Protein 2CTZ (pdb70)

InterPro domains:
  IPR000277 Cys/Met metabolism, pyridoxal phosphate-dependent enzyme [PF01053] (4-420)
  IPR000277 Cys/Met metabolism, pyridoxal phosphate-dependent enzyme [PIRSF001434] (2-421)
  IPR000277 Cys/Met metabolism, pyridoxal phosphate-dependent enzyme [cd00614] (20-421)
  IPR006235 O-acetylhomoserine/O-acetylserine sulfhydrylase [PTHR43797] (2-421)
  IPR006235 O-acetylhomoserine/O-acetylserine sulfhydrylase [TIGR01326] (2-420)
  IPR015421 Pyridoxal phosphate-dependent transferase, major domain [G3DSA:3.40.640.10] (1-285)
  IPR015422 Pyridoxal phosphate-dependent transferase, small domain [G3DSA:3.90.1150.10] (289-421)
  IPR015424 Pyridoxal phosphate-dependent transferase [SSF53383] (1-420)

Foldseek 3Di:
DPLLPLLQDFQDQQDVPPSDPADDFDQDQADDDPDVVSVVCVQQCNPPPPDDHNLRDSLLRSLFRSLCVLLVADTKGKFQALLVQVVLLCVLQAAAPAEEEEACLADVVVNCCQVPVCVVRRYHYHYDYNLPDLVSRVVPDDLRHAEYEYECQGPPQRAGHPQLVNLCSCQVVQHAYEYADALVLSNQQFRSVVSRHAKYKYGLCAALLAANPHGMMMMTGRLPRDCPPSNGCSQQFQDPSNPGNRQCVVPPSCSSNVSSRPPSCVVVPRDHHRVRSSSSSVSSSCSNVFLVLLQVLQVVVQVVQVPPPFWDHKRDLLDVVDPCVVVCCVGRVSRRGRKIKTFTPVFLVLQVQLQVQADQADEDDGAHYLGKHKYQCCVPVCVVDDQVVCVVSVRGGRMMMIRGHNPDSVVVVVRSVVSND/DPLLPLLQDFQDQQDPPPSDPADDFDQDQADDQPDVVSVVCVQLCNPPPPDDHNQRDSLLRSLFRSLLVLLVADTKGKFQALVVAVVLQCPLQAAAPAEEEEECLAAPVVNCCQVPVCVVRRYHYHYDDNLPDLVSRVVPDDLRHGEYEYECQGHQQRDGHPQLVNQCSCLVVQHQYEYADALVQSCLLFRSVVSRHQKYKYQLCFALLAANPGGMMMMGGRLPRDCPPSSGCSQQFQDPSNPGHRLCVVPPSCSSVVSSRPPSCVPVVRDHHRVRSSSSSVSSSCRNVFLVLLQVLQVVVQVVQVPDPFWPHKRDLLPVVHPCVVVCCVGRVSRRGRKIKTFTPVFLVLQVQLQVQADQEDEDDDAHYQGKHKYQCCVPVCVVDDQVVCVVSVRHRRMMMIRGHNPDSVVVVVRSVRSND

Organism: Thermus thermophilus (strain ATCC 27634 / DSM 579 / HB8) (NCBI:txid300852)

Nearest PDB structures (foldseek):
  2ctz-assembly1_A  TM=1.002E+00  e=1.508E-88  Thermus thermophilus
  8erb-assembly5_F  TM=9.645E-01  e=1.598E-59  Fusarium fujikuroi
  7kb0-assembly1_A  TM=9.590E-01  e=8.953E-56  Thermotoga maritima MSB8
  8wko-assembly1_A  TM=9.613E-01  e=1.793E-54  Lactiplantibacillus plantarum JDM1
  8wkr-assembly1_D  TM=9.759E-01  e=1.551E-53  Lactiplantibacillus plantarum JDM1

Radius of gyration: 33.52 Å; Cα contacts (8 Å, |Δi|>4): 1835; chains: 2; bounding box: 83×83×81 Å

B-factor: mean 38.03, std 12.41, range [2.58, 86.73]

Solvent-accessible surface area: 33925 Å² total; per-residue (Å²): 228,142,21,72,68,33,4,85,96,18,28,25,140,18,5,99,56,6,41,0,93,47,10,1,0,7,18,21,94,37,21,62,100,153,33,108,123,61,12,63,38,34,109,44,16,154,42,65,39,109,29,38,18,188,32,14,18,9,0,10,10,9,0,5,106,5,0,4,28,0,1,53,16,112,23,5,0,3,0,39,22,4,83,15,0,7,40,0,0,0,33,1,1,4,78,75,51,6,3,0,0,0,1,36,6,8,93,47,22,1,82,85,18,1,98,51,54,1,133,190,98,33,6,89,18,57,55,5,50,144,111,9,87,20,106,24,0,63,85,61,16,49,152,98,0,16,0,0,0,1,7,0,3,2,42,30,61,6,17,2,3,41,2,58,38,1,3,113,18,1,80,154,88,26,0,0,2,0,0,7,0,13,30,0,1,0,4,45,6,9,79,0,19,84,78,21,1,2,0,0,1,1,12,0,26,18,2,3,5,0,80,48,69,16,118,0,0,0,0,0,2,9,1,81,10,90,8,119,76,61,38,2,51,24,0,31,59,66,10,117,60,23,187,38,58,102,0,11,137,51,41,39,99,53,0,0,9,3,6,0,17,1,32,8,13,102,116,76,56,24,46,15,26,25,75,74,0,25,49,0,4,69,0,0,55,53,0,1,107,14,0,66,112,0,2,80,5,0,44,99,0,0,78,34,0,90,129,18,100,46,14,59,79,18,25,0,0,10,11,83,185,23,113,59,54,97,46,0,99,89,3,1,138,18,74,1,0,0,4,0,7,0,0,4,148,48,21,81,116,27,0,85,126,1,21,89,70,22,162,83,3,34,97,77,68,52,10,1,16,26,116,0,1,0,6,0,9,2,25,45,78,46,69,172,65,47,109,134,83,14,65,129,41,36,3,40,69,38,10,0,41,0,2,1,0,41,39,116,23,98,80,0,51,65,12,0,126,81,1,15,71,230,143,22,74,72,33,4,84,92,16,31,25,137,18,5,99,58,6,39,0,90,48,10,1,0,7,19,21,107,48,23,63,98,157,33,107,123,62,11,62,39,34,133,41,17,153,44,65,40,114,28,40,18,158,29,14,16,10,0,12,11,9,0,6,107,4,0,5,29,0,1,52,16,116,24,5,0,3,0,39,24,5,82,16,0,6,40,0,0,0,32,0,0,3,77,73,51,6,3,0,0,0,0,21,6,6,98,42,22,2,78,83,17,1,96,52,54,0,145,186,100,33,6,92,20,58,54,7,46,115,106,5,111,15,113,35,0,85,86,63,15,53,162,101,0,14,0,0,0,1,7,1,3,1,43,20,64,3,19,2,1,39,1,61,39,0,3,110,22,0,78,152,84,26,0,0,2,0,0,7,0,11,31,0,0,0,3,50,10,9,78,0,18,83,79,21,0,1,0,0,0,1,12,0,24,20,2,2,6,0,81,49,67,16,115,0,0,1,1,0,2,9,1,77,8,85,5,114,75,61,43,2,49,24,0,33,59,65,9,117,44,26,188,38,59,99,0,11,139,51,40,40,91,52,0,0,8,4,5,0,18,0,32,7,10,84,104,78,38,24,43,14,25,26,76,75,0,25,51,0,3,70,0,0,53,52,0,0,106,14,0,69,115,1,2,78,5,0,49,102,0,0,78,35,0,89,134,22,102,44,14,60,80,16,26,0,0,9,15,74,186,25,112,53,58,99,43,1,100,85,3,1,142,20,74,1,0,0,3,0,6,0,0,5,152,46,21,79,120,27,0,82,129,2,22,90,78,28,178,68,5,34,96,74,67,52,13,0,16,23,116,0,2,0,6,0,8,1,25,48,76,38,66,180,63,48,108,140,81,13,65,138,35,38,5,38,69,38,15,0,43,0,1,1,0,41,39,118,28,99,82,0,50,62,11,0,127,108,2,16,66

CATH classification: 3.40.640.10 (+1 more: 3.90.1150.10)

GO terms:
  GO:0051009 O-acetylhomoserine sulfhydrylase activity (F, EXP)

Sequence (842 aa):
MRFETLQLHAGYEPEPTTLSRQVPIYPTTSYVFKSPEHAANLFALKEFGNIYSRIMNPTVDVLEKRLAALEGGKAALATASGHAAQFLALTTLAQAGDNIVSTPNLYGGTFNQFKVTLKRLGIEVRFTSREERPEEFLALTDEKTRAWWVESIGNPALNIPDLEALAQAAREKGVALIVDNTFGMGGYLLRPLAWGAALVTHSLTKWVGGHGAVIAGAIVDGGNFPWEGGRYPLLTEPQPGYHGLRLTEAFGELAFIVKARVDGLRDQGQALGPFEAWVVLLGMETLSLRAERHVENTLHLAHWLLEQPQVAWVNYPGLPHHPHHDRAQKYFKGKPGAVLTFGLKGGYEAAKRFISRLKLISHLANVGDTRTLAIHPASTTHSQLSPEEQAQAGVSPEMVRLSVGLEHVEDLKAELKEALAMRFETLQLHAGYEPEPTTLSRQVPIYPTTSYVFKSPEHAANLFALKEFGNIYSRIMNPTVDVLEKRLAALEGGKAALATASGHAAQFLALTTLAQAGDNIVSTPNLYGGTFNQFKVTLKRLGIEVRFTSREERPEEFLALTDEKTRAWWVESIGNPALNIPDLEALAQAAREKGVALIVDNTFGMGGYLLRPLAWGAALVTHSLTKWVGGHGAVIAGAIVDGGNFPWEGGRYPLLTEPQPGYHGLRLTEAFGELAFIVKARVDGLRDQGQALGPFEAWVVLLGMETLSLRAERHVENTLHLAHWLLEQPQVAWVNYPGLPHHPHHDRAQKYFKGKPGAVLTFGLKGGYEAAKRFISRLKLISHLANVGDTRTLAIHPASTTHSQLSPEEQAQAGVSPEMVRLSVGLEHVEDLKAELKEALA

Secondary structure (DSSP, 8-state):
--HHHHHHHTT----TTT-BSSPPB---S-B--S-HHHHHHHHTTTTGGGS-BTTB-HHHHHHHHHHHHHHT-SEEEEESSHHHHHHHHHHHH--TT-EEEE-S---HHHHHIIIIIIHHTT-EEEE--TT--HHHHHHH--TTEEEEEEESS-TTT-----HHHHHHHHHHHTPEEEEE-GGGGGGTS--GGGGT-SEEEEETTTTTT-SS----EEEEE-S-S--TTTT-HHHHS-BGGGTTB-HHHHHGGGHHHHHIIIIIIHHH-----HHHHHHHHHHHTTHHHHHHHHHHHHHHHHHHHHT-TTEEEEE-TTSTT-TTHHHHHHHHTT---SEEEEEETTHHHHHHHHHHT-SSSEE-S----SS-EEE-GGGTTTTTS-HHHHHHHT--TTEEEEE--SS-HHHHHHHHHHHT-/--HHHHHHHTT----TTT-BSSPPB---S-B--S-HHHHHHHHTTTTGGGS-BTTB-HHHHHHHHHHHHHHT-SEEEEESSHHHHHHHHHHHH--TT-EEEE-S---HHHHHIIIIIIHHTT-EEEE--TT--HHHHHHT--TTEEEEEEESS-TTT-----HHHHHHHHHHHT-EEEEE-GGGGGGTS--GGGGT-SEEEEETTTTTT-SS----EEEEE-S-S--TTTT-HHHHSEEGGGTTEEHHHHHGGGHHHHHIIIIIIHHH-----HHHHHHHHHHHTTHHHHHHHHHHHHHHHHHHHHT-TTEEEE--TTSTT-TTHHHHHHHHTT---SEEEEEETTHHHHHHHHHHT-SSSEE-S----SS-EEE-GGGTTTTTS-HHHHHHTT--TTEEEEE--SS-HHHHHHHHHHHT-

Structure (mmCIF, N/CA/C/O backbone):
data_2CTZ
#
_entry.id   2CTZ
#
_cell.length_a   149.095
_cell.length_b   149.095
_cell.length_c   219.299
_cell.angle_alpha   90.00
_cell.angle_beta   90.00
_cell.angle_gamma   90.00
#
_symmetry.space_group_name_H-M   'I 41'
#
loop_
_entity.id
_entity.type
_entity.pdbx_description
1 polymer 'O-acetyl-L-homoserine sulfhydrylase'
2 non-polymer "PYRIDOXAL-5'-PHOSPHATE"
3 water water
#
loop_
_atom_site.group_PDB
_atom_site.id
_atom_site.type_symbol
_atom_site.label_atom_id
_atom_site.label_alt_id
_atom_site.label_comp_id
_atom_site.label_asym_id
_atom_site.label_entity_id
_atom_site.label_seq_id
_atom_site.pdbx_PDB_ins_code
_atom_site.Cartn_x
_atom_site.Cartn_y
_atom_site.Cartn_z
_atom_site.occupancy
_atom_site.B_iso_or_equiv
_atom_site.auth_seq_id
_atom_site.auth_comp_id
_atom_site.auth_asym_id
_atom_site.auth_atom_id
_atom_site.pdbx_PDB_model_num
ATOM 1 N N . MET A 1 1 ? 88.775 77.735 163.615 1.00 61.03 1 MET A N 1
ATOM 2 C CA . MET A 1 1 ? 88.746 79.235 163.569 1.00 59.44 1 MET A CA 1
ATOM 3 C C . MET A 1 1 ? 89.075 79.925 162.140 1.00 57.26 1 MET A C 1
ATOM 4 O O . MET A 1 1 ? 89.789 80.905 162.139 1.00 58.99 1 MET A O 1
ATOM 9 N N . ARG A 1 2 ? 88.528 79.441 160.984 1.00 52.85 2 ARG A N 1
ATOM 10 C CA . ARG A 1 2 ? 88.938 79.788 159.568 1.00 47.68 2 ARG A CA 1
ATOM 11 C C . ARG A 1 2 ? 88.418 78.852 158.423 1.00 43.07 2 ARG A C 1
ATOM 12 O O . ARG A 1 2 ? 88.164 79.356 157.277 1.00 41.04 2 ARG A O 1
ATOM 20 N N . PHE A 1 3 ? 88.259 77.535 158.690 1.00 37.03 3 PHE A N 1
ATOM 21 C CA . PHE A 1 3 ? 87.647 76.650 157.699 1.00 32.30 3 PHE A CA 1
ATOM 22 C C . PHE A 1 3 ? 86.379 77.285 157.073 1.00 30.35 3 PHE A C 1
ATOM 23 O O . PHE A 1 3 ? 86.252 77.379 155.826 1.00 27.94 3 PHE A O 1
ATOM 31 N N . GLU A 1 4 ? 85.488 77.784 157.924 1.00 29.02 4 GLU A N 1
ATOM 32 C CA . GLU A 1 4 ? 84.283 78.455 157.456 1.00 27.99 4 GLU A CA 1
ATOM 33 C C . GLU A 1 4 ? 84.558 79.600 156.516 1.00 28.24 4 GLU A C 1
ATOM 34 O O . GLU A 1 4 ? 83.721 79.937 155.668 1.00 29.81 4 GLU A O 1
ATOM 40 N N . THR A 1 5 ? 85.740 80.191 156.570 1.00 27.82 5 THR A N 1
ATOM 41 C CA . THR A 1 5 ? 85.868 81.300 155.685 1.00 25.57 5 THR A CA 1
ATOM 42 C C . THR A 1 5 ? 86.599 80.885 154.441 1.00 25.69 5 THR A C 1
ATOM 43 O O . THR A 1 5 ? 86.305 81.330 153.352 1.00 27.61 5 THR A O 1
ATOM 47 N N . LEU A 1 6 ? 87.560 79.991 154.588 1.00 25.83 6 LEU A N 1
ATOM 48 C CA . LEU A 1 6 ? 88.188 79.314 153.446 1.00 24.77 6 LEU A CA 1
ATOM 49 C C . LEU A 1 6 ? 87.155 78.716 152.461 1.00 24.40 6 LEU A C 1
ATOM 50 O O . LEU A 1 6 ? 87.300 78.909 151.228 1.00 23.66 6 LEU A O 1
ATOM 55 N N . GLN A 1 7 ? 86.124 78.041 152.979 1.00 21.95 7 GLN A N 1
ATOM 56 C CA . GLN A 1 7 ? 85.230 77.293 152.087 1.00 20.96 7 GLN A CA 1
ATOM 57 C C . GLN A 1 7 ? 84.343 78.268 151.229 1.00 22.69 7 GLN A C 1
ATOM 58 O O . GLN A 1 7 ? 83.576 77.858 150.344 1.00 22.48 7 GLN A O 1
ATOM 64 N N . LEU A 1 8 ? 84.422 79.564 151.531 1.00 22.95 8 LEU A N 1
ATOM 65 C CA . LEU A 1 8 ? 83.717 80.595 150.769 1.00 23.38 8 LEU A CA 1
ATOM 66 C C . LEU A 1 8 ? 84.672 81.483 149.896 1.00 25.27 8 LEU A C 1
ATOM 67 O O . LEU A 1 8 ? 84.218 82.207 148.998 1.00 26.32 8 LEU A O 1
ATOM 72 N N . HIS A 1 9 ? 85.970 81.502 150.202 1.00 25.28 9 HIS A N 1
ATOM 73 C CA . HIS A 1 9 ? 86.845 82.539 149.605 1.00 24.71 9 HIS A CA 1
ATOM 74 C C . HIS A 1 9 ? 88.128 81.994 149.032 1.00 24.26 9 HIS A C 1
ATOM 75 O O . HIS A 1 9 ? 88.670 82.572 148.127 1.00 25.27 9 HIS A O 1
ATOM 82 N N . ALA A 1 10 ? 88.681 80.937 149.611 1.00 24.08 10 ALA A N 1
ATOM 83 C CA . ALA A 1 10 ? 90.022 80.538 149.181 1.00 24.68 10 ALA A CA 1
ATOM 84 C C . ALA A 1 10 ? 89.959 80.243 147.656 1.00 24.81 10 ALA A C 1
ATOM 85 O O . ALA A 1 10 ? 88.998 79.635 147.195 1.00 25.18 10 ALA A O 1
ATOM 87 N N . GLY A 1 11 ? 90.960 80.665 146.917 1.00 24.66 11 GLY A N 1
ATOM 88 C CA . GLY A 1 11 ? 91.166 80.229 145.547 1.00 26.36 11 GLY A CA 1
ATOM 89 C C . GLY A 1 11 ? 90.575 81.139 144.449 1.00 27.44 11 GLY A C 1
ATOM 90 O O . GLY A 1 11 ? 90.757 80.874 143.265 1.00 28.01 11 GLY A O 1
ATOM 91 N N . TYR A 1 12 ? 89.819 82.168 144.834 1.00 27.50 12 TYR A N 1
ATOM 92 C CA . TYR A 1 12 ? 89.196 83.042 143.904 1.00 27.84 12 TYR A CA 1
ATOM 93 C C . TYR A 1 12 ? 89.118 84.491 144.462 1.00 29.72 12 TYR A C 1
ATOM 94 O O . TYR A 1 12 ? 88.553 84.743 145.528 1.00 30.31 12 TYR A O 1
ATOM 103 N N . GLU A 1 13 ? 89.627 85.421 143.682 1.00 30.64 13 GLU A N 1
ATOM 104 C CA . GLU A 1 13 ? 89.390 86.865 143.870 1.00 32.14 13 GLU A CA 1
ATOM 105 C C . GLU A 1 13 ? 88.525 87.292 142.654 1.00 30.71 13 GLU A C 1
ATOM 106 O O . GLU A 1 13 ? 88.742 86.759 141.550 1.00 29.25 13 GLU A O 1
ATOM 112 N N . PRO A 1 14 ? 87.549 88.216 142.845 1.00 29.58 14 PRO A N 1
ATOM 113 C CA . PRO A 1 14 ? 86.708 88.616 141.701 1.00 29.50 14 PRO A CA 1
ATOM 114 C C . PRO A 1 14 ? 87.508 88.925 140.464 1.00 30.00 14 PRO A C 1
ATOM 115 O O . PRO A 1 14 ? 88.409 89.738 140.480 1.00 30.89 14 PRO A O 1
ATOM 119 N N . GLU A 1 15 ? 87.168 88.219 139.411 1.00 30.91 15 GLU A N 1
ATOM 120 C CA . GLU A 1 15 ? 87.795 88.334 138.125 1.00 31.65 15 GLU A CA 1
ATOM 121 C C . GLU A 1 15 ? 87.923 89.815 137.724 1.00 32.66 15 GLU A C 1
ATOM 122 O O . GLU A 1 15 ? 86.934 90.549 137.685 1.00 31.51 15 GLU A O 1
ATOM 128 N N . PRO A 1 16 ? 89.134 90.246 137.408 1.00 34.19 16 PRO A N 1
ATOM 129 C CA . PRO A 1 16 ? 89.335 91.697 137.163 1.00 34.49 16 PRO A CA 1
ATOM 130 C C . PRO A 1 16 ? 88.464 92.328 136.049 1.00 35.36 16 PRO A C 1
ATOM 131 O O . PRO A 1 16 ? 88.048 93.463 136.167 1.00 36.20 16 PRO A O 1
ATOM 135 N N . THR A 1 17 ? 88.108 91.590 135.009 1.00 36.28 17 THR A N 1
ATOM 136 C CA . THR A 1 17 ? 87.359 92.184 133.867 1.00 35.08 17 THR A CA 1
ATOM 137 C C . THR A 1 17 ? 85.915 92.591 134.212 1.00 33.50 17 THR A C 1
ATOM 138 O O . THR A 1 17 ? 85.441 93.606 133.741 1.00 34.08 17 THR A O 1
ATOM 142 N N . THR A 1 18 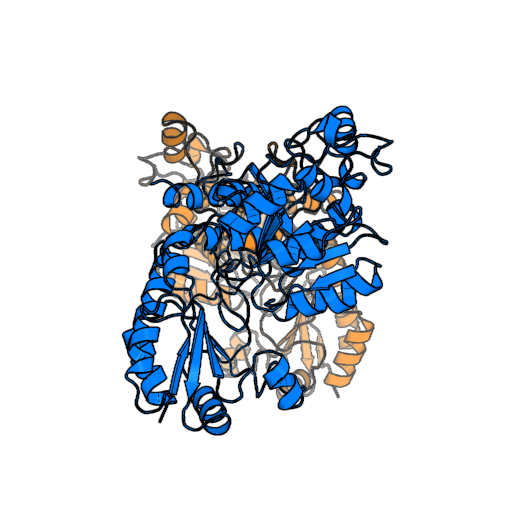? 85.216 91.797 135.012 1.00 30.92 18 THR A N 1
ATOM 143 C CA . THR A 1 18 ? 83.804 91.949 135.172 1.00 29.70 18 THR A CA 1
ATOM 144 C C . THR A 1 18 ? 83.568 92.203 136.628 1.00 28.85 18 THR A C 1
ATOM 145 O O . THR A 1 18 ? 82.489 92.569 137.020 1.00 28.79 18 THR A O 1
ATOM 149 N N . LEU A 1 19 ? 84.548 91.895 137.459 1.00 28.50 19 LEU A N 1
ATOM 150 C CA . LEU A 1 19 ? 84.417 91.948 138.919 1.00 27.34 19 LEU A CA 1
ATOM 151 C C . LEU A 1 19 ? 83.247 91.090 139.500 1.00 27.86 19 LEU A C 1
ATOM 152 O O . LEU A 1 19 ? 82.727 91.348 140.641 1.00 27.71 19 LEU A O 1
ATOM 157 N N . SER A 1 20 ? 82.881 90.057 138.748 1.00 25.37 20 SER A N 1
ATOM 158 C CA . SER A 1 20 ? 81.980 89.028 139.235 1.00 25.14 20 SER A CA 1
ATOM 159 C C . SER A 1 20 ? 82.177 88.494 140.662 1.00 24.93 20 SER A C 1
ATOM 160 O O . SER A 1 20 ? 83.266 88.038 141.026 1.00 26.33 20 SER A O 1
ATOM 163 N N . ARG A 1 21 ? 81.123 88.475 141.476 1.00 23.86 21 ARG A N 1
ATOM 164 C CA . ARG A 1 21 ? 81.304 88.038 142.859 1.00 23.93 21 ARG A CA 1
ATOM 165 C C . ARG A 1 21 ? 81.352 86.478 142.887 1.00 23.13 21 ARG A C 1
ATOM 166 O O . ARG A 1 21 ? 82.123 85.849 143.659 1.00 25.00 21 ARG A O 1
ATOM 174 N N . GLN A 1 22 ? 80.479 85.873 142.097 1.00 21.76 22 GLN A N 1
ATOM 175 C CA . GLN A 1 22 ? 80.465 84.436 141.928 1.00 21.64 22 GLN A CA 1
ATOM 176 C C . GLN A 1 22 ? 81.573 84.092 140.944 1.00 21.29 22 GLN A C 1
ATOM 177 O O . GLN A 1 22 ? 82.075 84.984 140.178 1.00 21.60 22 GLN A O 1
ATOM 183 N N . VAL A 1 23 ? 82.016 82.837 141.018 1.00 20.54 23 VAL A N 1
ATOM 184 C CA . VAL A 1 23 ? 83.071 82.311 140.156 1.00 19.61 23 VAL A CA 1
ATOM 185 C C . VAL A 1 23 ? 82.464 82.005 138.807 1.00 20.47 23 VAL A C 1
ATOM 186 O O . VAL A 1 23 ? 81.474 81.330 138.750 1.00 20.69 23 VAL A O 1
ATOM 190 N N . PRO A 1 24 ? 83.040 82.512 137.714 1.00 21.01 24 PRO A N 1
ATOM 191 C CA . PRO A 1 24 ? 82.466 82.179 136.359 1.00 20.65 24 PRO A CA 1
ATOM 192 C C . PRO A 1 24 ? 82.663 80.720 135.972 1.00 20.32 24 PRO A C 1
ATOM 193 O O . PRO A 1 24 ? 83.581 80.081 136.523 1.00 20.08 24 PRO A O 1
ATOM 197 N N . ILE A 1 25 ? 81.834 80.203 135.054 1.00 19.53 25 ILE A N 1
ATOM 198 C CA . ILE A 1 25 ? 82.065 78.892 134.408 1.00 17.36 25 ILE A CA 1
ATOM 199 C C . ILE A 1 25 ? 82.689 79.213 133.031 1.00 20.61 25 ILE A C 1
ATOM 200 O O . ILE A 1 25 ? 82.222 80.139 132.333 1.00 21.76 25 ILE A O 1
ATOM 205 N N . TYR A 1 26 ? 83.818 78.562 132.682 1.00 21.26 26 TYR A N 1
ATOM 206 C CA . TYR A 1 26 ? 84.544 78.789 131.446 1.00 19.84 26 TYR A CA 1
ATOM 207 C C . TYR A 1 26 ? 84.384 77.510 130.640 1.00 21.52 26 TYR A C 1
ATOM 208 O O . TYR A 1 26 ? 85.158 76.534 130.758 1.00 20.52 26 TYR A O 1
ATOM 217 N N . PRO A 1 27 ? 83.238 77.407 129.950 1.00 22.37 27 PRO A N 1
ATOM 218 C CA . PRO A 1 27 ? 82.978 76.188 129.168 1.00 22.21 27 PRO A CA 1
ATOM 219 C C . PRO A 1 27 ? 83.739 76.370 127.892 1.00 23.21 27 PRO A C 1
ATOM 220 O O . PRO A 1 27 ? 83.176 76.750 126.804 1.00 21.82 27 PRO A O 1
ATOM 224 N N . THR A 1 28 ? 85.052 76.207 128.040 1.00 23.55 28 THR A N 1
ATOM 225 C CA . THR A 1 28 ? 85.898 76.437 126.899 1.00 25.31 28 THR A CA 1
ATOM 226 C C . THR A 1 28 ? 86.877 75.269 126.781 1.00 26.52 28 THR A C 1
ATOM 227 O O . THR A 1 28 ? 87.275 74.646 127.704 1.00 27.87 28 THR A O 1
ATOM 231 N N . THR A 1 29 ? 87.278 75.030 125.589 1.00 27.46 29 THR A N 1
ATOM 232 C CA . THR A 1 29 ? 88.164 73.993 125.200 1.00 26.90 29 THR A CA 1
ATOM 233 C C . THR A 1 29 ? 89.571 74.631 125.076 1.00 29.35 29 THR A C 1
ATOM 234 O O . THR A 1 29 ? 90.589 73.924 125.248 1.00 31.07 29 THR A O 1
ATOM 238 N N . SER A 1 30 ? 89.649 75.951 124.850 1.00 28.15 30 SER A N 1
ATOM 239 C CA . SER A 1 30 ? 90.919 76.578 124.571 1.00 28.68 30 SER A CA 1
ATOM 240 C C . SER A 1 30 ? 90.946 77.977 125.008 1.00 28.77 30 SER A C 1
ATOM 241 O O . SER A 1 30 ? 89.902 78.494 125.367 1.00 29.82 30 SER A O 1
ATOM 244 N N . TYR A 1 31 ? 92.142 78.548 124.925 1.00 27.50 31 TYR A N 1
ATOM 245 C CA . TYR A 1 31 ? 92.482 79.898 125.329 1.00 28.12 31 TYR A CA 1
ATOM 246 C C . TYR A 1 31 ? 93.380 80.457 124.238 1.00 29.47 31 TYR A C 1
ATOM 247 O O . TYR A 1 31 ? 94.262 79.777 123.705 1.00 32.13 31 TYR A O 1
ATOM 256 N N . VAL A 1 32 ? 93.116 81.664 123.838 1.00 30.08 32 VAL A N 1
ATOM 257 C CA . VAL A 1 32 ? 93.911 82.282 122.815 1.00 32.24 32 VAL A CA 1
ATOM 258 C C . VAL A 1 32 ? 95.353 82.518 123.388 1.00 33.31 32 VAL A C 1
ATOM 259 O O . VAL A 1 32 ? 95.551 82.794 124.602 1.00 33.98 32 VAL A O 1
ATOM 263 N N . PHE A 1 33 ? 96.378 82.356 122.585 1.00 35.00 33 PHE A N 1
ATOM 264 C CA . PHE A 1 33 ? 97.712 82.661 123.150 1.00 37.34 33 PHE A CA 1
ATOM 265 C C . PHE A 1 33 ? 98.032 84.112 123.110 1.00 40.24 33 PHE A C 1
ATOM 266 O O . PHE A 1 33 ? 98.098 84.685 122.011 1.00 41.31 33 PHE A O 1
ATOM 274 N N . LYS A 1 34 ? 98.302 84.687 124.279 1.00 43.71 34 LYS A N 1
ATOM 275 C CA . LYS A 1 34 ? 98.764 86.079 124.405 1.00 48.01 34 LYS A CA 1
ATOM 276 C C . LYS A 1 34 ? 99.848 86.491 123.376 1.00 49.47 34 LYS A C 1
ATOM 277 O O . LYS A 1 34 ? 99.739 87.553 122.827 1.00 50.67 34 LYS A O 1
ATOM 283 N N . SER A 1 35 ? 100.836 85.620 123.089 1.00 50.78 35 SER A N 1
ATOM 284 C CA . SER A 1 35 ? 101.966 85.857 122.150 1.00 51.23 35 SER A CA 1
ATOM 285 C C . SER A 1 35 ? 102.675 84.502 121.943 1.00 52.51 35 SER A C 1
ATOM 286 O O . SER A 1 35 ? 102.496 83.569 122.767 1.00 52.91 35 SER A O 1
ATOM 289 N N . PRO A 1 36 ? 103.507 84.380 120.885 1.00 52.94 36 PRO A N 1
ATOM 290 C CA . PRO A 1 36 ? 104.197 83.065 120.714 1.00 52.55 36 PRO A CA 1
ATOM 291 C C . PRO A 1 36 ? 105.142 82.743 121.846 1.00 52.28 36 PRO A C 1
ATOM 292 O O . PRO A 1 36 ? 105.331 81.557 122.127 1.00 53.27 36 PRO A O 1
ATOM 296 N N . GLU A 1 37 ? 105.703 83.753 122.518 1.00 51.87 37 GLU A N 1
ATOM 297 C CA . GLU A 1 37 ? 106.604 83.492 123.650 1.00 52.66 37 GLU A CA 1
ATOM 298 C C . GLU A 1 37 ? 105.836 82.845 124.781 1.00 51.32 37 GLU A C 1
ATOM 299 O O . GLU A 1 37 ? 106.347 81.875 125.361 1.00 50.66 37 GLU A O 1
ATOM 305 N N . HIS A 1 38 ? 104.636 83.385 125.104 1.00 49.28 38 HIS A N 1
ATOM 306 C CA . HIS A 1 38 ? 103.818 82.819 126.161 1.00 47.23 38 HIS A CA 1
ATOM 307 C C . HIS A 1 38 ? 103.424 81.407 125.742 1.00 45.46 38 HIS A C 1
ATOM 308 O O . HIS A 1 38 ? 103.498 80.454 126.525 1.00 44.57 38 HIS A O 1
ATOM 315 N N . ALA A 1 39 ? 103.098 81.224 124.477 1.00 44.23 39 ALA A N 1
ATOM 316 C CA . ALA A 1 39 ? 102.765 79.866 124.043 1.00 43.90 39 ALA A CA 1
ATOM 317 C C . ALA A 1 39 ? 103.954 78.888 124.167 1.00 44.57 39 ALA A C 1
ATOM 318 O O . ALA A 1 39 ? 103.762 77.738 124.675 1.00 45.44 39 ALA A O 1
ATOM 320 N N . ALA A 1 40 ? 105.161 79.304 123.717 1.00 43.48 40 ALA A N 1
ATOM 321 C CA . ALA A 1 40 ? 106.432 78.533 124.045 1.00 43.22 40 ALA A CA 1
ATOM 322 C C . ALA A 1 40 ? 106.554 78.172 125.561 1.00 42.84 40 ALA A C 1
ATOM 323 O O . ALA A 1 40 ? 106.687 76.995 125.926 1.00 41.66 40 ALA A O 1
ATOM 325 N N . ASN A 1 41 ? 106.441 79.172 126.432 1.00 42.66 41 ASN A N 1
ATOM 326 C CA . ASN A 1 41 ? 106.455 78.866 127.836 1.00 46.12 41 ASN A CA 1
ATOM 327 C C . ASN A 1 41 ? 105.450 77.846 128.345 1.00 47.10 41 ASN A C 1
ATOM 328 O O . ASN A 1 41 ? 105.840 77.046 129.206 1.00 47.74 41 ASN A O 1
ATOM 333 N N . LEU A 1 42 ? 104.193 77.886 127.850 1.00 47.41 42 LEU A N 1
ATOM 334 C CA . LEU A 1 42 ? 103.166 76.999 128.307 1.00 47.05 42 LEU A CA 1
ATOM 335 C C . LEU A 1 42 ? 103.588 75.576 128.023 1.00 48.08 42 LEU A C 1
ATOM 336 O O . LEU A 1 42 ? 103.431 74.718 128.906 1.00 48.09 42 LEU A O 1
ATOM 341 N N . PHE A 1 43 ? 104.105 75.317 126.804 1.00 48.19 43 PHE A N 1
ATOM 342 C CA . PHE A 1 43 ? 104.429 73.945 126.392 1.00 48.14 43 PHE A CA 1
ATOM 343 C C . PHE A 1 43 ? 105.678 73.375 127.018 1.00 48.05 43 PHE A C 1
ATOM 344 O O . PHE A 1 43 ? 105.842 72.146 127.055 1.00 47.33 43 PHE A O 1
ATOM 352 N N . ALA A 1 44 ? 106.534 74.296 127.472 1.00 48.74 44 ALA A N 1
ATOM 353 C CA . ALA A 1 44 ? 107.793 74.060 128.222 1.00 50.03 44 ALA A CA 1
ATOM 354 C C . ALA A 1 44 ? 107.606 74.088 129.760 1.00 51.26 44 ALA A C 1
ATOM 355 O O . ALA A 1 44 ? 108.564 73.911 130.490 1.00 51.96 44 ALA A O 1
ATOM 357 N N . LEU A 1 45 ? 106.395 74.342 130.253 1.00 51.74 45 LEU A N 1
ATOM 358 C CA . LEU A 1 45 ? 106.158 74.307 131.684 1.00 52.41 45 LEU A CA 1
ATOM 359 C C . LEU A 1 45 ? 106.808 75.497 132.369 1.00 54.20 45 LEU A C 1
ATOM 360 O O . LEU A 1 45 ? 106.939 75.536 133.623 1.00 54.34 45 LEU A O 1
ATOM 365 N N . LYS A 1 46 ? 107.191 76.477 131.545 1.00 56.16 46 LYS A N 1
ATOM 366 C CA . LYS A 1 46 ? 107.842 77.679 132.056 1.00 58.21 46 LYS A CA 1
ATOM 367 C C . LYS A 1 46 ? 106.976 78.689 132.816 1.00 59.66 46 LYS A C 1
ATOM 368 O O . LYS A 1 46 ? 107.510 79.297 133.741 1.00 61.37 46 LYS A O 1
ATOM 374 N N . GLU A 1 47 ? 105.699 78.924 132.508 1.00 60.72 47 GLU A N 1
ATOM 375 C CA . GLU A 1 47 ? 104.997 79.809 133.477 1.00 61.97 47 GLU A CA 1
ATOM 376 C C . GLU A 1 47 ? 103.784 79.191 134.162 1.00 63.77 47 GLU A C 1
ATOM 377 O O . GLU A 1 47 ? 102.639 79.671 134.057 1.00 64.42 47 GLU A O 1
ATOM 383 N N . PHE A 1 48 ? 104.112 78.159 134.950 1.00 64.89 48 PHE A N 1
ATOM 384 C CA . PHE A 1 48 ? 103.187 77.145 135.393 1.00 65.52 48 PHE A CA 1
ATOM 385 C C . PHE A 1 48 ? 101.748 77.552 135.766 1.00 66.60 48 PHE A C 1
ATOM 386 O O . PHE A 1 48 ? 100.818 77.284 134.983 1.00 67.87 48 PHE A O 1
ATOM 394 N N . GLY A 1 49 ? 101.536 78.206 136.905 1.00 66.41 49 GLY A N 1
ATOM 395 C CA . GLY A 1 49 ? 100.146 78.530 137.310 1.00 65.74 49 GLY A CA 1
ATOM 396 C C . GLY A 1 49 ? 99.340 79.591 136.545 1.00 64.73 49 GLY A C 1
ATOM 397 O O . GLY A 1 49 ? 98.103 79.680 136.747 1.00 65.01 49 GLY A O 1
ATOM 398 N N . ASN A 1 50 ? 100.020 80.334 135.651 1.00 63.60 50 ASN A N 1
ATOM 399 C CA . ASN A 1 50 ? 99.508 81.583 134.989 1.00 63.14 50 ASN A CA 1
ATOM 400 C C . ASN A 1 50 ? 98.753 81.458 133.657 1.00 61.80 50 ASN A C 1
ATOM 401 O O . ASN A 1 50 ? 97.868 82.299 133.374 1.00 61.74 50 ASN A O 1
ATOM 406 N N . ILE A 1 51 ? 99.134 80.465 132.832 1.00 58.87 51 ILE A N 1
ATOM 407 C CA . ILE A 1 51 ? 98.533 80.283 131.512 1.00 56.18 51 ILE A CA 1
ATOM 408 C C . ILE A 1 51 ? 97.584 79.094 131.534 1.00 53.40 51 ILE A C 1
ATOM 409 O O . ILE A 1 51 ? 97.952 77.981 131.905 1.00 53.72 51 ILE A O 1
ATOM 414 N N . TYR A 1 52 ? 96.360 79.332 131.109 1.00 50.25 52 TYR A N 1
ATOM 415 C CA . TYR A 1 52 ? 95.351 78.318 131.087 1.00 47.11 52 TYR A CA 1
ATOM 416 C C . TYR A 1 52 ? 95.392 77.517 129.828 1.00 47.70 52 TYR A C 1
ATOM 417 O O . TYR A 1 52 ? 95.902 77.977 128.799 1.00 46.66 52 TYR A O 1
ATOM 426 N N . SER A 1 53 ? 94.844 76.297 129.930 1.00 48.61 53 SER A N 1
ATOM 427 C CA . SER A 1 53 ? 94.875 75.290 128.861 1.00 49.51 53 SER A CA 1
ATOM 428 C C . SER A 1 53 ? 93.825 74.187 129.179 1.00 50.20 53 SER A C 1
ATOM 429 O O . SER A 1 53 ? 93.216 74.168 130.295 1.00 49.51 53 SER A O 1
ATOM 432 N N . ARG A 1 54 ? 93.655 73.286 128.194 1.00 49.54 54 ARG A N 1
ATOM 433 C CA . ARG A 1 54 ? 92.821 72.122 128.268 1.00 48.79 54 ARG A CA 1
ATOM 434 C C . ARG A 1 54 ? 93.044 71.276 129.556 1.00 49.01 54 ARG A C 1
ATOM 435 O O . ARG A 1 54 ? 92.187 70.433 129.917 1.00 49.31 54 ARG A O 1
ATOM 443 N N . ILE A 1 55 ? 94.214 71.462 130.213 1.00 47.65 55 ILE A N 1
ATOM 444 C CA . ILE A 1 55 ? 94.604 70.714 131.454 1.00 45.86 55 ILE A CA 1
ATOM 445 C C . ILE A 1 55 ? 94.678 71.566 132.704 1.00 43.51 55 ILE A C 1
ATOM 446 O O . ILE A 1 55 ? 95.019 71.061 133.752 1.00 43.42 55 ILE A O 1
ATOM 451 N N . MET A 1 56 ? 94.436 72.863 132.575 1.00 41.15 56 MET A N 1
ATOM 452 C CA . MET A 1 56 ? 94.209 73.714 133.741 1.00 38.79 56 MET A CA 1
ATOM 453 C C . MET A 1 56 ? 92.982 74.624 133.385 1.00 37.73 56 MET A C 1
ATOM 454 O O . MET A 1 56 ? 93.142 75.608 132.675 1.00 40.86 56 MET A O 1
ATOM 459 N N . ASN A 1 57 ? 91.774 74.328 133.832 1.00 33.25 57 ASN A N 1
ATOM 460 C CA . ASN A 1 57 ? 90.679 75.227 133.486 1.00 29.42 57 ASN A CA 1
ATOM 461 C C . ASN A 1 57 ? 90.509 76.265 134.625 1.00 27.20 57 ASN A C 1
ATOM 462 O O . ASN A 1 57 ? 90.578 75.889 135.774 1.00 27.07 57 ASN A O 1
ATOM 467 N N . PRO A 1 58 ? 90.157 77.535 134.340 1.00 25.76 58 PRO A N 1
ATOM 468 C CA . PRO A 1 58 ? 90.099 78.446 135.541 1.00 24.15 58 PRO A CA 1
ATOM 469 C C . PRO A 1 58 ? 88.955 78.168 136.536 1.00 24.21 58 PRO A C 1
ATOM 470 O O . PRO A 1 58 ? 89.076 78.511 137.726 1.00 25.10 58 PRO A O 1
ATOM 474 N N . THR A 1 59 ? 87.864 77.534 136.095 1.00 22.28 59 THR A N 1
ATOM 475 C CA . THR A 1 59 ? 86.826 77.261 137.059 1.00 21.01 59 THR A CA 1
ATOM 476 C C . THR A 1 59 ? 87.343 76.111 137.933 1.00 21.89 59 THR A C 1
ATOM 477 O O . THR A 1 59 ? 87.150 76.137 139.109 1.00 21.28 59 THR A O 1
ATOM 481 N N . VAL A 1 60 ? 88.058 75.142 137.353 1.00 22.92 60 VAL A N 1
ATOM 482 C CA . VAL A 1 60 ? 88.524 73.970 138.044 1.00 23.06 60 VAL A CA 1
ATOM 483 C C . VAL A 1 60 ? 89.695 74.389 138.975 1.00 23.90 60 VAL A C 1
ATOM 484 O O . VAL A 1 60 ? 89.838 73.943 140.101 1.00 22.04 60 VAL A O 1
ATOM 488 N N . ASP A 1 61 ? 90.476 75.325 138.509 1.00 25.60 61 ASP A N 1
ATOM 489 C CA . ASP A 1 61 ? 91.559 75.8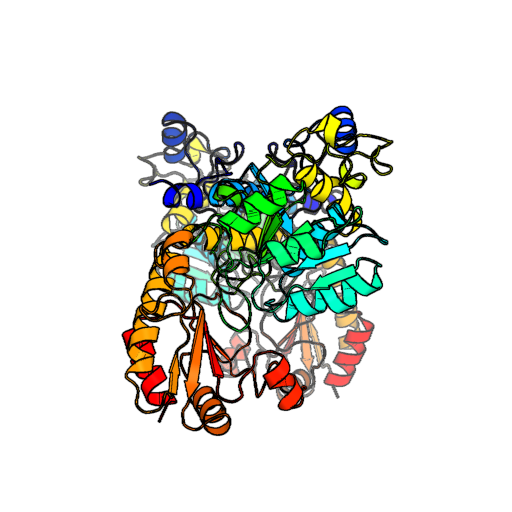71 139.288 1.00 27.07 61 ASP A CA 1
ATOM 490 C C . ASP A 1 61 ? 91.053 76.418 140.615 1.00 25.62 61 ASP A C 1
ATOM 491 O O . ASP A 1 61 ? 91.654 76.137 141.651 1.00 27.89 61 ASP A O 1
ATOM 496 N N . VAL A 1 62 ? 89.906 77.088 140.657 1.00 23.84 62 VAL A N 1
ATOM 497 C CA . VAL A 1 62 ? 89.374 77.562 141.938 1.00 20.22 62 VAL A CA 1
ATOM 498 C C . VAL A 1 62 ? 89.031 76.401 142.899 1.00 21.83 62 VAL A C 1
ATOM 499 O O . VAL A 1 62 ? 89.233 76.496 144.148 1.00 23.63 62 VAL A O 1
ATOM 503 N N . LEU A 1 63 ? 88.458 75.330 142.365 1.00 20.80 63 LEU A N 1
ATOM 504 C CA . LEU A 1 63 ? 88.060 74.216 143.171 1.00 20.33 63 LEU A CA 1
ATOM 505 C C . LEU A 1 63 ? 89.357 73.574 143.806 1.00 21.41 63 LEU A C 1
ATOM 506 O O . LEU A 1 63 ? 89.375 73.232 144.978 1.00 20.21 63 LEU A O 1
ATOM 511 N N . GLU A 1 64 ? 90.417 73.453 143.006 1.00 21.64 64 GLU A N 1
ATOM 512 C CA . GLU A 1 64 ? 91.649 72.850 143.409 1.00 22.65 64 GLU A CA 1
ATOM 513 C C . GLU A 1 64 ? 92.290 73.654 144.532 1.00 23.34 64 GLU A C 1
ATOM 514 O O . GLU A 1 64 ? 92.461 73.119 145.618 1.00 24.19 64 GLU A O 1
ATOM 520 N N . LYS A 1 65 ? 92.549 74.943 144.313 1.00 23.50 65 LYS A N 1
ATOM 521 C CA . LYS A 1 65 ? 93.148 75.763 145.335 1.00 21.97 65 LYS A CA 1
ATOM 522 C C . LYS A 1 65 ? 92.276 75.756 146.568 1.00 22.63 65 LYS A C 1
ATOM 523 O O . LYS A 1 65 ? 92.801 75.781 147.708 1.00 24.21 65 LYS A O 1
ATOM 529 N N . ARG A 1 66 ? 90.976 75.671 146.389 1.00 20.72 66 ARG A N 1
ATOM 530 C CA . ARG A 1 66 ? 90.179 75.727 147.558 1.00 23.33 66 ARG A CA 1
ATOM 531 C C . ARG A 1 66 ? 90.279 74.442 148.375 1.00 25.41 66 ARG A C 1
ATOM 532 O O . ARG A 1 66 ? 90.385 74.494 149.605 1.00 29.07 66 ARG A O 1
ATOM 540 N N . LEU A 1 67 ? 90.165 73.299 147.730 1.00 25.13 67 LEU A N 1
ATOM 541 C CA . LEU A 1 67 ? 90.333 72.056 148.389 1.00 26.05 67 LEU A CA 1
ATOM 542 C C . LEU A 1 67 ? 91.745 71.980 149.088 1.00 27.27 67 LEU A C 1
ATOM 543 O O . LEU A 1 67 ? 91.802 71.603 150.275 1.00 27.05 67 LEU A O 1
ATOM 548 N N . ALA A 1 68 ? 92.845 72.316 148.399 1.00 25.57 68 ALA A N 1
ATOM 549 C CA . ALA A 1 68 ? 94.152 72.354 149.075 1.00 26.79 68 ALA A CA 1
ATOM 550 C C . ALA A 1 68 ? 94.051 73.155 150.383 1.00 28.24 68 ALA A C 1
ATOM 551 O O . ALA A 1 68 ? 94.516 72.701 151.466 1.00 29.45 68 ALA A O 1
ATOM 553 N N . ALA A 1 69 ? 93.379 74.311 150.339 1.00 27.90 69 ALA A N 1
ATOM 554 C CA . ALA A 1 69 ? 93.283 75.094 151.577 1.00 27.08 69 ALA A CA 1
ATOM 555 C C . ALA A 1 69 ? 92.460 74.349 152.649 1.00 26.93 69 ALA A C 1
ATOM 556 O O . ALA A 1 69 ? 92.859 74.255 153.787 1.00 27.07 69 ALA A O 1
ATOM 558 N N . LEU A 1 70 ? 91.339 73.768 152.279 1.00 26.04 70 LEU A N 1
ATOM 559 C CA . LEU A 1 70 ? 90.541 73.063 153.256 1.00 25.47 70 LEU A CA 1
ATOM 560 C C . LEU A 1 70 ? 91.293 71.843 153.889 1.00 26.84 70 LEU A C 1
ATOM 561 O O . LEU A 1 70 ? 91.067 71.533 155.082 1.00 27.18 70 LEU A O 1
ATOM 566 N N . GLU A 1 71 ? 92.182 71.192 153.121 1.00 26.60 71 GLU A N 1
ATOM 567 C CA . GLU A 1 71 ? 92.998 70.076 153.617 1.00 28.06 71 GLU A CA 1
ATOM 568 C C . GLU A 1 71 ? 94.302 70.503 154.337 1.00 29.48 71 GLU A C 1
ATOM 569 O O . GLU A 1 71 ? 94.996 69.634 154.853 1.00 31.51 71 GLU A O 1
ATOM 575 N N . GLY A 1 72 ? 94.651 71.799 154.332 1.00 29.22 72 GLY A N 1
ATOM 576 C CA . GLY A 1 72 ? 95.859 72.300 154.974 1.00 27.92 72 GLY A CA 1
ATOM 577 C C . GLY A 1 72 ? 97.005 71.993 154.050 1.00 29.89 72 GLY A C 1
ATOM 578 O O . GLY A 1 72 ? 98.183 72.021 154.447 1.00 30.77 72 GLY A O 1
ATOM 579 N N . GLY A 1 73 ? 96.690 71.700 152.787 1.00 29.45 73 GLY A N 1
ATOM 580 C CA . GLY A 1 73 ? 97.700 71.227 151.845 1.00 28.07 73 GLY A CA 1
ATOM 581 C C . GLY A 1 73 ? 98.260 72.307 150.980 1.00 29.23 73 GLY A C 1
ATOM 582 O O . GLY A 1 73 ? 97.985 73.472 151.196 1.00 29.91 73 GLY A O 1
ATOM 583 N N . LYS A 1 74 ? 99.064 71.967 149.994 1.00 29.57 74 LYS A N 1
ATOM 584 C CA . LYS A 1 74 ? 99.590 73.037 149.226 1.00 30.80 74 LYS A CA 1
ATOM 585 C C . LYS A 1 74 ? 99.009 73.214 147.856 1.00 29.30 74 LYS A C 1
ATOM 586 O O . LYS A 1 74 ? 99.020 74.300 147.354 1.00 30.56 74 LYS A O 1
ATOM 592 N N . ALA A 1 75 ? 98.586 72.149 147.210 1.00 27.15 75 ALA A N 1
ATOM 593 C CA . ALA A 1 75 ? 98.085 72.214 145.852 1.00 25.21 75 ALA A CA 1
ATOM 594 C C . ALA A 1 75 ? 97.160 70.991 145.673 1.00 25.03 75 ALA A C 1
ATOM 595 O O . ALA A 1 75 ? 97.231 70.060 146.496 1.00 24.49 75 ALA A O 1
ATOM 597 N N . ALA A 1 76 ? 96.244 71.015 144.685 1.00 24.05 76 ALA A N 1
ATOM 598 C CA . ALA A 1 76 ? 95.345 69.876 144.457 1.00 22.59 76 ALA A CA 1
ATOM 599 C C . ALA A 1 76 ? 95.141 69.813 142.981 1.00 23.81 76 ALA A C 1
ATOM 600 O O . ALA A 1 76 ? 95.543 70.770 142.250 1.00 24.57 76 ALA A O 1
ATOM 602 N N . LEU A 1 77 ? 94.497 68.727 142.521 1.00 23.29 77 LEU A N 1
ATOM 603 C CA . LEU A 1 77 ? 94.307 68.448 141.131 1.00 23.06 77 LEU A CA 1
ATOM 604 C C . LEU A 1 77 ? 93.002 67.699 141.053 1.00 23.33 77 LEU A C 1
ATOM 605 O O . LEU A 1 77 ? 92.732 66.673 141.829 1.00 22.70 77 LEU A O 1
ATOM 610 N N . ALA A 1 78 ? 92.139 68.189 140.151 1.00 21.94 78 ALA A N 1
ATOM 611 C CA . ALA A 1 78 ? 90.802 67.637 140.150 1.00 20.69 78 ALA A CA 1
ATOM 612 C C . ALA A 1 78 ? 90.628 66.639 139.063 1.00 19.81 78 ALA A C 1
ATOM 613 O O . ALA A 1 78 ? 91.230 66.781 137.990 1.00 18.78 78 ALA A O 1
ATOM 615 N N . THR A 1 79 ? 89.765 65.648 139.275 1.00 19.01 79 THR A N 1
ATOM 616 C CA . THR A 1 79 ? 89.565 64.757 138.112 1.00 19.41 79 THR A CA 1
ATOM 617 C C . THR A 1 79 ? 88.138 64.446 137.895 1.00 19.30 79 THR A C 1
ATOM 618 O O . THR A 1 79 ? 87.282 64.729 138.784 1.00 18.83 79 THR A O 1
ATOM 622 N N . ALA A 1 80 ? 87.895 63.701 136.818 1.00 18.69 80 ALA A N 1
ATOM 623 C CA . ALA A 1 80 ? 86.491 63.374 136.478 1.00 17.12 80 ALA A CA 1
ATOM 624 C C . ALA A 1 80 ? 85.841 62.499 137.553 1.00 18.56 80 ALA A C 1
ATOM 625 O O . ALA A 1 80 ? 84.628 62.366 137.520 1.00 19.86 80 ALA A O 1
ATOM 627 N N . SER A 1 81 ? 86.565 61.932 138.543 1.00 18.29 81 SER A N 1
ATOM 628 C CA . SER A 1 81 ? 85.806 61.209 139.613 1.00 20.82 81 SER A CA 1
ATOM 629 C C . SER A 1 81 ? 86.777 60.732 140.683 1.00 21.09 81 SER A C 1
ATOM 630 O O . SER A 1 81 ? 87.961 60.830 140.479 1.00 20.10 81 SER A O 1
ATOM 633 N N . GLY A 1 82 ? 86.260 60.211 141.808 1.00 21.54 82 GLY A N 1
ATOM 634 C CA . GLY A 1 82 ? 87.111 59.686 142.908 1.00 21.75 82 GLY A CA 1
ATOM 635 C C . GLY A 1 82 ? 88.002 58.545 142.357 1.00 23.17 82 GLY A C 1
ATOM 636 O O . GLY A 1 82 ? 89.242 58.578 142.578 1.00 22.09 82 GLY A O 1
ATOM 637 N N . HIS A 1 83 ? 87.401 57.582 141.598 1.00 22.82 83 HIS A N 1
ATOM 638 C CA . HIS A 1 83 ? 88.152 56.479 140.998 1.00 23.05 83 HIS A CA 1
ATOM 639 C C . HIS A 1 83 ? 89.288 57.120 140.216 1.00 24.15 83 HIS A C 1
ATOM 640 O O . HIS A 1 83 ? 90.500 56.801 140.453 1.00 27.03 83 HIS A O 1
ATOM 647 N N . ALA A 1 84 ? 88.994 58.104 139.379 1.00 23.14 84 ALA A N 1
ATOM 648 C CA . ALA A 1 84 ? 90.056 58.585 138.503 1.00 22.25 84 ALA A CA 1
ATOM 649 C C . ALA A 1 84 ? 91.083 59.303 139.290 1.00 23.45 84 ALA A C 1
ATOM 650 O O . ALA A 1 84 ? 92.253 59.353 138.867 1.00 26.21 84 ALA A O 1
ATOM 652 N N . ALA A 1 85 ? 90.722 59.896 140.426 1.00 23.47 85 ALA A N 1
ATOM 653 C CA . ALA A 1 85 ? 91.761 60.571 141.179 1.00 24.87 85 ALA A CA 1
ATOM 654 C C . ALA A 1 85 ? 92.736 59.435 141.722 1.00 27.06 85 ALA A C 1
ATOM 655 O O . ALA A 1 85 ? 93.972 59.583 141.619 1.00 26.34 85 ALA A O 1
ATOM 657 N N . GLN A 1 86 ? 92.160 58.350 142.304 1.00 25.68 86 GLN A N 1
ATOM 658 C CA . GLN A 1 86 ? 92.956 57.266 142.812 1.00 26.99 86 GLN A CA 1
ATOM 659 C C . GLN A 1 86 ? 93.862 56.630 141.689 1.00 27.80 86 GLN A C 1
ATOM 660 O O . GLN A 1 86 ? 95.051 56.385 141.874 1.00 27.18 86 GLN A O 1
ATOM 666 N N . PHE A 1 87 ? 93.311 56.431 140.509 1.00 27.87 87 PHE A N 1
ATOM 667 C CA . PHE A 1 87 ? 94.092 55.818 139.462 1.00 27.95 87 PHE A CA 1
ATOM 668 C C . PHE A 1 87 ? 95.154 56.799 139.048 1.00 28.99 87 PHE A C 1
ATOM 669 O O . PHE A 1 87 ? 96.326 56.428 138.843 1.00 30.88 87 PHE A O 1
ATOM 677 N N . LEU A 1 88 ? 94.803 58.075 138.935 1.00 28.43 88 LEU A N 1
ATOM 678 C CA . LEU A 1 88 ? 95.821 58.978 138.459 1.00 28.33 88 LEU A CA 1
ATOM 679 C C . LEU A 1 88 ? 96.928 59.115 139.530 1.00 29.25 88 LEU A C 1
ATOM 680 O O . LEU A 1 88 ? 98.113 59.324 139.185 1.00 30.91 88 LEU A O 1
ATOM 685 N N . ALA A 1 89 ? 96.596 58.968 140.803 1.00 27.95 89 ALA A N 1
ATOM 686 C CA . ALA A 1 89 ? 97.622 59.203 141.798 1.00 29.11 89 ALA A CA 1
ATOM 687 C C . ALA A 1 89 ? 98.612 58.039 141.689 1.00 30.64 89 ALA A C 1
ATOM 688 O O . ALA A 1 89 ? 99.789 58.246 141.547 1.00 31.05 89 ALA A O 1
ATOM 690 N N . LEU A 1 90 ? 98.088 56.822 141.695 1.00 30.81 90 LEU A N 1
ATOM 691 C CA . LEU A 1 90 ? 98.877 55.642 141.789 1.00 30.42 90 LEU A CA 1
ATOM 692 C C . LEU A 1 90 ? 99.703 55.510 140.504 1.00 30.72 90 LEU A C 1
ATOM 693 O O . LEU A 1 90 ? 100.852 55.098 140.487 1.00 33.04 90 LEU A O 1
ATOM 698 N N . THR A 1 91 ? 99.134 55.914 139.419 1.00 30.40 91 THR A N 1
ATOM 699 C CA . THR A 1 91 ? 99.772 55.811 138.117 1.00 30.57 91 THR A CA 1
ATOM 700 C C . THR A 1 91 ? 100.804 56.929 137.960 1.00 30.13 91 THR A C 1
ATOM 701 O O . THR A 1 91 ? 101.555 56.997 137.024 1.00 29.08 91 THR A O 1
ATOM 705 N N . THR A 1 92 ? 100.845 57.850 138.902 1.00 30.30 92 THR A N 1
ATOM 706 C CA . THR A 1 92 ? 101.808 58.888 138.753 1.00 32.43 92 THR A CA 1
ATOM 707 C C . THR A 1 92 ? 103.108 58.465 139.426 1.00 33.91 92 THR A C 1
ATOM 708 O O . THR A 1 92 ? 104.190 58.761 138.907 1.00 33.59 92 THR A O 1
ATOM 712 N N . LEU A 1 93 ? 102.989 57.784 140.580 1.00 34.77 93 LEU A N 1
ATOM 713 C CA . LEU A 1 93 ? 104.149 57.318 141.285 1.00 35.89 93 LEU A CA 1
ATOM 714 C C . LEU A 1 93 ? 104.546 55.837 141.022 1.00 37.17 93 LEU A C 1
ATOM 715 O O . LEU A 1 93 ? 105.589 55.456 141.439 1.00 36.32 93 LEU A O 1
ATOM 720 N N . ALA A 1 94 ? 103.777 55.068 140.234 1.00 37.62 94 ALA A N 1
ATOM 721 C CA . ALA A 1 94 ? 104.029 53.638 140.053 1.00 36.79 94 ALA A CA 1
ATOM 722 C C . ALA A 1 94 ? 103.887 53.293 138.587 1.00 38.17 94 ALA A C 1
ATOM 723 O O . ALA A 1 94 ? 103.120 53.961 137.874 1.00 39.43 94 ALA A O 1
ATOM 725 N N . GLN A 1 95 ? 104.591 52.250 138.126 1.00 37.77 95 GLN A N 1
ATOM 726 C CA . GLN A 1 95 ? 104.517 51.741 136.719 1.00 37.62 95 GLN A CA 1
ATOM 727 C C . GLN A 1 95 ? 104.547 50.218 136.773 1.00 37.61 95 GLN A C 1
ATOM 728 O O . GLN A 1 95 ? 104.740 49.648 137.866 1.00 38.16 95 GLN A O 1
ATOM 734 N N . ALA A 1 96 ? 104.363 49.558 135.624 1.00 37.93 96 ALA A N 1
ATOM 735 C CA . ALA A 1 96 ? 104.425 48.070 135.576 1.00 38.07 96 ALA A CA 1
ATOM 736 C C . ALA A 1 96 ? 105.736 47.590 136.243 1.00 39.08 96 ALA A C 1
ATOM 737 O O . ALA A 1 96 ? 106.848 48.139 135.931 1.00 38.48 96 ALA A O 1
ATOM 739 N N . GLY A 1 97 ? 105.592 46.579 137.126 1.00 38.26 97 GLY A N 1
ATOM 740 C CA . GLY A 1 97 ? 106.651 46.054 137.890 1.00 37.17 97 GLY A CA 1
ATOM 741 C C . GLY A 1 97 ? 106.555 46.521 139.325 1.00 39.56 97 GLY A C 1
ATOM 742 O O . GLY A 1 97 ? 107.006 45.793 140.228 1.00 39.85 97 GLY A O 1
ATOM 743 N N . ASP A 1 98 ? 105.985 47.728 139.600 1.00 38.38 98 ASP A N 1
ATOM 744 C CA . ASP A 1 98 ? 105.957 48.220 140.988 1.00 35.02 98 ASP A CA 1
ATOM 745 C C . ASP A 1 98 ? 104.872 47.563 141.812 1.00 33.39 98 ASP A C 1
ATOM 746 O O . ASP A 1 98 ? 104.106 46.730 141.319 1.00 32.41 98 ASP A O 1
ATOM 751 N N . ASN A 1 99 ? 104.787 47.890 143.079 1.00 31.90 99 ASN A N 1
ATOM 752 C CA . ASN A 1 99 ? 103.663 47.339 143.854 1.00 32.67 99 ASN A CA 1
ATOM 753 C C . ASN A 1 99 ? 103.284 48.439 144.882 1.00 31.82 99 ASN A C 1
ATOM 754 O O . ASN A 1 99 ? 104.080 49.390 145.112 1.00 31.34 99 ASN A O 1
ATOM 759 N N . ILE A 1 100 ? 102.152 48.278 145.547 1.00 30.90 100 ILE A N 1
ATOM 760 C CA . ILE A 1 100 ? 101.782 49.186 146.623 1.00 34.00 100 ILE A CA 1
ATOM 761 C C . ILE A 1 100 ? 101.151 48.301 147.693 1.00 34.90 100 ILE A C 1
ATOM 762 O O . ILE A 1 100 ? 100.725 47.146 147.407 1.00 37.54 100 ILE A O 1
ATOM 767 N N . VAL A 1 101 ? 101.083 48.804 148.916 1.00 34.36 101 VAL A N 1
ATOM 768 C CA . VAL A 1 101 ? 100.536 48.009 149.970 1.00 33.91 101 VAL A CA 1
ATOM 769 C C . VAL A 1 101 ? 99.298 48.750 150.448 1.00 34.64 101 VAL A C 1
ATOM 770 O O . VAL A 1 101 ? 99.366 49.960 150.674 1.00 36.29 101 VAL A O 1
ATOM 774 N N . SER A 1 102 ? 98.206 48.044 150.684 1.00 33.72 102 SER A N 1
ATOM 775 C CA . SER A 1 102 ? 96.972 48.664 151.045 1.00 34.56 102 SER A CA 1
ATOM 776 C C . SER A 1 102 ? 96.232 47.939 152.165 1.00 34.05 102 SER A C 1
ATOM 777 O O . SER A 1 102 ? 96.229 46.739 152.196 1.00 33.73 102 SER A O 1
ATOM 780 N N . THR A 1 103 ? 95.553 48.648 153.058 1.00 33.81 10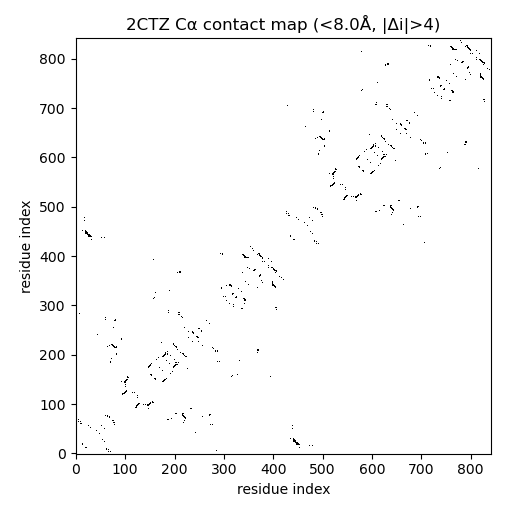3 THR A N 1
ATOM 781 C CA . THR A 1 103 ? 94.546 47.981 153.875 1.00 33.69 103 THR A CA 1
ATOM 782 C C . THR A 1 103 ? 93.645 47.225 152.930 1.00 33.58 103 THR A C 1
ATOM 783 O O . THR A 1 103 ? 93.496 47.596 151.768 1.00 34.17 103 THR A O 1
ATOM 787 N N . PRO A 1 104 ? 93.014 46.161 153.401 1.00 33.91 104 PRO A N 1
ATOM 788 C CA . PRO A 1 104 ? 92.005 45.627 152.461 1.00 33.62 104 PRO A CA 1
ATOM 789 C C . PRO A 1 104 ? 90.592 46.048 152.861 1.00 34.46 104 PRO A C 1
ATOM 790 O O . PRO A 1 104 ? 89.641 45.470 152.364 1.00 33.85 104 PRO A O 1
ATOM 794 N N . ASN A 1 105 ? 90.458 46.944 153.845 1.00 35.50 105 ASN A N 1
ATOM 795 C CA . ASN A 1 105 ? 89.144 47.467 154.203 1.00 37.88 105 ASN A CA 1
ATOM 796 C C . ASN A 1 105 ? 88.683 48.601 153.270 1.00 39.01 105 ASN A C 1
ATOM 797 O O . ASN A 1 105 ? 88.563 49.735 153.697 1.00 40.33 105 ASN A O 1
ATOM 802 N N . LEU A 1 106 ? 88.479 48.294 152.000 1.00 39.20 106 LEU A N 1
ATOM 803 C CA . LEU A 1 106 ? 88.373 49.276 150.961 1.00 39.00 106 LEU A CA 1
ATOM 804 C C . LEU A 1 106 ? 86.907 49.427 150.542 1.00 39.67 106 LEU A C 1
ATOM 805 O O . LEU A 1 106 ? 86.160 48.470 150.606 1.00 37.62 106 LEU A O 1
ATOM 810 N N . TYR A 1 107 ? 86.530 50.651 150.148 1.00 41.89 107 TYR A N 1
ATOM 811 C CA . TYR A 1 107 ? 85.293 50.970 149.438 1.00 44.19 107 TYR A CA 1
ATOM 812 C C . TYR A 1 107 ? 85.232 49.984 148.247 1.00 45.95 107 TYR A C 1
ATOM 813 O O . TYR A 1 107 ? 86.301 49.615 147.640 1.00 46.17 107 TYR A O 1
ATOM 822 N N . GLY A 1 108 ? 84.018 49.464 147.969 1.00 46.06 108 GLY A N 1
ATOM 823 C CA . GLY A 1 108 ? 83.836 48.375 147.001 1.00 44.10 108 GLY A CA 1
ATOM 824 C C . GLY A 1 108 ? 84.622 48.654 145.708 1.00 43.90 108 GLY A C 1
ATOM 825 O O . GLY A 1 108 ? 85.433 47.811 145.209 1.00 44.82 108 GLY A O 1
ATOM 826 N N . GLY A 1 109 ? 84.409 49.839 145.145 1.00 41.66 109 GLY A N 1
ATOM 827 C CA . GLY A 1 109 ? 85.013 50.126 143.863 1.00 39.14 109 GLY A CA 1
ATOM 828 C C . GLY A 1 109 ? 86.526 50.207 143.927 1.00 38.33 109 GLY A C 1
ATOM 829 O O . GLY A 1 109 ? 87.163 49.880 142.955 1.00 37.45 109 GLY A O 1
ATOM 830 N N . THR A 1 110 ? 87.118 50.669 145.035 1.00 37.51 110 THR A N 1
ATOM 831 C CA . THR A 1 110 ? 88.552 50.750 145.050 1.00 38.71 110 THR A CA 1
ATOM 832 C C . THR A 1 110 ? 89.293 49.388 145.157 1.00 39.80 110 THR A C 1
ATOM 833 O O . THR A 1 110 ? 90.396 49.213 144.603 1.00 37.92 110 THR A O 1
ATOM 837 N N . PHE A 1 111 ? 88.613 48.416 145.762 1.00 41.99 111 PHE A N 1
ATOM 838 C CA . PHE A 1 111 ? 89.063 47.050 145.843 1.00 44.28 111 PHE A CA 1
ATOM 839 C C . PHE A 1 111 ? 89.222 46.494 144.420 1.00 44.43 111 PHE A C 1
ATOM 840 O O . PHE A 1 111 ? 90.296 46.011 143.985 1.00 43.95 111 PHE A O 1
ATOM 848 N N . ASN A 1 112 ? 88.147 46.587 143.675 1.00 44.50 112 ASN A N 1
ATOM 849 C CA . ASN A 1 112 ? 88.211 46.101 142.338 1.00 45.05 112 ASN A CA 1
ATOM 850 C C . ASN A 1 112 ? 89.276 46.803 141.487 1.00 44.01 112 ASN A C 1
ATOM 851 O O . ASN A 1 112 ? 89.927 46.199 140.635 1.00 45.36 112 ASN A O 1
ATOM 856 N N . GLN A 1 113 ? 89.458 48.089 141.727 1.00 41.46 113 GLN A N 1
ATOM 857 C CA . GLN A 1 113 ? 90.363 48.876 140.943 1.00 39.65 113 GLN A CA 1
ATOM 858 C C . GLN A 1 113 ? 91.806 48.358 141.177 1.00 37.52 113 GLN A C 1
ATOM 859 O O . GLN A 1 113 ? 92.633 48.250 140.250 1.00 36.56 113 GLN A O 1
ATOM 865 N N . PHE A 1 114 ? 92.094 48.121 142.449 1.00 36.76 114 PHE A N 1
ATOM 866 C CA . PHE A 1 114 ? 93.367 47.537 142.914 1.00 36.77 114 PHE A CA 1
ATOM 867 C C . PHE A 1 114 ? 93.608 46.076 142.381 1.00 37.38 114 PHE A C 1
ATOM 868 O O . PHE A 1 114 ? 94.605 45.827 141.652 1.00 37.20 114 PHE A O 1
ATOM 876 N N . LYS A 1 115 ? 92.638 45.193 142.647 1.00 37.36 115 LYS A N 1
ATOM 877 C CA . LYS A 1 115 ? 92.725 43.796 142.279 1.00 40.27 115 LYS A CA 1
ATOM 878 C C . LYS A 1 115 ? 92.642 43.409 140.798 1.00 40.71 115 LYS A C 1
ATOM 879 O O . LYS A 1 115 ? 93.159 42.355 140.469 1.00 42.05 115 LYS A O 1
ATOM 885 N N . VAL A 1 116 ? 91.948 44.179 139.942 1.00 40.23 116 VAL A N 1
ATOM 886 C CA . VAL A 1 116 ? 91.714 43.807 138.559 1.00 39.20 116 VAL A CA 1
ATOM 887 C C . VAL A 1 116 ? 92.427 44.800 137.695 1.00 40.55 116 VAL A C 1
ATOM 888 O O . VAL A 1 116 ? 93.281 44.462 136.872 1.00 42.30 116 VAL A O 1
ATOM 892 N N . THR A 1 117 ? 92.134 46.071 137.883 1.00 40.98 117 THR A N 1
ATOM 893 C CA . THR A 1 117 ? 92.679 47.059 136.920 1.00 38.75 117 THR A CA 1
ATOM 894 C C . THR A 1 117 ? 94.189 47.274 137.026 1.00 37.64 117 THR A C 1
ATOM 895 O O . THR A 1 117 ? 94.917 47.340 136.013 1.00 36.57 117 THR A O 1
ATOM 899 N N . LEU A 1 118 ? 94.646 47.428 138.259 1.00 37.76 118 LEU A N 1
ATOM 900 C CA . LEU A 1 118 ? 96.065 47.742 138.481 1.00 37.42 118 LEU A CA 1
ATOM 901 C C . LEU A 1 118 ? 96.935 46.493 138.188 1.00 38.41 118 LEU A C 1
ATOM 902 O O . LEU A 1 118 ? 97.942 46.571 137.478 1.00 38.04 118 LEU A O 1
ATOM 907 N N . LYS A 1 119 ? 96.486 45.342 138.719 1.00 39.51 119 LYS A N 1
ATOM 908 C CA . LYS A 1 119 ? 97.051 44.036 138.439 1.00 40.46 119 LYS A CA 1
ATOM 909 C C . LYS A 1 119 ? 97.305 43.883 136.939 1.00 38.82 119 LYS A C 1
ATOM 910 O O . LYS A 1 119 ? 98.413 43.587 136.550 1.00 38.16 119 LYS A O 1
ATOM 916 N N . ARG A 1 120 ? 96.292 44.137 136.117 1.00 37.10 120 ARG A N 1
ATOM 917 C CA . ARG A 1 120 ? 96.438 44.008 134.686 1.00 35.82 120 ARG A CA 1
ATOM 918 C C . ARG A 1 120 ? 97.432 44.948 134.067 1.00 36.07 120 ARG A C 1
ATOM 919 O O . ARG A 1 120 ? 97.986 44.691 132.962 1.00 37.62 120 ARG A O 1
ATOM 927 N N . LEU A 1 121 ? 97.698 46.030 134.758 1.00 36.34 121 LEU A N 1
ATOM 928 C CA . LEU A 1 121 ? 98.664 46.988 134.237 1.00 37.52 121 LEU A CA 1
ATOM 929 C C . LEU A 1 121 ? 99.970 46.803 134.995 1.00 37.62 121 LEU A C 1
ATOM 930 O O . LEU A 1 121 ? 100.877 47.623 134.918 1.00 37.34 121 LEU A O 1
ATOM 935 N N . GLY A 1 122 ? 100.077 45.671 135.702 1.00 38.05 122 GLY A N 1
ATOM 936 C CA . GLY A 1 122 ? 101.338 45.232 136.278 1.00 37.90 122 GLY A CA 1
ATOM 937 C C . GLY A 1 122 ? 101.753 45.996 137.506 1.00 39.01 122 GLY A C 1
ATOM 938 O O . GLY A 1 122 ? 102.947 46.236 137.723 1.00 40.21 122 GLY A O 1
ATOM 939 N N . ILE A 1 123 ? 100.771 46.452 138.286 1.00 38.85 123 ILE A N 1
ATOM 940 C CA . ILE A 1 123 ? 101.051 47.185 139.473 1.00 38.03 123 ILE A CA 1
ATOM 941 C C . ILE A 1 123 ? 100.368 46.314 140.486 1.00 39.34 123 ILE A C 1
ATOM 942 O O . ILE A 1 123 ? 99.187 46.101 140.412 1.00 38.18 123 ILE A O 1
ATOM 947 N N . GLU A 1 124 ? 101.154 45.773 141.411 1.00 40.65 124 GLU A N 1
ATOM 948 C CA . GLU A 1 124 ? 100.705 44.729 142.294 1.00 41.52 124 GLU A CA 1
ATOM 949 C C . GLU A 1 124 ? 100.238 45.400 143.580 1.00 40.18 124 GLU A C 1
ATOM 950 O O . GLU A 1 124 ? 100.947 46.221 144.222 1.00 39.46 124 GLU A O 1
ATOM 956 N N . VAL A 1 125 ? 99.069 45.001 144.015 1.00 38.94 125 VAL A N 1
ATOM 957 C CA . VAL A 1 125 ? 98.639 45.557 145.241 1.00 38.65 125 VAL A CA 1
ATOM 958 C C . VAL A 1 125 ? 98.698 44.469 146.256 1.00 39.94 125 VAL A C 1
ATOM 959 O O . VAL A 1 125 ? 97.996 43.481 146.110 1.00 40.40 125 VAL A O 1
ATOM 963 N N . ARG A 1 126 ? 99.485 44.669 147.318 1.00 40.83 126 ARG A N 1
ATOM 964 C CA . ARG A 1 126 ? 99.595 43.702 148.392 1.00 41.65 126 ARG A CA 1
ATOM 965 C C . ARG A 1 126 ? 98.748 44.178 149.552 1.00 42.07 126 ARG A C 1
ATOM 966 O O . ARG A 1 126 ? 98.917 45.312 149.983 1.00 42.34 126 ARG A O 1
ATOM 974 N N . PHE A 1 127 ? 97.937 43.277 150.104 1.00 42.40 127 PHE A N 1
ATOM 975 C CA . PHE A 1 127 ? 97.084 43.518 151.252 1.00 43.12 127 PHE A CA 1
ATOM 976 C C . PHE A 1 127 ? 97.560 43.108 152.662 1.00 43.66 127 PHE A C 1
ATOM 977 O O . PHE A 1 127 ? 97.816 41.986 152.949 1.00 44.87 127 PHE A O 1
ATOM 985 N N . THR A 1 128 ? 97.701 44.071 153.533 1.00 43.05 128 THR A N 1
ATOM 986 C CA . THR A 1 128 ? 97.661 43.933 154.942 1.00 42.14 128 THR A CA 1
ATOM 987 C C . THR A 1 128 ? 96.470 43.056 155.414 1.00 43.57 128 THR A C 1
ATOM 988 O O . THR A 1 128 ? 95.548 42.796 154.650 1.00 44.11 128 THR A O 1
ATOM 992 N N . SER A 1 129 ? 96.504 42.559 156.654 1.00 43.77 129 SER A N 1
ATOM 993 C CA . SER A 1 129 ? 95.309 41.973 157.263 1.00 44.58 129 SER A CA 1
ATOM 994 C C . SER A 1 129 ? 94.288 43.100 157.567 1.00 45.21 129 SER A C 1
ATOM 995 O O . SER A 1 129 ? 94.643 44.288 157.572 1.00 43.70 129 SER A O 1
ATOM 998 N N . ARG A 1 130 ? 93.079 42.709 157.963 1.00 45.88 130 ARG A N 1
ATOM 999 C CA . ARG A 1 130 ? 92.084 43.684 158.379 1.00 47.71 130 ARG A CA 1
ATOM 1000 C C . ARG A 1 130 ? 92.472 44.561 159.548 1.00 49.78 130 ARG A C 1
ATOM 1001 O O . ARG A 1 130 ? 91.773 45.524 159.824 1.00 50.14 130 ARG A O 1
ATOM 1009 N N . GLU A 1 131 ? 93.554 44.269 160.270 1.00 52.22 131 GLU A N 1
ATOM 1010 C CA . GLU A 1 131 ? 93.851 45.199 161.361 1.00 55.11 131 GLU A CA 1
ATOM 1011 C C . GLU A 1 131 ? 94.855 46.243 160.906 1.00 53.40 131 GLU A C 1
ATOM 1012 O O . GLU A 1 131 ? 95.157 47.178 161.637 1.00 52.29 131 GLU A O 1
ATOM 1018 N N . GLU A 1 132 ? 95.316 46.110 159.658 1.00 52.43 132 GLU A N 1
ATOM 1019 C CA . GLU A 1 132 ? 96.165 47.130 159.035 1.00 52.24 132 GLU A CA 1
ATOM 1020 C C . GLU A 1 132 ? 97.201 47.717 159.985 1.00 52.09 132 GLU A C 1
ATOM 1021 O O . GLU A 1 132 ? 97.338 48.921 160.065 1.00 51.53 132 GLU A O 1
ATOM 1027 N N . ARG A 1 133 ? 97.988 46.879 160.659 1.00 52.07 133 ARG A N 1
ATOM 1028 C CA . ARG A 1 133 ? 99.010 47.414 161.568 1.00 51.55 133 ARG A CA 1
ATOM 1029 C C . ARG A 1 133 ? 100.215 47.997 160.818 1.00 49.01 133 ARG A C 1
ATOM 1030 O O . ARG A 1 133 ? 100.645 47.462 159.778 1.00 47.42 133 ARG A O 1
ATOM 1038 N N . PRO A 1 134 ? 100.742 49.130 161.311 1.00 48.05 134 PRO A N 1
ATOM 1039 C CA . PRO A 1 134 ? 101.890 49.711 160.600 1.00 48.08 134 PRO A CA 1
ATOM 1040 C C . PRO A 1 134 ? 102.983 48.691 160.248 1.00 49.54 134 PRO A C 1
ATOM 1041 O O . PRO A 1 134 ? 103.464 48.639 159.099 1.00 49.63 134 PRO A O 1
ATOM 1045 N N . GLU A 1 135 ? 103.364 47.853 161.211 1.00 50.93 135 GLU A N 1
ATOM 1046 C CA . GLU A 1 135 ? 104.320 46.748 160.952 1.00 50.87 135 GLU A CA 1
ATOM 1047 C C . GLU A 1 135 ? 103.897 45.776 159.804 1.00 48.78 135 GLU A C 1
ATOM 1048 O O . GLU A 1 135 ? 104.749 45.353 159.012 1.00 47.76 135 GLU A O 1
ATOM 1054 N N . GLU A 1 136 ? 102.607 45.474 159.650 1.00 46.80 136 GLU A N 1
ATOM 1055 C CA . GLU A 1 136 ? 102.200 44.734 158.434 1.00 46.53 136 GLU A CA 1
ATOM 1056 C C . GLU A 1 136 ? 102.465 45.530 157.160 1.00 47.18 136 GLU A C 1
ATOM 1057 O O . GLU A 1 136 ? 102.827 44.959 156.108 1.00 48.23 136 GLU A O 1
ATOM 1063 N N . PHE A 1 137 ? 102.310 46.842 157.228 1.00 47.05 137 PHE A N 1
ATOM 1064 C CA . PHE A 1 137 ? 102.669 47.604 156.030 1.00 47.84 137 PHE A CA 1
ATOM 1065 C C . PHE A 1 137 ? 104.121 47.384 155.704 1.00 47.58 137 PHE A C 1
ATOM 1066 O O . PHE A 1 137 ? 104.439 47.058 154.561 1.00 47.08 137 PHE A O 1
ATOM 1074 N N . LEU A 1 138 ? 104.963 47.552 156.735 1.00 48.20 138 LEU A N 1
ATOM 1075 C CA . LEU A 1 138 ? 106.430 47.497 156.650 1.00 48.59 138 LEU A CA 1
ATOM 1076 C C . LEU A 1 138 ? 106.863 46.126 156.133 1.00 48.61 138 LEU A C 1
ATOM 1077 O O . LEU A 1 138 ? 107.630 46.008 155.163 1.00 48.34 138 LEU A O 1
ATOM 1082 N N . ALA A 1 139 ? 106.296 45.096 156.766 1.00 48.41 139 ALA A N 1
ATOM 1083 C CA . ALA A 1 139 ? 106.508 43.707 156.414 1.00 47.72 139 ALA A CA 1
ATOM 1084 C C . ALA A 1 139 ? 106.327 43.533 154.939 1.00 47.24 139 ALA A C 1
ATOM 1085 O O . ALA A 1 139 ? 107.151 42.921 154.327 1.00 48.24 139 ALA A O 1
ATOM 1087 N N . LEU A 1 140 ? 105.248 44.071 154.355 1.00 46.24 140 LEU A N 1
ATOM 1088 C CA . LEU A 1 140 ? 104.988 43.904 152.898 1.00 43.56 140 LEU A CA 1
ATOM 1089 C C . LEU A 1 140 ? 105.778 44.868 152.002 1.00 43.16 140 LEU A C 1
ATOM 1090 O O . LEU A 1 140 ? 105.770 44.731 150.806 1.00 43.35 140 LEU A O 1
ATOM 1095 N N . THR A 1 141 ? 106.512 45.810 152.546 1.00 43.56 141 THR A N 1
ATOM 1096 C CA . THR A 1 141 ? 107.157 46.806 151.679 1.00 45.72 141 THR A CA 1
ATOM 1097 C C . THR A 1 141 ? 108.437 46.289 151.028 1.00 47.95 141 THR A C 1
ATOM 1098 O O . THR A 1 141 ? 109.103 45.481 151.582 1.00 49.60 141 THR A O 1
ATOM 1102 N N . ASP A 1 142 ? 108.844 46.767 149.861 1.00 50.66 142 ASP A N 1
ATOM 1103 C CA . ASP A 1 142 ? 110.160 46.394 149.331 1.00 51.11 142 ASP A CA 1
ATOM 1104 C C . ASP A 1 142 ? 110.710 47.509 148.484 1.00 51.70 142 ASP A C 1
ATOM 1105 O O . ASP A 1 142 ? 110.139 48.556 148.424 1.00 53.83 142 ASP A O 1
ATOM 1110 N N . GLU A 1 143 ? 111.863 47.291 147.893 1.00 52.79 143 GLU A N 1
ATOM 1111 C CA . GLU A 1 143 ? 112.531 48.183 146.973 1.00 53.59 143 GLU A CA 1
ATOM 1112 C C . GLU A 1 143 ? 111.573 48.912 145.967 1.00 51.72 143 GLU A C 1
ATOM 1113 O O . GLU A 1 143 ? 111.792 50.064 145.583 1.00 50.90 143 GLU A O 1
ATOM 1119 N N . LYS A 1 144 ? 110.562 48.191 145.511 1.00 49.44 144 LYS A N 1
ATOM 1120 C CA . LYS A 1 144 ? 109.656 48.640 144.470 1.00 49.18 144 LYS A CA 1
ATOM 1121 C C . LYS A 1 144 ? 108.259 49.077 144.998 1.00 47.50 144 LYS A C 1
ATOM 1122 O O . LYS A 1 144 ? 107.379 49.371 144.218 1.00 48.12 144 LYS A O 1
ATOM 1128 N N . THR A 1 145 ? 108.046 49.009 146.299 1.00 45.17 145 THR A N 1
ATOM 1129 C CA . THR A 1 145 ? 106.870 49.530 146.913 1.00 43.20 145 THR A CA 1
ATOM 1130 C C . THR A 1 145 ? 106.759 51.033 146.730 1.00 42.70 145 THR A C 1
ATOM 1131 O O . THR A 1 145 ? 107.706 51.808 147.001 1.00 43.08 145 THR A O 1
ATOM 1135 N N . ARG A 1 146 ? 105.598 51.430 146.199 1.00 40.26 146 ARG A N 1
ATOM 1136 C CA . ARG A 1 146 ? 105.481 52.770 145.738 1.00 37.80 146 ARG A CA 1
ATOM 1137 C C . ARG A 1 146 ? 104.638 53.716 146.569 1.00 35.65 146 ARG A C 1
ATOM 1138 O O . ARG A 1 146 ? 104.912 54.897 146.575 1.00 34.29 146 ARG A O 1
ATOM 1146 N N . ALA A 1 147 ? 103.774 53.128 147.395 1.00 34.56 147 ALA A N 1
ATOM 1147 C CA . ALA A 1 147 ? 102.870 53.815 148.265 1.00 34.86 147 ALA A CA 1
ATOM 1148 C C . ALA A 1 147 ? 102.280 52.809 149.213 1.00 35.32 147 ALA A C 1
ATOM 1149 O O . ALA A 1 147 ? 102.205 51.592 148.937 1.00 34.57 147 ALA A O 1
ATOM 1151 N N . TRP A 1 148 ? 101.727 53.355 150.282 1.00 36.65 148 TRP A N 1
ATOM 1152 C CA . TRP A 1 148 ? 100.762 52.630 151.108 1.00 37.66 148 TRP A CA 1
ATOM 1153 C C . TRP A 1 148 ? 99.436 53.377 151.007 1.00 37.78 148 TRP A C 1
ATOM 1154 O O . TRP A 1 148 ? 99.419 54.608 151.009 1.00 38.20 148 TRP A O 1
ATOM 1165 N N . TRP A 1 149 ? 98.338 52.636 151.036 1.00 36.90 149 TRP A N 1
ATOM 1166 C CA . TRP A 1 149 ? 97.053 53.173 150.839 1.00 35.95 149 TRP A CA 1
ATOM 1167 C C . TRP A 1 149 ? 96.270 52.862 152.053 1.00 36.92 149 TRP A C 1
ATOM 1168 O O . TRP A 1 149 ? 96.220 51.671 152.462 1.00 37.71 149 TRP A O 1
ATOM 1179 N N . VAL A 1 150 ? 95.603 53.871 152.623 1.00 35.91 150 VAL A N 1
ATOM 1180 C CA . VAL A 1 150 ? 94.577 53.540 153.596 1.00 35.62 150 VAL A CA 1
ATOM 1181 C C . VAL A 1 150 ? 93.432 54.535 153.485 1.00 35.34 150 VAL A C 1
ATOM 1182 O O . VAL A 1 150 ? 93.609 55.588 152.848 1.00 35.75 150 VAL A O 1
ATOM 1186 N N . GLU A 1 151 ? 92.273 54.217 154.062 1.00 34.55 151 GLU A N 1
ATOM 1187 C CA . GLU A 1 151 ? 91.100 55.133 154.025 1.00 34.58 151 GLU A CA 1
ATOM 1188 C C . GLU A 1 151 ? 90.883 55.781 155.401 1.00 34.75 151 GLU A C 1
ATOM 1189 O O . GLU A 1 151 ? 91.150 55.151 156.414 1.00 35.59 151 GLU A O 1
ATOM 1195 N N . SER A 1 152 ? 90.411 57.019 155.485 1.00 34.02 152 SER A N 1
ATOM 1196 C CA . SER A 1 152 ? 90.219 57.598 156.805 1.00 33.11 152 SER A CA 1
ATOM 1197 C C . SER A 1 152 ? 89.232 56.816 157.648 1.00 32.48 152 SER A C 1
ATOM 1198 O O . SER A 1 152 ? 89.283 56.904 158.876 1.00 32.14 152 SER A O 1
ATOM 1201 N N . ILE A 1 153 ? 88.312 56.100 156.999 1.00 31.27 153 ILE A N 1
ATOM 1202 C CA . ILE A 1 153 ? 87.342 55.311 157.702 1.00 31.87 153 ILE A CA 1
ATOM 1203 C C . ILE A 1 153 ? 86.994 54.154 156.824 1.00 34.06 153 ILE A C 1
ATOM 1204 O O . ILE A 1 153 ? 86.203 54.329 155.887 1.00 37.08 153 ILE A O 1
ATOM 1209 N N . GLY A 1 154 ? 87.484 52.959 157.161 1.00 34.20 154 GLY A N 1
ATOM 1210 C CA . GLY A 1 154 ? 87.463 51.813 156.237 1.00 33.87 154 GLY A CA 1
ATOM 1211 C C . GLY A 1 154 ? 86.131 51.132 156.062 1.00 32.68 154 GLY A C 1
ATOM 1212 O O . GLY A 1 154 ? 85.249 51.279 156.865 1.00 30.62 154 GLY A O 1
ATOM 1213 N N . ASN A 1 155 ? 86.013 50.366 155.010 1.00 34.38 155 ASN A N 1
ATOM 1214 C CA . ASN A 1 155 ? 84.776 49.706 154.664 1.00 38.95 155 ASN A CA 1
ATOM 1215 C C . ASN A 1 155 ? 85.004 48.194 154.817 1.00 40.41 155 ASN A C 1
ATOM 1216 O O . ASN A 1 155 ? 86.137 47.720 154.639 1.00 43.09 155 ASN A O 1
ATOM 1221 N N . PRO A 1 156 ? 83.964 47.427 155.185 1.00 40.68 156 PRO A N 1
ATOM 1222 C CA . PRO A 1 156 ? 82.695 47.864 155.747 1.00 39.94 156 PRO A CA 1
ATOM 1223 C C . PRO A 1 156 ? 82.669 47.943 157.253 1.00 39.58 156 PRO A C 1
ATOM 1224 O O . PRO A 1 156 ? 81.640 48.222 157.809 1.00 38.52 156 PRO A O 1
ATOM 1228 N N . ALA A 1 157 ? 83.778 47.768 157.952 1.00 40.24 157 ALA A N 1
ATOM 1229 C CA . ALA A 1 157 ? 83.600 47.747 159.442 1.00 40.48 157 ALA A CA 1
ATOM 1230 C C . ALA A 1 157 ? 83.577 49.160 160.112 1.00 41.02 157 ALA A C 1
ATOM 1231 O O . ALA A 1 157 ? 83.256 49.295 161.348 1.00 39.74 157 ALA A O 1
ATOM 1233 N N . LEU A 1 158 ? 83.895 50.181 159.282 1.00 40.06 158 LEU A N 1
ATOM 1234 C CA . LEU A 1 158 ? 84.002 51.587 159.701 1.00 40.46 158 LEU A CA 1
ATOM 1235 C C . LEU A 1 158 ? 85.103 51.686 160.750 1.00 41.35 158 LEU A C 1
ATOM 1236 O O . LEU A 1 158 ? 84.935 52.364 161.758 1.00 42.12 158 LEU A O 1
ATOM 1241 N N . ASN A 1 159 ? 86.211 50.992 160.506 1.00 41.50 159 ASN A N 1
ATOM 1242 C CA . ASN A 1 159 ? 87.390 51.027 161.391 1.00 41.45 159 ASN A CA 1
ATOM 1243 C C . ASN A 1 159 ? 88.130 52.268 161.096 1.00 41.24 159 ASN A C 1
ATOM 1244 O O . ASN A 1 159 ? 88.195 52.666 159.954 1.00 41.91 159 ASN A O 1
ATOM 1249 N N . ILE A 1 160 ? 88.725 52.889 162.094 1.00 41.69 160 ILE A N 1
ATOM 1250 C CA . ILE A 1 160 ? 89.564 54.026 161.782 1.00 40.53 160 ILE A CA 1
ATOM 1251 C C . ILE A 1 160 ? 91.056 53.601 161.853 1.00 40.71 160 ILE A C 1
ATOM 1252 O O . ILE A 1 160 ? 91.434 52.875 162.750 1.00 41.23 160 ILE A O 1
ATOM 1257 N N . PRO A 1 161 ? 91.892 53.981 160.880 1.00 40.10 161 PRO A N 1
ATOM 1258 C CA . PRO A 1 161 ? 93.248 53.436 160.947 1.00 40.25 161 PRO A CA 1
ATOM 1259 C C . PRO A 1 161 ? 94.151 54.090 161.984 1.00 42.04 161 PRO A C 1
ATOM 1260 O O . PRO A 1 161 ? 93.771 55.054 162.665 1.00 42.24 161 PRO A O 1
ATOM 1264 N N . ASP A 1 162 ? 95.369 53.580 162.092 1.00 43.36 162 ASP A N 1
ATOM 1265 C CA . ASP A 1 162 ? 96.228 53.945 163.205 1.00 43.91 162 ASP A CA 1
ATOM 1266 C C . ASP A 1 162 ? 97.174 54.979 162.625 1.00 42.69 162 ASP A C 1
ATOM 1267 O O . ASP A 1 162 ? 98.379 54.759 162.321 1.00 42.12 162 ASP A O 1
ATOM 1272 N N . LEU A 1 163 ? 96.570 56.141 162.450 1.00 41.88 163 LEU A N 1
ATOM 1273 C CA . LEU A 1 163 ? 97.035 57.071 161.421 1.00 40.90 163 LEU A CA 1
ATOM 1274 C C . LEU A 1 163 ? 98.380 57.696 161.755 1.00 39.49 163 LEU A C 1
ATOM 1275 O O . LEU A 1 163 ? 99.288 57.747 160.925 1.00 37.09 163 LEU A O 1
ATOM 1280 N N . GLU A 1 164 ? 98.506 58.177 162.988 1.00 40.27 164 GLU A N 1
ATOM 1281 C CA . GLU A 1 164 ? 99.781 58.745 163.428 1.00 41.25 164 GLU A CA 1
ATOM 1282 C C . GLU A 1 164 ? 100.967 57.736 163.268 1.00 41.70 164 GLU A C 1
ATOM 1283 O O . GLU A 1 164 ? 102.026 58.051 162.655 1.00 41.92 164 GLU A O 1
ATOM 1289 N N . ALA A 1 165 ? 100.764 56.525 163.794 1.00 41.79 165 ALA A N 1
ATOM 1290 C CA . ALA A 1 165 ? 101.821 55.501 163.749 1.00 42.69 165 ALA A CA 1
ATOM 1291 C C . ALA A 1 165 ? 102.133 55.128 162.289 1.00 42.73 165 ALA A C 1
ATOM 1292 O O . ALA A 1 165 ? 103.320 55.135 161.862 1.00 42.69 165 ALA A O 1
ATOM 1294 N N . LEU A 1 166 ? 101.066 54.875 161.510 1.00 42.73 166 LEU A N 1
ATOM 1295 C CA . LEU A 1 166 ? 101.219 54.648 160.064 1.00 42.50 166 LEU A CA 1
ATOM 1296 C C . LEU A 1 166 ? 102.052 55.720 159.360 1.00 41.90 166 LEU A C 1
ATOM 1297 O O . LEU A 1 166 ? 102.986 55.433 158.607 1.00 41.25 166 LEU A O 1
ATOM 1302 N N . ALA A 1 167 ? 101.725 56.973 159.639 1.00 42.67 167 ALA A N 1
ATOM 1303 C CA . ALA A 1 167 ? 102.387 58.084 158.959 1.00 44.33 167 ALA A CA 1
ATOM 1304 C C . ALA A 1 167 ? 103.847 58.120 159.331 1.00 44.95 167 ALA A C 1
ATOM 1305 O O . ALA A 1 167 ? 104.684 58.224 158.420 1.00 45.19 167 ALA A O 1
ATOM 1307 N N . GLN A 1 168 ? 104.152 58.015 160.648 1.00 46.36 168 GLN A N 1
ATOM 1308 C CA . GLN A 1 168 ? 105.593 57.922 161.131 1.00 47.98 168 GLN A CA 1
ATOM 1309 C C . GLN A 1 168 ? 106.345 56.797 160.442 1.00 45.85 168 GLN A C 1
ATOM 1310 O O . GLN A 1 168 ? 107.426 57.027 159.846 1.00 45.66 168 GLN A O 1
ATOM 1316 N N . ALA A 1 169 ? 105.739 55.607 160.480 1.00 43.19 169 ALA A N 1
ATOM 1317 C CA . ALA A 1 169 ? 106.324 54.444 159.801 1.00 42.68 169 ALA A CA 1
ATOM 1318 C C . ALA A 1 169 ? 106.604 54.673 158.313 1.00 43.73 169 ALA A C 1
ATOM 1319 O O . ALA A 1 169 ? 107.730 54.394 157.860 1.00 45.55 169 ALA A O 1
ATOM 1321 N N . ALA A 1 170 ? 105.624 55.187 157.550 1.00 43.69 170 ALA A N 1
ATOM 1322 C CA . ALA A 1 170 ? 105.862 55.380 156.132 1.00 42.91 170 ALA A CA 1
ATOM 1323 C C . ALA A 1 170 ? 106.982 56.398 155.907 1.00 42.55 170 ALA A C 1
ATOM 1324 O O . ALA A 1 170 ? 107.810 56.273 154.972 1.00 40.27 170 ALA A O 1
ATOM 1326 N N . ARG A 1 171 ? 107.012 57.415 156.755 1.00 43.67 171 ARG A N 1
ATOM 1327 C CA . ARG A 1 171 ? 108.002 58.450 156.520 1.00 47.08 171 ARG A CA 1
ATOM 1328 C C . ARG A 1 171 ? 109.388 57.921 156.893 1.00 48.24 171 ARG A C 1
ATOM 1329 O O . ARG A 1 171 ? 110.362 58.163 156.176 1.00 47.68 171 ARG A O 1
ATOM 1337 N N . GLU A 1 172 ? 109.442 57.162 157.996 1.00 49.54 172 GLU A N 1
ATOM 1338 C CA . GLU A 1 172 ? 110.664 56.587 158.485 1.00 50.62 172 GLU A CA 1
ATOM 1339 C C . GLU A 1 172 ? 111.210 55.606 157.430 1.00 48.89 172 GLU A C 1
ATOM 1340 O O . GLU A 1 172 ? 112.406 55.593 157.160 1.00 49.04 172 GLU A O 1
ATOM 1346 N N . LYS A 1 173 ? 110.328 54.876 156.756 1.00 46.40 173 LYS A N 1
ATOM 1347 C CA . LYS A 1 173 ? 110.714 54.110 155.575 1.00 44.37 173 LYS A CA 1
ATOM 1348 C C . LYS A 1 173 ? 110.962 54.868 154.231 1.00 44.63 173 LYS A C 1
ATOM 1349 O O . LYS A 1 173 ? 111.551 54.279 153.278 1.00 43.62 173 LYS A O 1
ATOM 1355 N N . GLY A 1 174 ? 110.474 56.128 154.108 1.00 43.78 174 GLY A N 1
ATOM 1356 C CA . GLY A 1 174 ? 110.462 56.876 152.796 1.00 42.29 174 GLY A CA 1
ATOM 1357 C C . GLY A 1 174 ? 109.508 56.359 151.703 1.00 40.82 174 GLY A C 1
ATOM 1358 O O . GLY A 1 174 ? 109.842 56.404 150.530 1.00 41.17 174 GLY A O 1
ATOM 1359 N N . VAL A 1 175 ? 108.374 55.789 152.109 1.00 39.62 175 VAL A N 1
ATOM 1360 C CA . VAL A 1 175 ? 107.208 55.555 151.249 1.00 40.06 175 VAL A CA 1
ATOM 1361 C C . VAL A 1 175 ? 106.098 56.647 151.420 1.00 38.52 175 VAL A C 1
ATOM 1362 O O . VAL A 1 175 ? 105.712 57.014 152.544 1.00 36.30 175 VAL A O 1
ATOM 1366 N N . ALA A 1 176 ? 105.588 57.133 150.287 1.00 37.41 176 ALA A N 1
ATOM 1367 C CA . ALA A 1 176 ? 104.360 57.918 150.280 1.00 35.22 176 ALA A CA 1
ATOM 1368 C C . ALA A 1 176 ? 103.157 57.198 150.905 1.00 33.28 176 ALA A C 1
ATOM 1369 O O . ALA A 1 176 ? 102.720 56.143 150.410 1.00 32.75 176 ALA A O 1
ATOM 1371 N N . LEU A 1 177 ? 102.637 57.746 152.011 1.00 31.63 177 LEU A N 1
ATOM 1372 C CA . LEU A 1 177 ? 101.367 57.257 152.556 1.00 31.15 177 LEU A CA 1
ATOM 1373 C C . LEU A 1 177 ? 100.268 58.103 151.863 1.00 32.58 177 LEU A C 1
ATOM 1374 O O . LEU A 1 177 ? 100.372 59.367 151.833 1.00 32.74 177 LEU A O 1
ATOM 1379 N N . ILE A 1 178 ? 99.271 57.428 151.285 1.00 31.47 178 ILE A N 1
ATOM 1380 C CA . ILE A 1 178 ? 98.143 58.095 150.704 1.00 31.81 178 ILE A CA 1
ATOM 1381 C C . ILE A 1 178 ? 96.882 57.721 151.478 1.00 32.73 178 ILE A C 1
ATOM 1382 O O . ILE A 1 178 ? 96.556 56.530 151.605 1.00 32.69 178 ILE A O 1
ATOM 1387 N N . VAL A 1 179 ? 96.164 58.740 151.971 1.00 32.46 179 VAL A N 1
ATOM 1388 C CA . VAL A 1 179 ? 94.891 58.522 152.614 1.00 31.31 179 VAL A CA 1
ATOM 1389 C C . VAL A 1 179 ? 93.692 58.968 151.707 1.00 31.72 179 VAL A C 1
ATOM 1390 O O . VAL A 1 179 ? 93.573 60.131 151.295 1.00 31.93 179 VAL A O 1
ATOM 1394 N N . ASP A 1 180 ? 92.808 58.016 151.408 1.00 30.88 180 ASP A N 1
ATOM 1395 C CA . ASP A 1 180 ? 91.537 58.309 150.862 1.00 28.76 180 ASP A CA 1
ATOM 1396 C C . ASP A 1 180 ? 90.697 58.924 151.955 1.00 28.41 180 ASP A C 1
ATOM 1397 O O . ASP A 1 180 ? 90.117 58.248 152.822 1.00 28.82 180 ASP A O 1
ATOM 1402 N N . ASN A 1 181 ? 90.583 60.232 151.892 1.00 27.72 181 ASN A N 1
ATOM 1403 C CA . ASN A 1 181 ? 89.964 60.958 152.979 1.00 26.70 181 ASN A CA 1
ATOM 1404 C C . ASN A 1 181 ? 88.516 61.292 152.639 1.00 26.39 181 ASN A C 1
ATOM 1405 O O . ASN A 1 181 ? 87.877 62.127 153.288 1.00 27.00 181 ASN A O 1
ATOM 1410 N N . THR A 1 182 ? 87.944 60.608 151.649 1.00 27.12 182 THR A N 1
ATOM 1411 C CA . THR A 1 182 ? 86.575 60.910 151.380 1.00 24.72 182 THR A CA 1
ATOM 1412 C C . THR A 1 182 ? 85.696 61.032 152.619 1.00 26.32 182 THR A C 1
ATOM 1413 O O . THR A 1 182 ? 84.908 61.990 152.746 1.00 27.78 182 THR A O 1
ATOM 1417 N N . PHE A 1 183 ? 85.825 60.125 153.575 1.00 27.31 183 PHE A N 1
ATOM 1418 C CA . PHE A 1 183 ? 84.842 60.095 154.696 1.00 26.39 183 PHE A CA 1
ATOM 1419 C C . PHE A 1 183 ? 85.210 61.216 155.658 1.00 25.49 183 PHE A C 1
ATOM 1420 O O . PHE A 1 183 ? 84.416 61.570 156.530 1.00 25.49 183 PHE A O 1
ATOM 1428 N N . GLY A 1 184 ? 86.376 61.822 155.465 1.00 23.31 184 GLY A N 1
ATOM 1429 C CA . GLY A 1 184 ? 86.678 63.047 156.206 1.00 23.98 184 GLY A CA 1
ATOM 1430 C C . GLY A 1 184 ? 86.090 64.395 155.685 1.00 23.48 184 GLY A C 1
ATOM 1431 O O . GLY A 1 184 ? 86.427 65.481 156.231 1.00 23.14 184 GLY A O 1
ATOM 1432 N N . MET A 1 185 ? 85.195 64.356 154.667 1.00 21.43 185 MET A N 1
ATOM 1433 C CA . MET A 1 185 ? 84.432 65.574 154.290 1.00 17.26 185 MET A CA 1
ATOM 1434 C C . MET A 1 185 ? 85.429 66.743 153.972 1.00 20.52 185 MET A C 1
ATOM 1435 O O . MET A 1 185 ? 85.399 67.778 154.596 1.00 22.05 185 MET A O 1
ATOM 1440 N N . GLY A 1 186 ? 86.340 66.513 153.036 1.00 21.99 186 GLY A N 1
ATOM 1441 C CA . GLY A 1 186 ? 87.236 67.477 152.570 1.00 24.93 186 GLY A CA 1
ATOM 1442 C C . GLY A 1 186 ? 88.185 68.139 153.543 1.00 28.16 186 GLY A C 1
ATOM 1443 O O . GLY A 1 186 ? 88.723 69.255 153.237 1.00 29.51 186 GLY A O 1
ATOM 1444 N N . GLY A 1 187 ? 88.496 67.475 154.653 1.00 27.93 187 GLY A N 1
ATOM 1445 C CA . GLY A 1 187 ? 89.423 68.078 155.605 1.00 27.96 187 GLY A CA 1
ATOM 1446 C C . GLY A 1 187 ? 88.595 68.627 156.789 1.00 28.67 187 GLY A C 1
ATOM 1447 O O . GLY A 1 187 ? 89.152 69.041 157.788 1.00 30.73 187 GLY A O 1
ATOM 1448 N N . TYR A 1 188 ? 87.281 68.674 156.704 1.00 26.02 188 TYR A N 1
ATOM 1449 C CA . TYR A 1 188 ? 86.586 69.235 157.791 1.00 25.96 188 TYR A CA 1
ATOM 1450 C C . TYR A 1 188 ? 86.667 68.334 159.056 1.00 27.73 188 TYR A C 1
ATOM 1451 O O . TYR A 1 188 ? 86.961 68.792 160.150 1.00 27.66 188 TYR A O 1
ATOM 1460 N N . LEU A 1 189 ? 86.307 67.060 158.937 1.00 28.29 189 LEU A N 1
ATOM 1461 C CA . LEU A 1 189 ? 86.327 66.189 160.090 1.00 27.59 189 LEU A CA 1
ATOM 1462 C C . LEU A 1 189 ? 87.786 65.788 160.430 1.00 27.83 189 LEU A C 1
ATOM 1463 O O . LEU A 1 189 ? 88.062 65.525 161.581 1.00 27.69 189 LEU A O 1
ATOM 1468 N N . LEU A 1 190 ? 88.697 65.767 159.440 1.00 28.54 190 LEU A N 1
ATOM 1469 C CA . LEU A 1 190 ? 90.077 65.264 159.620 1.00 28.48 190 LEU A CA 1
ATOM 1470 C C . LEU A 1 190 ? 90.968 65.698 158.478 1.00 29.61 190 LEU A C 1
ATOM 1471 O O . LEU A 1 190 ? 90.595 65.506 157.302 1.00 29.58 190 LEU A O 1
ATOM 1476 N N . ARG A 1 191 ? 92.182 66.137 158.796 1.00 30.46 191 ARG A N 1
ATOM 1477 C CA . ARG A 1 191 ? 93.183 66.402 157.758 1.00 31.65 191 ARG A CA 1
ATOM 1478 C C . ARG A 1 191 ? 94.388 65.461 157.780 1.00 32.76 191 ARG A C 1
ATOM 1479 O O . ARG A 1 191 ? 95.424 65.723 158.400 1.00 32.79 191 ARG A O 1
ATOM 1487 N N . PRO A 1 192 ? 94.317 64.387 157.026 1.00 34.43 192 PRO A N 1
ATOM 1488 C CA . PRO A 1 192 ? 95.447 63.444 157.093 1.00 35.03 192 PRO A CA 1
ATOM 1489 C C . PRO A 1 192 ? 96.797 64.078 156.865 1.00 35.60 192 PRO A C 1
ATOM 1490 O O . PRO A 1 192 ? 97.796 63.640 157.435 1.00 37.90 192 PRO A O 1
ATOM 1494 N N . LEU A 1 193 ? 96.869 65.113 156.068 1.00 34.85 193 LEU A N 1
ATOM 1495 C CA . LEU A 1 193 ? 98.161 65.722 155.878 1.00 34.46 193 LEU A CA 1
ATOM 1496 C C . LEU A 1 193 ? 98.699 66.276 157.222 1.00 34.80 193 LEU A C 1
ATOM 1497 O O . LEU A 1 193 ? 99.913 66.342 157.451 1.00 35.11 193 LEU A O 1
ATOM 1502 N N . ALA A 1 194 ? 97.807 66.647 158.122 1.00 34.57 194 ALA A N 1
ATOM 1503 C CA . ALA A 1 194 ? 98.269 67.241 159.372 1.00 35.53 194 ALA A CA 1
ATOM 1504 C C . ALA A 1 194 ? 98.945 66.151 160.261 1.00 35.93 194 ALA A C 1
ATOM 1505 O O . ALA A 1 194 ? 99.669 66.474 161.170 1.00 36.33 194 ALA A O 1
ATOM 1507 N N . TRP A 1 195 ? 98.658 64.888 160.010 1.00 36.09 195 TRP A N 1
ATOM 1508 C CA . TRP A 1 195 ? 99.119 63.798 160.809 1.00 36.18 195 TRP A CA 1
ATOM 1509 C C . TRP A 1 195 ? 100.261 63.154 160.074 1.00 35.42 195 TRP A C 1
ATOM 1510 O O . TRP A 1 195 ? 100.589 62.013 160.341 1.00 37.31 195 TRP A O 1
ATOM 1521 N N . GLY A 1 196 ? 100.803 63.830 159.082 1.00 33.62 196 GLY A N 1
ATOM 1522 C CA . GLY A 1 196 ? 101.890 63.322 158.287 1.00 32.10 196 GLY A CA 1
ATOM 1523 C C . GLY A 1 196 ? 101.650 62.487 157.022 1.00 33.18 196 GLY A C 1
ATOM 1524 O O . GLY A 1 196 ? 102.655 62.010 156.441 1.00 33.55 196 GLY A O 1
ATOM 1525 N N . ALA A 1 197 ? 100.407 62.288 156.529 1.00 31.38 197 ALA A N 1
ATOM 1526 C CA . ALA A 1 197 ? 100.276 61.585 155.228 1.00 30.31 197 ALA A CA 1
ATOM 1527 C C . ALA A 1 197 ? 101.003 62.394 154.158 1.00 29.82 197 ALA A C 1
ATOM 1528 O O . ALA A 1 197 ? 101.164 63.614 154.322 1.00 28.32 197 ALA A O 1
ATOM 1530 N N . ALA A 1 198 ? 101.421 61.724 153.084 1.00 29.22 198 ALA A N 1
ATOM 1531 C CA . ALA A 1 198 ? 102.041 62.381 151.904 1.00 30.42 198 ALA A CA 1
ATOM 1532 C C . ALA A 1 198 ? 101.006 63.073 150.958 1.00 31.14 198 ALA A C 1
ATOM 1533 O O . ALA A 1 198 ? 101.297 64.135 150.430 1.00 33.01 198 ALA A O 1
ATOM 1535 N N . LEU A 1 199 ? 99.840 62.451 150.761 1.00 29.35 199 LEU A N 1
ATOM 1536 C CA . LEU A 1 199 ? 98.913 62.755 149.713 1.00 28.92 199 LEU A CA 1
ATOM 1537 C C . LEU A 1 199 ? 97.587 62.337 150.243 1.00 29.79 199 LEU A C 1
ATOM 1538 O O . LEU A 1 199 ? 97.493 61.364 151.067 1.00 30.28 199 LEU A O 1
ATOM 1543 N N . VAL A 1 200 ? 96.560 63.069 149.785 1.00 28.80 200 VAL A N 1
ATOM 1544 C CA . VAL A 1 200 ? 95.173 62.713 150.049 1.00 28.29 200 VAL A CA 1
ATOM 1545 C C . VAL A 1 200 ? 94.366 62.650 148.727 1.00 27.44 200 VAL A C 1
ATOM 1546 O O . VAL A 1 200 ? 94.627 63.313 147.746 1.00 27.84 200 VAL A O 1
ATOM 1550 N N . THR A 1 201 ? 93.327 61.871 148.769 1.00 26.99 201 THR A N 1
ATOM 1551 C CA . THR A 1 201 ? 92.535 61.585 147.657 1.00 25.58 201 THR A CA 1
ATOM 1552 C C . THR A 1 201 ? 91.121 61.685 148.127 1.00 25.16 201 THR A C 1
ATOM 1553 O O . THR A 1 201 ? 90.831 61.420 149.315 1.00 25.10 201 THR A O 1
ATOM 1557 N N . HIS A 1 202 ? 90.241 62.123 147.212 1.00 24.21 202 HIS A N 1
ATOM 1558 C CA . HIS A 1 202 ? 88.806 62.316 147.510 1.00 22.75 202 HIS A CA 1
ATOM 1559 C C . HIS A 1 202 ? 87.891 61.903 146.390 1.00 22.84 202 HIS A C 1
ATOM 1560 O O . HIS A 1 202 ? 88.210 62.081 145.222 1.00 20.68 202 HIS A O 1
ATOM 1567 N N . SER A 1 203 ? 86.747 61.352 146.770 1.00 23.04 203 SER A N 1
ATOM 1568 C CA . SER A 1 203 ? 85.627 61.317 145.842 1.00 23.51 203 SER A CA 1
ATOM 1569 C C . SER A 1 203 ? 84.760 62.502 146.281 1.00 23.46 203 SER A C 1
ATOM 1570 O O . SER A 1 203 ? 84.068 62.499 147.356 1.00 22.80 203 SER A O 1
ATOM 1573 N N . LEU A 1 204 ? 84.907 63.562 145.502 1.00 23.35 204 LEU A N 1
ATOM 1574 C CA . LEU A 1 204 ? 84.249 64.847 145.732 1.00 21.83 204 LEU A CA 1
ATOM 1575 C C . LEU A 1 204 ? 82.761 64.579 145.498 1.00 22.37 204 LEU A C 1
ATOM 1576 O O . LEU A 1 204 ? 81.869 65.285 145.999 1.00 24.23 204 LEU A O 1
ATOM 1581 N N . THR A 1 205 ? 82.477 63.504 144.796 1.00 22.16 205 THR A N 1
ATOM 1582 C CA . THR A 1 205 ? 81.103 63.161 144.551 1.00 21.89 205 THR A CA 1
ATOM 1583 C C . THR A 1 205 ? 80.248 62.978 145.806 1.00 24.10 205 THR A C 1
ATOM 1584 O O . THR A 1 205 ? 79.003 63.215 145.833 1.00 25.21 205 THR A O 1
ATOM 1588 N N . LYS A 1 206 ? 80.924 62.673 146.905 1.00 25.42 206 LYS A N 1
ATOM 1589 C CA . LYS A 1 206 ? 80.240 62.405 148.146 1.00 25.82 206 LYS A CA 1
ATOM 1590 C C . LYS A 1 206 ? 80.031 63.728 148.939 1.00 26.94 206 LYS A C 1
ATOM 1591 O O . LYS A 1 206 ? 79.333 64.582 148.458 1.00 27.44 206 LYS A O 1
ATOM 1597 N N . TRP A 1 207 ? 80.593 63.884 150.152 1.00 26.72 207 TRP A N 1
ATOM 1598 C CA . TRP A 1 207 ? 80.116 64.996 150.999 1.00 26.70 207 TRP A CA 1
ATOM 1599 C C . TRP A 1 207 ? 80.665 66.346 150.480 1.00 25.50 207 TRP A C 1
ATOM 1600 O O . TRP A 1 207 ? 80.072 67.318 150.766 1.00 24.27 207 TRP A O 1
ATOM 1611 N N . VAL A 1 208 ? 81.827 66.421 149.812 1.00 24.29 208 VAL A N 1
ATOM 1612 C CA . VAL A 1 208 ? 82.302 67.745 149.455 1.00 24.05 208 VAL A CA 1
ATOM 1613 C C . VAL A 1 208 ? 81.307 68.418 148.470 1.00 25.08 208 VAL A C 1
ATOM 1614 O O . VAL A 1 208 ? 80.684 69.426 148.860 1.00 27.77 208 VAL A O 1
ATOM 1618 N N . GLY A 1 209 ? 81.065 67.804 147.303 1.00 23.17 209 GLY A N 1
ATOM 1619 C CA . GLY A 1 209 ? 79.884 68.028 146.505 1.00 21.42 209 GLY A CA 1
ATOM 1620 C C . GLY A 1 209 ? 78.583 68.200 147.225 1.00 22.14 209 GLY A C 1
ATOM 1621 O O . GLY A 1 209 ? 77.931 69.173 147.024 1.00 22.12 209 GLY A O 1
ATOM 1622 N N . GLY A 1 210 ? 78.167 67.175 147.982 1.00 23.32 210 GLY A N 1
ATOM 1623 C CA . GLY A 1 210 ? 77.146 67.222 149.014 1.00 21.52 210 GLY A CA 1
ATOM 1624 C C . GLY A 1 210 ? 75.704 67.038 148.540 1.00 24.31 210 GLY A C 1
ATOM 1625 O O . GLY A 1 210 ? 74.848 66.635 149.382 1.00 24.03 210 GLY A O 1
ATOM 1626 N N . HIS A 1 211 ? 75.382 67.359 147.251 1.00 23.38 211 HIS A N 1
ATOM 1627 C CA . HIS A 1 211 ? 73.943 67.432 146.817 1.00 21.79 211 HIS A CA 1
ATOM 1628 C C . HIS A 1 211 ? 73.614 66.339 145.831 1.00 21.30 211 HIS A C 1
ATOM 1629 O O . HIS A 1 211 ? 72.495 66.329 145.208 1.00 20.78 211 HIS A O 1
ATOM 1636 N N . GLY A 1 212 ? 74.574 65.413 145.691 1.00 20.16 212 GLY A N 1
ATOM 1637 C CA . GLY A 1 212 ? 74.381 64.232 144.872 1.00 19.17 212 GLY A CA 1
ATOM 1638 C C . GLY A 1 212 ? 74.257 64.678 143.441 1.00 19.85 212 GLY A C 1
ATOM 1639 O O . GLY A 1 212 ? 73.585 64.059 142.598 1.00 19.41 212 GLY A O 1
ATOM 1640 N N . ALA A 1 213 ? 74.931 65.759 143.100 1.00 21.57 213 ALA A N 1
ATOM 1641 C CA . ALA A 1 213 ? 74.649 66.293 141.761 1.00 22.62 213 ALA A CA 1
ATOM 1642 C C . ALA A 1 213 ? 75.769 66.110 140.799 1.00 23.42 213 ALA A C 1
ATOM 1643 O O . ALA A 1 213 ? 75.554 66.261 139.635 1.00 26.65 213 ALA A O 1
ATOM 1645 N N . VAL A 1 214 ? 76.969 65.793 141.254 1.00 22.93 214 VAL A N 1
ATOM 1646 C CA . VAL A 1 214 ? 78.066 65.767 140.364 1.00 22.00 214 VAL A CA 1
ATOM 1647 C C . VAL A 1 214 ? 79.117 64.731 140.794 1.00 21.89 214 VAL A C 1
ATOM 1648 O O . VAL A 1 214 ? 79.388 64.572 141.966 1.00 18.94 214 VAL A O 1
ATOM 1652 N N . ILE A 1 215 ? 79.718 64.053 139.801 1.00 21.90 215 ILE A N 1
ATOM 1653 C CA . ILE A 1 215 ? 80.745 63.102 140.006 1.00 21.13 215 ILE A CA 1
ATOM 1654 C C . ILE A 1 215 ? 82.039 63.816 139.825 1.00 22.01 215 ILE A C 1
ATOM 1655 O O . ILE A 1 215 ? 82.234 64.497 138.853 1.00 21.92 215 ILE A O 1
ATOM 1660 N N . ALA A 1 216 ? 82.939 63.676 140.785 1.00 22.77 216 ALA A N 1
ATOM 1661 C CA . ALA A 1 216 ? 84.163 64.466 140.737 1.00 23.47 216 ALA A CA 1
ATOM 1662 C C . ALA A 1 216 ? 85.164 63.879 141.735 1.00 23.25 216 ALA A C 1
ATOM 1663 O O . ALA A 1 216 ? 84.727 63.273 142.748 1.00 23.84 216 ALA A O 1
ATOM 1665 N N . GLY A 1 217 ? 86.462 64.024 141.465 1.00 21.89 217 GLY A N 1
ATOM 1666 C CA . GLY A 1 217 ? 87.464 63.508 142.422 1.00 21.90 217 GLY A CA 1
ATOM 1667 C C . GLY A 1 217 ? 88.643 64.471 142.523 1.00 23.29 217 GLY A C 1
ATOM 1668 O O . GLY A 1 217 ? 88.747 65.439 141.704 1.00 22.49 217 GLY A O 1
ATOM 1669 N N . ALA A 1 218 ? 89.557 64.234 143.490 1.00 23.74 218 ALA A N 1
ATOM 1670 C CA . ALA A 1 218 ? 90.796 65.052 143.552 1.00 24.57 218 ALA A CA 1
ATOM 1671 C C . ALA A 1 218 ? 91.918 64.417 144.315 1.00 24.99 218 ALA A C 1
ATOM 1672 O O . ALA A 1 218 ? 91.701 63.616 145.216 1.00 27.34 218 ALA A O 1
ATOM 1674 N N . ILE A 1 219 ? 93.121 64.846 143.986 1.00 26.15 219 ILE A N 1
ATOM 1675 C CA . ILE A 1 219 ? 94.321 64.552 144.702 1.00 25.24 219 ILE A CA 1
ATOM 1676 C C . ILE A 1 219 ? 94.789 65.869 145.330 1.00 26.99 219 ILE A C 1
ATOM 1677 O O . ILE A 1 219 ? 94.768 66.934 144.685 1.00 27.06 219 ILE A O 1
ATOM 1682 N N . VAL A 1 220 ? 95.244 65.782 146.578 1.00 27.26 220 VAL A N 1
ATOM 1683 C CA . VAL A 1 220 ? 95.793 66.898 147.302 1.00 26.75 220 VAL A CA 1
ATOM 1684 C C . VAL A 1 220 ? 97.220 66.510 147.787 1.00 28.24 220 VAL A C 1
ATOM 1685 O O . VAL A 1 220 ? 97.413 65.473 148.415 1.00 28.57 220 VAL A O 1
ATOM 1689 N N . ASP A 1 221 ? 98.172 67.395 147.527 1.00 29.00 221 ASP A N 1
ATOM 1690 C CA . ASP A 1 221 ? 99.576 67.269 147.793 1.00 30.70 221 ASP A CA 1
ATOM 1691 C C . ASP A 1 221 ? 99.991 68.181 148.971 1.00 32.06 221 ASP A C 1
ATOM 1692 O O . ASP A 1 221 ? 99.720 69.419 148.951 1.00 32.88 221 ASP A O 1
ATOM 1697 N N . GLY A 1 222 ? 100.665 67.599 149.973 1.00 31.87 222 GLY A N 1
ATOM 1698 C CA . GLY A 1 222 ? 101.173 68.341 151.117 1.00 32.58 222 GLY A CA 1
ATOM 1699 C C . GLY A 1 222 ? 102.389 69.167 150.760 1.00 33.93 222 GLY A C 1
ATOM 1700 O O . GLY A 1 222 ? 102.731 70.111 151.461 1.00 35.40 222 GLY A O 1
ATOM 1701 N N . GLY A 1 223 ? 103.045 68.827 149.654 1.00 34.88 223 GLY A N 1
ATOM 1702 C CA . GLY A 1 223 ? 104.299 69.442 149.261 1.00 36.51 223 GLY A CA 1
ATOM 1703 C C . GLY A 1 223 ? 105.429 69.279 150.279 1.00 38.37 223 GLY A C 1
ATOM 1704 O O . GLY A 1 223 ? 106.326 70.112 150.326 1.00 38.62 223 GLY A O 1
ATOM 1705 N N . ASN A 1 224 ? 105.400 68.224 151.103 1.00 39.80 224 ASN A N 1
ATOM 1706 C CA . ASN A 1 224 ? 106.441 67.991 152.108 1.00 40.91 224 ASN A CA 1
ATOM 1707 C C . ASN A 1 224 ? 106.894 66.500 152.164 1.00 41.57 224 ASN A C 1
ATOM 1708 O O . ASN A 1 224 ? 107.284 65.976 153.194 1.00 42.76 224 ASN A O 1
ATOM 1713 N N . PHE A 1 225 ? 106.860 65.797 151.071 1.00 42.61 225 PHE A N 1
ATOM 1714 C CA . PHE A 1 225 ? 107.318 64.452 151.126 1.00 43.69 225 PHE A CA 1
ATOM 1715 C C . PHE A 1 225 ? 108.492 64.392 150.176 1.00 44.92 225 PHE A C 1
ATOM 1716 O O . PHE A 1 225 ? 108.399 64.846 149.048 1.00 45.21 225 PHE A O 1
ATOM 1724 N N . PRO A 1 226 ? 109.623 63.829 150.627 1.00 46.99 226 PRO A N 1
ATOM 1725 C CA . PRO A 1 226 ? 110.833 63.846 149.761 1.00 47.52 226 PRO A CA 1
ATOM 1726 C C . PRO A 1 226 ? 110.721 62.784 148.671 1.00 47.16 226 PRO A C 1
ATOM 1727 O O . PRO A 1 226 ? 110.558 61.644 148.972 1.00 47.30 226 PRO A O 1
ATOM 1731 N N . TRP A 1 227 ? 110.770 63.191 147.418 1.00 47.68 227 TRP A N 1
ATOM 1732 C CA . TRP A 1 227 ? 110.614 62.286 146.291 1.00 48.38 227 TRP A CA 1
ATOM 1733 C C . TRP A 1 227 ? 112.004 61.912 145.789 1.00 50.73 227 TRP A C 1
ATOM 1734 O O . TRP A 1 227 ? 112.177 60.978 144.954 1.00 52.02 227 TRP A O 1
ATOM 1745 N N . GLU A 1 228 ? 113.007 62.644 146.281 1.00 52.64 228 GLU A N 1
ATOM 1746 C CA . GLU A 1 228 ? 114.359 62.422 145.785 1.00 53.99 228 GLU A CA 1
ATOM 1747 C C . GLU A 1 228 ? 115.088 61.161 146.294 1.00 53.58 228 GLU A C 1
ATOM 1748 O O . GLU A 1 228 ? 116.047 60.698 145.637 1.00 53.74 228 GLU A O 1
ATOM 1754 N N . GLY A 1 229 ? 114.600 60.567 147.390 1.00 53.19 229 GLY A N 1
ATOM 1755 C CA . GLY A 1 229 ? 115.184 59.319 147.907 1.00 51.21 229 GLY A CA 1
ATOM 1756 C C . GLY A 1 229 ? 115.762 58.226 146.958 1.00 51.51 229 GLY A C 1
ATOM 1757 O O . GLY A 1 229 ? 116.607 57.471 147.386 1.00 52.60 229 GLY A O 1
ATOM 1758 N N . GLY A 1 230 ? 115.323 58.080 145.701 1.00 50.09 230 GLY A N 1
ATOM 1759 C CA . GLY A 1 230 ? 115.700 56.887 144.894 1.00 46.79 230 GLY A CA 1
ATOM 1760 C C . GLY A 1 230 ? 114.513 55.926 144.825 1.00 44.45 230 GLY A C 1
ATOM 1761 O O . GLY A 1 230 ? 114.450 55.079 143.941 1.00 43.80 230 GLY A O 1
ATOM 1762 N N . ARG A 1 231 ? 113.546 56.056 145.743 1.00 42.91 231 ARG A N 1
ATOM 1763 C CA . ARG A 1 231 ? 112.303 55.294 145.598 1.00 41.75 231 ARG A CA 1
ATOM 1764 C C . ARG A 1 231 ? 111.335 55.728 144.401 1.00 41.23 231 ARG A C 1
ATOM 1765 O O . ARG A 1 231 ? 110.441 54.945 144.021 1.00 40.76 231 ARG A O 1
ATOM 1773 N N . TYR A 1 232 ? 111.555 56.906 143.792 1.00 38.88 232 TYR A N 1
ATOM 1774 C CA . TYR A 1 232 ? 110.562 57.474 142.883 1.00 37.19 232 TYR A CA 1
ATOM 1775 C C . TYR A 1 232 ? 111.206 57.898 141.575 1.00 36.94 232 TYR A C 1
ATOM 1776 O O . TYR A 1 232 ? 111.229 59.091 141.212 1.00 34.88 232 TYR A O 1
ATOM 1785 N N . PRO A 1 233 ? 111.756 56.901 140.848 1.00 36.41 233 PRO A N 1
ATOM 1786 C CA . PRO A 1 233 ? 112.435 57.330 139.627 1.00 35.65 233 PRO A CA 1
ATOM 1787 C C . PRO A 1 233 ? 111.414 58.014 138.695 1.00 36.95 233 PRO A C 1
ATOM 1788 O O . PRO A 1 233 ? 111.780 58.958 137.922 1.00 37.45 233 PRO A O 1
ATOM 1792 N N . LEU A 1 234 ? 110.146 57.547 138.738 1.00 37.25 234 LEU A N 1
ATOM 1793 C CA . LEU A 1 234 ? 109.104 58.232 137.911 1.00 36.84 234 LEU A CA 1
ATOM 1794 C C . LEU A 1 234 ? 109.104 59.747 138.137 1.00 36.48 234 LEU A C 1
ATOM 1795 O O . LEU A 1 234 ? 109.038 60.494 137.172 1.00 37.93 234 LEU A O 1
ATOM 1800 N N . LEU A 1 235 ? 109.233 60.194 139.378 1.00 36.23 235 LEU A N 1
ATOM 1801 C CA . LEU A 1 235 ? 109.319 61.618 139.686 1.00 37.46 235 LEU A CA 1
ATOM 1802 C C . LEU A 1 235 ? 110.615 62.312 139.354 1.00 39.72 235 LEU A C 1
ATOM 1803 O O . LEU A 1 235 ? 110.610 63.541 139.141 1.00 41.48 235 LEU A O 1
ATOM 1808 N N . THR A 1 236 ? 111.741 61.579 139.330 1.00 41.71 236 THR A N 1
ATOM 1809 C CA . THR A 1 236 ? 113.089 62.208 139.160 1.00 42.70 236 THR A CA 1
ATOM 1810 C C . THR A 1 236 ? 113.655 62.065 137.723 1.00 44.10 236 THR A C 1
ATOM 1811 O O . THR A 1 236 ? 114.440 62.899 137.291 1.00 43.81 236 THR A O 1
ATOM 1815 N N . GLU A 1 237 ? 113.256 61.017 137.004 1.00 46.07 237 GLU A N 1
ATOM 1816 C CA . GLU A 1 237 ? 113.688 60.750 135.618 1.00 50.20 237 GLU A CA 1
ATOM 1817 C C . GLU A 1 237 ? 113.705 61.988 134.750 1.00 51.04 237 GLU A C 1
ATOM 1818 O O . GLU A 1 237 ? 112.849 62.853 134.903 1.00 52.39 237 GLU A O 1
ATOM 1824 N N . PRO A 1 238 ? 114.584 62.050 133.745 1.00 51.92 238 PRO A N 1
ATOM 1825 C CA . PRO A 1 238 ? 114.217 63.125 132.792 1.00 51.84 238 PRO A CA 1
ATOM 1826 C C . PRO A 1 238 ? 112.951 62.652 132.085 1.00 51.31 238 PRO A C 1
ATOM 1827 O O . PRO A 1 238 ? 112.742 61.437 131.914 1.00 51.15 238 PRO A O 1
ATOM 1831 N N . GLN A 1 239 ? 112.130 63.609 131.672 1.00 50.20 239 GLN A N 1
ATOM 1832 C CA . GLN A 1 239 ? 110.752 63.338 131.332 1.00 48.54 239 GLN A CA 1
ATOM 1833 C C . GLN A 1 239 ? 110.530 63.352 129.835 1.00 48.54 239 GLN A C 1
ATOM 1834 O O . GLN A 1 239 ? 110.641 64.409 129.190 1.00 48.56 239 GLN A O 1
ATOM 1840 N N . PRO A 1 240 ? 110.227 62.178 129.258 1.00 48.40 240 PRO A N 1
ATOM 1841 C CA . PRO A 1 240 ? 110.210 62.143 127.797 1.00 48.73 240 PRO A CA 1
ATOM 1842 C C . PRO A 1 240 ? 109.125 63.014 127.137 1.00 49.13 240 PRO A C 1
ATOM 1843 O O . PRO A 1 240 ? 109.312 63.457 125.986 1.00 48.58 240 PRO A O 1
ATOM 1847 N N . GLY A 1 241 ? 108.025 63.268 127.862 1.00 49.81 241 GLY A N 1
ATOM 1848 C CA . GLY A 1 241 ? 106.972 64.160 127.353 1.00 49.61 241 GLY A CA 1
ATOM 1849 C C . GLY A 1 241 ? 107.384 65.624 127.313 1.00 49.88 241 GLY A C 1
ATOM 1850 O O . GLY A 1 241 ? 106.683 66.441 126.757 1.00 50.45 241 GLY A O 1
ATOM 1851 N N . TYR A 1 242 ? 108.512 65.981 127.920 1.00 50.33 242 TYR A N 1
ATOM 1852 C CA . TYR A 1 242 ? 108.893 67.376 128.039 1.00 50.51 242 TYR A CA 1
ATOM 1853 C C . TYR A 1 242 ? 110.380 67.442 127.806 1.00 51.58 242 TYR A C 1
ATOM 1854 O O . TYR A 1 242 ? 111.104 68.112 128.570 1.00 50.59 242 TYR A O 1
ATOM 1863 N N . HIS A 1 243 ? 110.839 66.705 126.777 1.00 53.13 243 HIS A N 1
ATOM 1864 C CA . HIS A 1 243 ? 112.197 66.899 126.227 1.00 54.54 243 HIS A CA 1
ATOM 1865 C C . HIS A 1 243 ? 113.243 66.744 127.337 1.00 53.34 243 HIS A C 1
ATOM 1866 O O . HIS A 1 243 ? 114.100 67.592 127.515 1.00 53.10 243 HIS A O 1
ATOM 1873 N N . GLY A 1 244 ? 113.117 65.687 128.131 1.00 53.24 244 GLY A N 1
ATOM 1874 C CA . GLY A 1 244 ? 114.002 65.471 129.287 1.00 53.52 244 GLY A CA 1
ATOM 1875 C C . GLY A 1 244 ? 114.046 66.434 130.488 1.00 54.02 244 GLY A C 1
ATOM 1876 O O . GLY A 1 244 ? 115.034 66.405 131.251 1.00 55.22 244 GLY A O 1
ATOM 1877 N N . LEU A 1 245 ? 112.996 67.246 130.709 1.00 53.57 245 LEU A N 1
ATOM 1878 C CA . LEU A 1 245 ? 112.826 68.021 131.963 1.00 52.15 245 LEU A CA 1
ATOM 1879 C C . LEU A 1 245 ? 112.688 67.137 133.183 1.00 51.17 245 LEU A C 1
ATOM 1880 O O . LEU A 1 245 ? 112.039 66.096 133.126 1.00 51.65 245 LEU A O 1
ATOM 1885 N N . ARG A 1 246 ? 113.321 67.534 134.273 1.00 49.97 246 ARG A N 1
ATOM 1886 C CA . ARG A 1 246 ? 113.288 66.759 135.500 1.00 49.52 246 ARG A CA 1
ATOM 1887 C C . ARG A 1 246 ? 112.423 67.526 136.489 1.00 47.70 246 ARG A C 1
ATOM 1888 O O . ARG A 1 246 ? 112.802 68.596 137.062 1.00 46.27 246 ARG A O 1
ATOM 1896 N N . LEU A 1 247 ? 111.272 66.926 136.721 1.00 46.03 247 LEU A N 1
ATOM 1897 C CA . LEU A 1 247 ? 110.211 67.539 137.465 1.00 44.62 247 LEU A CA 1
ATOM 1898 C C . LEU A 1 247 ? 110.608 67.842 138.930 1.00 44.50 247 LEU A C 1
ATOM 1899 O O . LEU A 1 247 ? 110.270 68.906 139.452 1.00 43.58 247 LEU A O 1
ATOM 1904 N N . THR A 1 248 ? 111.379 66.960 139.573 1.00 45.55 248 THR A N 1
ATOM 1905 C CA . THR A 1 248 ? 111.939 67.283 140.925 1.00 45.73 248 THR A CA 1
ATOM 1906 C C . THR A 1 248 ? 112.899 68.476 140.919 1.00 45.81 248 THR A C 1
ATOM 1907 O O . THR A 1 248 ? 112.902 69.276 141.840 1.00 45.32 248 THR A O 1
ATOM 1911 N N . GLU A 1 249 ? 113.634 68.658 139.839 1.00 46.82 249 GLU A N 1
ATOM 1912 C CA . GLU A 1 249 ? 114.439 69.866 139.719 1.00 49.21 249 GLU A CA 1
ATOM 1913 C C . GLU A 1 249 ? 113.704 71.201 139.430 1.00 48.49 249 GLU A C 1
ATOM 1914 O O . GLU A 1 249 ? 113.995 72.233 140.081 1.00 46.97 249 GLU A O 1
ATOM 1920 N N . ALA A 1 250 ? 112.778 71.163 138.440 1.00 47.01 250 ALA A N 1
ATOM 1921 C CA . ALA A 1 250 ? 111.964 72.314 138.076 1.00 44.94 250 ALA A CA 1
ATOM 1922 C C . ALA A 1 250 ? 110.905 72.681 139.123 1.00 44.48 250 ALA A C 1
ATOM 1923 O O . ALA A 1 250 ? 110.557 73.828 139.244 1.00 43.83 250 ALA A O 1
ATOM 1925 N N . PHE A 1 251 ? 110.414 71.742 139.924 1.00 44.02 251 PHE A N 1
ATOM 1926 C CA . PHE A 1 251 ? 109.235 72.076 140.741 1.00 43.22 251 PHE A CA 1
ATOM 1927 C C . PHE A 1 251 ? 109.427 71.715 142.182 1.00 42.87 251 PHE A C 1
ATOM 1928 O O . PHE A 1 251 ? 108.526 71.924 142.989 1.00 42.63 251 PHE A O 1
ATOM 1936 N N . GLY A 1 252 ? 110.601 71.165 142.509 1.00 42.21 252 GLY A N 1
ATOM 1937 C CA . GLY A 1 252 ? 110.948 70.935 143.893 1.00 39.96 252 GLY A CA 1
ATOM 1938 C C . GLY A 1 252 ? 109.895 70.193 144.674 1.00 40.34 252 GLY A C 1
ATOM 1939 O O . GLY A 1 252 ? 109.565 69.035 144.390 1.00 39.70 252 GLY A O 1
ATOM 1940 N N . GLU A 1 253 ? 109.342 70.838 145.681 1.00 40.58 253 GLU A N 1
ATOM 1941 C CA . GLU A 1 253 ? 108.465 70.066 146.579 1.00 41.29 253 GLU A CA 1
ATOM 1942 C C . GLU A 1 253 ? 107.029 69.769 146.017 1.00 40.21 253 GLU A C 1
ATOM 1943 O O . GLU A 1 253 ? 106.242 69.006 146.609 1.00 38.66 253 GLU A O 1
ATOM 1949 N N . LEU A 1 254 ? 106.687 70.417 144.901 1.00 38.24 254 LEU A N 1
ATOM 1950 C CA . LEU A 1 254 ? 105.386 70.202 144.291 1.00 36.15 254 LEU A CA 1
ATOM 1951 C C . LEU A 1 254 ? 105.500 69.219 143.137 1.00 35.92 254 LEU A C 1
ATOM 1952 O O . LEU A 1 254 ? 104.581 69.085 142.331 1.00 36.56 254 LEU A O 1
ATOM 1957 N N . ALA A 1 255 ? 106.594 68.469 143.061 1.00 34.85 255 ALA A N 1
ATOM 1958 C CA . ALA A 1 255 ? 106.772 67.724 141.821 1.00 33.16 255 ALA A CA 1
ATOM 1959 C C . ALA A 1 255 ? 105.673 66.670 141.580 1.00 32.58 255 ALA A C 1
ATOM 1960 O O . ALA A 1 255 ? 105.365 66.337 140.427 1.00 31.74 255 ALA A O 1
ATOM 1962 N N . PHE A 1 256 ? 105.072 66.137 142.643 1.00 30.83 256 PHE A N 1
ATOM 1963 C CA . PHE A 1 256 ? 104.130 65.097 142.383 1.00 31.24 256 PHE A CA 1
ATOM 1964 C C . PHE A 1 256 ? 102.844 65.707 141.701 1.00 32.26 256 PHE A C 1
ATOM 1965 O O . PHE A 1 256 ? 102.397 65.261 140.626 1.00 32.56 256 PHE A O 1
ATOM 1973 N N . ILE A 1 257 ? 102.255 66.720 142.345 1.00 31.92 257 ILE A N 1
ATOM 1974 C CA . ILE A 1 257 ? 100.997 67.282 141.867 1.00 30.78 257 ILE A CA 1
ATOM 1975 C C . ILE A 1 257 ? 101.214 67.866 140.466 1.00 31.14 257 ILE A C 1
ATOM 1976 O O . ILE A 1 257 ? 100.314 67.799 139.635 1.00 30.75 257 ILE A O 1
ATOM 1981 N N . VAL A 1 258 ? 102.424 68.362 140.200 1.00 30.05 258 VAL A N 1
ATOM 1982 C CA . VAL A 1 258 ? 102.741 68.869 138.880 1.00 29.49 258 VAL A CA 1
ATOM 1983 C C . VAL A 1 258 ? 102.797 67.686 137.909 1.00 30.52 258 VAL A C 1
ATOM 1984 O O . VAL A 1 258 ? 102.220 67.755 136.809 1.00 31.06 258 VAL A O 1
ATOM 1988 N N . LYS A 1 259 ? 103.493 66.610 138.288 1.00 30.11 259 LYS A N 1
ATOM 1989 C CA . LYS A 1 259 ? 103.562 65.490 137.369 1.00 30.75 259 LYS A CA 1
ATOM 1990 C C . LYS A 1 259 ? 102.133 64.961 137.069 1.00 30.93 259 LYS A C 1
ATOM 1991 O O . LYS A 1 259 ? 101.824 64.621 135.891 1.00 32.69 259 LYS A O 1
ATOM 1997 N N . ALA A 1 260 ? 101.313 64.821 138.120 1.00 28.48 260 ALA A N 1
ATOM 1998 C CA . ALA A 1 260 ? 100.015 64.273 137.970 1.00 27.54 260 ALA A CA 1
ATOM 1999 C C . ALA A 1 260 ? 99.231 65.105 136.914 1.00 28.23 260 ALA A C 1
ATOM 2000 O O . ALA A 1 260 ? 98.463 64.569 136.086 1.00 26.84 260 ALA A O 1
ATOM 2002 N N . ARG A 1 261 ? 99.434 66.414 136.944 1.00 28.48 261 ARG A N 1
ATOM 2003 C CA . ARG A 1 261 ? 98.838 67.235 135.934 1.00 29.28 261 ARG A CA 1
ATOM 2004 C C . ARG A 1 261 ? 99.469 67.134 134.537 1.00 30.05 261 ARG A C 1
ATOM 2005 O O . ARG A 1 261 ? 98.755 66.808 133.566 1.00 31.38 261 ARG A O 1
ATOM 2013 N N . VAL A 1 262 ? 100.754 67.456 134.404 1.00 30.16 262 VAL A N 1
ATOM 2014 C CA . VAL A 1 262 ? 101.315 67.703 133.087 1.00 30.80 262 VAL A CA 1
ATOM 2015 C C . VAL A 1 262 ? 101.634 66.442 132.389 1.00 31.59 262 VAL A C 1
ATOM 2016 O O . VAL A 1 262 ? 101.864 66.425 131.179 1.00 32.03 262 VAL A O 1
ATOM 2020 N N . ASP A 1 263 ? 101.593 65.344 133.131 1.00 32.18 263 ASP A N 1
ATOM 2021 C CA . ASP A 1 263 ? 101.924 64.111 132.527 1.00 32.47 263 ASP A CA 1
ATOM 2022 C C . ASP A 1 263 ? 100.765 63.138 132.537 1.00 31.94 263 ASP A C 1
ATOM 2023 O O . ASP A 1 263 ? 100.289 62.788 131.472 1.00 32.21 263 ASP A O 1
ATOM 2028 N N . GLY A 1 264 ? 100.327 62.659 133.697 1.00 31.64 264 GLY A N 1
ATOM 2029 C CA . GLY A 1 264 ? 99.253 61.672 133.749 1.00 30.57 264 GLY A CA 1
ATOM 2030 C C . GLY A 1 264 ? 97.883 62.163 133.269 1.00 31.94 264 GLY A C 1
ATOM 2031 O O . GLY A 1 264 ? 97.188 61.464 132.476 1.00 30.92 264 GLY A O 1
ATOM 2032 N N . LEU A 1 265 ? 97.488 63.359 133.731 1.00 31.86 265 LEU A N 1
ATOM 2033 C CA . LEU A 1 265 ? 96.243 63.974 133.292 1.00 31.56 265 LEU A CA 1
ATOM 2034 C C . LEU A 1 265 ? 96.381 64.382 131.852 1.00 30.91 265 LEU A C 1
ATOM 2035 O O . LEU A 1 265 ? 95.420 64.183 131.091 1.00 29.91 265 LEU A O 1
ATOM 2040 N N . ARG A 1 266 ? 97.533 64.934 131.447 1.00 29.04 266 ARG A N 1
ATOM 2041 C CA . ARG A 1 266 ? 97.621 65.251 130.022 1.00 29.79 266 ARG A CA 1
ATOM 2042 C C . ARG A 1 266 ? 97.518 64.017 129.123 1.00 30.50 266 ARG A C 1
ATOM 2043 O O . ARG A 1 266 ? 96.939 64.108 128.037 1.00 32.77 266 ARG A O 1
ATOM 2051 N N . ASP A 1 267 ? 98.008 62.844 129.532 1.00 29.58 267 ASP A N 1
ATOM 2052 C CA . ASP A 1 267 ? 97.933 61.679 128.614 1.00 30.44 267 ASP A CA 1
ATOM 2053 C C . ASP A 1 267 ? 96.657 60.849 128.728 1.00 29.28 267 ASP A C 1
ATOM 2054 O O . ASP A 1 267 ? 96.216 60.232 127.745 1.00 27.63 267 ASP A O 1
ATOM 2059 N N . GLN A 1 268 ? 96.124 60.763 129.943 1.00 28.29 268 GLN A N 1
ATOM 2060 C CA . GLN A 1 268 ? 95.007 59.908 130.215 1.00 27.83 268 GLN A CA 1
ATOM 2061 C C . GLN A 1 268 ? 93.656 60.663 130.043 1.00 29.18 268 GLN A C 1
ATOM 2062 O O . GLN A 1 268 ? 92.658 59.997 129.716 1.00 29.87 268 GLN A O 1
ATOM 2068 N N . GLY A 1 269 ? 93.605 61.995 130.325 1.00 28.00 269 GLY A N 1
ATOM 2069 C CA . GLY A 1 269 ? 92.436 62.804 130.038 1.00 25.94 269 GLY A CA 1
ATOM 2070 C C . GLY A 1 269 ? 91.194 62.655 130.920 1.00 25.29 269 GLY A C 1
ATOM 2071 O O . GLY A 1 269 ? 90.109 62.740 130.393 1.00 25.96 269 GLY A O 1
ATOM 2072 N N . GLN A 1 270 ? 91.308 62.319 132.197 1.00 23.19 270 GLN A N 1
ATOM 2073 C CA . GLN A 1 270 ? 90.171 62.397 133.154 1.00 23.01 270 GLN A CA 1
ATOM 2074 C C . GLN A 1 270 ? 89.772 63.875 133.580 1.00 23.17 270 GLN A C 1
ATOM 2075 O O . GLN A 1 270 ? 89.569 64.082 134.820 1.00 21.46 270 GLN A O 1
ATOM 2081 N N . ALA A 1 271 ? 89.754 64.847 132.627 1.00 22.71 271 ALA A N 1
ATOM 2082 C CA . ALA A 1 271 ? 89.368 66.282 132.837 1.00 21.75 271 ALA A CA 1
ATOM 2083 C C . ALA A 1 271 ? 88.126 66.304 133.793 1.00 20.40 271 ALA A C 1
ATOM 2084 O O . ALA A 1 271 ? 87.174 65.572 133.580 1.00 18.52 271 ALA A O 1
ATOM 2085 N N . LEU A 1 272 ? 88.154 67.045 134.892 1.00 19.77 272 LEU A N 1
ATOM 2086 C CA . LEU A 1 272 ? 86.889 67.464 135.442 1.00 20.74 272 LEU A CA 1
ATOM 2087 C C . LEU A 1 272 ? 86.399 68.640 134.597 1.00 22.16 272 LEU A C 1
ATOM 2088 O O . LEU A 1 272 ? 87.113 69.672 134.374 1.00 23.39 272 LEU A O 1
ATOM 2093 N N . GLY A 1 273 ? 85.170 68.537 134.168 1.00 21.14 273 GLY A N 1
ATOM 2094 C CA . GLY A 1 273 ? 84.593 69.688 133.524 1.00 22.47 273 GLY A CA 1
ATOM 2095 C C . GLY A 1 273 ? 84.122 70.866 134.382 1.00 22.27 273 GLY A C 1
ATOM 2096 O O . GLY A 1 273 ? 83.773 70.716 135.573 1.00 20.98 273 GLY A O 1
ATOM 2097 N N . PRO A 1 274 ? 84.135 72.051 133.757 1.00 22.46 274 PRO A N 1
ATOM 2098 C CA . PRO A 1 274 ? 83.853 73.275 134.495 1.00 23.69 274 PRO A CA 1
ATOM 2099 C C . PRO A 1 274 ? 82.415 73.452 135.060 1.00 24.93 274 PRO A C 1
ATOM 2100 O O . PRO A 1 274 ? 82.341 74.039 136.129 1.00 27.26 274 PRO A O 1
ATOM 2104 N N . PHE A 1 275 ? 81.314 72.981 134.432 1.00 24.65 275 PHE A N 1
ATOM 2105 C CA . PHE A 1 275 ? 80.037 73.079 135.126 1.00 27.14 275 PHE A CA 1
ATOM 2106 C C . PHE A 1 275 ? 80.147 72.300 136.395 1.00 25.46 275 PHE A C 1
ATOM 2107 O O . PHE A 1 275 ? 79.644 72.768 137.481 1.00 25.45 275 PHE A O 1
ATOM 2115 N N . GLU A 1 276 ? 80.724 71.115 136.239 1.00 21.11 276 GLU A N 1
ATOM 2116 C CA . GLU A 1 276 ? 80.746 70.157 137.292 1.00 20.01 276 GLU A CA 1
ATOM 2117 C C . GLU A 1 276 ? 81.533 70.725 138.429 1.00 19.21 276 GLU A C 1
ATOM 2118 O O . GLU A 1 276 ? 81.059 70.715 139.558 1.00 19.56 276 GLU A O 1
ATOM 2124 N N . ALA A 1 277 ? 82.675 71.329 138.109 1.00 18.81 277 ALA A N 1
ATOM 2125 C CA . ALA A 1 277 ? 83.493 71.944 139.102 1.00 19.48 277 ALA A CA 1
ATOM 2126 C C . ALA A 1 277 ? 82.711 73.085 139.763 1.00 20.17 277 ALA A C 1
ATOM 2127 O O . ALA A 1 277 ? 82.785 73.280 140.999 1.00 19.74 277 ALA A O 1
ATOM 2129 N N . TRP A 1 278 ? 81.957 73.836 138.949 1.00 19.73 278 TRP A N 1
ATOM 2130 C CA . TRP A 1 278 ? 81.233 74.939 139.507 1.00 18.78 278 TRP A CA 1
ATOM 2131 C C . TRP A 1 278 ? 80.198 74.413 140.531 1.00 18.15 278 TRP A C 1
ATOM 2132 O O . TRP A 1 278 ? 80.153 74.897 141.702 1.00 18.43 278 TRP A O 1
ATOM 2143 N N . VAL A 1 279 ? 79.462 73.383 140.148 1.00 16.26 279 VAL A N 1
ATOM 2144 C CA . VAL A 1 279 ? 78.503 72.777 141.046 1.00 17.18 279 VAL A CA 1
ATOM 2145 C C . VAL A 1 279 ? 79.205 72.213 142.312 1.00 18.47 279 VAL A C 1
ATOM 2146 O O . VAL A 1 279 ? 78.706 72.353 143.426 1.00 18.15 279 VAL A O 1
ATOM 2150 N N . VAL A 1 280 ? 80.391 71.640 142.184 1.00 19.06 280 VAL A N 1
ATOM 2151 C CA . VAL A 1 280 ? 81.067 71.265 143.436 1.00 19.98 280 VAL A CA 1
ATOM 2152 C C . VAL A 1 280 ? 81.316 72.509 144.342 1.00 20.51 280 VAL A C 1
ATOM 2153 O O . VAL A 1 280 ? 81.003 72.482 145.551 1.00 22.54 280 VAL A O 1
ATOM 2157 N N . LEU A 1 281 ? 81.823 73.599 143.784 1.00 19.48 281 LEU A N 1
ATOM 2158 C CA . LEU A 1 281 ? 82.107 74.767 144.571 1.00 18.70 281 LEU A CA 1
ATOM 2159 C C . LEU A 1 281 ? 80.838 75.203 145.282 1.00 21.73 281 LEU A C 1
ATOM 2160 O O . LEU A 1 281 ? 80.859 75.642 146.383 1.00 24.38 281 LEU A O 1
ATOM 2165 N N . LEU A 1 282 ? 79.679 75.037 144.676 1.00 24.28 282 LEU A N 1
ATOM 2166 C CA . LEU A 1 282 ? 78.497 75.448 145.353 1.00 25.06 282 LEU A CA 1
ATOM 2167 C C . LEU A 1 282 ? 78.293 74.608 146.608 1.00 24.77 282 LEU A C 1
ATOM 2168 O O . LEU A 1 282 ? 77.893 75.168 147.672 1.00 27.03 282 LEU A O 1
ATOM 2173 N N . GLY A 1 283 ? 78.530 73.291 146.538 1.00 22.48 283 GLY A N 1
ATOM 2174 C CA . GLY A 1 283 ? 78.279 72.471 147.750 1.00 19.89 283 GLY A CA 1
ATOM 2175 C C . GLY A 1 283 ? 79.445 72.754 148.729 1.00 19.61 283 GLY A C 1
ATOM 2176 O O . GLY A 1 283 ? 79.233 72.770 149.925 1.00 16.73 283 GLY A O 1
ATOM 2177 N N . MET A 1 284 ? 80.660 73.033 148.213 1.00 18.33 284 MET A N 1
ATOM 2178 C CA . MET A 1 284 ? 81.824 73.274 149.102 1.00 18.27 284 MET A CA 1
ATOM 2179 C C . MET A 1 284 ? 81.422 74.510 149.960 1.00 21.46 284 MET A C 1
ATOM 2180 O O . MET A 1 284 ? 81.832 74.612 151.127 1.00 21.54 284 MET A O 1
ATOM 2185 N N . GLU A 1 285 ? 80.568 75.400 149.433 1.00 21.13 285 GLU A N 1
ATOM 2186 C CA . GLU A 1 285 ? 80.295 76.631 150.192 1.00 21.33 285 GLU A CA 1
ATOM 2187 C C . GLU A 1 285 ? 79.655 76.368 151.572 1.00 22.10 285 GLU A C 1
ATOM 2188 O O . GLU A 1 285 ? 79.898 77.160 152.520 1.00 22.70 285 GLU A O 1
ATOM 2194 N N . THR A 1 286 ? 78.938 75.245 151.720 1.00 20.45 286 THR A N 1
ATOM 2195 C CA . THR A 1 286 ? 78.289 74.948 152.948 1.00 20.58 286 THR A CA 1
ATOM 2196 C C . THR A 1 286 ? 78.899 73.711 153.617 1.00 22.05 286 THR A C 1
ATOM 2197 O O . THR A 1 286 ? 78.293 73.112 154.527 1.00 23.19 286 THR A O 1
ATOM 2201 N N . LEU A 1 287 ? 80.067 73.296 153.175 1.00 22.09 287 LEU A N 1
ATOM 2202 C CA . LEU A 1 287 ? 80.619 72.003 153.667 1.00 22.83 287 LEU A CA 1
ATOM 2203 C C . LEU A 1 287 ? 80.593 71.849 155.184 1.00 24.17 287 LEU A C 1
ATOM 2204 O O . LEU A 1 287 ? 80.097 70.896 155.709 1.00 25.25 287 LEU A O 1
ATOM 2209 N N . SER A 1 288 ? 81.105 72.831 155.895 1.00 25.70 288 SER A N 1
ATOM 2210 C CA . SER A 1 288 ? 81.195 72.743 157.318 1.00 26.61 288 SER A CA 1
ATOM 2211 C C . SER A 1 288 ? 79.825 72.714 157.912 1.00 27.16 288 SER A C 1
ATOM 2212 O O . SER A 1 288 ? 79.617 72.078 158.934 1.00 28.56 288 SER A O 1
ATOM 2215 N N . LEU A 1 289 ? 78.854 73.386 157.315 1.00 27.93 289 LEU A N 1
ATOM 2216 C CA . LEU A 1 289 ? 77.519 73.430 157.977 1.00 27.09 289 LEU A CA 1
ATOM 2217 C C . LEU A 1 289 ? 76.850 72.110 157.765 1.00 26.38 289 LEU A C 1
ATOM 2218 O O . LEU A 1 289 ? 76.078 71.625 158.595 1.00 27.03 289 LEU A O 1
ATOM 2223 N N . ARG A 1 290 ? 77.179 71.467 156.658 1.00 26.06 290 ARG A N 1
ATOM 2224 C CA . ARG A 1 290 ? 76.482 70.223 156.380 1.00 24.58 290 ARG A CA 1
ATOM 2225 C C . ARG A 1 290 ? 77.194 69.169 157.238 1.00 25.56 290 ARG A C 1
ATOM 2226 O O . ARG A 1 290 ? 76.565 68.354 157.923 1.00 24.19 290 ARG A O 1
ATOM 2234 N N . ALA A 1 291 ? 78.519 69.253 157.249 1.00 25.22 291 ALA A N 1
ATOM 2235 C CA . ALA A 1 291 ? 79.285 68.363 158.018 1.00 25.58 291 ALA A CA 1
ATOM 2236 C C . ALA A 1 291 ? 78.734 68.305 159.423 1.00 27.46 291 ALA A C 1
ATOM 2237 O O . ALA A 1 291 ? 78.370 67.199 159.873 1.00 30.61 291 ALA A O 1
ATOM 2239 N N . GLU A 1 292 ? 78.619 69.422 160.126 1.00 27.30 292 GLU A N 1
ATOM 2240 C CA . GLU A 1 292 ? 78.144 69.354 161.521 1.00 29.11 292 GLU A CA 1
ATOM 2241 C C . GLU A 1 292 ? 76.746 68.765 161.605 1.00 26.69 292 GLU A C 1
ATOM 2242 O O . GLU A 1 292 ? 76.453 67.992 162.544 1.00 28.85 292 GLU A O 1
ATOM 2248 N N . ARG A 1 293 ? 75.831 69.156 160.733 1.00 23.95 293 ARG A N 1
ATOM 2249 C CA . ARG A 1 293 ? 74.473 68.609 160.937 1.00 23.56 293 ARG A CA 1
ATOM 2250 C C . ARG A 1 293 ? 74.516 67.097 160.612 1.00 25.16 293 ARG A C 1
ATOM 2251 O O . ARG A 1 293 ? 73.820 66.346 161.242 1.00 26.84 293 ARG A O 1
ATOM 2259 N N . HIS A 1 294 ? 75.412 66.653 159.729 1.00 26.33 294 HIS A N 1
ATOM 2260 C CA . HIS A 1 294 ? 75.460 65.247 159.350 1.00 27.62 294 HIS A CA 1
ATOM 2261 C C . HIS A 1 294 ? 75.804 64.442 160.596 1.00 28.99 294 HIS A C 1
ATOM 2262 O O . HIS A 1 294 ? 75.069 63.573 161.021 1.00 28.14 294 HIS A O 1
ATOM 2269 N N . VAL A 1 295 ? 76.949 64.775 161.146 1.00 29.37 295 VAL A N 1
ATOM 2270 C CA . VAL A 1 295 ? 77.535 64.086 162.221 1.00 30.49 295 VAL A CA 1
ATOM 2271 C C . VAL A 1 295 ? 76.584 64.172 163.448 1.00 33.55 295 VAL A C 1
ATOM 2272 O O . VAL A 1 295 ? 76.343 63.185 164.100 1.00 34.70 295 VAL A O 1
ATOM 2276 N N . GLU A 1 296 ? 75.939 65.300 163.717 1.00 35.53 296 GLU A N 1
ATOM 2277 C CA . GLU A 1 296 ? 74.997 65.289 164.806 1.00 37.47 296 GLU A CA 1
ATOM 2278 C C . GLU A 1 296 ? 73.902 64.338 164.489 1.00 36.61 296 GLU A C 1
ATOM 2279 O O . GLU A 1 296 ? 73.468 63.641 165.357 1.00 38.75 296 GLU A O 1
ATOM 2285 N N . ASN A 1 297 ? 73.342 64.379 163.296 1.00 36.18 297 ASN A N 1
ATOM 2286 C CA . ASN A 1 297 ? 72.208 63.513 163.030 1.00 35.65 297 ASN A CA 1
ATOM 2287 C C . ASN A 1 297 ? 72.650 62.015 163.233 1.00 36.57 297 ASN A C 1
ATOM 2288 O O . ASN A 1 297 ? 71.865 61.187 163.710 1.00 36.40 297 ASN A O 1
ATOM 2293 N N . THR A 1 298 ? 73.914 61.709 162.913 1.00 36.00 298 THR A N 1
ATOM 2294 C CA . THR A 1 298 ? 74.393 60.363 162.895 1.00 37.26 298 THR A CA 1
ATOM 2295 C C . THR A 1 298 ? 74.470 59.792 164.340 1.00 37.99 298 THR A C 1
ATOM 2296 O O . THR A 1 298 ? 73.944 58.718 164.606 1.00 35.89 298 THR A O 1
ATOM 2300 N N . LEU A 1 299 ? 75.119 60.536 165.247 1.00 38.62 299 LEU A N 1
ATOM 2301 C CA . LEU A 1 299 ? 75.097 60.248 166.655 1.00 39.33 299 LEU A CA 1
ATOM 2302 C C . LEU A 1 299 ? 73.724 60.039 167.230 1.00 39.15 299 LEU A C 1
ATOM 2303 O O . LEU A 1 299 ? 73.482 59.016 167.865 1.00 38.62 299 LEU A O 1
ATOM 2308 N N . HIS A 1 300 ? 72.818 60.981 167.014 1.00 39.07 300 HIS A N 1
ATOM 2309 C CA . HIS A 1 300 ? 71.487 60.791 167.546 1.00 41.02 300 HIS A CA 1
ATOM 2310 C C . HIS A 1 300 ? 70.879 59.487 167.026 1.00 40.21 300 HIS A C 1
ATOM 2311 O O . HIS A 1 300 ? 70.276 58.774 167.801 1.00 40.44 300 HIS A O 1
ATOM 2318 N N . LEU A 1 301 ? 71.060 59.148 165.753 1.00 39.50 301 LEU A N 1
ATOM 2319 C CA . LEU A 1 301 ? 70.415 57.972 165.217 1.00 39.12 301 LEU A CA 1
ATOM 2320 C C . LEU A 1 301 ? 71.127 56.684 165.668 1.00 39.27 301 LEU A C 1
ATOM 2321 O O . LEU A 1 301 ? 70.476 55.695 165.916 1.00 39.23 301 LEU A O 1
ATOM 2326 N N . ALA A 1 302 ? 72.450 56.702 165.744 1.00 38.64 302 ALA A N 1
ATOM 2327 C CA . ALA A 1 302 ? 73.197 55.628 166.363 1.00 39.59 302 ALA A CA 1
ATOM 2328 C C . ALA A 1 302 ? 72.655 55.305 167.768 1.00 40.97 302 ALA A C 1
ATOM 2329 O O . ALA A 1 302 ? 72.274 54.143 167.996 1.00 42.90 302 ALA A O 1
ATOM 2331 N N . HIS A 1 303 ? 72.550 56.284 168.670 1.00 41.10 303 HIS A N 1
ATOM 2332 C CA . HIS A 1 303 ? 71.860 56.067 169.946 1.00 41.94 303 HIS A CA 1
ATOM 2333 C C . HIS A 1 303 ? 70.457 55.585 169.766 1.00 40.94 303 HIS A C 1
ATOM 2334 O O . HIS A 1 303 ? 70.086 54.555 170.318 1.00 42.41 303 HIS A O 1
ATOM 2341 N N . TRP A 1 304 ? 69.657 56.284 168.993 1.00 38.71 304 TRP A N 1
ATOM 2342 C CA . TRP A 1 304 ? 68.266 55.924 168.946 1.00 36.86 304 TRP A CA 1
ATOM 2343 C C . TRP A 1 304 ? 68.062 54.456 168.424 1.00 38.49 304 TRP A C 1
ATOM 2344 O O . TRP A 1 304 ? 67.154 53.712 168.867 1.00 39.53 304 TRP A O 1
ATOM 2355 N N . LEU A 1 305 ? 68.894 54.036 167.488 1.00 39.12 305 LEU A N 1
ATOM 2356 C CA . LEU A 1 305 ? 68.694 52.738 166.845 1.00 39.55 305 LEU A CA 1
ATOM 2357 C C . LEU A 1 305 ? 68.876 51.564 167.880 1.00 40.34 305 LEU A C 1
ATOM 2358 O O . LEU A 1 305 ? 68.106 50.606 167.853 1.00 39.01 305 LEU A O 1
ATOM 2363 N N . LEU A 1 306 ? 69.883 51.691 168.766 1.00 41.30 306 LEU A N 1
ATOM 2364 C CA . LEU A 1 306 ? 70.179 50.741 169.856 1.00 42.39 306 LEU A CA 1
ATOM 2365 C C . LEU A 1 306 ? 68.964 50.554 170.789 1.00 44.41 306 LEU A C 1
ATOM 2366 O O . LEU A 1 306 ? 68.596 49.421 171.114 1.00 46.08 306 LEU A O 1
ATOM 2371 N N . GLU A 1 307 ? 68.288 51.628 171.169 1.00 44.74 307 GLU A N 1
ATOM 2372 C CA . GLU A 1 307 ? 67.060 51.471 171.930 1.00 45.26 307 GLU A CA 1
ATOM 2373 C C . GLU A 1 307 ? 65.952 50.820 171.161 1.00 44.41 307 GLU A C 1
ATOM 2374 O O . GLU A 1 307 ? 64.829 50.754 171.629 1.00 44.30 307 GLU A O 1
ATOM 2380 N N . GLN A 1 308 ? 66.210 50.323 169.976 1.00 43.82 308 GLN A N 1
ATOM 2381 C CA . GLN A 1 308 ? 65.056 49.869 169.241 1.00 44.10 308 GLN A CA 1
ATOM 2382 C C . GLN A 1 308 ? 64.920 48.332 169.346 1.00 44.80 308 GLN A C 1
ATOM 2383 O O . GLN A 1 308 ? 65.874 47.574 169.097 1.00 44.77 308 GLN A O 1
ATOM 2389 N N . PRO A 1 309 ? 63.754 47.869 169.828 1.00 45.22 309 PRO A N 1
ATOM 2390 C CA . PRO A 1 309 ? 63.562 46.415 170.002 1.00 44.66 309 PRO A CA 1
ATOM 2391 C C . PRO A 1 309 ? 63.974 45.582 168.779 1.00 44.39 309 PRO A C 1
ATOM 2392 O O . PRO A 1 309 ? 64.372 44.423 168.965 1.00 45.40 309 PRO A O 1
ATOM 2396 N N . GLN A 1 310 ? 63.917 46.124 167.543 1.00 42.57 310 GLN A N 1
ATOM 2397 C CA . GLN A 1 310 ? 64.148 45.231 166.397 1.00 39.20 310 GLN A CA 1
ATOM 2398 C C . GLN A 1 310 ? 65.563 45.191 165.870 1.00 38.02 310 GLN A C 1
ATOM 2399 O O . GLN A 1 310 ? 65.883 44.423 164.948 1.00 36.16 310 GLN A O 1
ATOM 2405 N N . VAL A 1 311 ? 66.427 45.892 166.613 1.00 37.01 311 VAL A N 1
ATOM 2406 C CA . VAL A 1 311 ? 67.777 46.115 166.239 1.00 37.31 311 VAL A CA 1
ATOM 2407 C C . VAL A 1 311 ? 68.750 45.349 167.138 1.00 39.48 311 VAL A C 1
ATOM 2408 O O . VAL A 1 311 ? 68.864 45.599 168.345 1.00 40.53 311 VAL A O 1
ATOM 2412 N N . ALA A 1 312 ? 69.516 44.464 166.536 1.00 40.23 312 ALA A N 1
ATOM 2413 C CA . ALA A 1 312 ? 70.438 43.635 167.299 1.00 40.91 312 ALA A CA 1
ATOM 2414 C C . ALA A 1 312 ? 71.643 44.426 167.699 1.00 41.42 312 ALA A C 1
ATOM 2415 O O . ALA A 1 312 ? 72.155 44.226 168.767 1.00 43.38 312 ALA A O 1
ATOM 2417 N N . TRP A 1 313 ? 72.163 45.252 166.809 1.00 41.59 313 TRP A N 1
ATOM 2418 C CA . TRP A 1 313 ? 73.420 45.950 167.058 1.00 41.30 313 TRP A CA 1
ATOM 2419 C C . TRP A 1 313 ? 73.568 47.215 166.143 1.00 40.75 313 TRP A C 1
ATOM 2420 O O . TRP A 1 313 ? 72.906 47.330 165.069 1.00 40.55 313 TRP A O 1
ATOM 2431 N N . VAL A 1 314 ? 74.465 48.112 166.548 1.00 38.32 314 VAL A N 1
ATOM 2432 C CA . VAL A 1 314 ? 74.733 49.298 165.793 1.00 36.84 314 VAL A CA 1
ATOM 2433 C C . VAL A 1 314 ? 76.245 49.558 165.754 1.00 36.80 314 VAL A C 1
ATOM 2434 O O . VAL A 1 314 ? 76.935 49.649 166.799 1.00 34.03 314 VAL A O 1
ATOM 2438 N N . ASN A 1 315 ? 76.757 49.708 164.535 1.00 35.70 315 ASN A N 1
ATOM 2439 C CA . ASN A 1 315 ? 78.145 49.956 164.411 1.00 35.19 315 ASN A CA 1
ATOM 2440 C C . ASN A 1 315 ? 78.372 51.398 163.975 1.00 36.78 315 ASN A C 1
ATOM 2441 O O . ASN A 1 315 ? 78.012 51.801 162.826 1.00 37.75 315 ASN A O 1
ATOM 2446 N N . TYR A 1 316 ? 78.985 52.169 164.873 1.00 37.54 316 TYR A N 1
ATOM 2447 C CA . TYR A 1 316 ? 79.293 53.544 164.602 1.00 37.44 316 TYR A CA 1
ATOM 2448 C C . TYR A 1 316 ? 80.450 53.973 165.443 1.00 37.54 316 TYR A C 1
ATOM 2449 O O . TYR A 1 316 ? 80.312 54.055 166.616 1.00 38.54 316 TYR A O 1
ATOM 2458 N N . PRO A 1 317 ? 81.586 54.297 164.843 1.00 38.28 317 PRO A N 1
ATOM 2459 C CA . PRO A 1 317 ? 82.750 54.566 165.669 1.00 38.90 317 PRO A CA 1
ATOM 2460 C C . PRO A 1 317 ? 82.669 55.685 166.652 1.00 41.53 317 PRO A C 1
ATOM 2461 O O . PRO A 1 317 ? 83.580 55.839 167.473 1.00 43.01 317 PRO A O 1
ATOM 2465 N N . GLY A 1 318 ? 81.629 56.496 166.591 1.00 44.06 318 GLY A N 1
ATOM 2466 C CA . GLY A 1 318 ? 81.442 57.532 167.608 1.00 46.90 318 GLY A CA 1
ATOM 2467 C C . GLY A 1 318 ? 80.577 57.077 168.784 1.00 49.97 318 GLY A C 1
ATOM 2468 O O . GLY A 1 318 ? 80.392 57.830 169.725 1.00 50.26 318 GLY A O 1
ATOM 2469 N N . LEU A 1 319 ? 80.011 55.870 168.755 1.00 52.49 319 LEU A N 1
ATOM 2470 C CA . LEU A 1 319 ? 79.327 55.354 169.959 1.00 55.86 319 LEU A CA 1
ATOM 2471 C C . LEU A 1 319 ? 80.385 55.174 171.060 1.00 60.55 319 LEU A C 1
ATOM 2472 O O . LEU A 1 319 ? 81.573 54.908 170.735 1.00 61.05 319 LEU A O 1
ATOM 2477 N N . PRO A 1 320 ? 79.988 55.334 172.359 1.00 64.86 320 PRO A N 1
ATOM 2478 C CA . PRO A 1 320 ? 81.107 55.270 173.351 1.00 66.71 320 PRO A CA 1
ATOM 2479 C C . PRO A 1 320 ? 81.655 53.860 173.590 1.00 68.09 320 PRO A C 1
ATOM 2480 O O . PRO A 1 320 ? 82.847 53.744 173.880 1.00 68.72 320 PRO A O 1
ATOM 2484 N N . HIS A 1 321 ? 80.882 52.787 173.392 1.00 69.77 321 HIS A N 1
ATOM 2485 C CA . HIS A 1 321 ? 81.553 51.476 173.624 1.00 71.85 321 HIS A CA 1
ATOM 2486 C C . HIS A 1 321 ? 82.351 50.905 172.463 1.00 71.13 321 HIS A C 1
ATOM 2487 O O . HIS A 1 321 ? 83.094 49.949 172.633 1.00 72.46 321 HIS A O 1
ATOM 2494 N N . HIS A 1 322 ? 82.255 51.540 171.303 1.00 70.53 322 HIS A N 1
ATOM 2495 C CA . HIS A 1 322 ? 82.990 51.118 170.100 1.00 68.97 322 HIS A CA 1
ATOM 2496 C C . HIS A 1 322 ? 84.488 50.800 170.335 1.00 69.52 322 HIS A C 1
ATOM 2497 O O . HIS A 1 322 ? 85.192 51.557 171.017 1.00 69.18 322 HIS A O 1
ATOM 2504 N N . PRO A 1 323 ? 84.954 49.663 169.773 1.00 70.16 323 PRO A N 1
ATOM 2505 C CA . PRO A 1 323 ? 86.374 49.231 169.706 1.00 70.74 323 PRO A CA 1
ATOM 2506 C C . PRO A 1 323 ? 87.332 50.409 169.567 1.00 71.29 323 PRO A C 1
ATOM 2507 O O . PRO A 1 323 ? 88.101 50.708 170.495 1.00 71.65 323 PRO A O 1
ATOM 2511 N N . HIS A 1 324 ? 87.254 51.064 168.414 1.00 71.05 324 HIS A N 1
ATOM 2512 C CA . HIS A 1 324 ? 88.158 52.119 168.041 1.00 71.65 324 HIS A CA 1
ATOM 2513 C C . HIS A 1 324 ? 87.627 53.525 168.448 1.00 70.13 324 HIS A C 1
ATOM 2514 O O . HIS A 1 324 ? 87.742 54.489 167.677 1.00 69.61 324 HIS A O 1
ATOM 2521 N N . HIS A 1 325 ? 87.080 53.647 169.658 1.00 67.94 325 HIS A N 1
ATOM 2522 C CA . HIS A 1 325 ? 86.481 54.895 170.100 1.00 66.05 325 HIS A CA 1
ATOM 2523 C C . HIS A 1 325 ? 87.494 55.962 170.451 1.00 63.96 325 HIS A C 1
ATOM 2524 O O . HIS A 1 325 ? 87.272 57.147 170.218 1.00 64.03 325 HIS A O 1
ATOM 2531 N N . ASP A 1 326 ? 88.581 55.542 171.069 1.00 61.65 326 ASP A N 1
ATOM 2532 C CA . ASP A 1 326 ? 89.702 56.422 171.421 1.00 59.45 326 ASP A CA 1
ATOM 2533 C C . ASP A 1 326 ? 90.190 57.092 170.115 1.00 56.74 326 ASP A C 1
ATOM 2534 O O . ASP A 1 326 ? 90.676 58.226 170.110 1.00 55.47 326 ASP A O 1
ATOM 2539 N N . ARG A 1 327 ? 90.078 56.345 169.014 1.00 53.94 327 ARG A N 1
ATOM 2540 C CA . ARG A 1 327 ? 90.588 56.767 167.715 1.00 51.72 327 ARG A CA 1
ATOM 2541 C C . ARG A 1 327 ? 89.651 57.822 167.070 1.00 49.98 327 ARG A C 1
ATOM 2542 O O . ARG A 1 327 ? 90.109 58.775 166.473 1.00 47.92 327 ARG A O 1
ATOM 2550 N N . ALA A 1 328 ? 88.349 57.651 167.294 1.00 48.84 328 ALA A N 1
ATOM 2551 C CA . ALA A 1 328 ? 87.341 58.578 166.873 1.00 47.93 328 ALA A CA 1
ATOM 2552 C C . ALA A 1 328 ? 87.696 59.889 167.522 1.00 47.88 328 ALA A C 1
ATOM 2553 O O . ALA A 1 328 ? 87.543 60.972 166.941 1.00 49.17 328 ALA A O 1
ATOM 2555 N N . GLN A 1 329 ? 88.186 59.811 168.731 1.00 46.75 329 GLN A N 1
ATOM 2556 C CA . GLN A 1 329 ? 88.437 61.016 169.475 1.00 45.92 329 GLN A CA 1
ATOM 2557 C C . GLN A 1 329 ? 89.752 61.620 169.013 1.00 44.18 329 GLN A C 1
ATOM 2558 O O . GLN A 1 329 ? 89.872 62.822 168.824 1.00 44.36 329 GLN A O 1
ATOM 2564 N N . LYS A 1 330 ? 90.747 60.795 168.778 1.00 42.80 330 LYS A N 1
ATOM 2565 C CA . LYS A 1 330 ? 92.044 61.352 168.481 1.00 41.57 330 LYS A CA 1
ATOM 2566 C C . LYS A 1 330 ? 91.937 62.008 167.109 1.00 42.03 330 LYS A C 1
ATOM 2567 O O . LYS A 1 330 ? 92.291 63.150 166.950 1.00 42.70 330 LYS A O 1
ATOM 2573 N N . TYR A 1 331 ? 91.370 61.282 166.148 1.00 40.91 331 TYR A N 1
ATOM 2574 C CA . TYR A 1 331 ? 91.318 61.724 164.779 1.00 40.02 331 TYR A CA 1
ATOM 2575 C C . TYR A 1 331 ? 90.187 62.657 164.317 1.00 39.16 331 TYR A C 1
ATOM 2576 O O . TYR A 1 331 ? 90.438 63.509 163.499 1.00 39.48 331 TYR A O 1
ATOM 2585 N N . PHE A 1 332 ? 88.991 62.507 164.849 1.00 38.51 332 PHE A N 1
ATOM 2586 C CA . PHE A 1 332 ? 87.816 63.151 164.318 1.00 38.71 332 PHE A CA 1
ATOM 2587 C C . PHE A 1 332 ? 87.128 63.983 165.362 1.00 39.20 332 PHE A C 1
ATOM 2588 O O . PHE A 1 332 ? 85.915 64.201 165.237 1.00 38.58 332 PHE A O 1
ATOM 2596 N N . LYS A 1 333 ? 87.876 64.416 166.391 1.00 39.25 333 LYS A N 1
ATOM 2597 C CA . LYS A 1 333 ? 87.346 65.177 167.505 1.00 39.62 333 LYS A CA 1
ATOM 2598 C C . LYS A 1 333 ? 86.032 64.640 167.949 1.00 38.92 333 LYS A C 1
ATOM 2599 O O . LYS A 1 333 ? 85.132 65.421 168.217 1.00 39.03 333 LYS A O 1
ATOM 2605 N N . GLY A 1 334 ? 85.870 63.326 167.983 1.00 39.09 334 GLY A N 1
ATOM 2606 C CA . GLY A 1 334 ? 84.603 62.780 168.429 1.00 40.25 334 GLY A CA 1
ATOM 2607 C C . GLY A 1 334 ? 83.540 62.602 167.368 1.00 42.62 334 GLY A C 1
ATOM 2608 O O . GLY A 1 334 ? 82.443 62.104 167.681 1.00 44.05 334 GLY A O 1
ATOM 2609 N N . LYS A 1 335 ? 83.867 62.932 166.099 1.00 42.95 335 LYS A N 1
ATOM 2610 C CA . LYS A 1 335 ? 82.877 63.071 165.005 1.00 42.95 335 LYS A CA 1
ATOM 2611 C C . LYS A 1 335 ? 83.277 62.227 163.747 1.00 41.48 335 LYS A C 1
ATOM 2612 O O . LYS A 1 335 ? 83.631 62.777 162.701 1.00 39.85 335 LYS A O 1
ATOM 2618 N N . PRO A 1 336 ? 83.247 60.863 163.866 1.00 40.25 336 PRO A N 1
ATOM 2619 C CA . PRO A 1 336 ? 83.867 60.044 162.821 1.00 38.50 336 PRO A CA 1
ATOM 2620 C C . PRO A 1 336 ? 82.840 59.715 161.688 1.00 37.07 336 PRO A C 1
ATOM 2621 O O . PRO A 1 336 ? 82.287 58.587 161.599 1.00 35.12 336 PRO A O 1
ATOM 2625 N N . GLY A 1 337 ? 82.556 60.756 160.882 1.00 34.58 337 GLY A N 1
ATOM 2626 C CA . GLY A 1 337 ? 81.753 60.627 159.665 1.00 30.58 337 GLY A CA 1
ATOM 2627 C C . GLY A 1 337 ? 80.277 60.407 159.850 1.00 28.68 337 GLY A C 1
ATOM 2628 O O . GLY A 1 337 ? 79.726 60.579 160.929 1.00 27.08 337 GLY A O 1
ATOM 2629 N N . ALA A 1 338 ? 79.601 60.055 158.773 1.00 27.70 338 ALA A N 1
ATOM 2630 C CA . ALA A 1 338 ? 78.138 60.139 158.766 1.00 26.92 338 ALA A CA 1
ATOM 2631 C C . ALA A 1 338 ? 77.520 58.859 158.216 1.00 27.51 338 ALA A C 1
ATOM 2632 O O . ALA A 1 338 ? 76.331 58.851 157.812 1.00 26.20 338 ALA A O 1
ATOM 2634 N N . VAL A 1 339 ? 78.345 57.794 158.161 1.00 28.24 339 VAL A N 1
ATOM 2635 C CA . VAL A 1 339 ? 77.866 56.453 157.815 1.00 29.12 339 VAL A CA 1
ATOM 2636 C C . VAL A 1 339 ? 77.832 55.588 159.033 1.00 30.50 339 VAL A C 1
ATOM 2637 O O . VAL A 1 339 ? 78.811 55.533 159.817 1.00 31.73 339 VAL A O 1
ATOM 2641 N N . LEU A 1 340 ? 76.708 54.922 159.223 1.00 30.85 340 LEU A N 1
ATOM 2642 C CA . LEU A 1 340 ? 76.616 53.896 160.262 1.00 31.16 340 LEU A CA 1
ATOM 2643 C C . LEU A 1 340 ? 76.000 52.589 159.713 1.00 32.29 340 LEU A C 1
ATOM 2644 O O . LEU A 1 340 ? 75.429 52.512 158.619 1.00 30.83 340 LEU A O 1
ATOM 2649 N N . THR A 1 341 ? 76.049 51.558 160.558 1.00 35.04 341 THR A N 1
ATOM 2650 C CA . THR A 1 341 ? 75.635 50.240 160.123 1.00 35.30 341 THR A CA 1
ATOM 2651 C C . THR A 1 341 ? 74.874 49.680 161.260 1.00 36.09 341 THR A C 1
ATOM 2652 O O . THR A 1 341 ? 75.122 50.048 162.452 1.00 36.27 341 THR A O 1
ATOM 2656 N N . PHE A 1 342 ? 73.886 48.862 160.939 1.00 35.16 342 PHE A N 1
ATOM 2657 C CA . PHE A 1 342 ? 73.192 48.234 162.006 1.00 34.85 342 PHE A CA 1
ATOM 2658 C C . PHE A 1 342 ? 72.550 46.951 161.536 1.00 36.39 342 PHE A C 1
ATOM 2659 O O . PHE A 1 342 ? 72.168 46.816 160.369 1.00 36.67 342 PHE A O 1
ATOM 2667 N N . GLY A 1 343 ? 72.421 45.983 162.461 1.00 38.19 343 GLY A N 1
ATOM 2668 C CA . GLY A 1 343 ? 71.829 44.672 162.148 1.00 36.05 343 GLY A CA 1
ATOM 2669 C C . GLY A 1 343 ? 70.483 44.531 162.765 1.00 36.81 343 GLY A C 1
ATOM 2670 O O . GLY A 1 343 ? 70.232 45.007 163.869 1.00 36.64 343 GLY A O 1
ATOM 2671 N N . LEU A 1 344 ? 69.597 43.905 162.009 1.00 39.04 344 LEU A N 1
ATOM 2672 C CA . LEU A 1 344 ? 68.226 43.679 162.408 1.00 41.07 344 LEU A CA 1
ATOM 2673 C C . LEU A 1 344 ? 68.149 42.300 163.043 1.00 42.34 344 LEU A C 1
ATOM 2674 O O . LEU A 1 344 ? 68.768 41.357 162.552 1.00 40.63 344 LEU A O 1
ATOM 2679 N N . LYS A 1 345 ? 67.320 42.151 164.072 1.00 43.72 345 LYS A N 1
ATOM 2680 C CA . LYS A 1 345 ? 67.339 40.865 164.737 1.00 45.56 345 LYS A CA 1
ATOM 2681 C C . LYS A 1 345 ? 66.591 39.784 163.917 1.00 42.80 345 LYS A C 1
ATOM 2682 O O . LYS A 1 345 ? 66.904 38.590 164.045 1.00 43.03 345 LYS A O 1
ATOM 2688 N N . GLY A 1 346 ? 65.752 40.229 162.959 1.00 41.05 346 GLY A N 1
ATOM 2689 C CA . GLY A 1 346 ? 64.939 39.382 162.056 1.00 36.33 346 GLY A CA 1
ATOM 2690 C C . GLY A 1 346 ? 65.719 39.071 160.778 1.00 35.51 346 GLY A C 1
ATOM 2691 O O . GLY A 1 346 ? 65.134 38.630 159.732 1.00 33.11 346 GLY A O 1
ATOM 2692 N N . GLY A 1 347 ? 67.035 39.315 160.862 1.00 34.49 347 GLY A N 1
ATOM 2693 C CA . GLY A 1 347 ? 67.992 38.977 159.809 1.00 36.84 347 GLY A CA 1
ATOM 2694 C C . GLY A 1 347 ? 67.827 39.601 158.412 1.00 39.23 347 GLY A C 1
ATOM 2695 O O . GLY A 1 347 ? 67.105 40.657 158.213 1.00 38.92 347 GLY A O 1
ATOM 2696 N N . TYR A 1 348 ? 68.456 38.917 157.446 1.00 39.52 348 TYR A N 1
ATOM 2697 C CA . TYR A 1 348 ? 68.306 39.178 156.024 1.00 39.28 348 TYR A CA 1
ATOM 2698 C C . TYR A 1 348 ? 66.872 39.484 155.671 1.00 40.95 348 TYR A C 1
ATOM 2699 O O . TYR A 1 348 ? 66.628 40.398 154.899 1.00 42.31 348 TYR A O 1
ATOM 2708 N N . GLU A 1 349 ? 65.897 38.752 156.204 1.00 42.11 349 GLU A N 1
ATOM 2709 C CA . GLU A 1 349 ? 64.520 39.001 155.748 1.00 43.27 349 GLU A CA 1
ATOM 2710 C C . GLU A 1 349 ? 64.010 40.324 156.262 1.00 42.27 349 GLU A C 1
ATOM 2711 O O . GLU A 1 349 ? 63.363 41.085 155.516 1.00 43.17 349 GLU A O 1
ATOM 2717 N N . ALA A 1 350 ? 64.325 40.609 157.516 1.00 40.71 350 ALA A N 1
ATOM 2718 C CA . ALA A 1 350 ? 63.834 41.818 158.123 1.00 40.86 350 ALA A CA 1
ATOM 2719 C C . ALA A 1 350 ? 64.546 43.075 157.454 1.00 40.47 350 ALA A C 1
ATOM 2720 O O . ALA A 1 350 ? 63.973 44.159 157.430 1.00 40.00 350 ALA A O 1
ATOM 2722 N N . ALA A 1 351 ? 65.780 42.857 156.970 1.00 38.83 351 ALA A N 1
ATOM 2723 C CA . ALA A 1 351 ? 66.605 43.844 156.385 1.00 38.19 351 ALA A CA 1
ATOM 2724 C C . ALA A 1 351 ? 65.930 44.179 155.050 1.00 38.76 351 ALA A C 1
ATOM 2725 O O . ALA A 1 351 ? 65.616 45.359 154.829 1.00 38.49 351 ALA A O 1
ATOM 2727 N N . LYS A 1 352 ? 65.636 43.169 154.217 1.00 38.47 352 LYS A N 1
ATOM 2728 C CA . LYS A 1 352 ? 64.854 43.386 153.031 1.00 38.16 352 LYS A CA 1
ATOM 2729 C C . LYS A 1 352 ? 63.535 44.064 153.321 1.00 38.92 352 LYS A C 1
ATOM 2730 O O . LYS A 1 352 ? 63.128 44.917 152.585 1.00 43.11 352 LYS A O 1
ATOM 2736 N N . ARG A 1 353 ? 62.882 43.770 154.401 1.00 38.61 353 ARG A N 1
ATOM 2737 C CA . ARG A 1 353 ? 61.577 44.333 154.629 1.00 38.81 353 ARG A CA 1
ATOM 2738 C C . ARG A 1 353 ? 61.711 45.825 154.943 1.00 38.91 353 ARG A C 1
ATOM 2739 O O . ARG A 1 353 ? 60.951 46.686 154.365 1.00 40.17 353 ARG A O 1
ATOM 2747 N N . PHE A 1 354 ? 62.639 46.115 155.858 1.00 36.31 354 PHE A N 1
ATOM 2748 C CA . PHE A 1 354 ? 62.953 47.474 156.246 1.00 36.35 354 PHE A CA 1
ATOM 2749 C C . PHE A 1 354 ? 63.231 48.303 154.969 1.00 37.34 354 PHE A C 1
ATOM 2750 O O . PHE A 1 354 ? 62.529 49.262 154.742 1.00 36.02 354 PHE A O 1
ATOM 2758 N N . ILE A 1 355 ? 64.170 47.874 154.109 1.00 38.28 355 ILE A N 1
ATOM 2759 C CA . ILE A 1 355 ? 64.399 48.654 152.949 1.00 41.09 355 ILE A CA 1
ATOM 2760 C C . ILE A 1 355 ? 63.112 48.795 152.172 1.00 41.46 355 ILE A C 1
ATOM 2761 O O . ILE A 1 355 ? 62.879 49.867 151.678 1.00 43.79 355 ILE A O 1
ATOM 2766 N N . SER A 1 356 ? 62.224 47.800 152.158 1.00 40.64 356 SER A N 1
ATOM 2767 C CA . SER A 1 356 ? 61.061 47.914 151.241 1.00 39.30 356 SER A CA 1
ATOM 2768 C C . SER A 1 356 ? 60.040 48.893 151.843 1.00 38.89 356 SER A C 1
ATOM 2769 O O . SER A 1 356 ? 59.092 49.218 151.183 1.00 37.61 356 SER A O 1
ATOM 2772 N N . ARG A 1 357 ? 60.226 49.351 153.079 1.00 38.82 357 ARG A N 1
ATOM 2773 C CA . ARG A 1 357 ? 59.215 50.198 153.735 1.00 39.48 357 ARG A CA 1
ATOM 2774 C C . ARG A 1 357 ? 59.679 51.642 153.898 1.00 39.11 357 ARG A C 1
ATOM 2775 O O . ARG A 1 357 ? 59.008 52.483 154.538 1.00 38.76 357 ARG A O 1
ATOM 2783 N N . LEU A 1 358 ? 60.871 51.902 153.384 1.00 38.40 358 LEU A N 1
ATOM 2784 C CA . LEU A 1 358 ? 61.394 53.236 153.384 1.00 37.72 358 LEU A CA 1
ATOM 2785 C C . LEU A 1 358 ? 60.472 54.135 152.500 1.00 37.22 358 LEU A C 1
ATOM 2786 O O . LEU A 1 358 ? 59.860 53.664 151.554 1.00 37.85 358 LEU A O 1
ATOM 2791 N N . LYS A 1 359 ? 60.319 55.384 152.865 1.00 37.74 359 LYS A N 1
ATOM 2792 C CA . LYS A 1 359 ? 59.525 56.373 152.091 1.00 40.79 359 LYS A CA 1
ATOM 2793 C C . LYS A 1 359 ? 60.429 57.580 151.855 1.00 37.93 359 LYS A C 1
ATOM 2794 O O . LYS A 1 359 ? 60.934 57.794 150.773 1.00 37.85 359 LYS A O 1
ATOM 2800 N N . LEU A 1 360 ? 60.699 58.280 152.927 1.00 35.50 360 LEU A N 1
ATOM 2801 C CA . LEU A 1 360 ? 61.630 59.339 152.976 1.00 34.14 360 LEU A CA 1
ATOM 2802 C C . LEU A 1 360 ? 63.116 58.982 152.701 1.00 33.77 360 LEU A C 1
ATOM 2803 O O . LEU A 1 360 ? 63.793 59.693 151.956 1.00 32.24 360 LEU A O 1
ATOM 2808 N N . ILE A 1 361 ? 63.659 57.945 153.371 1.00 33.80 361 ILE A N 1
ATOM 2809 C CA . ILE A 1 361 ? 65.051 57.473 153.103 1.00 32.54 361 ILE A CA 1
ATOM 2810 C C . ILE A 1 361 ? 65.037 56.792 151.736 1.00 31.85 361 ILE A C 1
ATOM 2811 O O . ILE A 1 361 ? 64.053 56.185 151.342 1.00 31.94 361 ILE A O 1
ATOM 2816 N N . SER A 1 362 ? 66.073 57.017 150.962 1.00 31.85 362 SER A N 1
ATOM 2817 C CA . SER A 1 362 ? 66.115 56.524 149.581 1.00 31.41 362 SER A CA 1
ATOM 2818 C C . SER A 1 362 ? 66.894 55.215 149.604 1.00 31.44 362 SER A C 1
ATOM 2819 O O . SER A 1 362 ? 67.963 55.065 150.264 1.00 29.92 362 SER A O 1
ATOM 2822 N N . HIS A 1 363 ? 66.345 54.296 148.858 1.00 31.52 363 HIS A N 1
ATOM 2823 C CA . HIS A 1 363 ? 67.002 53.080 148.585 1.00 34.10 363 HIS A CA 1
ATOM 2824 C C . HIS A 1 363 ? 67.952 53.216 147.358 1.00 35.06 363 HIS A C 1
ATOM 2825 O O . HIS A 1 363 ? 67.481 53.230 146.167 1.00 34.95 363 HIS A O 1
ATOM 2832 N N . LEU A 1 364 ? 69.263 53.344 147.651 1.00 34.89 364 LEU A N 1
ATOM 2833 C CA . LEU A 1 364 ? 70.286 53.357 146.620 1.00 36.62 364 LEU A CA 1
ATOM 2834 C C . LEU A 1 364 ? 71.706 53.084 147.195 1.00 38.11 364 LEU A C 1
ATOM 2835 O O . LEU A 1 364 ? 71.906 53.029 148.435 1.00 37.65 364 LEU A O 1
ATOM 2840 N N . ALA A 1 365 ? 72.698 52.961 146.303 1.00 39.66 365 ALA A N 1
ATOM 2841 C CA . ALA A 1 365 ? 74.029 52.526 146.741 1.00 41.94 365 ALA A CA 1
ATOM 2842 C C . ALA A 1 365 ? 74.870 53.716 146.611 1.00 43.37 365 ALA A C 1
ATOM 2843 O O . ALA A 1 365 ? 75.213 54.014 145.490 1.00 48.36 365 ALA A O 1
ATOM 2845 N N . ASN A 1 366 ? 75.227 54.424 147.650 1.00 42.08 366 ASN A N 1
ATOM 2846 C CA . ASN A 1 366 ? 75.911 55.707 147.445 1.00 39.79 366 ASN A CA 1
ATOM 2847 C C . ASN A 1 366 ? 75.909 56.386 148.792 1.00 37.03 366 ASN A C 1
ATOM 2848 O O . ASN A 1 366 ? 75.002 56.158 149.598 1.00 36.73 366 ASN A O 1
ATOM 2853 N N . VAL A 1 367 ? 76.906 57.191 149.070 1.00 33.01 367 VAL A N 1
ATOM 2854 C CA . VAL A 1 367 ? 76.870 57.863 150.344 1.00 30.69 367 VAL A CA 1
ATOM 2855 C C . VAL A 1 367 ? 77.043 59.338 150.114 1.00 30.52 367 VAL A C 1
ATOM 2856 O O . VAL A 1 367 ? 77.575 59.739 149.092 1.00 30.13 367 VAL A O 1
ATOM 2860 N N . GLY A 1 368 ? 76.666 60.155 151.074 1.00 30.68 368 GLY A N 1
ATOM 2861 C CA . GLY A 1 368 ? 77.187 61.535 151.113 1.00 29.52 368 GLY A CA 1
ATOM 2862 C C . GLY A 1 368 ? 76.275 62.558 150.408 1.00 29.70 368 GLY A C 1
ATOM 2863 O O . GLY A 1 368 ? 76.742 63.626 150.025 1.00 30.81 368 GLY A O 1
ATOM 2864 N N . ASP A 1 369 ? 75.009 62.227 150.194 1.00 27.65 369 ASP A N 1
ATOM 2865 C CA . ASP A 1 369 ? 74.048 63.150 149.749 1.00 27.15 369 ASP A CA 1
ATOM 2866 C C . ASP A 1 369 ? 73.554 63.987 150.982 1.00 27.17 369 ASP A C 1
ATOM 2867 O O . ASP A 1 369 ? 73.918 63.709 152.111 1.00 28.46 369 ASP A O 1
ATOM 2872 N N . THR A 1 370 ? 72.712 64.997 150.761 1.00 25.71 370 THR A N 1
ATOM 2873 C CA . THR A 1 370 ? 72.081 65.776 151.823 1.00 22.68 370 THR A CA 1
ATOM 2874 C C . THR A 1 370 ? 70.982 64.942 152.367 1.00 23.92 370 THR A C 1
ATOM 2875 O O . THR A 1 370 ? 70.566 65.129 153.498 1.00 26.07 370 THR A O 1
ATOM 2879 N N . ARG A 1 371 ? 70.472 64.057 151.526 1.00 24.68 371 ARG A N 1
ATOM 2880 C CA . ARG A 1 371 ? 69.324 63.240 151.796 1.00 25.43 371 ARG A CA 1
ATOM 2881 C C . ARG A 1 371 ? 69.856 61.932 152.428 1.00 25.94 371 ARG A C 1
ATOM 2882 O O . ARG A 1 371 ? 70.975 61.440 152.059 1.00 26.90 371 ARG A O 1
ATOM 2890 N N . THR A 1 372 ? 69.081 61.375 153.350 1.00 24.61 372 THR A N 1
ATOM 2891 C CA . THR A 1 372 ? 69.458 60.148 154.033 1.00 26.03 372 THR A CA 1
ATOM 2892 C C . THR A 1 372 ? 69.288 58.907 153.106 1.00 25.76 372 THR A C 1
ATOM 2893 O O . THR A 1 372 ? 68.223 58.720 152.433 1.00 24.67 372 THR A O 1
ATOM 2897 N N . LEU A 1 373 ? 70.341 58.089 153.062 1.00 24.26 373 LEU A N 1
ATOM 2898 C CA . LEU A 1 373 ? 70.395 56.956 152.111 1.00 26.03 373 LEU A CA 1
ATOM 2899 C C . LEU A 1 373 ? 70.528 55.592 152.887 1.00 26.64 373 LEU A C 1
ATOM 2900 O O . LEU A 1 373 ? 71.283 55.509 153.893 1.00 25.61 373 LEU A O 1
ATOM 2905 N N . ALA A 1 374 ? 69.867 54.553 152.375 1.00 27.39 374 ALA A N 1
ATOM 2906 C CA . ALA A 1 374 ? 69.949 53.205 152.978 1.00 29.89 374 ALA A CA 1
ATOM 2907 C C . ALA A 1 374 ? 70.198 52.106 151.958 1.00 31.55 374 ALA A C 1
ATOM 2908 O O . ALA A 1 374 ? 69.606 52.084 150.849 1.00 32.10 374 ALA A O 1
ATOM 2910 N N . ILE A 1 375 ? 71.106 51.214 152.327 1.00 32.49 375 ILE A N 1
ATOM 2911 C CA . ILE A 1 375 ? 71.302 49.997 151.531 1.00 33.96 375 ILE A CA 1
ATOM 2912 C C . ILE A 1 375 ? 71.468 48.690 152.340 1.00 33.37 375 ILE A C 1
ATOM 2913 O O . ILE A 1 375 ? 72.037 48.667 153.473 1.00 34.54 375 ILE A O 1
ATOM 2918 N N . HIS A 1 376 ? 70.950 47.613 151.787 1.00 32.26 376 HIS A N 1
ATOM 2919 C CA . HIS A 1 376 ? 71.196 46.269 152.387 1.00 31.75 376 HIS A CA 1
ATOM 2920 C C . HIS A 1 376 ? 72.071 45.473 151.469 1.00 30.78 376 HIS A C 1
ATOM 2921 O O . HIS A 1 376 ? 71.586 44.875 150.523 1.00 31.89 376 HIS A O 1
ATOM 2928 N N . PRO A 1 377 ? 73.373 45.534 151.665 1.00 30.47 377 PRO A N 1
ATOM 2929 C CA . PRO A 1 377 ? 74.298 44.958 150.698 1.00 32.87 377 PRO A CA 1
ATOM 2930 C C . PRO A 1 377 ? 74.086 43.441 150.405 1.00 36.29 377 PRO A C 1
ATOM 2931 O O . PRO A 1 377 ? 74.220 42.996 149.229 1.00 36.48 377 PRO A O 1
ATOM 2935 N N . ALA A 1 378 ? 73.781 42.652 151.449 1.00 38.27 378 ALA A N 1
ATOM 2936 C CA . ALA A 1 378 ? 73.565 41.230 151.246 1.00 39.94 378 ALA A CA 1
ATOM 2937 C C . ALA A 1 378 ? 72.543 40.986 150.137 1.00 40.51 378 ALA A C 1
ATOM 2938 O O . ALA A 1 378 ? 72.747 40.117 149.304 1.00 42.18 378 ALA A O 1
ATOM 2940 N N . SER A 1 379 ? 71.484 41.760 150.046 1.00 40.99 379 SER A N 1
ATOM 2941 C CA . SER A 1 379 ? 70.505 41.464 148.981 1.00 41.70 379 SER A CA 1
ATOM 2942 C C . SER A 1 379 ? 70.718 42.232 147.673 1.00 41.54 379 SER A C 1
ATOM 2943 O O . SER A 1 379 ? 69.871 42.206 146.769 1.00 44.07 379 SER A O 1
ATOM 2946 N N . THR A 1 380 ? 71.845 42.887 147.508 1.00 41.37 380 THR A N 1
ATOM 2947 C CA . THR A 1 380 ? 71.872 43.956 146.509 1.00 40.92 380 THR A CA 1
ATOM 2948 C C . THR A 1 380 ? 73.261 44.142 145.848 1.00 41.54 380 THR A C 1
ATOM 2949 O O . THR A 1 380 ? 73.656 43.460 144.904 1.00 40.02 380 THR A O 1
ATOM 2953 N N . THR A 1 381 ? 74.013 45.053 146.402 1.00 42.96 381 THR A N 1
ATOM 2954 C CA . THR A 1 381 ? 75.414 45.227 146.108 1.00 45.85 381 THR A CA 1
ATOM 2955 C C . THR A 1 381 ? 76.224 43.966 145.985 1.00 46.34 381 THR A C 1
ATOM 2956 O O . THR A 1 381 ? 77.008 43.833 145.063 1.00 46.43 381 THR A O 1
ATOM 2960 N N . HIS A 1 382 ? 76.067 43.062 146.954 1.00 48.62 382 HIS A N 1
ATOM 2961 C CA . HIS A 1 382 ? 76.843 41.798 147.029 1.00 49.52 382 HIS A CA 1
ATOM 2962 C C . HIS A 1 382 ? 75.977 40.554 146.737 1.00 49.78 382 HIS A C 1
ATOM 2963 O O . HIS A 1 382 ? 76.370 39.440 147.064 1.00 48.34 382 HIS A O 1
ATOM 2970 N N . SER A 1 383 ? 74.809 40.749 146.118 1.00 50.24 383 SER A N 1
ATOM 2971 C CA . SER A 1 383 ? 73.876 39.634 145.930 1.00 52.00 383 SER A CA 1
ATOM 2972 C C . SER A 1 383 ? 74.392 38.510 145.014 1.00 52.07 383 SER A C 1
ATOM 2973 O O . SER A 1 383 ? 73.724 37.516 144.781 1.00 53.33 383 SER A O 1
ATOM 2976 N N . GLN A 1 384 ? 75.563 38.674 144.470 1.00 52.62 384 GLN A N 1
ATOM 2977 C CA . GLN A 1 384 ? 76.013 37.729 143.503 1.00 53.88 384 GLN A CA 1
ATOM 2978 C C . GLN A 1 384 ? 77.142 36.859 144.117 1.00 53.32 384 GLN A C 1
ATOM 2979 O O . GLN A 1 384 ? 77.444 35.814 143.613 1.00 53.56 384 GLN A O 1
ATOM 2985 N N . LEU A 1 385 ? 77.732 37.315 145.223 1.00 52.62 385 LEU A N 1
ATOM 2986 C CA . LEU A 1 385 ? 78.519 36.505 146.120 1.00 51.95 385 LEU A CA 1
ATOM 2987 C C . LEU A 1 385 ? 77.609 35.517 146.837 1.00 51.92 385 LEU A C 1
ATOM 2988 O O . LEU A 1 385 ? 76.462 35.838 147.143 1.00 51.62 385 LEU A O 1
ATOM 2993 N N . SER A 1 386 ? 78.123 34.307 147.066 1.00 51.91 386 SER A N 1
ATOM 2994 C CA . SER A 1 386 ? 77.492 33.305 147.970 1.00 51.82 386 SER A CA 1
ATOM 2995 C C . SER A 1 386 ? 77.580 33.838 149.420 1.00 52.62 386 SER A C 1
ATOM 2996 O O . SER A 1 386 ? 78.433 34.700 149.720 1.00 52.12 386 SER A O 1
ATOM 2999 N N . PRO A 1 387 ? 76.752 33.292 150.334 1.00 53.40 387 PRO A N 1
ATOM 3000 C CA . PRO A 1 387 ? 76.760 33.857 151.692 1.00 53.54 387 PRO A CA 1
ATOM 3001 C C . PRO A 1 387 ? 78.106 33.680 152.327 1.00 53.94 387 PRO A C 1
ATOM 3002 O O . PRO A 1 387 ? 78.475 34.412 153.235 1.00 53.63 387 PRO A O 1
ATOM 3006 N N . GLU A 1 388 ? 78.888 32.757 151.830 1.00 55.23 388 GLU A N 1
ATOM 3007 C CA . GLU A 1 388 ? 80.100 32.550 152.549 1.00 58.08 388 GLU A CA 1
ATOM 3008 C C . GLU A 1 388 ? 81.180 33.474 151.994 1.00 57.06 388 GLU A C 1
ATOM 3009 O O . GLU A 1 388 ? 81.927 34.105 152.762 1.00 56.81 388 GLU A O 1
ATOM 3015 N N . GLU A 1 389 ? 81.215 33.667 150.680 1.00 56.27 389 GLU A N 1
ATOM 3016 C CA . GLU A 1 389 ? 82.122 34.713 150.202 1.00 55.66 389 GLU A CA 1
ATOM 3017 C C . GLU A 1 389 ? 81.640 36.140 150.633 1.00 55.13 389 GLU A C 1
ATOM 3018 O O . GLU A 1 389 ? 82.479 37.039 150.895 1.00 54.90 389 GLU A O 1
ATOM 3024 N N . GLN A 1 390 ? 80.323 36.322 150.805 1.00 53.52 390 GLN A N 1
ATOM 3025 C CA . GLN A 1 390 ? 79.857 37.487 151.529 1.00 53.22 390 GLN A CA 1
ATOM 3026 C C . GLN A 1 390 ? 80.534 37.568 152.878 1.00 54.95 390 GLN A C 1
ATOM 3027 O O . GLN A 1 390 ? 81.351 38.442 153.074 1.00 55.30 390 GLN A O 1
ATOM 3033 N N . ALA A 1 391 ? 80.210 36.666 153.817 1.00 56.91 391 ALA A N 1
ATOM 3034 C CA . ALA A 1 391 ? 80.792 36.739 155.189 1.00 58.23 391 ALA A CA 1
ATOM 3035 C C . ALA A 1 391 ? 82.297 37.029 155.161 1.00 58.73 391 ALA A C 1
ATOM 3036 O O . ALA A 1 391 ? 82.768 37.846 155.926 1.00 59.22 391 ALA A O 1
ATOM 3038 N N . GLN A 1 392 ? 83.016 36.381 154.255 1.00 59.58 392 GLN A N 1
ATOM 3039 C CA . GLN A 1 392 ? 84.390 36.698 153.889 1.00 60.99 392 GLN A CA 1
ATOM 3040 C C . GLN A 1 392 ? 84.695 38.212 153.673 1.00 60.08 392 GLN A C 1
ATOM 3041 O O . GLN A 1 392 ? 85.682 38.741 154.183 1.00 59.86 392 GLN A O 1
ATOM 3047 N N . ALA A 1 393 ? 83.863 38.902 152.894 1.00 58.34 393 ALA A N 1
ATOM 3048 C CA . ALA A 1 393 ? 83.958 40.369 152.733 1.00 56.17 393 ALA A CA 1
ATOM 3049 C C . ALA A 1 393 ? 83.524 41.290 153.960 1.00 55.01 393 ALA A C 1
ATOM 3050 O O . ALA A 1 393 ? 83.667 42.545 153.924 1.00 55.66 393 ALA A O 1
ATOM 3052 N N . GLY A 1 394 ? 83.044 40.697 155.049 1.00 52.03 394 GLY A N 1
ATOM 3053 C CA . GLY A 1 394 ? 82.670 41.492 156.217 1.00 48.61 394 GLY A CA 1
ATOM 3054 C C . GLY A 1 394 ? 81.228 41.919 156.006 1.00 47.28 394 GLY A C 1
ATOM 3055 O O . GLY A 1 394 ? 80.764 42.896 156.585 1.00 47.10 394 GLY A O 1
ATOM 3056 N N . VAL A 1 395 ? 80.505 41.188 155.165 1.00 45.17 395 VAL A N 1
ATOM 3057 C 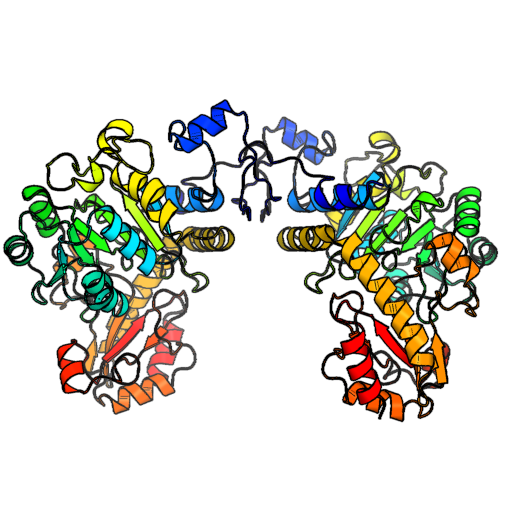CA . VAL A 1 395 ? 79.132 41.550 154.880 1.00 43.67 395 VAL A CA 1
ATOM 3058 C C . VAL A 1 395 ? 78.187 40.548 155.491 1.00 42.49 395 VAL A C 1
ATOM 3059 O O . VAL A 1 395 ? 77.929 39.438 154.989 1.00 42.12 395 VAL A O 1
ATOM 3063 N N . SER A 1 396 ? 77.634 40.983 156.581 1.00 42.17 396 SER A N 1
ATOM 3064 C CA . SER A 1 396 ? 76.862 40.092 157.363 1.00 42.98 396 SER A CA 1
ATOM 3065 C C . SER A 1 396 ? 75.386 40.197 156.907 1.00 41.99 396 SER A C 1
ATOM 3066 O O . SER A 1 396 ? 74.943 41.227 156.512 1.00 41.70 396 SER A O 1
ATOM 3069 N N . PRO A 1 397 ? 74.652 39.089 156.864 1.00 42.14 397 PRO A N 1
ATOM 3070 C CA . PRO A 1 397 ? 73.387 39.193 156.104 1.00 40.61 397 PRO A CA 1
ATOM 3071 C C . PRO A 1 397 ? 72.284 40.046 156.753 1.00 39.67 397 PRO A C 1
ATOM 3072 O O . PRO A 1 397 ? 71.270 40.428 156.079 1.00 38.96 397 PRO A O 1
ATOM 3076 N N . GLU A 1 398 ? 72.410 40.320 158.036 1.00 37.19 398 GLU A N 1
ATOM 3077 C CA . GLU A 1 398 ? 71.411 41.228 158.606 1.00 36.66 398 GLU A CA 1
ATOM 3078 C C . GLU A 1 398 ? 71.794 42.792 158.574 1.00 36.31 398 GLU A C 1
ATOM 3079 O O . GLU A 1 398 ? 71.033 43.623 159.098 1.00 36.34 398 GLU A O 1
ATOM 3085 N N . MET A 1 399 ? 72.939 43.171 157.974 1.00 36.71 399 MET A N 1
ATOM 3086 C CA . MET A 1 399 ? 73.454 44.553 158.026 1.00 38.15 399 MET A CA 1
ATOM 3087 C C . MET A 1 399 ? 72.837 45.449 156.963 1.00 37.91 399 MET A C 1
ATOM 3088 O O . MET A 1 399 ? 72.773 45.083 155.758 1.00 37.57 399 MET A O 1
ATOM 3093 N N . VAL A 1 400 ? 72.297 46.566 157.475 1.00 36.19 400 VAL A N 1
ATOM 3094 C CA . VAL A 1 400 ? 71.880 47.715 156.728 1.00 35.22 400 VAL A CA 1
ATOM 3095 C C . VAL A 1 400 ? 72.889 48.851 156.930 1.00 33.98 400 VAL A C 1
ATOM 3096 O O . VAL A 1 400 ? 73.362 49.062 158.069 1.00 33.70 400 VAL A O 1
ATOM 3100 N N . ARG A 1 401 ? 73.285 49.510 155.819 1.00 32.52 401 ARG A N 1
ATOM 3101 C CA . ARG A 1 401 ? 74.203 50.700 155.855 1.00 30.55 401 ARG A CA 1
ATOM 3102 C C . ARG A 1 401 ? 73.320 51.930 155.693 1.00 29.14 401 ARG A C 1
ATOM 3103 O O . ARG A 1 401 ? 72.449 52.036 154.807 1.00 27.35 401 ARG A O 1
ATOM 3111 N N . LEU A 1 402 ? 73.540 52.865 156.576 1.00 29.37 402 LEU A N 1
ATOM 3112 C CA . LEU A 1 402 ? 72.746 54.089 156.601 1.00 29.96 402 LEU A CA 1
ATOM 3113 C C . LEU A 1 402 ? 73.696 55.257 156.327 1.00 29.17 402 LEU A C 1
ATOM 3114 O O . LEU A 1 402 ? 74.716 55.391 157.013 1.00 29.97 402 LEU A O 1
ATOM 3119 N N . SER A 1 403 ? 73.457 56.053 155.278 1.00 27.42 403 SER A N 1
ATOM 3120 C CA . SER A 1 403 ? 74.288 57.248 155.110 1.00 26.37 403 SER A CA 1
ATOM 3121 C C . SER A 1 403 ? 73.372 58.441 155.520 1.00 26.18 403 SER A C 1
ATOM 3122 O O . SER A 1 403 ? 72.292 58.705 154.912 1.00 27.01 403 SER A O 1
ATOM 3125 N N . VAL A 1 404 ? 73.685 59.029 156.658 1.00 24.84 404 VAL A N 1
ATOM 3126 C CA . VAL A 1 404 ? 72.721 59.864 157.358 1.00 25.12 404 VAL A CA 1
ATOM 3127 C C . VAL A 1 404 ? 72.709 61.316 156.836 1.00 24.86 404 VAL A C 1
ATOM 3128 O O . VAL A 1 404 ? 73.776 61.985 156.744 1.00 22.99 404 VAL A O 1
ATOM 3132 N N . GLY A 1 405 ? 71.506 61.767 156.487 1.00 23.89 405 GLY A N 1
ATOM 3133 C CA . GLY A 1 405 ? 71.354 63.009 155.792 1.00 24.97 405 GLY A CA 1
ATOM 3134 C C . GLY A 1 405 ? 71.022 64.119 156.758 1.00 25.39 405 GLY A C 1
ATOM 3135 O O . GLY A 1 405 ? 71.308 64.037 157.965 1.00 23.56 405 GLY A O 1
ATOM 3136 N N . LEU A 1 406 ? 70.420 65.166 156.214 1.00 24.61 406 LEU A N 1
ATOM 3137 C CA . LEU A 1 406 ? 70.262 66.404 156.966 1.00 23.30 406 LEU A CA 1
ATOM 3138 C C . LEU A 1 406 ? 68.802 66.677 157.256 1.00 23.38 406 LEU A C 1
ATOM 3139 O O . LEU A 1 406 ? 68.458 67.743 157.768 1.00 24.23 406 LEU A O 1
ATOM 3144 N N . GLU A 1 407 ? 67.919 65.765 156.909 1.00 22.89 407 GLU A N 1
ATOM 3145 C CA . GLU A 1 407 ? 66.521 65.976 157.277 1.00 24.09 407 GLU A CA 1
ATOM 3146 C C . GLU A 1 407 ? 66.387 66.145 158.835 1.00 25.60 407 GLU A C 1
ATOM 3147 O O . GLU A 1 407 ? 67.335 65.810 159.641 1.00 22.57 407 GLU A O 1
ATOM 3153 N N . HIS A 1 408 ? 65.204 66.546 159.283 1.00 27.16 408 HIS A N 1
ATOM 3154 C CA . HIS A 1 408 ? 65.057 66.719 160.730 1.00 30.19 408 HIS A CA 1
ATOM 3155 C C . HIS A 1 408 ? 65.105 65.354 161.431 1.00 31.41 408 HIS A C 1
ATOM 3156 O O . HIS A 1 408 ? 64.408 64.412 161.023 1.00 32.29 408 HIS A O 1
ATOM 3163 N N . VAL A 1 409 ? 65.921 65.228 162.472 1.00 32.70 409 VAL A N 1
ATOM 3164 C CA . VAL A 1 409 ? 66.105 63.932 163.104 1.00 33.78 409 VAL A CA 1
ATOM 3165 C C . VAL A 1 409 ? 64.787 63.305 163.603 1.00 34.81 409 VAL A C 1
ATOM 3166 O O . VAL A 1 409 ? 64.630 62.103 163.600 1.00 35.44 409 VAL A O 1
ATOM 3170 N N . GLU A 1 410 ? 63.801 64.112 163.951 1.00 36.20 410 GLU A N 1
ATOM 3171 C CA . GLU A 1 410 ? 62.518 63.550 164.330 1.00 37.00 410 GLU A CA 1
ATOM 3172 C C . GLU A 1 410 ? 61.854 62.972 163.138 1.00 36.40 410 GLU A C 1
ATOM 3173 O O . GLU A 1 410 ? 61.053 62.057 163.266 1.00 37.64 410 GLU A O 1
ATOM 3179 N N . ASP A 1 411 ? 62.110 63.498 161.946 1.00 36.40 411 ASP A N 1
ATOM 3180 C CA . ASP A 1 411 ? 61.396 62.908 160.796 1.00 34.78 411 ASP A CA 1
ATOM 3181 C C . ASP A 1 411 ? 62.018 61.597 160.427 1.00 33.18 411 ASP A C 1
ATOM 3182 O O . ASP A 1 411 ? 61.320 60.682 159.977 1.00 33.46 411 ASP A O 1
ATOM 3187 N N . LEU A 1 412 ? 63.325 61.533 160.618 1.00 31.25 412 LEU A N 1
ATOM 3188 C CA . LEU A 1 412 ? 64.092 60.349 160.382 1.00 32.23 412 LEU A CA 1
ATOM 3189 C C . LEU A 1 412 ? 63.716 59.223 161.384 1.00 33.38 412 LEU A C 1
ATOM 3190 O O . LEU A 1 412 ? 63.497 58.072 160.967 1.00 31.68 412 LEU A O 1
ATOM 3195 N N . LYS A 1 413 ? 63.641 59.585 162.691 1.00 34.93 413 LYS A N 1
ATOM 3196 C CA . LYS A 1 413 ? 63.105 58.691 163.742 1.00 36.07 413 LYS A CA 1
ATOM 3197 C C . LYS A 1 413 ? 61.721 58.175 163.376 1.00 36.41 413 LYS A C 1
ATOM 3198 O O . LYS A 1 413 ? 61.516 56.944 163.406 1.00 38.17 413 LYS A O 1
ATOM 3204 N N . ALA A 1 414 ? 60.791 59.043 162.977 1.00 35.71 414 ALA A N 1
ATOM 3205 C CA . ALA A 1 414 ? 59.441 58.556 162.641 1.00 36.25 414 ALA A CA 1
ATOM 3206 C C . ALA A 1 414 ? 59.461 57.589 161.456 1.00 38.46 414 ALA A C 1
ATOM 3207 O O . ALA A 1 414 ? 58.755 56.567 161.456 1.00 41.42 414 ALA A O 1
ATOM 3209 N N . GLU A 1 415 ? 60.315 57.870 160.482 1.00 38.74 415 GLU A N 1
ATOM 3210 C CA . GLU A 1 415 ? 60.483 57.014 159.330 1.00 38.37 415 GLU A CA 1
ATOM 3211 C C . GLU A 1 415 ? 61.124 55.650 159.627 1.00 37.90 415 GLU A C 1
ATOM 3212 O O . GLU A 1 415 ? 60.606 54.637 159.149 1.00 36.18 415 GLU A O 1
ATOM 3218 N N . LEU A 1 416 ? 62.278 55.656 160.295 1.00 37.42 416 LEU A N 1
ATOM 3219 C CA . LEU A 1 416 ? 62.907 54.420 160.779 1.00 39.58 416 LEU A CA 1
ATOM 3220 C C . LEU A 1 416 ? 61.956 53.539 161.670 1.00 40.75 416 LEU A C 1
ATOM 3221 O O . LEU A 1 416 ? 61.637 52.418 161.278 1.00 40.06 416 LEU A O 1
ATOM 3226 N N . LYS A 1 417 ? 61.480 54.061 162.817 1.00 43.49 417 LYS A N 1
ATOM 3227 C CA . LYS A 1 417 ? 60.437 53.395 163.621 1.00 44.20 417 LYS A CA 1
ATOM 3228 C C . LYS A 1 417 ? 59.392 52.711 162.734 1.00 46.71 417 LYS A C 1
ATOM 3229 O O . LYS A 1 417 ? 59.112 51.497 162.828 1.00 47.90 417 LYS A O 1
ATOM 3235 N N . GLU A 1 418 ? 58.891 53.429 161.775 1.00 48.43 418 GLU A N 1
ATOM 3236 C CA . GLU A 1 418 ? 57.895 52.838 160.971 1.00 49.64 418 GLU A CA 1
ATOM 3237 C C . GLU A 1 418 ? 58.385 51.920 159.887 1.00 49.89 418 GLU A C 1
ATOM 3238 O O . GLU A 1 418 ? 57.622 51.119 159.416 1.00 52.05 418 GLU A O 1
ATOM 3244 N N . ALA A 1 419 ? 59.634 51.998 159.471 1.00 49.54 419 ALA A N 1
ATOM 3245 C CA . ALA A 1 419 ? 60.114 51.059 158.459 1.00 49.16 419 ALA A CA 1
ATOM 3246 C C . ALA A 1 419 ? 60.473 49.725 159.153 1.00 49.72 419 ALA A C 1
ATOM 3247 O O . ALA A 1 419 ? 60.577 48.658 158.544 1.00 49.51 419 ALA A O 1
ATOM 3249 N N . LEU A 1 420 ? 60.639 49.823 160.458 1.00 49.69 420 LEU A N 1
ATOM 3250 C CA . LEU A 1 420 ? 61.208 48.782 161.234 1.00 49.52 420 LEU A CA 1
ATOM 3251 C C . LEU A 1 420 ? 60.095 47.863 161.808 1.00 50.98 420 LEU A C 1
ATOM 3252 O O . LEU A 1 420 ? 60.429 46.965 162.539 1.00 53.15 420 LEU A O 1
ATOM 3257 N N . ALA A 1 421 ? 58.806 48.109 161.497 1.00 51.23 421 ALA A N 1
ATOM 3258 C CA . ALA A 1 421 ? 57.601 47.339 161.947 1.00 50.36 421 ALA A CA 1
ATOM 3259 C C . ALA A 1 421 ? 57.022 46.367 160.896 1.00 50.70 421 ALA A C 1
ATOM 3260 O O . ALA A 1 421 ? 57.663 46.061 159.845 1.00 51.68 421 ALA A O 1
ATOM 3262 N N . MET B 1 1 ? 77.928 88.164 102.162 1.00 55.46 1 MET B N 1
ATOM 3263 C CA . MET B 1 1 ? 79.358 88.533 102.516 1.00 55.82 1 MET B CA 1
ATOM 3264 C C . MET B 1 1 ? 79.775 89.087 103.995 1.00 53.23 1 MET B C 1
ATOM 3265 O O . MET B 1 1 ? 80.354 90.147 104.043 1.00 54.68 1 MET B O 1
ATOM 3270 N N . ARG B 1 2 ? 79.509 88.392 105.141 1.00 49.17 2 ARG B N 1
ATOM 3271 C CA . ARG B 1 2 ? 79.744 88.886 106.589 1.00 43.55 2 ARG B CA 1
ATOM 3272 C C . ARG B 1 2 ? 78.801 88.395 107.766 1.00 41.22 2 ARG B C 1
ATOM 3273 O O . ARG B 1 2 ? 79.331 88.096 108.904 1.00 38.91 2 ARG B O 1
ATOM 3281 N N . PHE B 1 3 ? 77.469 88.271 107.537 1.00 36.53 3 PHE B N 1
ATOM 3282 C CA . PHE B 1 3 ? 76.612 87.616 108.563 1.00 34.41 3 PHE B CA 1
ATOM 3283 C C . PHE B 1 3 ? 77.289 86.369 109.189 1.00 31.02 3 PHE B C 1
ATOM 3284 O O . PHE B 1 3 ? 77.339 86.223 110.439 1.00 28.65 3 PHE B O 1
ATOM 3292 N N . GLU B 1 4 ? 77.843 85.517 108.324 1.00 29.02 4 GLU B N 1
ATOM 3293 C CA . GLU B 1 4 ? 78.459 84.268 108.763 1.00 28.25 4 GLU B CA 1
ATOM 3294 C C . GLU B 1 4 ? 79.602 84.532 109.713 1.00 28.14 4 GLU B C 1
ATOM 3295 O O . GLU B 1 4 ? 79.982 83.657 110.505 1.00 27.83 4 GLU B O 1
ATOM 3301 N N . THR B 1 5 ? 80.158 85.736 109.686 1.00 27.18 5 THR B N 1
ATOM 3302 C CA . THR B 1 5 ? 81.257 85.872 110.565 1.00 25.01 5 THR B CA 1
ATOM 3303 C C . THR B 1 5 ? 80.853 86.592 111.792 1.00 25.24 5 THR B C 1
ATOM 3304 O O . THR B 1 5 ? 81.305 86.298 112.874 1.00 27.90 5 THR B O 1
ATOM 3308 N N . LEU B 1 6 ? 79.998 87.578 111.652 1.00 25.02 6 LEU B N 1
ATOM 3309 C CA . LEU B 1 6 ? 79.340 88.187 112.822 1.00 23.78 6 LEU B CA 1
ATOM 3310 C C . LEU B 1 6 ? 78.738 87.169 113.804 1.00 23.41 6 LEU B C 1
ATOM 3311 O O . LEU B 1 6 ? 78.910 87.313 115.064 1.00 22.75 6 LEU B O 1
ATOM 3316 N N . GLN B 1 7 ? 78.064 86.151 113.264 1.00 20.36 7 GLN B N 1
ATOM 3317 C CA . GLN B 1 7 ? 77.320 85.250 114.147 1.00 18.93 7 GLN B CA 1
ATOM 3318 C C . GLN B 1 7 ? 78.296 84.393 114.985 1.00 20.51 7 GLN B C 1
ATOM 3319 O O . GLN B 1 7 ? 77.895 83.635 115.876 1.00 21.43 7 GLN B O 1
ATOM 3325 N N . LEU B 1 8 ? 79.606 84.493 114.709 1.00 22.02 8 LEU B N 1
ATOM 3326 C CA . LEU B 1 8 ? 80.623 83.728 115.447 1.00 22.78 8 LEU B CA 1
ATOM 3327 C C . LEU B 1 8 ? 81.537 84.614 116.369 1.00 25.47 8 LEU B C 1
ATOM 3328 O O . LEU B 1 8 ? 82.268 84.063 117.247 1.00 27.83 8 LEU B O 1
ATOM 3333 N N . HIS B 1 9 ? 81.552 85.940 116.142 1.00 24.61 9 HIS B N 1
ATOM 3334 C CA . HIS B 1 9 ? 82.587 86.827 116.685 1.00 23.16 9 HIS B CA 1
ATOM 3335 C C . HIS B 1 9 ? 82.022 88.144 117.212 1.00 22.58 9 HIS B C 1
ATOM 3336 O O . HIS B 1 9 ? 82.578 88.725 118.070 1.00 23.32 9 HIS B O 1
ATOM 3343 N N . ALA B 1 10 ? 80.928 88.661 116.677 1.00 24.06 10 ALA B N 1
ATOM 3344 C CA . ALA B 1 10 ? 80.468 90.004 117.103 1.00 24.61 10 ALA B CA 1
ATOM 3345 C C . ALA B 1 10 ? 80.173 89.967 118.618 1.00 24.77 10 ALA B C 1
ATOM 3346 O O . ALA B 1 10 ? 79.571 88.990 119.072 1.00 25.92 10 ALA B O 1
ATOM 3348 N N . GLY B 1 11 ? 80.645 90.955 119.360 1.00 23.69 11 GLY B N 1
ATOM 3349 C CA . GLY B 1 11 ? 80.246 91.226 120.720 1.00 24.38 11 GLY B CA 1
ATOM 3350 C C . GLY B 1 11 ? 81.162 90.597 121.763 1.00 26.80 11 GLY B C 1
ATOM 3351 O O . GLY B 1 11 ? 80.927 90.748 122.963 1.00 27.20 11 GLY B O 1
ATOM 3352 N N . TYR B 1 12 ? 82.177 89.834 121.341 1.00 27.65 12 TYR B N 1
ATOM 3353 C CA . TYR B 1 12 ? 83.051 89.188 122.287 1.00 28.14 12 TYR B CA 1
ATOM 3354 C C . TYR B 1 12 ? 84.499 89.095 121.760 1.00 30.38 12 TYR B C 1
ATOM 3355 O O . TYR B 1 12 ? 84.757 88.554 120.684 1.00 31.75 12 TYR B O 1
ATOM 3364 N N . GLU B 1 13 ? 85.426 89.537 122.574 1.00 31.49 13 GLU B N 1
ATOM 3365 C CA . GLU B 1 13 ? 86.867 89.359 122.328 1.00 33.02 13 GLU B CA 1
ATOM 3366 C C . GLU B 1 13 ? 87.329 88.541 123.534 1.00 31.96 13 GLU B C 1
ATOM 3367 O O . GLU B 1 13 ? 86.804 88.747 124.639 1.00 31.66 13 GLU B O 1
ATOM 3373 N N . PRO B 1 14 ? 88.248 87.574 123.334 1.00 30.67 14 PRO B N 1
ATOM 3374 C CA . PRO B 1 14 ? 88.651 86.781 124.518 1.00 30.60 14 PRO B CA 1
ATOM 3375 C C . PRO B 1 14 ? 88.963 87.565 125.775 1.00 30.62 14 PRO B C 1
ATOM 3376 O O . PRO B 1 14 ? 89.724 88.482 125.761 1.00 32.15 14 PRO B O 1
ATOM 3380 N N . GLU B 1 15 ? 88.292 87.202 126.838 1.00 31.83 15 GLU B N 1
ATOM 3381 C CA . GLU B 1 15 ? 88.391 87.830 128.107 1.00 32.70 15 GLU B CA 1
ATOM 3382 C C . GLU B 1 15 ? 89.861 87.916 128.525 1.00 33.74 15 GLU B C 1
ATOM 3383 O O . GLU B 1 15 ? 90.552 86.917 128.582 1.00 32.41 15 GLU B O 1
ATOM 3389 N N . PRO B 1 16 ? 90.323 89.113 128.862 1.00 35.31 16 PRO B N 1
ATOM 3390 C CA . PRO B 1 16 ? 91.753 89.356 129.169 1.00 35.79 16 PRO B CA 1
ATOM 3391 C C . PRO B 1 16 ? 92.390 88.440 130.251 1.00 36.24 16 PRO B C 1
ATOM 3392 O O . PRO B 1 16 ? 93.488 87.937 130.060 1.00 37.54 16 PRO B O 1
ATOM 3396 N N . THR B 1 17 ? 91.706 88.176 131.350 1.00 36.61 17 THR B N 1
ATOM 3397 C CA . THR B 1 17 ? 92.245 87.335 132.452 1.00 34.99 17 THR B CA 1
ATOM 3398 C C . THR B 1 17 ? 92.593 85.909 132.037 1.00 33.17 17 THR B C 1
ATOM 3399 O O . THR B 1 17 ? 93.587 85.377 132.498 1.00 33.89 17 THR B O 1
ATOM 3403 N N . THR B 1 18 ? 91.772 85.257 131.221 1.00 30.70 18 THR B N 1
ATOM 3404 C CA . THR B 1 18 ? 91.898 83.817 131.042 1.00 28.41 18 THR B CA 1
ATOM 3405 C C . THR B 1 18 ? 92.204 83.583 129.594 1.00 28.22 18 THR B C 1
ATOM 3406 O O . THR B 1 18 ? 92.646 82.531 129.224 1.00 28.46 18 THR B O 1
ATOM 3410 N N . LEU B 1 19 ? 91.896 84.551 128.748 1.00 28.64 19 LEU B N 1
ATOM 3411 C CA . LEU B 1 19 ? 91.937 84.418 127.293 1.00 28.76 19 LEU B CA 1
ATOM 3412 C C . LEU B 1 19 ? 91.078 83.277 126.711 1.00 29.58 19 LEU B C 1
ATOM 3413 O O . LEU B 1 19 ? 91.364 82.736 125.601 1.00 30.46 19 LEU B O 1
ATOM 3418 N N . SER B 1 20 ? 90.059 82.904 127.458 1.00 27.50 20 SER B N 1
ATOM 3419 C CA . SER B 1 20 ? 89.063 81.960 127.009 1.00 27.29 20 SER B CA 1
ATOM 3420 C C . SER B 1 20 ? 88.482 82.229 125.624 1.00 27.24 20 SER B C 1
ATOM 3421 O O . SER B 1 20 ? 88.056 83.354 125.311 1.00 28.75 20 SER B O 1
ATOM 3424 N N . ARG B 1 21 ? 88.394 81.189 124.800 1.00 25.85 21 ARG B N 1
ATOM 3425 C CA . ARG B 1 21 ? 88.011 81.394 123.424 1.00 25.46 21 ARG B CA 1
ATOM 3426 C C . ARG B 1 21 ? 86.459 81.429 123.352 1.00 24.59 21 ARG B C 1
ATOM 3427 O O . ARG B 1 21 ? 85.852 82.201 122.570 1.00 26.38 21 ARG B O 1
ATOM 3435 N N . GLN B 1 22 ? 85.849 80.536 124.119 1.00 23.00 22 GLN B N 1
ATOM 3436 C CA . GLN B 1 22 ? 84.425 80.504 124.336 1.00 22.13 22 GLN B CA 1
ATOM 3437 C C . GLN B 1 22 ? 84.063 81.617 125.313 1.00 21.46 22 GLN B C 1
ATOM 3438 O O . GLN B 1 22 ? 84.911 82.116 126.093 1.00 21.13 22 GLN B O 1
ATOM 3444 N N . VAL B 1 23 ? 82.839 82.105 125.166 1.00 20.32 23 VAL B N 1
ATOM 3445 C CA . VAL B 1 23 ? 82.269 83.080 126.076 1.00 19.18 23 VAL B CA 1
ATOM 3446 C C . VAL B 1 23 ? 82.022 82.448 127.457 1.00 19.38 23 VAL B C 1
ATOM 3447 O O . VAL B 1 23 ? 81.403 81.385 127.554 1.00 19.90 23 VAL B O 1
ATOM 3451 N N . PRO B 1 24 ? 82.497 83.082 128.527 1.00 19.17 24 PRO B N 1
ATOM 3452 C CA . PRO B 1 24 ? 82.200 82.508 129.890 1.00 19.04 24 PRO B CA 1
ATOM 3453 C C . PRO B 1 24 ? 80.738 82.728 130.270 1.00 19.60 24 PRO B C 1
ATOM 3454 O O . PRO B 1 24 ? 80.062 83.625 129.659 1.00 18.95 24 PRO B O 1
ATOM 3458 N N . ILE B 1 25 ? 80.239 81.900 131.192 1.00 18.78 25 ILE B N 1
ATOM 3459 C CA . ILE B 1 25 ? 78.960 82.104 131.797 1.00 17.50 25 ILE B CA 1
ATOM 3460 C C . ILE B 1 25 ? 79.234 82.732 133.175 1.00 20.73 25 ILE B C 1
ATOM 3461 O O . ILE B 1 25 ? 80.088 82.261 133.917 1.00 22.37 25 ILE B O 1
ATOM 3466 N N . TYR B 1 26 ? 78.558 83.832 133.516 1.00 21.56 26 TYR B N 1
ATOM 3467 C CA . TYR B 1 26 ? 78.755 84.538 134.783 1.00 20.51 26 TYR B CA 1
ATOM 3468 C C . TYR B 1 26 ? 77.502 84.335 135.602 1.00 21.58 26 TYR B C 1
ATOM 3469 O O . TYR B 1 26 ? 76.513 85.060 135.485 1.00 21.27 26 TYR B O 1
ATOM 3478 N N . PRO B 1 27 ? 77.439 83.194 136.295 1.00 22.50 27 PRO B N 1
ATOM 3479 C CA . PRO B 1 27 ? 76.185 82.962 137.030 1.00 22.19 27 PRO B CA 1
ATOM 3480 C C . PRO B 1 27 ? 76.399 83.700 138.325 1.00 23.30 27 PRO B C 1
ATOM 3481 O O . PRO B 1 27 ? 76.775 83.110 139.380 1.00 23.06 27 PRO B O 1
ATOM 3485 N N . THR B 1 28 ? 76.262 85.014 138.197 1.00 22.62 28 THR B N 1
ATOM 3486 C CA . THR B 1 28 ? 76.416 85.882 139.324 1.00 23.53 28 THR B CA 1
ATOM 3487 C C . THR B 1 28 ? 75.236 86.903 139.421 1.00 24.20 28 THR B C 1
ATOM 3488 O O . THR B 1 28 ? 74.647 87.329 138.487 1.00 24.41 28 THR B O 1
ATOM 3492 N N . THR B 1 29 ? 74.970 87.297 140.615 1.00 24.81 29 THR B N 1
ATOM 3493 C CA . THR B 1 29 ? 73.947 88.199 141.013 1.00 25.37 29 THR B CA 1
ATOM 3494 C C . THR B 1 29 ? 74.587 89.629 141.143 1.00 28.28 29 THR B C 1
ATOM 3495 O O . THR B 1 29 ? 73.897 90.640 140.920 1.00 30.22 29 THR B O 1
ATOM 3499 N N . SER B 1 30 ? 75.910 89.709 141.377 1.00 27.94 30 SER B N 1
ATOM 3500 C CA . SER B 1 30 ? 76.555 90.915 141.801 1.00 28.45 30 SER B CA 1
ATOM 3501 C C . SER B 1 30 ? 77.969 90.992 141.324 1.00 28.59 30 SER B C 1
ATOM 3502 O O . SER B 1 30 ? 78.477 90.012 140.824 1.00 29.06 30 SER B O 1
ATOM 3505 N N . TYR B 1 31 ? 78.532 92.187 141.414 1.00 27.93 31 TYR B N 1
ATOM 3506 C CA . TYR B 1 31 ? 79.873 92.505 140.943 1.00 28.71 31 TYR B CA 1
ATOM 3507 C C . TYR B 1 31 ? 80.474 93.385 142.030 1.00 30.10 31 TYR B C 1
ATOM 3508 O O . TYR B 1 31 ? 79.808 94.265 142.588 1.00 31.88 31 TYR B O 1
ATOM 3517 N N . VAL B 1 32 ? 81.670 93.074 142.435 1.00 30.13 32 VAL B N 1
ATOM 3518 C CA . VAL B 1 32 ? 82.294 93.891 143.420 1.00 32.83 32 VAL B CA 1
ATOM 3519 C C . VAL B 1 32 ? 82.505 95.303 142.791 1.00 33.80 32 VAL B C 1
ATOM 3520 O O . VAL B 1 32 ? 82.713 95.462 141.555 1.00 34.30 32 VAL B O 1
ATOM 3524 N N . PHE B 1 33 ? 82.399 96.339 143.593 1.00 35.54 33 PHE B N 1
ATOM 3525 C CA . PHE B 1 33 ? 82.645 97.695 143.048 1.00 37.52 33 PHE B CA 1
ATOM 3526 C C . PHE B 1 33 ? 84.078 98.033 143.050 1.00 40.50 33 PHE B C 1
ATOM 3527 O O . PHE B 1 33 ? 84.685 98.070 144.138 1.00 40.39 33 PHE B O 1
ATOM 3535 N N . LYS B 1 34 ? 84.599 98.386 141.877 1.00 44.30 34 LYS B N 1
ATOM 3536 C CA . LYS B 1 34 ? 86.007 98.809 141.783 1.00 49.43 34 LYS B CA 1
ATOM 3537 C C . LYS B 1 34 ? 86.435 99.934 142.766 1.00 50.12 34 LYS B C 1
ATOM 3538 O O . LYS B 1 34 ? 87.504 99.841 143.299 1.00 51.63 34 LYS B O 1
ATOM 3544 N N . SER B 1 35 ? 85.591 100.950 143.013 1.00 51.12 35 SER B N 1
ATOM 3545 C CA . SER B 1 35 ? 85.839 102.074 143.966 1.00 51.72 35 SER B CA 1
ATOM 3546 C C . SER B 1 35 ? 84.473 102.709 144.264 1.00 52.71 35 SER B C 1
ATOM 3547 O O . SER B 1 35 ? 83.511 102.496 143.489 1.00 53.24 35 SER B O 1
ATOM 3550 N N . PRO B 1 36 ? 84.363 103.515 145.342 1.00 53.29 36 PRO B N 1
ATOM 3551 C CA . PRO B 1 36 ? 83.037 104.213 145.515 1.00 52.91 36 PRO B CA 1
ATOM 3552 C C . PRO B 1 36 ? 82.689 105.150 144.352 1.00 52.52 36 PRO B C 1
ATOM 3553 O O . PRO B 1 36 ? 81.500 105.314 144.046 1.00 52.65 36 PRO B O 1
ATOM 3557 N N . GLU B 1 37 ? 83.705 105.709 143.683 1.00 52.20 37 GLU B N 1
ATOM 3558 C CA . GLU B 1 37 ? 83.485 106.605 142.542 1.00 53.15 37 GLU B CA 1
ATOM 3559 C C . GLU B 1 37 ? 82.800 105.820 141.427 1.00 51.94 37 GLU B C 1
ATOM 3560 O O . GLU B 1 37 ? 81.734 106.255 140.937 1.00 51.61 37 GLU B O 1
ATOM 3566 N N . HIS B 1 38 ? 83.406 104.680 141.021 1.00 49.61 38 HIS B N 1
ATOM 3567 C CA . HIS B 1 38 ? 82.807 103.839 139.986 1.00 46.79 38 HIS B CA 1
ATOM 3568 C C . HIS B 1 38 ? 81.398 103.460 140.403 1.00 44.62 38 HIS B C 1
ATOM 3569 O O . HIS B 1 38 ? 80.447 103.540 139.628 1.00 43.29 38 HIS B O 1
ATOM 3576 N N . ALA B 1 39 ? 81.235 103.140 141.673 1.00 43.13 39 ALA B N 1
ATOM 3577 C CA . ALA B 1 39 ? 79.915 102.787 142.149 1.00 42.90 39 ALA B CA 1
ATOM 3578 C C . ALA B 1 39 ? 78.917 103.937 142.036 1.00 43.06 39 ALA B C 1
ATOM 3579 O O . ALA B 1 39 ? 77.804 103.731 141.483 1.00 43.04 39 ALA B O 1
ATOM 3581 N N . ALA B 1 40 ? 79.287 105.135 142.545 1.00 42.05 40 ALA B N 1
ATOM 3582 C CA . ALA B 1 40 ? 78.483 106.395 142.241 1.00 41.25 40 ALA B CA 1
ATOM 3583 C C . ALA B 1 40 ? 78.160 106.550 140.736 1.00 40.46 40 ALA B C 1
ATOM 3584 O O . ALA B 1 40 ? 77.016 106.748 140.348 1.00 39.12 40 ALA B O 1
ATOM 3586 N N . ASN B 1 41 ? 79.171 106.403 139.895 1.00 40.89 41 ASN B N 1
ATOM 3587 C CA . ASN B 1 41 ? 78.918 106.418 138.483 1.00 44.24 41 ASN B CA 1
ATOM 3588 C C . ASN B 1 41 ? 77.930 105.424 137.943 1.00 45.40 41 ASN B C 1
ATOM 3589 O O . ASN B 1 41 ? 77.141 105.819 137.081 1.00 45.89 41 ASN B O 1
ATOM 3594 N N . LEU B 1 42 ? 77.990 104.156 138.402 1.00 46.39 42 LEU B N 1
ATOM 3595 C CA . LEU B 1 42 ? 77.038 103.165 137.947 1.00 46.85 42 LEU B CA 1
ATOM 3596 C C . LEU B 1 42 ? 75.616 103.589 138.239 1.00 47.71 42 LEU B C 1
ATOM 3597 O O . LEU B 1 42 ? 74.764 103.420 137.356 1.00 48.61 42 LEU B O 1
ATOM 3602 N N . PHE B 1 43 ? 75.343 104.085 139.465 1.00 47.10 43 PHE B N 1
ATOM 3603 C CA . PHE B 1 43 ? 73.978 104.451 139.831 1.00 46.91 43 PHE B CA 1
ATOM 3604 C C . PHE B 1 43 ? 73.442 105.726 139.209 1.00 46.71 43 PHE B C 1
ATOM 3605 O O . PHE B 1 43 ? 72.235 105.932 139.158 1.00 45.71 43 PHE B O 1
ATOM 3613 N N . ALA B 1 44 ? 74.365 106.575 138.771 1.00 47.52 44 ALA B N 1
ATOM 3614 C CA . ALA B 1 44 ? 74.098 107.787 137.980 1.00 48.81 44 ALA B CA 1
ATOM 3615 C C . ALA B 1 44 ? 74.104 107.529 136.445 1.00 50.38 44 ALA B C 1
ATOM 3616 O O . ALA B 1 44 ? 73.883 108.443 135.675 1.00 51.29 44 ALA B O 1
ATOM 3618 N N . LEU B 1 45 ? 74.392 106.312 135.987 1.00 51.17 45 LEU B N 1
ATOM 3619 C CA . LEU B 1 45 ? 74.391 106.033 134.547 1.00 52.67 45 LEU B CA 1
ATOM 3620 C C . LEU B 1 45 ? 75.536 106.732 133.857 1.00 54.44 45 LEU B C 1
ATOM 3621 O O . LEU B 1 45 ? 75.531 106.881 132.620 1.00 54.57 45 LEU B O 1
ATOM 3626 N N . LYS B 1 46 ? 76.505 107.179 134.652 1.00 56.35 46 LYS B N 1
ATOM 3627 C CA . LYS B 1 46 ? 77.677 107.786 134.078 1.00 58.01 46 LYS B CA 1
ATOM 3628 C C . LYS B 1 46 ? 78.654 106.791 133.427 1.00 59.56 46 LYS B C 1
ATOM 3629 O O . LYS B 1 46 ? 79.419 107.205 132.563 1.00 61.00 46 LYS B O 1
ATOM 3635 N N . GLU B 1 47 ? 78.694 105.509 133.760 1.00 60.51 47 GLU B N 1
ATOM 3636 C CA . GLU B 1 47 ? 79.674 104.762 132.952 1.00 61.98 47 GLU B CA 1
ATOM 3637 C C . GLU B 1 47 ? 79.037 103.633 132.123 1.00 63.44 47 GLU B C 1
ATOM 3638 O O . GLU B 1 47 ? 79.423 102.454 132.243 1.00 64.06 47 GLU B O 1
ATOM 3644 N N . PHE B 1 48 ? 78.109 104.001 131.238 1.00 64.10 48 PHE B N 1
ATOM 3645 C CA . PHE B 1 48 ? 77.146 103.045 130.740 1.00 64.96 48 PHE B CA 1
ATOM 3646 C C . PHE B 1 48 ? 77.672 101.638 130.339 1.00 66.50 48 PHE B C 1
ATOM 3647 O O . PHE B 1 48 ? 77.489 100.659 131.093 1.00 67.39 48 PHE B O 1
ATOM 3655 N N . GLY B 1 49 ? 78.353 101.516 129.204 1.00 67.08 49 GLY B N 1
ATOM 3656 C CA . GLY B 1 49 ? 78.764 100.162 128.768 1.00 66.94 49 GLY B CA 1
ATOM 3657 C C . GLY B 1 49 ? 79.680 99.341 129.680 1.00 66.49 49 GLY B C 1
ATOM 3658 O O . GLY B 1 49 ? 79.716 98.098 129.542 1.00 66.92 49 GLY B O 1
ATOM 3659 N N . ASN B 1 50 ? 80.372 100.018 130.622 1.00 65.75 50 ASN B N 1
ATOM 3660 C CA . ASN B 1 50 ? 81.594 99.481 131.312 1.00 65.05 50 ASN B CA 1
ATOM 3661 C C . ASN B 1 50 ? 81.452 98.792 132.682 1.00 63.81 50 ASN B C 1
ATOM 3662 O O . ASN B 1 50 ? 82.360 98.014 133.061 1.00 64.43 50 ASN B O 1
ATOM 3667 N N . ILE B 1 51 ? 80.399 99.119 133.450 1.00 60.55 51 ILE B N 1
ATOM 3668 C CA . ILE B 1 51 ? 80.224 98.511 134.766 1.00 57.65 51 ILE B CA 1
ATOM 3669 C C . ILE B 1 51 ? 79.069 97.543 134.694 1.00 55.79 51 ILE B C 1
ATOM 3670 O O . ILE B 1 51 ? 77.938 97.915 134.339 1.00 56.00 51 ILE B O 1
ATOM 3675 N N . TYR B 1 52 ? 79.337 96.306 135.069 1.00 52.94 52 TYR B N 1
ATOM 3676 C CA . TYR B 1 52 ? 78.301 95.300 135.113 1.00 50.20 52 TYR B CA 1
ATOM 3677 C C . TYR B 1 52 ? 77.452 95.362 136.360 1.00 50.32 52 TYR B C 1
ATOM 3678 O O . TYR B 1 52 ? 77.889 95.914 137.388 1.00 49.25 52 TYR B O 1
ATOM 3687 N N . SER B 1 53 ? 76.227 94.809 136.251 1.00 50.99 53 SER B N 1
ATOM 3688 C CA . SER B 1 53 ? 75.209 94.833 137.336 1.00 52.07 53 SER B CA 1
ATOM 3689 C C . SER B 1 53 ? 74.053 93.787 137.104 1.00 53.09 53 SER B C 1
ATOM 3690 O O . SER B 1 53 ? 73.953 93.144 136.003 1.00 53.42 53 SER B O 1
ATOM 3693 N N . ARG B 1 54 ? 73.190 93.659 138.121 1.00 52.13 54 ARG B N 1
ATOM 3694 C CA . ARG B 1 54 ? 72.042 92.815 138.081 1.00 52.12 54 ARG B CA 1
ATOM 3695 C C . ARG B 1 54 ? 71.246 93.007 136.748 1.00 51.63 54 ARG B C 1
ATOM 3696 O O . ARG B 1 54 ? 70.461 92.100 136.342 1.00 50.99 54 ARG B O 1
ATOM 3704 N N . ILE B 1 55 ? 71.436 94.182 136.076 1.00 49.63 55 ILE B N 1
ATOM 3705 C CA . ILE B 1 55 ? 70.715 94.570 134.802 1.00 47.25 55 ILE B CA 1
ATOM 3706 C C . ILE B 1 55 ? 71.601 94.677 133.550 1.00 44.24 55 ILE B C 1
ATOM 3707 O O . ILE B 1 55 ? 71.111 95.057 132.490 1.00 42.93 55 ILE B O 1
ATOM 3712 N N . MET B 1 56 ? 72.896 94.388 133.676 1.00 41.08 56 MET B N 1
ATOM 3713 C CA . MET B 1 56 ? 73.739 94.161 132.493 1.00 38.30 56 MET B CA 1
ATOM 3714 C C . MET B 1 56 ? 74.659 92.970 132.875 1.00 37.58 56 MET B C 1
ATOM 3715 O O . MET B 1 56 ? 75.672 93.169 133.581 1.00 40.18 56 MET B O 1
ATOM 3720 N N . ASN B 1 57 ? 74.355 91.749 132.445 1.00 32.58 57 ASN B N 1
ATOM 3721 C CA . ASN B 1 57 ? 75.273 90.667 132.775 1.00 27.97 57 ASN B CA 1
ATOM 3722 C C . ASN B 1 57 ? 76.281 90.511 131.617 1.00 25.21 57 ASN B C 1
ATOM 3723 O O . ASN B 1 57 ? 75.901 90.605 130.472 1.00 23.15 57 ASN B O 1
ATOM 3728 N N . PRO B 1 58 ? 77.551 90.146 131.880 1.00 24.83 58 PRO B N 1
ATOM 3729 C CA . PRO B 1 58 ? 78.446 90.101 130.671 1.00 23.38 58 PRO B CA 1
ATOM 3730 C C . PRO B 1 58 ? 78.126 88.978 129.694 1.00 23.66 58 PRO B C 1
ATOM 3731 O O . PRO B 1 58 ? 78.387 89.147 128.476 1.00 24.42 58 PRO B O 1
ATOM 3735 N N . THR B 1 59 ? 77.553 87.851 130.166 1.00 20.97 59 THR B N 1
ATOM 3736 C CA . THR B 1 59 ? 77.246 86.842 129.185 1.00 19.59 59 THR B CA 1
ATOM 3737 C C . THR B 1 59 ? 76.064 87.367 128.348 1.00 20.93 59 THR B C 1
ATOM 3738 O O . THR B 1 59 ? 76.084 87.189 127.151 1.00 20.02 59 THR B O 1
ATOM 3742 N N . VAL B 1 60 ? 75.069 88.047 128.965 1.00 21.32 60 VAL B N 1
ATOM 3743 C CA . VAL B 1 60 ? 73.909 88.496 128.269 1.00 22.17 60 VAL B CA 1
ATOM 3744 C C . VAL B 1 60 ? 74.370 89.638 127.312 1.00 23.83 60 VAL B C 1
ATOM 3745 O O . VAL B 1 60 ? 73.943 89.750 126.169 1.00 23.22 60 VAL B O 1
ATOM 3749 N N . ASP B 1 61 ? 75.289 90.447 127.776 1.00 24.98 61 ASP B N 1
ATOM 3750 C CA . ASP B 1 61 ? 75.867 91.511 126.949 1.00 26.31 61 ASP B CA 1
ATOM 3751 C C . ASP B 1 61 ? 76.428 91.030 125.611 1.00 24.94 61 ASP B C 1
ATOM 3752 O O . ASP B 1 61 ? 76.134 91.641 124.563 1.00 26.42 61 ASP B O 1
ATOM 3757 N N . VAL B 1 62 ? 77.159 89.916 125.574 1.00 22.78 62 VAL B N 1
ATOM 3758 C CA . VAL B 1 62 ? 77.580 89.359 124.274 1.00 19.68 62 VAL B CA 1
ATOM 3759 C C . VAL B 1 62 ? 76.401 89.014 123.313 1.00 22.17 62 VAL B C 1
ATOM 3760 O O . VAL B 1 62 ? 76.476 89.236 122.071 1.00 24.20 62 VAL B O 1
ATOM 3764 N N . LEU B 1 63 ? 75.342 88.433 123.852 1.00 21.19 63 LEU B N 1
ATOM 3765 C CA . LEU B 1 63 ? 74.198 88.081 123.073 1.00 21.97 63 LEU B CA 1
ATOM 3766 C C . LEU B 1 63 ? 73.606 89.368 122.402 1.00 22.14 63 LEU B C 1
ATOM 3767 O O . LEU B 1 63 ? 73.213 89.370 121.240 1.00 20.24 63 LEU B O 1
ATOM 3772 N N . GLU B 1 64 ? 73.520 90.425 123.191 1.00 22.51 64 GLU B N 1
ATOM 3773 C CA . GLU B 1 64 ? 72.869 91.612 122.776 1.00 23.90 64 GLU B CA 1
ATOM 3774 C C . GLU B 1 64 ? 73.687 92.254 121.636 1.00 24.39 64 GLU B C 1
ATOM 3775 O O . GLU B 1 64 ? 73.170 92.439 120.520 1.00 24.69 64 GLU B O 1
ATOM 3781 N N . LYS B 1 65 ? 74.958 92.539 121.904 1.00 24.04 65 LYS B N 1
ATOM 3782 C CA . LYS B 1 65 ? 75.793 93.150 120.911 1.00 22.83 65 LYS B CA 1
ATOM 3783 C C . LYS B 1 65 ? 75.753 92.271 119.691 1.00 23.15 65 LYS B C 1
ATOM 3784 O O . LYS B 1 65 ? 75.743 92.820 118.550 1.00 25.17 65 LYS B O 1
ATOM 3790 N N . ARG B 1 66 ? 75.636 90.964 119.863 1.00 20.68 66 ARG B N 1
ATOM 3791 C CA . ARG B 1 66 ? 75.711 90.167 118.668 1.00 22.81 66 ARG B CA 1
ATOM 3792 C C . ARG B 1 66 ? 74.440 90.276 117.826 1.00 24.45 66 ARG B C 1
ATOM 3793 O O . ARG B 1 66 ? 74.500 90.466 116.586 1.00 26.67 66 ARG B O 1
ATOM 3801 N N . LEU B 1 67 ? 73.302 90.064 118.470 1.00 23.71 67 LEU B N 1
ATOM 3802 C CA . LEU B 1 67 ? 72.034 90.297 117.863 1.00 24.29 67 LEU B CA 1
ATOM 3803 C C . LEU B 1 67 ? 72.008 91.697 117.157 1.00 25.51 67 LEU B C 1
ATOM 3804 O O . LEU B 1 67 ? 71.624 91.753 115.976 1.00 25.86 67 LEU B O 1
ATOM 3809 N N . ALA B 1 68 ? 72.419 92.783 117.815 1.00 23.84 68 ALA B N 1
ATOM 3810 C CA . ALA B 1 68 ? 72.396 94.086 117.130 1.00 25.31 68 ALA B CA 1
ATOM 3811 C C . ALA B 1 68 ? 73.164 94.021 115.813 1.00 26.54 68 ALA B C 1
ATOM 3812 O O . ALA B 1 68 ? 72.680 94.502 114.756 1.00 26.51 68 ALA B O 1
ATOM 3814 N N . ALA B 1 69 ? 74.356 93.403 115.857 1.00 26.72 69 ALA B N 1
ATOM 3815 C CA . ALA B 1 69 ? 75.142 93.275 114.643 1.00 26.21 69 ALA B CA 1
ATOM 3816 C C . ALA B 1 69 ? 74.374 92.439 113.600 1.00 27.29 69 ALA B C 1
ATOM 3817 O O . ALA B 1 69 ? 74.314 92.781 112.439 1.00 28.38 69 ALA B O 1
ATOM 3819 N N . LEU B 1 70 ? 73.722 91.368 114.010 1.00 27.58 70 LEU B N 1
ATOM 3820 C CA . LEU B 1 70 ? 73.082 90.548 113.021 1.00 27.21 70 LEU B CA 1
ATOM 3821 C C . LEU B 1 70 ? 71.869 91.290 112.342 1.00 28.20 70 LEU B C 1
ATOM 3822 O O . LEU B 1 70 ? 71.564 91.051 111.154 1.00 28.21 70 LEU B O 1
ATOM 3827 N N . GLU B 1 71 ? 71.182 92.138 113.105 1.00 28.06 71 GLU B N 1
ATOM 3828 C CA . GLU B 1 71 ? 70.061 92.952 112.619 1.00 29.05 71 GLU B CA 1
ATOM 3829 C C . GLU B 1 71 ? 70.489 94.285 111.938 1.00 30.32 71 GLU B C 1
ATOM 3830 O O . GLU B 1 71 ? 69.622 94.957 111.391 1.00 31.92 71 GLU B O 1
ATOM 3836 N N . GLY B 1 72 ? 71.788 94.662 111.989 1.00 29.71 72 GLY B N 1
ATOM 3837 C CA . GLY B 1 72 ? 72.294 95.859 111.359 1.00 28.58 72 GLY B CA 1
ATOM 3838 C C . GLY B 1 72 ? 71.944 96.998 112.283 1.00 30.87 72 GLY B C 1
ATOM 3839 O O . GLY B 1 72 ? 71.890 98.156 111.897 1.00 31.02 72 GLY B O 1
ATOM 3840 N N . GLY B 1 73 ? 71.687 96.702 113.544 1.00 31.02 73 GLY B N 1
ATOM 3841 C CA . GLY B 1 73 ? 71.197 97.738 114.436 1.00 29.43 73 GLY B CA 1
ATOM 3842 C C . GLY B 1 73 ? 72.269 98.308 115.289 1.00 30.54 73 GLY B C 1
ATOM 3843 O O . GLY B 1 73 ? 73.448 98.048 115.060 1.00 30.47 73 GLY B O 1
ATOM 3844 N N . LYS B 1 74 ? 71.910 99.114 116.274 1.00 31.27 74 LYS B N 1
ATOM 3845 C CA . LYS B 1 74 ? 72.995 99.661 117.054 1.00 32.40 74 LYS B CA 1
ATOM 3846 C C . LYS B 1 74 ? 73.172 99.024 118.404 1.00 30.82 74 LYS B C 1
ATOM 3847 O O . LYS B 1 74 ? 74.255 98.904 118.850 1.00 30.96 74 LYS B O 1
ATOM 3853 N N . ALA B 1 75 ? 72.100 98.657 119.079 1.00 29.30 75 ALA B N 1
ATOM 3854 C CA . ALA B 1 75 ? 72.195 98.082 120.400 1.00 27.36 75 ALA B CA 1
ATOM 3855 C C . ALA B 1 75 ? 70.969 97.149 120.593 1.00 26.90 75 ALA B C 1
ATOM 3856 O O . ALA B 1 75 ? 70.027 97.177 119.774 1.00 26.66 75 ALA B O 1
ATOM 3858 N N . ALA B 1 76 ? 70.998 96.275 121.604 1.00 25.43 76 ALA B N 1
ATOM 3859 C CA . ALA B 1 76 ? 69.904 95.334 121.796 1.00 23.69 76 ALA B CA 1
ATOM 3860 C C . ALA B 1 76 ? 69.819 95.091 123.254 1.00 24.50 76 ALA B C 1
ATOM 3861 O O . ALA B 1 76 ? 70.737 95.475 124.030 1.00 25.42 76 ALA B O 1
ATOM 3863 N N . LEU B 1 77 ? 68.734 94.450 123.673 1.00 23.85 77 LEU B N 1
ATOM 3864 C CA . LEU B 1 77 ? 68.484 94.286 125.064 1.00 22.99 77 LEU B CA 1
ATOM 3865 C C . LEU B 1 77 ? 67.717 93.011 125.157 1.00 23.08 77 LEU B C 1
ATOM 3866 O O . LEU B 1 77 ? 66.656 92.782 124.427 1.00 23.57 77 LEU B O 1
ATOM 3871 N N . ALA B 1 78 ? 68.247 92.118 126.000 1.00 21.91 78 ALA B N 1
ATOM 3872 C CA . ALA B 1 78 ? 67.699 90.749 126.057 1.00 20.56 78 ALA B CA 1
ATOM 3873 C C . ALA B 1 78 ? 66.674 90.630 127.155 1.00 19.77 78 ALA B C 1
ATOM 3874 O O . ALA B 1 78 ? 66.813 91.239 128.234 1.00 21.54 78 ALA B O 1
ATOM 3876 N N . THR B 1 79 ? 65.659 89.824 126.961 1.00 18.59 79 THR B N 1
ATOM 3877 C CA . THR B 1 79 ? 64.744 89.629 128.140 1.00 19.33 79 THR B CA 1
ATOM 3878 C C . THR B 1 79 ? 64.428 88.163 128.369 1.00 18.45 79 THR B C 1
ATOM 3879 O O . THR B 1 79 ? 64.705 87.306 127.483 1.00 17.71 79 THR B O 1
ATOM 3883 N N . ALA B 1 80 ? 63.697 87.895 129.444 1.00 17.33 80 ALA B N 1
ATOM 3884 C CA . ALA B 1 80 ? 63.382 86.474 129.751 1.00 15.82 80 ALA B CA 1
ATOM 3885 C C . ALA B 1 80 ? 62.546 85.791 128.659 1.00 17.00 80 ALA B C 1
ATOM 3886 O O . ALA B 1 80 ? 62.451 84.601 128.681 1.00 18.52 80 ALA B O 1
ATOM 3888 N N . SER B 1 81 ? 61.933 86.488 127.685 1.00 18.02 81 SER B N 1
ATOM 3889 C CA . SER B 1 81 ? 61.138 85.745 126.652 1.00 19.42 81 SER B CA 1
ATOM 3890 C C . SER B 1 81 ? 60.719 86.706 125.563 1.00 20.48 81 SER B C 1
ATOM 3891 O O . SER B 1 81 ? 60.823 87.932 125.753 1.00 19.91 81 SER B O 1
ATOM 3894 N N . GLY B 1 82 ? 60.287 86.184 124.408 1.00 20.93 82 GLY B N 1
ATOM 3895 C CA . GLY B 1 82 ? 59.738 87.080 123.341 1.00 21.81 82 GLY B CA 1
ATOM 3896 C C . GLY B 1 82 ? 58.559 87.952 123.891 1.00 22.64 82 GLY B C 1
ATOM 3897 O O . GLY B 1 82 ? 58.549 89.194 123.679 1.00 21.64 82 GLY B O 1
ATOM 3898 N N . HIS B 1 83 ? 57.592 87.337 124.624 1.00 22.29 83 HIS B N 1
ATOM 3899 C CA . HIS B 1 83 ? 56.502 88.112 125.209 1.00 22.73 83 HIS B CA 1
ATOM 3900 C C . HIS B 1 83 ? 57.154 89.227 126.022 1.00 23.83 83 HIS B C 1
ATOM 3901 O O . HIS B 1 83 ? 56.738 90.385 125.905 1.00 26.81 83 HIS B O 1
ATOM 3908 N N . ALA B 1 84 ? 58.200 88.972 126.803 1.00 22.78 84 ALA B N 1
ATOM 3909 C CA . ALA B 1 84 ? 58.583 90.005 127.774 1.00 21.56 84 ALA B CA 1
ATOM 3910 C C . ALA B 1 84 ? 59.273 91.086 127.022 1.00 23.02 84 ALA B C 1
ATOM 3911 O O . ALA B 1 84 ? 59.322 92.236 127.480 1.00 24.28 84 ALA B O 1
ATOM 3913 N N . ALA B 1 85 ? 59.839 90.752 125.860 1.00 23.31 85 ALA B N 1
ATOM 3914 C CA . ALA B 1 85 ? 60.500 91.780 125.093 1.00 24.92 85 ALA B CA 1
ATOM 3915 C C . ALA B 1 85 ? 59.404 92.733 124.482 1.00 26.96 85 ALA B C 1
ATOM 3916 O O . ALA B 1 85 ? 59.604 93.953 124.483 1.00 26.67 85 ALA B O 1
ATOM 3918 N N . GLN B 1 86 ? 58.335 92.160 123.888 1.00 26.12 86 GLN B N 1
ATOM 3919 C CA . GLN B 1 86 ? 57.207 92.955 123.398 1.00 28.03 86 GLN B CA 1
ATOM 3920 C C . GLN B 1 86 ? 56.590 93.848 124.515 1.00 28.50 86 GLN B C 1
ATOM 3921 O O . GLN B 1 86 ? 56.391 95.035 124.364 1.00 27.64 86 GLN B O 1
ATOM 3927 N N . PHE B 1 87 ? 56.394 93.275 125.681 1.00 29.11 87 PHE B N 1
ATOM 3928 C CA . PHE B 1 87 ? 55.829 94.038 126.745 1.00 29.51 87 PHE B CA 1
ATOM 3929 C C . PHE B 1 87 ? 56.829 95.115 127.178 1.00 30.71 87 PHE B C 1
ATOM 3930 O O . PHE B 1 87 ? 56.449 96.255 127.398 1.00 32.69 87 PHE B O 1
ATOM 3938 N N . LEU B 1 88 ? 58.110 94.792 127.297 1.00 30.68 88 LEU B N 1
ATOM 3939 C CA . LEU B 1 88 ? 58.991 95.807 127.819 1.00 30.89 88 LEU B CA 1
ATOM 3940 C C . LEU B 1 88 ? 59.135 96.924 126.770 1.00 31.62 88 LEU B C 1
ATOM 3941 O O . LEU B 1 88 ? 59.285 98.091 127.125 1.00 32.88 88 LEU B O 1
ATOM 3946 N N . ALA B 1 89 ? 59.038 96.591 125.497 1.00 30.56 89 ALA B N 1
ATOM 3947 C CA . ALA B 1 89 ? 59.239 97.612 124.492 1.00 31.13 89 ALA B CA 1
ATOM 3948 C C . ALA B 1 89 ? 58.046 98.578 124.548 1.00 31.61 89 ALA B C 1
ATOM 3949 O O . ALA B 1 89 ? 58.210 99.746 124.756 1.00 31.27 89 ALA B O 1
ATOM 3951 N N . LEU B 1 90 ? 56.847 98.054 124.407 1.00 31.91 90 LEU B N 1
ATOM 3952 C CA . LEU B 1 90 ? 55.660 98.845 124.375 1.00 30.95 90 LEU B CA 1
ATOM 3953 C C . LEU B 1 90 ? 55.559 99.663 125.657 1.00 31.41 90 LEU B C 1
ATOM 3954 O O . LEU B 1 90 ? 55.176 100.828 125.678 1.00 33.32 90 LEU B O 1
ATOM 3959 N N . THR B 1 91 ? 55.987 99.101 126.735 1.00 31.14 91 THR B N 1
ATOM 3960 C CA . THR B 1 91 ? 55.782 99.748 128.031 1.00 30.66 91 THR B CA 1
ATOM 3961 C C . THR B 1 91 ? 56.858 100.807 128.291 1.00 30.36 91 THR B C 1
ATOM 3962 O O . THR B 1 91 ? 56.827 101.503 129.256 1.00 30.25 91 THR B O 1
ATOM 3966 N N . THR B 1 92 ? 57.825 100.927 127.393 1.00 30.12 92 THR B N 1
ATOM 3967 C CA . THR B 1 92 ? 58.872 101.883 127.521 1.00 31.48 92 THR B CA 1
ATOM 3968 C C . THR B 1 92 ? 58.456 103.174 126.789 1.00 33.45 92 THR B C 1
ATOM 3969 O O . THR B 1 92 ? 58.849 104.278 127.186 1.00 33.09 92 THR B O 1
ATOM 3973 N N . LEU B 1 93 ? 57.667 103.029 125.711 1.00 35.00 93 LEU B N 1
ATOM 3974 C CA . LEU B 1 93 ? 57.211 104.176 124.973 1.00 35.93 93 LEU B CA 1
ATOM 3975 C C . LEU B 1 93 ? 55.765 104.588 125.263 1.00 36.82 93 LEU B C 1
ATOM 3976 O O . LEU B 1 93 ? 55.467 105.717 125.065 1.00 36.88 93 LEU B O 1
ATOM 3981 N N . ALA B 1 94 ? 54.963 103.752 125.928 1.00 36.93 94 ALA B N 1
ATOM 3982 C CA . ALA B 1 94 ? 53.536 104.004 126.108 1.00 35.91 94 ALA B CA 1
ATOM 3983 C C . ALA B 1 94 ? 53.226 103.873 127.569 1.00 37.00 94 ALA B C 1
ATOM 3984 O O . ALA B 1 94 ? 53.898 103.113 128.241 1.00 39.13 94 ALA B O 1
ATOM 3986 N N . GLN B 1 95 ? 52.225 104.587 128.080 1.00 37.11 95 GLN B N 1
ATOM 3987 C CA . GLN B 1 95 ? 51.747 104.482 129.513 1.00 37.01 95 GLN B CA 1
ATOM 3988 C C . GLN B 1 95 ? 50.220 104.523 129.464 1.00 37.12 95 GLN B C 1
ATOM 3989 O O . GLN B 1 95 ? 49.659 104.729 128.373 1.00 37.18 95 GLN B O 1
ATOM 3995 N N . ALA B 1 96 ? 49.556 104.370 130.617 1.00 37.37 96 ALA B N 1
ATOM 3996 C CA . ALA B 1 96 ? 48.075 104.386 130.637 1.00 37.35 96 ALA B CA 1
ATOM 3997 C C . ALA B 1 96 ? 47.575 105.676 129.978 1.00 38.22 96 ALA B C 1
ATOM 3998 O O . ALA B 1 96 ? 48.090 106.783 130.268 1.00 37.74 96 ALA B O 1
ATOM 4000 N N . GLY B 1 97 ? 46.585 105.538 129.096 1.00 37.45 97 GLY B N 1
ATOM 4001 C CA . GLY B 1 97 ? 46.102 106.668 128.401 1.00 37.24 97 GLY B CA 1
ATOM 4002 C C . GLY B 1 97 ? 46.503 106.607 126.948 1.00 38.86 97 GLY B C 1
ATOM 4003 O O . GLY B 1 97 ? 45.748 107.124 126.093 1.00 39.76 97 GLY B O 1
ATOM 4004 N N . ASP B 1 98 ? 47.675 106.010 126.627 1.00 37.63 98 ASP B N 1
ATOM 4005 C CA . ASP B 1 98 ? 48.159 105.989 125.247 1.00 34.86 98 ASP B CA 1
ATOM 4006 C C . ASP B 1 98 ? 47.487 104.891 124.473 1.00 33.55 98 ASP B C 1
ATOM 4007 O O . ASP B 1 98 ? 46.658 104.135 125.026 1.00 32.24 98 ASP B O 1
ATOM 4012 N N . ASN B 1 99 ? 47.794 104.796 123.190 1.00 31.58 99 ASN B N 1
ATOM 4013 C CA . ASN B 1 99 ? 47.265 103.662 122.407 1.00 32.05 99 ASN B CA 1
ATOM 4014 C C . ASN B 1 99 ? 48.405 103.280 121.399 1.00 31.78 99 ASN B C 1
ATOM 4015 O O . ASN B 1 99 ? 49.383 104.079 121.203 1.00 31.17 99 ASN B O 1
ATOM 4020 N N . ILE B 1 100 ? 48.267 102.142 120.732 1.00 30.44 100 ILE B N 1
ATOM 4021 C CA . ILE B 1 100 ? 49.174 101.813 119.647 1.00 34.86 100 ILE B CA 1
ATOM 4022 C C . ILE B 1 100 ? 48.338 101.163 118.530 1.00 36.19 100 ILE B C 1
ATOM 4023 O O . ILE B 1 100 ? 47.165 100.725 118.768 1.00 38.49 100 ILE B O 1
ATOM 4028 N N . VAL B 1 101 ? 48.888 101.107 117.318 1.00 35.79 101 VAL B N 1
ATOM 4029 C CA . VAL B 1 101 ? 48.091 100.562 116.247 1.00 35.52 101 VAL B CA 1
ATOM 4030 C C . VAL B 1 101 ? 48.782 99.296 115.741 1.00 35.61 101 VAL B C 1
ATOM 4031 O O . VAL B 1 101 ? 49.948 99.341 115.405 1.00 35.96 101 VAL B O 1
ATOM 4035 N N . SER B 1 102 ? 48.051 98.201 115.606 1.00 34.93 102 SER B N 1
ATOM 4036 C CA . SER B 1 102 ? 48.654 96.962 115.236 1.00 35.36 102 SER B CA 1
ATOM 4037 C C . SER B 1 102 ? 47.947 96.220 114.111 1.00 35.16 102 SER B C 1
ATOM 4038 O O . SER B 1 102 ? 46.744 96.176 114.053 1.00 35.52 102 SER B O 1
ATOM 4041 N N . THR B 1 103 ? 48.684 95.562 113.241 1.00 34.94 103 THR B N 1
ATOM 4042 C CA . THR B 1 103 ? 48.017 94.562 112.442 1.00 34.44 103 THR B CA 1
ATOM 4043 C C . THR B 1 103 ? 47.278 93.635 113.370 1.00 34.40 103 THR B C 1
ATOM 4044 O O . THR B 1 103 ? 47.655 93.423 114.501 1.00 34.27 103 THR B O 1
ATOM 4048 N N . PRO B 1 104 ? 46.184 93.070 112.903 1.00 35.94 104 PRO B N 1
ATOM 4049 C CA . PRO B 1 104 ? 45.625 92.003 113.772 1.00 35.36 104 PRO B CA 1
ATOM 4050 C C . PRO B 1 104 ? 46.124 90.615 113.364 1.00 36.52 104 PRO B C 1
ATOM 4051 O O . PRO B 1 104 ? 45.588 89.633 113.834 1.00 36.45 104 PRO B O 1
ATOM 4055 N N . ASN B 1 105 ? 47.050 90.507 112.414 1.00 37.71 105 ASN B N 1
ATOM 4056 C CA . ASN B 1 105 ? 47.543 89.179 112.029 1.00 39.89 105 ASN B CA 1
ATOM 4057 C C . ASN B 1 105 ? 48.670 88.691 112.946 1.00 40.45 105 ASN B C 1
ATOM 4058 O O . ASN B 1 105 ? 49.806 88.636 112.544 1.00 41.08 105 ASN B O 1
ATOM 4063 N N . LEU B 1 106 ? 48.337 88.382 114.180 1.00 40.04 106 LEU B N 1
ATOM 4064 C CA . LEU B 1 106 ? 49.274 88.327 115.257 1.00 39.67 106 LEU B CA 1
ATOM 4065 C C . LEU B 1 106 ? 49.437 86.875 115.708 1.00 40.01 106 LEU B C 1
ATOM 4066 O O . LEU B 1 106 ? 48.458 86.145 115.666 1.00 37.75 106 LEU B O 1
ATOM 4071 N N . TYR B 1 107 ? 50.664 86.484 116.116 1.00 42.13 107 TYR B N 1
ATOM 4072 C CA . TYR B 1 107 ? 50.966 85.285 116.944 1.00 44.06 107 TYR B CA 1
ATOM 4073 C C . TYR B 1 107 ? 49.877 85.199 118.053 1.00 44.85 107 TYR B C 1
ATOM 4074 O O . TYR B 1 107 ? 49.434 86.253 118.617 1.00 43.85 107 TYR B O 1
ATOM 4083 N N . GLY B 1 108 ? 49.358 83.980 118.286 1.00 44.43 108 GLY B N 1
ATOM 4084 C CA . GLY B 1 108 ? 48.256 83.789 119.229 1.00 42.84 108 GLY B CA 1
ATOM 4085 C C . GLY B 1 108 ? 48.571 84.565 120.513 1.00 42.95 108 GLY B C 1
ATOM 4086 O O . GLY B 1 108 ? 47.750 85.370 121.026 1.00 43.89 108 GLY B O 1
ATOM 4087 N N . GLY B 1 109 ? 49.774 84.365 121.042 1.00 41.22 109 GLY B N 1
ATOM 4088 C CA . GLY B 1 109 ? 50.103 84.975 122.310 1.00 39.14 109 GLY B CA 1
ATOM 4089 C C . GLY B 1 109 ? 50.217 86.479 122.280 1.00 38.34 109 GLY B C 1
ATOM 4090 O O . GLY B 1 109 ? 49.921 87.096 123.270 1.00 38.15 109 GLY B O 1
ATOM 4091 N N . THR B 1 110 ? 50.666 87.093 121.182 1.00 37.45 110 THR B N 1
ATOM 4092 C CA . THR B 1 110 ? 50.778 88.538 121.186 1.00 38.10 110 THR B CA 1
ATOM 4093 C C . THR B 1 110 ? 49.430 89.292 121.078 1.00 39.26 110 THR B C 1
ATOM 4094 O O . THR B 1 110 ? 49.277 90.398 121.638 1.00 38.43 110 THR B O 1
ATOM 4098 N N . PHE B 1 111 ? 48.438 88.625 120.478 1.00 40.78 111 PHE B N 1
ATOM 4099 C CA . PHE B 1 111 ? 47.071 89.077 120.371 1.00 41.95 111 PHE B CA 1
ATOM 4100 C C . PHE B 1 111 ? 46.511 89.223 121.772 1.00 42.59 111 PHE B C 1
ATOM 4101 O O . PHE B 1 111 ? 45.935 90.228 122.186 1.00 42.52 111 PHE B O 1
ATOM 4109 N N . ASN B 1 112 ? 46.697 88.200 122.544 1.00 43.20 112 ASN B N 1
ATOM 4110 C CA . ASN B 1 112 ? 46.095 88.236 123.806 1.00 43.58 112 ASN B CA 1
ATOM 4111 C C . ASN B 1 112 ? 46.792 89.241 124.716 1.00 43.61 112 ASN B C 1
ATOM 4112 O O . ASN B 1 112 ? 46.188 89.848 125.603 1.00 45.01 112 ASN B O 1
ATOM 4117 N N . GLN B 1 113 ? 48.073 89.450 124.476 1.00 42.12 113 GLN B N 1
ATOM 4118 C CA . GLN B 1 113 ? 48.848 90.385 125.259 1.00 40.91 113 GLN B CA 1
ATOM 4119 C C . GLN B 1 113 ? 48.339 91.819 125.004 1.00 39.78 113 GLN B C 1
ATOM 4120 O O . GLN B 1 113 ? 48.305 92.675 125.891 1.00 39.56 113 GLN B O 1
ATOM 4126 N N . PHE B 1 114 ? 47.992 92.061 123.757 1.00 39.55 114 PHE B N 1
ATOM 4127 C CA . PHE B 1 114 ? 47.485 93.351 123.284 1.00 39.91 114 PHE B CA 1
ATOM 4128 C C . PHE B 1 114 ? 46.057 93.651 123.820 1.00 40.15 114 PHE B C 1
ATOM 4129 O O . PHE B 1 114 ? 45.790 94.679 124.463 1.00 40.27 114 PHE B O 1
ATOM 4137 N N . LYS B 1 115 ? 45.211 92.665 123.651 1.00 40.28 115 LYS B N 1
ATOM 4138 C CA . LYS B 1 115 ? 43.826 92.775 123.905 1.00 42.24 115 LYS B CA 1
ATOM 4139 C C . LYS B 1 115 ? 43.398 92.703 125.382 1.00 42.28 115 LYS B C 1
ATOM 4140 O O . LYS B 1 115 ? 42.350 93.247 125.710 1.00 44.58 115 LYS B O 1
ATOM 4146 N N . VAL B 1 116 ? 44.144 92.012 126.255 1.00 41.25 116 VAL B N 1
ATOM 4147 C CA . VAL B 1 116 ? 43.752 91.774 127.645 1.00 38.87 116 VAL B CA 1
ATOM 4148 C C . VAL B 1 116 ? 44.746 92.488 128.528 1.00 40.56 116 VAL B C 1
ATOM 4149 O O . VAL B 1 116 ? 44.402 93.391 129.285 1.00 42.93 116 VAL B O 1
ATOM 4153 N N . THR B 1 117 ? 46.015 92.147 128.409 1.00 40.41 117 THR B N 1
ATOM 4154 C CA . THR B 1 117 ? 47.000 92.704 129.341 1.00 38.34 117 THR B CA 1
ATOM 4155 C C . THR B 1 117 ? 47.247 94.196 129.178 1.00 38.15 117 THR B C 1
ATOM 4156 O O . THR B 1 117 ? 47.375 94.942 130.168 1.00 37.96 117 THR B O 1
ATOM 4160 N N . LEU B 1 118 ? 47.403 94.629 127.937 1.00 37.95 118 LEU B N 1
ATOM 4161 C CA . LEU B 1 118 ? 47.746 96.030 127.726 1.00 37.61 118 LEU B CA 1
ATOM 4162 C C . LEU B 1 118 ? 46.483 96.885 128.008 1.00 38.99 118 LEU B C 1
ATOM 4163 O O . LEU B 1 118 ? 46.550 97.928 128.687 1.00 37.90 118 LEU B O 1
ATOM 4168 N N . LYS B 1 119 ? 45.331 96.391 127.501 1.00 40.14 119 LYS B N 1
ATOM 4169 C CA . LYS B 1 119 ? 44.044 96.960 127.799 1.00 41.28 119 LYS B CA 1
ATOM 4170 C C . LYS B 1 119 ? 43.926 97.213 129.300 1.00 39.92 119 LYS B C 1
ATOM 4171 O O . LYS B 1 119 ? 43.719 98.350 129.682 1.00 39.39 119 LYS B O 1
ATOM 4177 N N . ARG B 1 120 ? 44.138 96.191 130.133 1.00 37.48 120 ARG B N 1
ATOM 4178 C CA . ARG B 1 120 ? 44.016 96.381 131.564 1.00 36.35 120 ARG B CA 1
ATOM 4179 C C . ARG B 1 120 ? 44.924 97.409 132.190 1.00 36.39 120 ARG B C 1
ATOM 4180 O O . ARG B 1 120 ? 44.657 97.982 133.285 1.00 37.03 120 ARG B O 1
ATOM 4188 N N . LEU B 1 121 ? 45.984 97.710 131.490 1.00 37.25 121 LEU B N 1
ATOM 4189 C CA . LEU B 1 121 ? 46.967 98.641 132.025 1.00 37.71 121 LEU B CA 1
ATOM 4190 C C . LEU B 1 121 ? 46.814 99.971 131.268 1.00 38.26 121 LEU B C 1
ATOM 4191 O O . LEU B 1 121 ? 47.653 100.854 131.350 1.00 38.33 121 LEU B O 1
ATOM 4196 N N . GLY B 1 122 ? 45.691 100.111 130.542 1.00 38.68 122 GLY B N 1
ATOM 4197 C CA . GLY B 1 122 ? 45.252 101.398 130.013 1.00 38.19 122 GLY B CA 1
ATOM 4198 C C . GLY B 1 122 ? 46.016 101.841 128.792 1.00 39.56 122 GLY B C 1
ATOM 4199 O O . GLY B 1 122 ? 46.329 103.030 128.637 1.00 40.30 122 GLY B O 1
ATOM 4200 N N . ILE B 1 123 ? 46.397 100.863 127.970 1.00 39.47 123 ILE B N 1
ATOM 4201 C CA . ILE B 1 123 ? 47.143 101.081 126.789 1.00 38.34 123 ILE B CA 1
ATOM 4202 C C . ILE B 1 123 ? 46.262 100.427 125.750 1.00 39.73 123 ILE B C 1
ATOM 4203 O O . ILE B 1 123 ? 46.063 99.217 125.775 1.00 37.93 123 ILE B O 1
ATOM 4208 N N . GLU B 1 124 ? 45.702 101.250 124.855 1.00 40.43 124 GLU B N 1
ATOM 4209 C CA . GLU B 1 124 ? 44.679 100.783 123.949 1.00 41.22 124 GLU B CA 1
ATOM 4210 C C . GLU B 1 124 ? 45.366 100.278 122.693 1.00 40.24 124 GLU B C 1
ATOM 4211 O O . GLU B 1 124 ? 46.179 100.977 122.032 1.00 39.64 124 GLU B O 1
ATOM 4217 N N . VAL B 1 125 ? 45.012 99.072 122.316 1.00 39.10 125 VAL B N 1
ATOM 4218 C CA . VAL B 1 125 ? 45.543 98.620 121.082 1.00 39.22 125 VAL B CA 1
ATOM 4219 C C . VAL B 1 125 ? 44.445 98.716 120.045 1.00 40.13 125 VAL B C 1
ATOM 4220 O O . VAL B 1 125 ? 43.432 98.058 120.177 1.00 39.62 125 VAL B O 1
ATOM 4224 N N . ARG B 1 126 ? 44.663 99.512 118.994 1.00 41.31 126 ARG B N 1
ATOM 4225 C CA . ARG B 1 126 ? 43.707 99.633 117.900 1.00 41.61 126 ARG B CA 1
ATOM 4226 C C . ARG B 1 126 ? 44.168 98.793 116.756 1.00 42.18 126 ARG B C 1
ATOM 4227 O O . ARG B 1 126 ? 45.315 98.942 116.337 1.00 43.71 126 ARG B O 1
ATOM 4235 N N . PHE B 1 127 ? 43.266 97.990 116.199 1.00 42.56 127 PHE B N 1
ATOM 4236 C CA . PHE B 1 127 ? 43.533 97.149 115.043 1.00 43.28 127 PHE B CA 1
ATOM 4237 C C . PHE B 1 127 ? 43.128 97.587 113.640 1.00 43.32 127 PHE B C 1
ATOM 4238 O O . PHE B 1 127 ? 42.005 97.766 113.344 1.00 45.58 127 PHE B O 1
ATOM 4246 N N . THR B 1 128 ? 44.072 97.709 112.758 1.00 42.78 128 THR B N 1
ATOM 4247 C CA . THR B 1 128 ? 43.898 97.582 111.346 1.00 42.20 128 THR B CA 1
ATOM 4248 C C . THR B 1 128 ? 42.984 96.427 110.869 1.00 43.33 128 THR B C 1
ATOM 4249 O O . THR B 1 128 ? 42.618 95.528 111.622 1.00 43.76 128 THR B O 1
ATOM 4253 N N . SER B 1 129 ? 42.598 96.479 109.598 1.00 43.83 129 SER B N 1
ATOM 4254 C CA . SER B 1 129 ? 41.940 95.370 108.911 1.00 44.73 129 SER B CA 1
ATOM 4255 C C . SER B 1 129 ? 42.976 94.247 108.649 1.00 46.18 129 SER B C 1
ATOM 4256 O O . SER B 1 129 ? 44.183 94.514 108.659 1.00 45.78 129 SER B O 1
ATOM 4259 N N . ARG B 1 130 ? 42.542 93.038 108.304 1.00 47.61 130 ARG B N 1
ATOM 4260 C CA . ARG B 1 130 ? 43.534 92.009 107.942 1.00 50.69 130 ARG B CA 1
ATOM 4261 C C . ARG B 1 130 ? 44.441 92.414 106.781 1.00 51.26 130 ARG B C 1
ATOM 4262 O O . ARG B 1 130 ? 45.369 91.709 106.468 1.00 51.34 130 ARG B O 1
ATOM 4270 N N . GLU B 1 131 ? 44.221 93.535 106.106 1.00 53.71 131 GLU B N 1
ATOM 4271 C CA . GLU B 1 131 ? 45.160 93.781 104.988 1.00 55.38 131 GLU B CA 1
ATOM 4272 C C . GLU B 1 131 ? 46.212 94.801 105.368 1.00 54.36 131 GLU B C 1
ATOM 4273 O O . GLU B 1 131 ? 47.099 95.124 104.587 1.00 52.96 131 GLU B O 1
ATOM 4279 N N . GLU B 1 132 ? 46.090 95.277 106.604 1.00 53.43 132 GLU B N 1
ATOM 4280 C CA . GLU B 1 132 ? 47.113 96.063 107.248 1.00 53.68 132 GLU B CA 1
ATOM 4281 C C . GLU B 1 132 ? 47.764 97.094 106.313 1.00 53.32 132 GLU B C 1
ATOM 4282 O O . GLU B 1 132 ? 48.982 97.185 106.223 1.00 53.37 132 GLU B O 1
ATOM 4288 N N . ARG B 1 133 ? 46.953 97.944 105.679 1.00 52.98 133 ARG B N 1
ATOM 4289 C CA . ARG B 1 133 ? 47.512 98.976 104.796 1.00 51.75 133 ARG B CA 1
ATOM 4290 C C . ARG B 1 133 ? 48.072 100.198 105.478 1.00 49.46 133 ARG B C 1
ATOM 4291 O O . ARG B 1 133 ? 47.539 100.659 106.491 1.00 47.87 133 ARG B O 1
ATOM 4299 N N . PRO B 1 134 ? 49.149 100.756 104.913 1.00 48.21 134 PRO B N 1
ATOM 4300 C CA . PRO B 1 134 ? 49.617 101.962 105.601 1.00 48.38 134 PRO B CA 1
ATOM 4301 C C . PRO B 1 134 ? 48.515 103.003 105.884 1.00 49.69 134 PRO B C 1
ATOM 4302 O O . PRO B 1 134 ? 48.482 103.534 107.020 1.00 49.94 134 PRO B O 1
ATOM 4306 N N . GLU B 1 135 ? 47.606 103.273 104.914 1.00 50.45 135 GLU B N 1
ATOM 4307 C CA . GLU B 1 135 ? 46.407 104.153 105.127 1.00 50.23 135 GLU B CA 1
ATOM 4308 C C . GLU B 1 135 ? 45.687 103.834 106.433 1.00 48.35 135 GLU B C 1
ATOM 4309 O O . GLU B 1 135 ? 45.421 104.752 107.227 1.00 48.20 135 GLU B O 1
ATOM 4315 N N . GLU B 1 136 ? 45.347 102.557 106.659 1.00 45.37 136 GLU B N 1
ATOM 4316 C CA . GLU B 1 136 ? 44.667 102.218 107.914 1.00 44.34 136 GLU B CA 1
ATOM 4317 C C . GLU B 1 136 ? 45.522 102.450 109.123 1.00 44.74 136 GLU B C 1
ATOM 4318 O O . GLU B 1 136 ? 44.997 102.818 110.193 1.00 46.54 136 GLU B O 1
ATOM 4324 N N . PHE B 1 137 ? 46.832 102.303 108.984 1.00 44.50 137 PHE B N 1
ATOM 4325 C CA . PHE B 1 137 ? 47.668 102.699 110.130 1.00 45.19 137 PHE B CA 1
ATOM 4326 C C . PHE B 1 137 ? 47.478 104.141 110.473 1.00 45.42 137 PHE B C 1
ATOM 4327 O O . PHE B 1 137 ? 47.300 104.462 111.661 1.00 45.13 137 PHE B O 1
ATOM 4335 N N . LEU B 1 138 ? 47.500 104.974 109.422 1.00 46.01 138 LEU B N 1
ATOM 4336 C CA . LEU B 1 138 ? 47.527 106.418 109.524 1.00 46.70 138 LEU B CA 1
ATOM 4337 C C . LEU B 1 138 ? 46.174 106.846 110.088 1.00 47.27 138 LEU B C 1
ATOM 4338 O O . LEU B 1 138 ? 46.084 107.572 111.096 1.00 47.50 138 LEU B O 1
ATOM 4343 N N . ALA B 1 139 ? 45.118 106.305 109.477 1.00 47.18 139 ALA B N 1
ATOM 4344 C CA . ALA B 1 139 ? 43.746 106.582 109.864 1.00 46.59 139 ALA B CA 1
ATOM 4345 C C . ALA B 1 139 ? 43.592 106.331 111.326 1.00 46.48 139 ALA B C 1
ATOM 4346 O O . ALA B 1 139 ? 42.934 107.111 111.956 1.00 47.11 139 ALA B O 1
ATOM 4348 N N . LEU B 1 140 ? 44.183 105.257 111.888 1.00 45.77 140 LEU B N 1
ATOM 4349 C CA . LEU B 1 140 ? 43.969 104.970 113.342 1.00 43.80 140 LEU B CA 1
ATOM 4350 C C . LEU B 1 140 ? 44.883 105.765 114.244 1.00 43.28 140 LEU B C 1
ATOM 4351 O O . LEU B 1 140 ? 44.734 105.736 115.450 1.00 43.12 140 LEU B O 1
ATOM 4356 N N . THR B 1 141 ? 45.796 106.547 113.716 1.00 43.80 141 THR B N 1
ATOM 4357 C CA . THR B 1 141 ? 46.722 107.128 114.683 1.00 45.78 141 THR B CA 1
ATOM 4358 C C . THR B 1 141 ? 46.331 108.495 115.213 1.00 47.96 141 THR B C 1
ATOM 4359 O O . THR B 1 141 ? 45.799 109.254 114.487 1.00 49.90 141 THR B O 1
ATOM 4363 N N . ASP B 1 142 ? 46.610 108.857 116.462 1.00 50.47 142 ASP B N 1
ATOM 4364 C CA . ASP B 1 142 ? 46.284 110.212 116.935 1.00 51.12 142 ASP B CA 1
ATOM 4365 C C . ASP B 1 142 ? 47.425 110.740 117.758 1.00 51.95 142 ASP B C 1
ATOM 4366 O O . ASP B 1 142 ? 48.463 110.147 117.751 1.00 53.51 142 ASP B O 1
ATOM 4371 N N . GLU B 1 143 ? 47.246 111.847 118.458 1.00 53.26 143 GLU B N 1
ATOM 4372 C CA . GLU B 1 143 ? 48.296 112.455 119.272 1.00 56.12 143 GLU B CA 1
ATOM 4373 C C . GLU B 1 143 ? 48.906 111.534 120.364 1.00 53.55 143 GLU B C 1
ATOM 4374 O O . GLU B 1 143 ? 50.033 111.745 120.808 1.00 52.74 143 GLU B O 1
ATOM 4380 N N . LYS B 1 144 ? 48.120 110.571 120.826 1.00 51.97 144 LYS B N 1
ATOM 4381 C CA . LYS B 1 144 ? 48.531 109.664 121.868 1.00 51.22 144 LYS B CA 1
ATOM 4382 C C . LYS B 1 144 ? 49.015 108.290 121.307 1.00 49.85 144 LYS B C 1
ATOM 4383 O O . LYS B 1 144 ? 49.407 107.432 122.066 1.00 50.62 144 LYS B O 1
ATOM 4389 N N . THR B 1 145 ? 48.936 108.076 120.001 1.00 47.45 145 THR B N 1
ATOM 4390 C CA . THR B 1 145 ? 49.505 106.912 119.366 1.00 45.09 145 THR B CA 1
ATOM 4391 C C . THR B 1 145 ? 51.024 106.857 119.514 1.00 44.65 145 THR B C 1
ATOM 4392 O O . THR B 1 145 ? 51.773 107.816 119.251 1.00 45.05 145 THR B O 1
ATOM 4396 N N . ARG B 1 146 ? 51.481 105.685 119.928 1.00 42.68 146 ARG B N 1
ATOM 4397 C CA . ARG B 1 146 ? 52.801 105.601 120.466 1.00 39.93 146 ARG B CA 1
ATOM 4398 C C . ARG B 1 146 ? 53.750 104.669 119.661 1.00 37.54 146 ARG B C 1
ATOM 4399 O O . ARG B 1 146 ? 54.960 104.892 119.605 1.00 35.71 146 ARG B O 1
ATOM 4407 N N . ALA B 1 147 ? 53.145 103.744 118.917 1.00 36.08 147 ALA B N 1
ATOM 4408 C CA . ALA B 1 147 ? 53.831 102.885 118.013 1.00 36.47 147 ALA B CA 1
ATOM 4409 C C . ALA B 1 147 ? 52.836 102.323 117.045 1.00 37.66 147 ALA B C 1
ATOM 4410 O O . ALA B 1 147 ? 51.621 102.252 117.338 1.00 38.06 147 ALA B O 1
ATOM 4412 N N . TRP B 1 148 ? 53.366 101.802 115.935 1.00 39.06 148 TRP B N 1
ATOM 4413 C CA . TRP B 1 148 ? 52.673 100.812 115.123 1.00 39.52 148 TRP B CA 1
ATOM 4414 C C . TRP B 1 148 ? 53.408 99.507 115.205 1.00 39.64 148 TRP B C 1
ATOM 4415 O O . TRP B 1 148 ? 54.632 99.490 115.160 1.00 40.25 148 TRP B O 1
ATOM 4426 N N . TRP B 1 149 ? 52.651 98.414 115.196 1.00 38.70 149 TRP B N 1
ATOM 4427 C CA . TRP B 1 149 ? 53.154 97.103 115.395 1.00 36.93 149 TRP B CA 1
ATOM 4428 C C . TRP B 1 149 ? 52.839 96.300 114.191 1.00 37.55 149 TRP B C 1
ATOM 4429 O O . TRP B 1 149 ? 51.658 96.232 113.796 1.00 38.20 149 TRP B O 1
ATOM 4440 N N . VAL B 1 150 ? 53.840 95.630 113.625 1.00 36.79 150 VAL B N 1
ATOM 4441 C CA . VAL B 1 150 ? 53.522 94.567 112.695 1.00 36.80 150 VAL B CA 1
ATOM 4442 C C . VAL B 1 150 ? 54.587 93.451 112.788 1.00 36.77 150 VAL B C 1
ATOM 4443 O O . VAL B 1 150 ? 55.651 93.694 113.391 1.00 37.05 150 VAL B O 1
ATOM 4447 N N . GLU B 1 151 ? 54.302 92.274 112.216 1.00 34.83 151 GLU B N 1
ATOM 4448 C CA . GLU B 1 151 ? 55.191 91.100 112.239 1.00 35.29 151 GLU B CA 1
ATOM 4449 C C . GLU B 1 151 ? 55.785 90.893 110.856 1.00 35.28 151 GLU B C 1
ATOM 4450 O O . GLU B 1 151 ? 55.139 91.194 109.863 1.00 36.14 151 GLU B O 1
ATOM 4456 N N . SER B 1 152 ? 56.996 90.367 110.751 1.00 34.46 152 SER B N 1
ATOM 4457 C CA . SER B 1 152 ? 57.568 90.146 109.429 1.00 33.65 152 SER B CA 1
ATOM 4458 C C . SER B 1 152 ? 56.768 89.152 108.580 1.00 33.48 152 SER B C 1
ATOM 4459 O O . SER B 1 152 ? 56.800 89.216 107.360 1.00 33.66 152 SER B O 1
ATOM 4462 N N . ILE B 1 153 ? 56.087 88.214 109.219 1.00 32.16 153 ILE B N 1
ATOM 4463 C CA . ILE B 1 153 ? 55.300 87.272 108.521 1.00 33.17 153 ILE B CA 1
ATOM 4464 C C . ILE B 1 153 ? 54.121 87.002 109.437 1.00 35.10 153 ILE B C 1
ATOM 4465 O O . ILE B 1 153 ? 54.299 86.397 110.506 1.00 37.58 153 ILE B O 1
ATOM 4470 N N . GLY B 1 154 ? 52.916 87.403 109.029 1.00 34.42 154 GLY B N 1
ATOM 4471 C CA . GLY B 1 154 ? 51.805 87.500 109.976 1.00 33.85 154 GLY B CA 1
ATOM 4472 C C . GLY B 1 154 ? 51.096 86.202 110.235 1.00 32.93 154 GLY B C 1
ATOM 4473 O O . GLY B 1 154 ? 51.229 85.274 109.466 1.00 28.84 154 GLY B O 1
ATOM 4474 N N . ASN B 1 155 ? 50.270 86.207 111.268 1.00 37.30 155 ASN B N 1
ATOM 4475 C CA . ASN B 1 155 ? 50.188 85.032 112.092 1.00 42.00 155 ASN B CA 1
ATOM 4476 C C . ASN B 1 155 ? 49.599 84.033 111.286 1.00 44.80 155 ASN B C 1
ATOM 4477 O O . ASN B 1 155 ? 50.395 83.109 110.863 1.00 49.95 155 ASN B O 1
ATOM 4482 N N . PRO B 1 156 ? 48.226 84.090 111.143 1.00 43.83 156 PRO B N 1
ATOM 4483 C CA . PRO B 1 156 ? 47.607 82.789 110.596 1.00 41.86 156 PRO B CA 1
ATOM 4484 C C . PRO B 1 156 ? 47.847 82.691 109.087 1.00 41.34 156 PRO B C 1
ATOM 4485 O O . PRO B 1 156 ? 48.235 81.663 108.598 1.00 40.80 156 PRO B O 1
ATOM 4489 N N . ALA B 1 157 ? 47.716 83.762 108.322 1.00 41.51 157 ALA B N 1
ATOM 4490 C CA . ALA B 1 157 ? 47.709 83.499 106.845 1.00 41.30 157 ALA B CA 1
ATOM 4491 C C . ALA B 1 157 ? 49.083 83.533 106.147 1.00 41.08 157 ALA B C 1
ATOM 4492 O O . ALA B 1 157 ? 49.181 83.226 104.916 1.00 39.18 157 ALA B O 1
ATOM 4494 N N . LEU B 1 158 ? 50.101 83.936 106.937 1.00 41.16 158 LEU B N 1
ATOM 4495 C CA . LEU B 1 158 ? 51.518 83.960 106.522 1.00 41.76 158 LEU B CA 1
ATOM 4496 C C . LEU B 1 158 ? 51.685 85.072 105.478 1.00 42.69 158 LEU B C 1
ATOM 4497 O O . LEU B 1 158 ? 52.366 84.901 104.456 1.00 43.21 158 LEU B O 1
ATOM 4502 N N . ASN B 1 159 ? 51.034 86.198 105.745 1.00 42.14 159 ASN B N 1
ATOM 4503 C CA . ASN B 1 159 ? 51.123 87.364 104.902 1.00 41.36 159 ASN B CA 1
ATOM 4504 C C . ASN B 1 159 ? 52.352 88.134 105.236 1.00 40.92 159 ASN B C 1
ATOM 4505 O O . ASN B 1 159 ? 52.782 88.124 106.382 1.00 41.93 159 ASN B O 1
ATOM 4510 N N . ILE B 1 160 ? 52.906 88.830 104.258 1.00 39.93 160 ILE B N 1
ATOM 4511 C CA . ILE B 1 160 ? 54.070 89.676 104.470 1.00 38.98 160 ILE B CA 1
ATOM 4512 C C . ILE B 1 160 ? 53.568 91.099 104.454 1.00 39.38 160 ILE B C 1
ATOM 4513 O O . ILE B 1 160 ? 52.885 91.473 103.535 1.00 40.32 160 ILE B O 1
ATOM 4518 N N . PRO B 1 161 ? 53.921 91.905 105.437 1.00 39.36 161 PRO B N 1
ATOM 4519 C CA . PRO B 1 161 ? 53.439 93.266 105.416 1.00 39.95 161 PRO B CA 1
ATOM 4520 C C . PRO B 1 161 ? 54.093 94.106 104.325 1.00 41.55 161 PRO B C 1
ATOM 4521 O O . PRO B 1 161 ? 55.004 93.648 103.605 1.00 41.92 161 PRO B O 1
ATOM 4525 N N . ASP B 1 162 ? 53.632 95.344 104.207 1.00 43.09 162 ASP B N 1
ATOM 4526 C CA . ASP B 1 162 ? 54.000 96.155 103.069 1.00 43.46 162 ASP B CA 1
ATOM 4527 C C . ASP B 1 162 ? 54.971 97.157 103.627 1.00 42.03 162 ASP B C 1
ATOM 4528 O O . ASP B 1 162 ? 54.716 98.349 103.889 1.00 41.18 162 ASP B O 1
ATOM 4533 N N . LEU B 1 163 ? 56.133 96.579 103.837 1.00 41.61 163 LEU B N 1
ATOM 4534 C CA . LEU B 1 163 ? 57.050 97.059 104.845 1.00 40.48 163 LEU B CA 1
ATOM 4535 C C . LEU B 1 163 ? 57.699 98.384 104.463 1.00 38.90 163 LEU B C 1
ATOM 4536 O O . LEU B 1 163 ? 57.816 99.294 105.283 1.00 36.49 163 LEU B O 1
ATOM 4541 N N . GLU B 1 164 ? 58.152 98.487 103.218 1.00 39.35 164 GLU B N 1
ATOM 4542 C CA . GLU B 1 164 ? 58.716 99.768 102.772 1.00 40.42 164 GLU B CA 1
ATOM 4543 C C . GLU B 1 164 ? 57.731 100.955 102.939 1.00 40.33 164 GLU B C 1
ATOM 4544 O O . GLU B 1 164 ? 58.083 102.006 103.548 1.00 39.75 164 GLU B O 1
ATOM 4550 N N . ALA B 1 165 ? 56.514 100.783 102.418 1.00 39.82 165 ALA B N 1
ATOM 4551 C CA . ALA B 1 165 ? 55.516 101.869 102.526 1.00 41.17 165 ALA B CA 1
ATOM 4552 C C . ALA B 1 165 ? 55.139 102.109 103.970 1.00 41.69 165 ALA B C 1
ATOM 4553 O O . ALA B 1 165 ? 55.079 103.280 104.397 1.00 42.38 165 ALA B O 1
ATOM 4555 N N . LEU B 1 166 ? 54.893 101.023 104.732 1.00 42.29 166 LEU B N 1
ATOM 4556 C CA . LEU B 1 166 ? 54.653 101.176 106.184 1.00 42.86 166 LEU B CA 1
ATOM 4557 C C . LEU B 1 166 ? 55.702 102.014 106.871 1.00 42.75 166 LEU B C 1
ATOM 4558 O O . LEU B 1 166 ? 55.392 102.940 107.627 1.00 43.40 166 LEU B O 1
ATOM 4563 N N . ALA B 1 167 ? 56.962 101.697 106.619 1.00 43.21 167 ALA B N 1
ATOM 4564 C CA . ALA B 1 167 ? 58.023 102.401 107.323 1.00 45.13 167 ALA B CA 1
ATOM 4565 C C . ALA B 1 167 ? 58.008 103.865 106.955 1.00 45.97 167 ALA B C 1
ATOM 4566 O O . ALA B 1 167 ? 58.017 104.707 107.876 1.00 46.36 167 ALA B O 1
ATOM 4568 N N . GLN B 1 168 ? 57.986 104.169 105.634 1.00 47.04 168 GLN B N 1
ATOM 4569 C CA . GLN B 1 168 ? 57.941 105.589 105.151 1.00 48.14 168 GLN B CA 1
ATOM 4570 C C . GLN B 1 168 ? 56.803 106.368 105.790 1.00 46.25 168 GLN B C 1
ATOM 4571 O O . GLN B 1 168 ? 57.021 107.474 106.350 1.00 45.64 168 GLN B O 1
ATOM 4577 N N . ALA B 1 169 ? 55.623 105.745 105.772 1.00 43.82 169 ALA B N 1
ATOM 4578 C CA . ALA B 1 169 ? 54.462 106.320 106.422 1.00 43.45 169 ALA B CA 1
ATOM 4579 C C . ALA B 1 169 ? 54.662 106.576 107.906 1.00 44.69 169 ALA B C 1
ATOM 4580 O O . ALA B 1 169 ? 54.457 107.713 108.347 1.00 46.23 169 ALA B O 1
ATOM 4582 N N . ALA B 1 170 ? 55.099 105.567 108.677 1.00 44.93 170 ALA B N 1
ATOM 4583 C CA . ALA B 1 170 ? 55.308 105.793 110.096 1.00 44.93 170 ALA B CA 1
ATOM 4584 C C . ALA B 1 170 ? 56.300 106.940 110.354 1.00 45.03 170 ALA B C 1
ATOM 4585 O O . ALA B 1 170 ? 56.133 107.751 111.287 1.00 44.14 170 ALA B O 1
ATOM 4587 N N . ARG B 1 171 ? 57.347 106.994 109.542 1.00 46.24 171 ARG B N 1
ATOM 4588 C CA . ARG B 1 171 ? 58.401 107.966 109.785 1.00 49.10 171 ARG B CA 1
ATOM 4589 C C . ARG B 1 171 ? 57.911 109.351 109.418 1.00 50.32 171 ARG B C 1
ATOM 4590 O O . ARG B 1 171 ? 58.172 110.314 110.127 1.00 50.40 171 ARG B O 1
ATOM 4598 N N . GLU B 1 172 ? 57.213 109.413 108.281 1.00 51.41 172 GLU B N 1
ATOM 4599 C CA . GLU B 1 172 ? 56.555 110.577 107.771 1.00 51.80 172 GLU B CA 1
ATOM 4600 C C . GLU B 1 172 ? 55.638 111.177 108.842 1.00 49.14 172 GLU B C 1
ATOM 4601 O O . GLU B 1 172 ? 55.708 112.373 109.157 1.00 48.80 172 GLU B O 1
ATOM 4607 N N . LYS B 1 173 ? 54.826 110.330 109.445 1.00 45.60 173 LYS B N 1
ATOM 4608 C CA . LYS B 1 173 ? 54.058 110.724 110.611 1.00 43.98 173 LYS B CA 1
ATOM 4609 C C . LYS B 1 173 ? 54.796 110.934 111.982 1.00 44.05 173 LYS B C 1
ATOM 4610 O O . LYS B 1 173 ? 54.191 111.492 112.934 1.00 43.78 173 LYS B O 1
ATOM 4616 N N . GLY B 1 174 ? 56.052 110.449 112.121 1.00 43.08 174 GLY B N 1
ATOM 4617 C CA . GLY B 1 174 ? 56.764 110.465 113.419 1.00 42.41 174 GLY B CA 1
ATOM 4618 C C . GLY B 1 174 ? 56.281 109.469 114.493 1.00 41.45 174 GLY B C 1
ATOM 4619 O O . GLY B 1 174 ? 56.361 109.778 115.678 1.00 41.41 174 GLY B O 1
ATOM 4620 N N . VAL B 1 175 ? 55.707 108.335 114.066 1.00 40.42 175 VAL B N 1
ATOM 4621 C CA . VAL B 1 175 ? 55.507 107.144 114.928 1.00 40.71 175 VAL B CA 1
ATOM 4622 C C . VAL B 1 175 ? 56.619 106.044 114.743 1.00 38.91 175 VAL B C 1
ATOM 4623 O O . VAL B 1 175 ? 57.000 105.662 113.623 1.00 36.60 175 VAL B O 1
ATOM 4627 N N . ALA B 1 176 ? 57.125 105.578 115.880 1.00 37.47 176 ALA B N 1
ATOM 4628 C CA . ALA B 1 176 ? 57.980 104.412 115.938 1.00 34.66 176 ALA B CA 1
ATOM 4629 C C . ALA B 1 176 ? 57.259 103.185 115.345 1.00 32.95 176 ALA B C 1
ATOM 4630 O O . ALA B 1 176 ? 56.213 102.742 115.866 1.00 32.41 176 ALA B O 1
ATOM 4632 N N . LEU B 1 177 ? 57.776 102.678 114.216 1.00 30.99 177 LEU B N 1
ATOM 4633 C CA . LEU B 1 177 ? 57.270 101.422 113.667 1.00 29.58 177 LEU B CA 1
ATOM 4634 C C . LEU B 1 177 ? 58.103 100.277 114.337 1.00 31.34 177 LEU B C 1
ATOM 4635 O O . LEU B 1 177 ? 59.387 100.303 114.272 1.00 31.87 177 LEU B O 1
ATOM 4640 N N . ILE B 1 178 ? 57.409 99.324 114.979 1.00 29.79 178 ILE B N 1
ATOM 4641 C CA . ILE B 1 178 ? 58.062 98.202 115.587 1.00 29.94 178 ILE B CA 1
ATOM 4642 C C . ILE B 1 178 ? 57.682 96.968 114.807 1.00 30.31 178 ILE B C 1
ATOM 4643 O O . ILE B 1 178 ? 56.494 96.686 114.711 1.00 30.32 178 ILE B O 1
ATOM 4648 N N . VAL B 1 179 ? 58.684 96.218 114.305 1.00 30.33 179 VAL B N 1
ATOM 4649 C CA . VAL B 1 179 ? 58.470 94.913 113.661 1.00 29.56 179 VAL B CA 1
ATOM 4650 C C . VAL B 1 179 ? 58.957 93.690 114.524 1.00 30.81 179 VAL B C 1
ATOM 4651 O O . VAL B 1 179 ? 60.133 93.573 114.933 1.00 31.70 179 VAL B O 1
ATOM 4655 N N . ASP B 1 180 ? 58.041 92.762 114.760 1.00 30.70 180 ASP B N 1
ATOM 4656 C CA . ASP B 1 180 ? 58.341 91.526 115.352 1.00 29.08 180 ASP B CA 1
ATOM 4657 C C . ASP B 1 180 ? 58.943 90.692 114.271 1.00 27.94 180 ASP B C 1
ATOM 4658 O O . ASP B 1 180 ? 58.258 90.118 113.450 1.00 27.99 180 ASP B O 1
ATOM 4663 N N . ASN B 1 181 ? 60.253 90.572 114.324 1.00 27.58 181 ASN B N 1
ATOM 4664 C CA . ASN B 1 181 ? 60.999 89.936 113.267 1.00 26.47 181 ASN B CA 1
ATOM 4665 C C . ASN B 1 181 ? 61.312 88.499 113.602 1.00 26.53 181 ASN B C 1
ATOM 4666 O O . ASN B 1 181 ? 62.159 87.857 112.920 1.00 27.51 181 ASN B O 1
ATOM 4671 N N . THR B 1 182 ? 60.618 87.940 114.607 1.00 25.81 182 THR B N 1
ATOM 4672 C CA . THR B 1 182 ? 60.898 86.577 114.876 1.00 22.97 182 THR B CA 1
ATOM 4673 C C . THR B 1 182 ? 61.018 85.716 113.637 1.00 25.07 182 THR B C 1
ATOM 4674 O O . THR B 1 182 ? 61.994 84.956 113.530 1.00 26.14 182 THR B O 1
ATOM 4678 N N . PHE B 1 183 ? 60.119 85.846 112.647 1.00 25.76 183 PHE B N 1
ATOM 4679 C CA . PHE B 1 183 ? 60.093 84.842 111.526 1.00 24.66 183 PHE B CA 1
ATOM 4680 C C . PHE B 1 183 ? 61.204 85.187 110.564 1.00 23.43 183 PHE B C 1
ATOM 4681 O O . PHE B 1 183 ? 61.510 84.394 109.673 1.00 22.57 183 PHE B O 1
ATOM 4689 N N . GLY B 1 184 ? 61.828 86.354 110.748 1.00 21.17 184 GLY B N 1
ATOM 4690 C CA . GLY B 1 184 ? 63.043 86.657 109.958 1.00 21.70 184 GLY B CA 1
ATOM 4691 C C . GLY B 1 184 ? 64.405 86.079 110.504 1.00 22.05 184 GLY B C 1
ATOM 4692 O O . GLY B 1 184 ? 65.482 86.454 109.995 1.00 20.30 184 GLY B O 1
ATOM 4693 N N . MET B 1 185 ? 64.361 85.177 111.537 1.00 20.92 185 MET B N 1
ATOM 4694 C CA . MET B 1 185 ? 65.567 84.411 111.953 1.00 18.20 185 MET B CA 1
ATOM 4695 C C . MET B 1 185 ? 66.728 85.405 112.278 1.00 21.47 185 MET B C 1
ATOM 4696 O O . MET B 1 185 ? 67.755 85.359 111.644 1.00 22.80 185 MET B O 1
ATOM 4701 N N . GLY B 1 186 ? 66.512 86.341 113.209 1.00 22.89 186 GLY B N 1
ATOM 4702 C CA . GLY B 1 186 ? 67.572 87.126 113.709 1.00 25.56 186 GLY B CA 1
ATOM 4703 C C . GLY B 1 186 ? 68.145 88.124 112.722 1.00 27.68 186 GLY B C 1
ATOM 4704 O O . GLY B 1 186 ? 69.184 88.751 113.006 1.00 29.41 186 GLY B O 1
ATOM 4705 N N . GLY B 1 187 ? 67.457 88.387 111.620 1.00 27.64 187 GLY B N 1
ATOM 4706 C CA . GLY B 1 187 ? 67.998 89.339 110.661 1.00 27.95 187 GLY B CA 1
ATOM 4707 C C . GLY B 1 187 ? 68.606 88.530 109.497 1.00 28.48 187 GLY B C 1
ATOM 4708 O O . GLY B 1 187 ? 69.048 89.072 108.520 1.00 29.78 187 GLY B O 1
ATOM 4709 N N . TYR B 1 188 ? 68.640 87.228 109.571 1.00 26.92 188 TYR B N 1
ATOM 4710 C CA . TYR B 1 188 ? 69.249 86.566 108.498 1.00 27.38 188 TYR B CA 1
ATOM 4711 C C . TYR B 1 188 ? 68.371 86.673 107.232 1.00 28.59 188 TYR B C 1
ATOM 4712 O O . TYR B 1 188 ? 68.849 86.938 106.143 1.00 28.76 188 TYR B O 1
ATOM 4721 N N . LEU B 1 189 ? 67.099 86.352 107.356 1.00 29.01 189 LEU B N 1
ATOM 4722 C CA . LEU B 1 189 ? 66.206 86.356 106.196 1.00 28.60 189 LEU B CA 1
ATOM 4723 C C . LEU B 1 189 ? 65.808 87.804 105.846 1.00 28.94 189 LEU B C 1
ATOM 4724 O O . LEU B 1 189 ? 65.556 88.068 104.690 1.00 28.37 189 LEU B O 1
ATOM 4729 N N . LEU B 1 190 ? 65.816 88.728 106.832 1.00 29.35 190 LEU B N 1
ATOM 4730 C CA . LEU B 1 190 ? 65.285 90.087 106.656 1.00 28.85 190 LEU B CA 1
ATOM 4731 C C . LEU B 1 190 ? 65.692 90.975 107.794 1.00 29.28 190 LEU B C 1
ATOM 4732 O O . LEU B 1 190 ? 65.521 90.584 108.981 1.00 29.11 190 LEU B O 1
ATOM 4737 N N . ARG B 1 191 ? 66.129 92.193 107.473 1.00 30.04 191 ARG B N 1
ATOM 4738 C CA . ARG B 1 191 ? 66.430 93.170 108.520 1.00 31.65 191 ARG B CA 1
ATOM 4739 C C . ARG B 1 191 ? 65.493 94.363 108.445 1.00 33.69 191 ARG B C 1
ATOM 4740 O O . ARG B 1 191 ? 65.715 95.306 107.695 1.00 34.31 191 ARG B O 1
ATOM 4748 N N . PRO B 1 192 ? 64.429 94.355 109.240 1.00 35.47 192 PRO B N 1
ATOM 4749 C CA . PRO B 1 192 ? 63.479 95.480 109.157 1.00 35.76 192 PRO B CA 1
ATOM 4750 C C . PRO B 1 192 ? 64.079 96.827 109.386 1.00 36.13 192 PRO B C 1
ATOM 4751 O O . PRO B 1 192 ? 63.585 97.824 108.864 1.00 38.21 192 PRO B O 1
ATOM 4755 N N . LEU B 1 193 ? 65.141 96.902 110.140 1.00 35.50 193 LEU B N 1
ATOM 4756 C CA . LEU B 1 193 ? 65.678 98.203 110.380 1.00 35.76 193 LEU B CA 1
ATOM 4757 C C . LEU B 1 193 ? 66.236 98.738 109.065 1.00 35.82 193 LEU B C 1
ATOM 4758 O O . LEU B 1 193 ? 66.300 99.933 108.849 1.00 35.51 193 LEU B O 1
ATOM 4763 N N . ALA B 1 194 ? 66.669 97.846 108.188 1.00 35.87 194 ALA B N 1
ATOM 4764 C CA . ALA B 1 194 ? 67.260 98.320 106.939 1.00 36.72 194 ALA B CA 1
ATOM 4765 C C . ALA B 1 194 ? 66.165 98.966 106.067 1.00 37.16 194 ALA B C 1
ATOM 4766 O O . ALA B 1 194 ? 66.488 99.692 105.153 1.00 37.93 194 ALA B O 1
ATOM 4768 N N . TRP B 1 195 ? 64.900 98.664 106.316 1.00 36.62 195 TRP B N 1
ATOM 4769 C CA . TRP B 1 195 ? 63.838 99.150 105.490 1.00 36.95 195 TRP B CA 1
ATOM 4770 C C . TRP B 1 195 ? 63.160 100.285 106.218 1.00 35.82 195 TRP B C 1
ATOM 4771 O O . TRP B 1 195 ? 61.997 100.582 105.921 1.00 36.88 195 TRP B O 1
ATOM 4782 N N . GLY B 1 196 ? 63.820 100.845 107.224 1.00 33.35 196 GLY B N 1
ATOM 4783 C CA . GLY B 1 196 ? 63.296 101.916 108.035 1.00 31.36 196 GLY B CA 1
ATOM 4784 C C . GLY B 1 196 ? 62.431 101.646 109.279 1.00 32.92 196 GLY B C 1
ATOM 4785 O O . GLY B 1 196 ? 61.934 102.629 109.877 1.00 33.89 196 GLY B O 1
ATOM 4786 N N . ALA B 1 197 ? 62.230 100.394 109.738 1.00 30.71 197 ALA B N 1
ATOM 4787 C CA . ALA B 1 197 ? 61.582 100.207 111.053 1.00 29.27 197 ALA B CA 1
ATOM 4788 C C . ALA B 1 197 ? 62.412 100.959 112.093 1.00 29.08 197 ALA B C 1
ATOM 4789 O O . ALA B 1 197 ? 63.609 101.150 111.869 1.00 27.67 197 ALA B O 1
ATOM 4791 N N . ALA B 1 198 ? 61.784 101.397 113.187 1.00 28.55 198 ALA B N 1
ATOM 4792 C CA . ALA B 1 198 ? 62.457 102.057 114.307 1.00 30.07 198 ALA B CA 1
ATOM 4793 C C . ALA B 1 198 ? 63.135 101.009 115.274 1.00 31.47 198 ALA B C 1
ATOM 4794 O O . ALA B 1 198 ? 64.203 101.266 115.796 1.00 31.83 198 ALA B O 1
ATOM 4796 N N . LEU B 1 199 ? 62.465 99.864 115.486 1.00 30.22 199 LEU B N 1
ATOM 4797 C CA . LEU B 1 199 ? 62.733 98.932 116.531 1.00 30.18 199 LEU B CA 1
ATOM 4798 C C . LEU B 1 199 ? 62.293 97.611 115.973 1.00 31.18 199 LEU B C 1
ATOM 4799 O O . LEU B 1 199 ? 61.310 97.549 115.159 1.00 31.62 199 LEU B O 1
ATOM 4804 N N . VAL B 1 200 ? 63.031 96.570 116.410 1.00 30.25 200 VAL B N 1
ATOM 4805 C CA . VAL B 1 200 ? 62.726 95.179 116.166 1.00 29.01 200 VAL B CA 1
ATOM 4806 C C . VAL B 1 200 ? 62.669 94.373 117.487 1.00 28.12 200 VAL B C 1
ATOM 4807 O O . VAL B 1 200 ? 63.357 94.624 118.483 1.00 28.62 200 VAL B O 1
ATOM 4811 N N . THR B 1 201 ? 61.880 93.347 117.441 1.00 27.11 201 THR B N 1
ATOM 4812 C CA . THR B 1 201 ? 61.576 92.552 118.572 1.00 26.38 201 THR B CA 1
ATOM 4813 C C . THR B 1 201 ? 61.738 91.134 118.130 1.00 26.12 201 THR B C 1
ATOM 4814 O O . THR B 1 201 ? 61.418 90.801 116.961 1.00 25.33 201 THR B O 1
ATOM 4818 N N . HIS B 1 202 ? 62.213 90.281 119.045 1.00 25.16 202 HIS B N 1
ATOM 4819 C CA . HIS B 1 202 ? 62.321 88.851 118.730 1.00 24.62 202 HIS B CA 1
ATOM 4820 C C . HIS B 1 202 ? 61.903 87.936 119.860 1.00 25.13 202 HIS B C 1
ATOM 4821 O O . HIS B 1 202 ? 62.123 88.268 121.032 1.00 23.43 202 HIS B O 1
ATOM 4828 N N . SER B 1 203 ? 61.334 86.781 119.494 1.00 25.10 203 SER B N 1
ATOM 4829 C CA . SER B 1 203 ? 61.306 85.651 120.406 1.00 24.78 203 SER B CA 1
ATOM 4830 C C . SER B 1 203 ? 62.525 84.795 119.995 1.00 25.84 203 SER B C 1
ATOM 4831 O O . SER B 1 203 ? 62.516 84.082 118.939 1.00 25.92 203 SER B O 1
ATOM 4834 N N . LEU B 1 204 ? 63.602 84.900 120.776 1.00 25.96 204 LEU B N 1
ATOM 4835 C CA . LEU B 1 204 ? 64.876 84.210 120.469 1.00 23.96 204 LEU B CA 1
ATOM 4836 C C . LEU B 1 204 ? 64.618 82.760 120.721 1.00 24.23 204 LEU B C 1
ATOM 4837 O O . LEU B 1 204 ? 65.327 81.877 120.251 1.00 25.98 204 LEU B O 1
ATOM 4842 N N . THR B 1 205 ? 63.537 82.492 121.425 1.00 24.46 205 THR B N 1
ATOM 4843 C CA . THR B 1 205 ? 63.151 81.121 121.699 1.00 24.10 205 THR B CA 1
ATOM 4844 C C . THR B 1 205 ? 62.931 80.255 120.462 1.00 26.30 205 THR B C 1
ATOM 4845 O O . THR B 1 205 ? 63.141 79.003 120.426 1.00 27.44 205 THR B O 1
ATOM 4849 N N . LYS B 1 206 ? 62.640 80.945 119.377 1.00 27.45 206 LYS B N 1
ATOM 4850 C CA . LYS B 1 206 ? 62.417 80.300 118.121 1.00 27.82 206 LYS B CA 1
ATOM 4851 C C . LYS B 1 206 ? 63.732 80.110 117.329 1.00 28.59 206 LYS B C 1
ATOM 4852 O O . LYS B 1 206 ? 64.577 79.400 117.803 1.00 30.14 206 LYS B O 1
ATOM 4858 N N . TRP B 1 207 ? 63.899 80.696 116.126 1.00 27.64 207 TRP B N 1
ATOM 4859 C CA . TRP B 1 207 ? 64.962 80.152 115.250 1.00 27.51 207 TRP B CA 1
ATOM 4860 C C . TRP B 1 207 ? 66.348 80.639 115.753 1.00 26.21 207 TRP B C 1
ATOM 4861 O O . TRP B 1 207 ? 67.296 79.990 115.493 1.00 24.75 207 TRP B O 1
ATOM 4872 N N . VAL B 1 208 ? 66.449 81.784 116.454 1.00 24.57 208 VAL B N 1
ATOM 4873 C CA . VAL B 1 208 ? 67.748 82.238 116.843 1.00 24.52 208 VAL B CA 1
ATOM 4874 C C . VAL B 1 208 ? 68.447 81.229 117.801 1.00 25.69 208 VAL B C 1
ATOM 4875 O O . VAL B 1 208 ? 69.437 80.584 117.379 1.00 27.41 208 VAL B O 1
ATOM 4879 N N . GLY B 1 209 ? 67.841 80.983 118.966 1.00 24.20 209 GLY B N 1
ATOM 4880 C CA . GLY B 1 209 ? 68.128 79.833 119.768 1.00 23.10 209 GLY B CA 1
ATOM 4881 C C . GLY B 1 209 ? 68.220 78.551 119.021 1.00 23.84 209 GLY B C 1
ATOM 4882 O O . GLY B 1 209 ? 69.178 77.883 119.171 1.00 24.91 209 GLY B O 1
ATOM 4883 N N . GLY B 1 210 ? 67.179 78.163 118.272 1.00 24.08 210 GLY B N 1
ATOM 4884 C CA . GLY B 1 210 ? 67.280 77.150 117.261 1.00 21.30 210 GLY B CA 1
ATOM 4885 C C . GLY B 1 210 ? 67.042 75.721 117.714 1.00 23.01 210 GLY B C 1
ATOM 4886 O O . GLY B 1 210 ? 66.613 74.910 116.856 1.00 22.60 210 GLY B O 1
ATOM 4887 N N . HIS B 1 211 ? 67.348 75.367 118.998 1.00 21.45 211 HIS B N 1
ATOM 4888 C CA . HIS B 1 211 ? 67.412 73.940 119.382 1.00 20.36 211 HIS B CA 1
ATOM 4889 C C . HIS B 1 211 ? 66.356 73.611 120.381 1.00 20.26 211 HIS B C 1
ATOM 4890 O O . HIS B 1 211 ? 66.404 72.515 121.032 1.00 19.40 211 HIS B O 1
ATOM 4897 N N . GLY B 1 212 ? 65.414 74.548 120.516 1.00 18.60 212 GLY B N 1
ATOM 4898 C CA . GLY B 1 212 ? 64.261 74.357 121.348 1.00 17.80 212 GLY B CA 1
ATOM 4899 C C . GLY B 1 212 ? 64.709 74.233 122.778 1.00 17.93 212 GLY B C 1
ATOM 4900 O O . GLY B 1 212 ? 64.087 73.571 123.602 1.00 16.76 212 GLY B O 1
ATOM 4901 N N . ALA B 1 213 ? 65.796 74.903 123.119 1.00 20.47 213 ALA B N 1
ATOM 4902 C CA . ALA B 1 213 ? 66.371 74.638 124.464 1.00 20.92 213 ALA B CA 1
ATOM 4903 C C . ALA B 1 213 ? 66.180 75.723 125.437 1.00 21.79 213 ALA B C 1
ATOM 4904 O O . ALA B 1 213 ? 66.251 75.451 126.592 1.00 24.84 213 ALA B O 1
ATOM 4906 N N . VAL B 1 214 ? 65.942 76.953 125.003 1.00 21.82 214 VAL B N 1
ATOM 4907 C CA . VAL B 1 214 ? 65.820 78.040 125.907 1.00 21.13 214 VAL B CA 1
ATOM 4908 C C . VAL B 1 214 ? 64.745 79.085 125.470 1.00 21.76 214 VAL B C 1
ATOM 4909 O O . VAL B 1 214 ? 64.559 79.372 124.290 1.00 19.32 214 VAL B O 1
ATOM 4913 N N . ILE B 1 215 ? 64.082 79.696 126.468 1.00 22.20 215 ILE B N 1
ATOM 4914 C CA . ILE B 1 215 ? 63.127 80.724 126.240 1.00 21.15 215 ILE B CA 1
ATOM 4915 C C . ILE B 1 215 ? 63.819 82.034 126.440 1.00 22.03 215 ILE B C 1
ATOM 4916 O O . ILE B 1 215 ? 64.511 82.207 127.420 1.00 21.96 215 ILE B O 1
ATOM 4921 N N . ALA B 1 216 ? 63.664 82.954 125.485 1.00 22.16 216 ALA B N 1
ATOM 4922 C CA . ALA B 1 216 ? 64.468 84.172 125.500 1.00 20.91 216 ALA B CA 1
ATOM 4923 C C . ALA B 1 216 ? 63.879 85.195 124.512 1.00 20.76 216 ALA B C 1
ATOM 4924 O O . ALA B 1 216 ? 63.291 84.791 123.458 1.00 21.81 216 ALA B O 1
ATOM 4926 N N . GLY B 1 217 ? 64.005 86.487 124.800 1.00 19.86 217 GLY B N 1
ATOM 4927 C CA . GLY B 1 217 ? 63.532 87.481 123.809 1.00 20.40 217 GLY B CA 1
ATOM 4928 C C . GLY B 1 217 ? 64.469 88.670 123.705 1.00 22.90 217 GLY B C 1
ATOM 4929 O O . GLY B 1 217 ? 65.434 88.805 124.515 1.00 23.71 217 GLY B O 1
ATOM 4930 N N . ALA B 1 218 ? 64.241 89.574 122.729 1.00 24.23 218 ALA B N 1
ATOM 4931 C CA . ALA B 1 218 ? 65.128 90.761 122.639 1.00 25.14 218 ALA B CA 1
ATOM 4932 C C . ALA B 1 218 ? 64.505 91.934 121.917 1.00 26.02 218 ALA B C 1
ATOM 4933 O O . ALA B 1 218 ? 63.653 91.761 121.057 1.00 28.22 218 ALA B O 1
ATOM 4935 N N . ILE B 1 219 ? 64.959 93.128 122.243 1.00 27.10 219 ILE B N 1
ATOM 4936 C CA . ILE B 1 219 ? 64.605 94.312 121.530 1.00 26.99 219 ILE B CA 1
ATOM 4937 C C . ILE B 1 219 ? 65.869 94.809 120.835 1.00 28.85 219 ILE B C 1
ATOM 4938 O O . ILE B 1 219 ? 66.961 94.804 121.415 1.00 29.11 219 ILE B O 1
ATOM 4943 N N . VAL B 1 220 ? 65.741 95.246 119.586 1.00 29.72 220 VAL B N 1
ATOM 4944 C CA . VAL B 1 220 ? 66.883 95.793 118.857 1.00 28.80 220 VAL B CA 1
ATOM 4945 C C . VAL B 1 220 ? 66.523 97.219 118.400 1.00 29.44 220 VAL B C 1
ATOM 4946 O O . VAL B 1 220 ? 65.483 97.432 117.783 1.00 29.34 220 VAL B O 1
ATOM 4950 N N . ASP B 1 221 ? 67.393 98.169 118.720 1.00 29.88 221 ASP B N 1
ATOM 4951 C CA . ASP B 1 221 ? 67.246 99.587 118.467 1.00 30.93 221 ASP B CA 1
ATOM 4952 C C . ASP B 1 221 ? 68.142 100.000 117.283 1.00 32.13 221 ASP B C 1
ATOM 4953 O O . ASP B 1 221 ? 69.367 99.754 117.314 1.00 33.22 221 ASP B O 1
ATOM 4958 N N . GLY B 1 222 ? 67.565 100.620 116.252 1.00 31.74 222 GLY B N 1
ATOM 4959 C CA . GLY B 1 222 ? 68.350 101.075 115.122 1.00 33.76 222 GLY B CA 1
ATOM 4960 C C . GLY B 1 222 ? 69.147 102.326 115.462 1.00 35.91 222 GLY B C 1
ATOM 4961 O O . GLY B 1 222 ? 70.098 102.661 114.780 1.00 37.92 222 GLY B O 1
ATOM 4962 N N . GLY B 1 223 ? 68.775 103.027 116.525 1.00 36.65 223 GLY B N 1
ATOM 4963 C CA . GLY B 1 223 ? 69.433 104.262 116.892 1.00 38.25 223 GLY B CA 1
ATOM 4964 C C . GLY B 1 223 ? 69.186 105.411 115.922 1.00 40.12 223 GLY B C 1
ATOM 4965 O O . GLY B 1 223 ? 69.925 106.361 115.905 1.00 39.36 223 GLY B O 1
ATOM 4966 N N . ASN B 1 224 ? 68.137 105.351 115.106 1.00 41.97 224 ASN B N 1
ATOM 4967 C CA . ASN B 1 224 ? 67.934 106.410 114.115 1.00 42.66 224 ASN B CA 1
ATOM 4968 C C . ASN B 1 224 ? 66.483 106.857 114.038 1.00 42.72 224 ASN B C 1
ATOM 4969 O O . ASN B 1 224 ? 65.989 107.155 112.976 1.00 43.63 224 ASN B O 1
ATOM 4974 N N . PHE B 1 225 ? 65.779 106.888 115.138 1.00 43.04 225 PHE B N 1
ATOM 4975 C CA . PHE B 1 225 ? 64.430 107.310 115.068 1.00 43.93 225 PHE B CA 1
ATOM 4976 C C . PHE B 1 225 ? 64.362 108.488 116.007 1.00 45.66 225 PHE B C 1
ATOM 4977 O O . PHE B 1 225 ? 64.777 108.379 117.143 1.00 47.23 225 PHE B O 1
ATOM 4985 N N . PRO B 1 226 ? 63.812 109.630 115.559 1.00 47.27 226 PRO B N 1
ATOM 4986 C CA . PRO B 1 226 ? 63.875 110.796 116.488 1.00 47.47 226 PRO B CA 1
ATOM 4987 C C . PRO B 1 226 ? 62.828 110.696 117.630 1.00 47.07 226 PRO B C 1
ATOM 4988 O O . PRO B 1 226 ? 61.659 110.592 117.389 1.00 46.55 226 PRO B O 1
ATOM 4992 N N . TRP B 1 227 ? 63.275 110.724 118.870 1.00 47.95 227 TRP B N 1
ATOM 4993 C CA . TRP B 1 227 ? 62.372 110.581 120.018 1.00 48.63 227 TRP B CA 1
ATOM 4994 C C . TRP B 1 227 ? 61.963 111.974 120.524 1.00 51.51 227 TRP B C 1
ATOM 4995 O O . TRP B 1 227 ? 61.000 112.109 121.310 1.00 51.93 227 TRP B O 1
ATOM 5006 N N . GLU B 1 228 ? 62.748 112.971 120.083 1.00 53.97 228 GLU B N 1
ATOM 5007 C CA . GLU B 1 228 ? 62.591 114.398 120.344 1.00 56.10 228 GLU B CA 1
ATOM 5008 C C . GLU B 1 228 ? 61.217 114.980 119.955 1.00 56.37 228 GLU B C 1
ATOM 5009 O O . GLU B 1 228 ? 60.668 115.814 120.708 1.00 56.83 228 GLU B O 1
ATOM 5015 N N . GLY B 1 229 ? 60.676 114.587 118.789 1.00 55.87 229 GLY B N 1
ATOM 5016 C CA . GLY B 1 229 ? 59.318 115.034 118.346 1.00 54.75 229 GLY B CA 1
ATOM 5017 C C . GLY B 1 229 ? 58.386 115.730 119.377 1.00 53.44 229 GLY B C 1
ATOM 5018 O O . GLY B 1 229 ? 58.113 116.898 119.269 1.00 54.20 229 GLY B O 1
ATOM 5019 N N . GLY B 1 230 ? 57.901 115.029 120.401 1.00 51.43 230 GLY B N 1
ATOM 5020 C CA . GLY B 1 230 ? 56.868 115.585 121.310 1.00 46.23 230 GLY B CA 1
ATOM 5021 C C . GLY B 1 230 ? 55.880 114.442 121.431 1.00 44.14 230 GLY B C 1
ATOM 5022 O O . GLY B 1 230 ? 55.044 114.435 122.335 1.00 43.26 230 GLY B O 1
ATOM 5023 N N . ARG B 1 231 ? 55.976 113.467 120.506 1.00 42.37 231 ARG B N 1
ATOM 5024 C CA . ARG B 1 231 ? 55.203 112.210 120.640 1.00 41.36 231 ARG B CA 1
ATOM 5025 C C . ARG B 1 231 ? 55.651 111.251 121.833 1.00 40.92 231 ARG B C 1
ATOM 5026 O O . ARG B 1 231 ? 54.846 110.423 122.257 1.00 39.51 231 ARG B O 1
ATOM 5034 N N . TYR B 1 232 ? 56.881 111.445 122.376 1.00 39.45 232 TYR B N 1
ATOM 5035 C CA . TYR B 1 232 ? 57.481 110.525 123.358 1.00 38.60 232 TYR B CA 1
ATOM 5036 C C . TYR B 1 232 ? 57.889 111.182 124.671 1.00 37.72 232 TYR B C 1
ATOM 5037 O O . TYR B 1 232 ? 59.071 111.229 125.058 1.00 36.80 232 TYR B O 1
ATOM 5046 N N . PRO B 1 233 ? 56.880 111.698 125.386 1.00 37.31 233 PRO B N 1
ATOM 5047 C CA . PRO B 1 233 ? 57.311 112.403 126.613 1.00 36.50 233 PRO B CA 1
ATOM 5048 C C . PRO B 1 233 ? 58.027 111.400 127.560 1.00 36.96 233 PRO B C 1
ATOM 5049 O O . PRO B 1 233 ? 58.940 111.782 128.353 1.00 37.05 233 PRO B O 1
ATOM 5053 N N . LEU B 1 234 ? 57.615 110.131 127.493 1.00 36.81 234 LEU B N 1
ATOM 5054 C CA . LEU B 1 234 ? 58.258 109.138 128.361 1.00 36.80 234 LEU B CA 1
ATOM 5055 C C . LEU B 1 234 ? 59.791 109.104 128.144 1.00 37.40 234 LEU B C 1
ATOM 5056 O O . LEU B 1 234 ? 60.534 108.989 129.129 1.00 38.89 234 LEU B O 1
ATOM 5061 N N . LEU B 1 235 ? 60.253 109.263 126.904 1.00 36.79 235 LEU B N 1
ATOM 5062 C CA . LEU B 1 235 ? 61.662 109.319 126.598 1.00 37.38 235 LEU B CA 1
ATOM 5063 C C . LEU B 1 235 ? 62.355 110.619 126.925 1.00 39.74 235 LEU B C 1
ATOM 5064 O O . LEU B 1 235 ? 63.622 110.650 127.076 1.00 40.54 235 LEU B O 1
ATOM 5069 N N . THR B 1 236 ? 61.580 111.719 126.981 1.00 41.21 236 THR B N 1
ATOM 5070 C CA . THR B 1 236 ? 62.184 113.070 127.158 1.00 42.27 236 THR B CA 1
ATOM 5071 C C . THR B 1 236 ? 62.029 113.605 128.594 1.00 43.52 236 THR B C 1
ATOM 5072 O O . THR B 1 236 ? 62.815 114.418 129.017 1.00 43.08 236 THR B O 1
ATOM 5076 N N . GLU B 1 237 ? 61.004 113.179 129.321 1.00 45.65 237 GLU B N 1
ATOM 5077 C CA . GLU B 1 237 ? 60.767 113.651 130.694 1.00 50.38 237 GLU B CA 1
ATOM 5078 C C . GLU B 1 237 ? 62.053 113.630 131.512 1.00 51.88 237 GLU B C 1
ATOM 5079 O O . GLU B 1 237 ? 62.903 112.737 131.313 1.00 53.42 237 GLU B O 1
ATOM 5085 N N . PRO B 1 238 ? 62.163 114.496 132.533 1.00 53.17 238 PRO B N 1
ATOM 5086 C CA . PRO B 1 238 ? 63.271 114.200 133.481 1.00 53.30 238 PRO B CA 1
ATOM 5087 C C . PRO B 1 238 ? 62.857 112.896 134.168 1.00 53.14 238 PRO B C 1
ATOM 5088 O O . PRO B 1 238 ? 61.651 112.632 134.314 1.00 53.09 238 PRO B O 1
ATOM 5092 N N . GLN B 1 239 ? 63.816 112.067 134.555 1.00 52.38 239 GLN B N 1
ATOM 5093 C CA . GLN B 1 239 ? 63.431 110.735 134.962 1.00 51.07 239 GLN B CA 1
ATOM 5094 C C . GLN B 1 239 ? 63.434 110.545 136.469 1.00 50.67 239 GLN B C 1
ATOM 5095 O O . GLN B 1 239 ? 64.499 110.670 137.128 1.00 50.32 239 GLN B O 1
ATOM 5101 N N . PRO B 1 240 ? 62.248 110.259 137.033 1.00 50.11 240 PRO B N 1
ATOM 5102 C CA . PRO B 1 240 ? 62.130 110.182 138.511 1.00 50.48 240 PRO B CA 1
ATOM 5103 C C . PRO B 1 240 ? 63.039 109.102 139.162 1.00 50.75 240 PRO B C 1
ATOM 5104 O O . PRO B 1 240 ? 63.612 109.345 140.241 1.00 50.45 240 PRO B O 1
ATOM 5108 N N . GLY B 1 241 ? 63.208 107.958 138.487 1.00 51.01 241 GLY B N 1
ATOM 5109 C CA . GLY B 1 241 ? 64.167 106.944 138.938 1.00 50.45 241 GLY B CA 1
ATOM 5110 C C . GLY B 1 241 ? 65.644 107.357 138.922 1.00 50.47 241 GLY B C 1
ATOM 5111 O O . GLY B 1 241 ? 66.473 106.658 139.444 1.00 51.18 241 GLY B O 1
ATOM 5112 N N . TYR B 1 242 ? 66.007 108.476 138.311 1.00 50.91 242 TYR B N 1
ATOM 5113 C CA . TYR B 1 242 ? 67.424 108.828 138.177 1.00 50.59 242 TYR B CA 1
ATOM 5114 C C . TYR B 1 242 ? 67.521 110.304 138.403 1.00 51.61 242 TYR B C 1
ATOM 5115 O O . TYR B 1 242 ? 68.230 111.017 137.656 1.00 50.95 242 TYR B O 1
ATOM 5124 N N . HIS B 1 243 ? 66.753 110.761 139.409 1.00 53.36 243 HIS B N 1
ATOM 5125 C CA . HIS B 1 243 ? 66.899 112.107 139.977 1.00 54.40 243 HIS B CA 1
ATOM 5126 C C . HIS B 1 243 ? 66.736 113.166 138.886 1.00 53.41 243 HIS B C 1
ATOM 5127 O O . HIS B 1 243 ? 67.555 114.045 138.742 1.00 53.55 243 HIS B O 1
ATOM 5134 N N . GLY B 1 244 ? 65.707 113.031 138.061 1.00 53.46 244 GLY B N 1
ATOM 5135 C CA . GLY B 1 244 ? 65.496 113.966 136.945 1.00 53.49 244 GLY B CA 1
ATOM 5136 C C . GLY B 1 244 ? 66.433 114.019 135.723 1.00 53.57 244 GLY B C 1
ATOM 5137 O O . GLY B 1 244 ? 66.358 114.989 134.921 1.00 53.80 244 GLY B O 1
ATOM 5138 N N . LEU B 1 245 ? 67.289 113.003 135.540 1.00 52.77 245 LEU B N 1
ATOM 5139 C CA . LEU B 1 245 ? 68.018 112.815 134.276 1.00 51.24 245 LEU B CA 1
ATOM 5140 C C . LEU B 1 245 ? 67.123 112.704 133.039 1.00 50.29 245 LEU B C 1
ATOM 5141 O O . LEU B 1 245 ? 66.031 112.108 133.059 1.00 49.81 245 LEU B O 1
ATOM 5146 N N . ARG B 1 246 ? 67.586 113.322 131.967 1.00 49.53 246 ARG B N 1
ATOM 5147 C CA . ARG B 1 246 ? 66.860 113.323 130.721 1.00 48.76 246 ARG B CA 1
ATOM 5148 C C . ARG B 1 246 ? 67.608 112.445 129.717 1.00 47.23 246 ARG B C 1
ATOM 5149 O O . ARG B 1 246 ? 68.677 112.809 129.126 1.00 45.84 246 ARG B O 1
ATOM 5157 N N . LEU B 1 247 ? 67.003 111.282 129.540 1.00 45.43 247 LEU B N 1
ATOM 5158 C CA . LEU B 1 247 ? 67.523 110.199 128.742 1.00 43.31 247 LEU B CA 1
ATOM 5159 C C . LEU B 1 247 ? 67.863 110.609 127.283 1.00 43.36 247 LEU B C 1
ATOM 5160 O O . LEU B 1 247 ? 68.982 110.299 126.784 1.00 41.62 247 LEU B O 1
ATOM 5165 N N . THR B 1 248 ? 66.960 111.369 126.632 1.00 44.25 248 THR B N 1
ATOM 5166 C CA . THR B 1 248 ? 67.253 111.939 125.263 1.00 44.40 248 THR B CA 1
ATOM 5167 C C . THR B 1 248 ? 68.429 112.899 125.301 1.00 44.74 248 THR B C 1
ATOM 5168 O O . THR B 1 248 ? 69.243 112.942 124.388 1.00 44.28 248 THR B O 1
ATOM 5172 N N . GLU B 1 249 ? 68.607 113.578 126.411 1.00 45.61 249 GLU B N 1
ATOM 5173 C CA . GLU B 1 249 ? 69.798 114.387 126.497 1.00 48.38 249 GLU B CA 1
ATOM 5174 C C . GLU B 1 249 ? 71.132 113.680 126.787 1.00 47.73 249 GLU B C 1
ATOM 5175 O O . GLU B 1 249 ? 72.138 113.991 126.145 1.00 46.96 249 GLU B O 1
ATOM 5181 N N . ALA B 1 250 ? 71.131 112.742 127.757 1.00 46.66 250 ALA B N 1
ATOM 5182 C CA . ALA B 1 250 ? 72.317 111.967 128.127 1.00 44.43 250 ALA B CA 1
ATOM 5183 C C . ALA B 1 250 ? 72.729 110.907 127.083 1.00 44.49 250 ALA B C 1
ATOM 5184 O O . ALA B 1 250 ? 73.864 110.472 127.075 1.00 44.76 250 ALA B O 1
ATOM 5186 N N . PHE B 1 251 ? 71.838 110.481 126.189 1.00 43.99 251 PHE B N 1
ATOM 5187 C CA . PHE B 1 251 ? 72.150 109.287 125.418 1.00 43.30 251 PHE B CA 1
ATOM 5188 C C . PHE B 1 251 ? 71.739 109.427 123.996 1.00 43.67 251 PHE B C 1
ATOM 5189 O O . PHE B 1 251 ? 71.905 108.468 123.228 1.00 43.21 251 PHE B O 1
ATOM 5197 N N . GLY B 1 252 ? 71.172 110.595 123.631 1.00 43.23 252 GLY B N 1
ATOM 5198 C CA . GLY B 1 252 ? 70.996 110.913 122.217 1.00 41.11 252 GLY B CA 1
ATOM 5199 C C . GLY B 1 252 ? 70.212 109.864 121.489 1.00 41.30 252 GLY B C 1
ATOM 5200 O O . GLY B 1 252 ? 69.094 109.604 121.880 1.00 40.53 252 GLY B O 1
ATOM 5201 N N . GLU B 1 253 ? 70.756 109.242 120.438 1.00 42.38 253 GLU B N 1
ATOM 5202 C CA . GLU B 1 253 ? 69.854 108.399 119.637 1.00 44.21 253 GLU B CA 1
ATOM 5203 C C . GLU B 1 253 ? 69.592 106.980 120.181 1.00 43.40 253 GLU B C 1
ATOM 5204 O O . GLU B 1 253 ? 68.880 106.155 119.561 1.00 42.52 253 GLU B O 1
ATOM 5210 N N . LEU B 1 254 ? 70.203 106.697 121.323 1.00 41.93 254 LEU B N 1
ATOM 5211 C CA . LEU B 1 254 ? 70.103 105.392 121.926 1.00 40.13 254 LEU B CA 1
ATOM 5212 C C . LEU B 1 254 ? 69.133 105.478 123.110 1.00 39.67 254 LEU B C 1
ATOM 5213 O O . LEU B 1 254 ? 69.009 104.540 123.893 1.00 40.21 254 LEU B O 1
ATOM 5218 N N . ALA B 1 255 ? 68.426 106.604 123.236 1.00 37.96 255 ALA B N 1
ATOM 5219 C CA . ALA B 1 255 ? 67.681 106.820 124.454 1.00 35.27 255 ALA B CA 1
ATOM 5220 C C . ALA B 1 255 ? 66.654 105.701 124.700 1.00 33.78 255 ALA B C 1
ATOM 5221 O O . ALA B 1 255 ? 66.356 105.363 125.855 1.00 32.93 255 ALA B O 1
ATOM 5223 N N . PHE B 1 256 ? 66.144 105.089 123.634 1.00 31.13 256 PHE B N 1
ATOM 5224 C CA . PHE B 1 256 ? 65.144 104.096 123.856 1.00 30.15 256 PHE B CA 1
ATOM 5225 C C . PHE B 1 256 ? 65.708 102.843 124.551 1.00 30.77 256 PHE B C 1
ATOM 5226 O O . PHE B 1 256 ? 65.222 102.439 125.616 1.00 31.16 256 PHE B O 1
ATOM 5234 N N . ILE B 1 257 ? 66.729 102.240 123.926 1.00 30.59 257 ILE B N 1
ATOM 5235 C CA . ILE B 1 257 ? 67.343 101.030 124.396 1.00 29.81 257 ILE B CA 1
ATOM 5236 C C . ILE B 1 257 ? 67.908 101.262 125.767 1.00 30.26 257 ILE B C 1
ATOM 5237 O O . ILE B 1 257 ? 67.815 100.366 126.624 1.00 30.51 257 ILE B O 1
ATOM 5242 N N . VAL B 1 258 ? 68.390 102.482 126.027 1.00 29.24 258 VAL B N 1
ATOM 5243 C CA . VAL B 1 258 ? 68.903 102.780 127.364 1.00 28.52 258 VAL B CA 1
ATOM 5244 C C . VAL B 1 258 ? 67.739 102.794 128.350 1.00 29.23 258 VAL B C 1
ATOM 5245 O O . VAL B 1 258 ? 67.804 102.160 129.412 1.00 30.05 258 VAL B O 1
ATOM 5249 N N . LYS B 1 259 ? 66.655 103.482 127.999 1.00 29.19 259 LYS B N 1
ATOM 5250 C CA . LYS B 1 259 ? 65.513 103.507 128.896 1.00 28.91 259 LYS B CA 1
ATOM 5251 C C . LYS B 1 259 ? 64.923 102.077 129.164 1.00 28.86 259 LYS B C 1
ATOM 5252 O O . LYS B 1 259 ? 64.535 101.765 130.335 1.00 30.35 259 LYS B O 1
ATOM 5258 N N . ALA B 1 260 ? 64.775 101.268 128.109 1.00 25.94 260 ALA B N 1
ATOM 5259 C CA . ALA B 1 260 ? 64.200 99.992 128.258 1.00 24.79 260 ALA B CA 1
ATOM 5260 C C . ALA B 1 260 ? 65.043 99.219 129.319 1.00 26.59 260 ALA B C 1
ATOM 5261 O O . ALA B 1 260 ? 64.499 98.455 130.172 1.00 26.45 260 ALA B O 1
ATOM 5263 N N . ARG B 1 261 ? 66.357 99.417 129.282 1.00 26.72 261 ARG B N 1
ATOM 5264 C CA . ARG B 1 261 ? 67.174 98.844 130.303 1.00 27.61 261 ARG B CA 1
ATOM 5265 C C . ARG B 1 261 ? 67.106 99.474 131.688 1.00 29.28 261 ARG B C 1
ATOM 5266 O O . ARG B 1 261 ? 66.798 98.757 132.676 1.00 30.59 261 ARG B O 1
ATOM 5274 N N . VAL B 1 262 ? 67.448 100.759 131.813 1.00 30.10 262 VAL B N 1
ATOM 5275 C CA . VAL B 1 262 ? 67.678 101.322 133.156 1.00 30.78 262 VAL B CA 1
ATOM 5276 C C . VAL B 1 262 ? 66.411 101.630 133.891 1.00 32.45 262 VAL B C 1
ATOM 5277 O O . VAL B 1 262 ? 66.409 101.827 135.125 1.00 32.87 262 VAL B O 1
ATOM 5281 N N . ASP B 1 263 ? 65.307 101.605 133.142 1.00 32.96 263 ASP B N 1
ATOM 5282 C CA . ASP B 1 263 ? 64.040 101.891 133.708 1.00 33.59 263 ASP B CA 1
ATOM 5283 C C . ASP B 1 263 ? 63.070 100.701 133.692 1.00 32.65 263 ASP B C 1
ATOM 5284 O O . ASP B 1 263 ? 62.646 100.217 134.776 1.00 31.90 263 ASP B O 1
ATOM 5289 N N . GLY B 1 264 ? 62.686 100.250 132.497 1.00 31.26 264 GLY B N 1
ATOM 5290 C CA . GLY B 1 264 ? 61.729 99.171 132.403 1.00 30.39 264 GLY B CA 1
ATOM 5291 C C . GLY B 1 264 ? 62.226 97.845 132.982 1.00 31.49 264 GLY B C 1
ATOM 5292 O O . GLY B 1 264 ? 61.548 97.225 133.835 1.00 30.29 264 GLY B O 1
ATOM 5293 N N . LEU B 1 265 ? 63.404 97.402 132.502 1.00 31.64 265 LEU B N 1
ATOM 5294 C CA . LEU B 1 265 ? 64.036 96.164 132.939 1.00 31.11 265 LEU B CA 1
ATOM 5295 C C . LEU B 1 265 ? 64.384 96.333 134.388 1.00 30.99 265 LEU B C 1
ATOM 5296 O O . LEU B 1 265 ? 64.105 95.413 135.163 1.00 30.04 265 LEU B O 1
ATOM 5301 N N . ARG B 1 266 ? 64.949 97.489 134.774 1.00 30.27 266 ARG B N 1
ATOM 5302 C CA . ARG B 1 266 ? 65.303 97.653 136.181 1.00 31.62 266 ARG B CA 1
ATOM 5303 C C . ARG B 1 266 ? 64.084 97.436 137.081 1.00 33.22 266 ARG B C 1
ATOM 5304 O O . ARG B 1 266 ? 64.214 96.737 138.097 1.00 36.29 266 ARG B O 1
ATOM 5312 N N . ASP B 1 267 ? 62.888 97.934 136.710 1.00 31.86 267 ASP B N 1
ATOM 5313 C CA . ASP B 1 267 ? 61.716 97.874 137.613 1.00 31.95 267 ASP B CA 1
ATOM 5314 C C . ASP B 1 267 ? 60.836 96.604 137.525 1.00 30.09 267 ASP B C 1
ATOM 5315 O O . ASP B 1 267 ? 60.254 96.144 138.525 1.00 26.96 267 ASP B O 1
ATOM 5320 N N . GLN B 1 268 ? 60.670 96.119 136.294 1.00 28.59 268 GLN B N 1
ATOM 5321 C CA . GLN B 1 268 ? 59.853 94.987 136.004 1.00 27.39 268 GLN B CA 1
ATOM 5322 C C . GLN B 1 268 ? 60.638 93.637 136.173 1.00 28.32 268 GLN B C 1
ATOM 5323 O O . GLN B 1 268 ? 59.987 92.629 136.438 1.00 28.03 268 GLN B O 1
ATOM 5329 N N . GLY B 1 269 ? 61.981 93.625 135.958 1.00 27.41 269 GLY B N 1
ATOM 5330 C CA . GLY B 1 269 ? 62.836 92.461 136.152 1.00 26.76 269 GLY B CA 1
ATOM 5331 C C . GLY B 1 269 ? 62.663 91.193 135.288 1.00 26.53 269 GLY B C 1
ATOM 5332 O O . GLY B 1 269 ? 62.738 90.113 135.848 1.00 28.43 269 GLY B O 1
ATOM 5333 N N . GLN B 1 270 ? 62.287 91.284 134.016 1.00 23.98 270 GLN B N 1
ATOM 5334 C CA . GLN B 1 270 ? 62.362 90.188 133.048 1.00 23.14 270 GLN B CA 1
ATOM 5335 C C . GLN B 1 270 ? 63.854 89.824 132.606 1.00 23.79 270 GLN B C 1
ATOM 5336 O O . GLN B 1 270 ? 64.069 89.628 131.372 1.00 22.14 270 GLN B O 1
ATOM 5342 N N . ALA B 1 271 ? 64.821 89.759 133.569 1.00 22.94 271 ALA B N 1
ATOM 5343 C CA . ALA B 1 271 ? 66.238 89.370 133.379 1.00 21.18 271 ALA B CA 1
ATOM 5344 C C . ALA B 1 271 ? 66.247 88.108 132.458 1.00 20.24 271 ALA B C 1
ATOM 5345 O O . ALA B 1 271 ? 65.575 87.136 132.716 1.00 18.61 271 ALA B O 1
ATOM 5346 N N . LEU B 1 272 ? 66.960 88.129 131.350 1.00 19.18 272 LEU B N 1
ATOM 5347 C CA . LEU B 1 272 ? 67.406 86.863 130.813 1.00 20.43 272 LEU B CA 1
ATOM 5348 C C . LEU B 1 272 ? 68.591 86.363 131.661 1.00 21.46 272 LEU B C 1
ATOM 5349 O O . LEU B 1 272 ? 69.599 87.067 131.884 1.00 24.26 272 LEU B O 1
ATOM 5354 N N . GLY B 1 273 ? 68.536 85.121 132.038 1.00 20.69 273 GLY B N 1
ATOM 5355 C CA . GLY B 1 273 ? 69.657 84.593 132.724 1.00 21.99 273 GLY B CA 1
ATOM 5356 C C . GLY B 1 273 ? 70.885 84.155 131.898 1.00 21.72 273 GLY B C 1
ATOM 5357 O O . GLY B 1 273 ? 70.809 83.823 130.696 1.00 20.69 273 GLY B O 1
ATOM 5358 N N . PRO B 1 274 ? 72.034 84.151 132.566 1.00 20.90 274 PRO B N 1
ATOM 5359 C CA . PRO B 1 274 ? 73.256 83.841 131.799 1.00 21.08 274 PRO B CA 1
ATOM 5360 C C . PRO B 1 274 ? 73.399 82.428 131.206 1.00 21.26 274 PRO B C 1
ATOM 5361 O O . PRO B 1 274 ? 73.907 82.364 130.120 1.00 22.20 274 PRO B O 1
ATOM 5365 N N . PHE B 1 275 ? 72.982 81.316 131.837 1.00 21.37 275 PHE B N 1
ATOM 5366 C CA . PHE B 1 275 ? 73.123 80.035 131.112 1.00 24.16 275 PHE B CA 1
ATOM 5367 C C . PHE B 1 275 ? 72.330 80.107 129.843 1.00 22.64 275 PHE B C 1
ATOM 5368 O O . PHE B 1 275 ? 72.793 79.561 128.811 1.00 22.70 275 PHE B O 1
ATOM 5376 N N . GLU B 1 276 ? 71.124 80.683 129.965 1.00 19.08 276 GLU B N 1
ATOM 5377 C CA . GLU B 1 276 ? 70.173 80.693 128.934 1.00 17.76 276 GLU B CA 1
ATOM 5378 C C . GLU B 1 276 ? 70.760 81.513 127.810 1.00 17.40 276 GLU B C 1
ATOM 5379 O O . GLU B 1 276 ? 70.744 81.055 126.682 1.00 18.06 276 GLU B O 1
ATOM 5385 N N . ALA B 1 277 ? 71.311 82.695 128.120 1.00 16.50 277 ALA B N 1
ATOM 5386 C CA . ALA B 1 277 ? 71.896 83.531 127.128 1.00 17.74 277 ALA B CA 1
ATOM 5387 C C . ALA B 1 277 ? 73.063 82.732 126.459 1.00 18.80 277 ALA B C 1
ATOM 5388 O O . ALA B 1 277 ? 73.239 82.757 125.174 1.00 16.52 277 ALA B O 1
ATOM 5390 N N . TRP B 1 278 ? 73.784 81.964 127.304 1.00 17.72 278 TRP B N 1
ATOM 5391 C CA . TRP B 1 278 ? 74.875 81.215 126.752 1.00 18.54 278 TRP B CA 1
ATOM 5392 C C . TRP B 1 278 ? 74.348 80.139 125.744 1.00 17.67 278 TRP B C 1
ATOM 5393 O O . TRP B 1 278 ? 74.835 80.028 124.577 1.00 17.27 278 TRP B O 1
ATOM 5404 N N . VAL B 1 279 ? 73.293 79.451 126.129 1.00 16.42 279 VAL B N 1
ATOM 5405 C CA . VAL B 1 279 ? 72.717 78.490 125.217 1.00 17.78 279 VAL B CA 1
ATOM 5406 C C . VAL B 1 279 ? 72.172 79.206 123.947 1.00 18.36 279 VAL B C 1
ATOM 5407 O O . VAL B 1 279 ? 72.296 78.715 122.848 1.00 18.17 279 VAL B O 1
ATOM 5411 N N . VAL B 1 280 ? 71.671 80.418 124.066 1.00 19.42 280 VAL B N 1
ATOM 5412 C CA . VAL B 1 280 ? 71.310 81.099 122.815 1.00 20.76 280 VAL B CA 1
ATOM 5413 C C . VAL B 1 280 ? 72.548 81.337 121.906 1.00 20.91 280 VAL B C 1
ATOM 5414 O O . VAL B 1 280 ? 72.501 81.061 120.722 1.00 23.03 280 VAL B O 1
ATOM 5418 N N . LEU B 1 281 ? 73.659 81.799 122.453 1.00 19.85 281 LEU B N 1
ATOM 5419 C CA . LEU B 1 281 ? 74.815 82.050 121.655 1.00 19.21 281 LEU B CA 1
ATOM 5420 C C . LEU B 1 281 ? 75.216 80.814 120.908 1.00 21.56 281 LEU B C 1
ATOM 5421 O O . LEU B 1 281 ? 75.618 80.877 119.793 1.00 24.05 281 LEU B O 1
ATOM 5426 N N . LEU B 1 282 ? 75.028 79.647 121.500 1.00 24.05 282 LEU B N 1
ATOM 5427 C CA . LEU B 1 282 ? 75.391 78.437 120.852 1.00 24.08 282 LEU B CA 1
ATOM 5428 C C . LEU B 1 282 ? 74.571 78.231 119.593 1.00 23.76 282 LEU B C 1
ATOM 5429 O O . LEU B 1 282 ? 75.123 77.802 118.535 1.00 25.27 282 LEU B O 1
ATOM 5434 N N . GLY B 1 283 ? 73.266 78.508 119.672 1.00 22.58 283 GLY B N 1
ATOM 5435 C CA . GLY B 1 283 ? 72.394 78.289 118.501 1.00 19.73 283 GLY B CA 1
ATOM 5436 C C . GLY B 1 283 ? 72.680 79.466 117.568 1.00 19.71 283 GLY B C 1
ATOM 5437 O O . GLY B 1 283 ? 72.723 79.257 116.361 1.00 18.99 283 GLY B O 1
ATOM 5438 N N . MET B 1 284 ? 72.974 80.672 118.088 1.00 17.17 284 MET B N 1
ATOM 5439 C CA . MET B 1 284 ? 73.275 81.762 117.166 1.00 17.22 284 MET B CA 1
ATOM 5440 C C . MET B 1 284 ? 74.504 81.342 116.289 1.00 19.71 284 MET B C 1
ATOM 5441 O O . MET B 1 284 ? 74.618 81.773 115.138 1.00 20.02 284 MET B O 1
ATOM 5446 N N . GLU B 1 285 ? 75.458 80.589 116.829 1.00 19.25 285 GLU B N 1
ATOM 5447 C CA . GLU B 1 285 ? 76.675 80.322 116.041 1.00 20.01 285 GLU B CA 1
ATOM 5448 C C . GLU B 1 285 ? 76.379 79.640 114.691 1.00 21.54 285 GLU B C 1
ATOM 5449 O O . GLU B 1 285 ? 77.121 79.862 113.734 1.00 23.31 285 GLU B O 1
ATOM 5455 N N . THR B 1 286 ? 75.278 78.889 114.564 1.00 20.90 286 THR B N 1
ATOM 5456 C CA . THR B 1 286 ? 74.977 78.282 113.308 1.00 20.45 286 THR B CA 1
ATOM 5457 C C . THR B 1 286 ? 73.752 78.884 112.612 1.00 22.02 286 THR B C 1
ATOM 5458 O O . THR B 1 286 ? 73.153 78.235 111.714 1.00 23.36 286 THR B O 1
ATOM 5462 N N . LEU B 1 287 ? 73.337 80.063 113.034 1.00 21.59 287 LEU B N 1
ATOM 5463 C CA . LEU B 1 287 ? 72.054 80.606 112.577 1.00 22.31 287 LEU B CA 1
ATOM 5464 C C . LEU B 1 287 ? 71.893 80.593 111.033 1.00 24.24 287 LEU B C 1
ATOM 5465 O O . LEU B 1 287 ? 70.916 80.114 110.513 1.00 26.0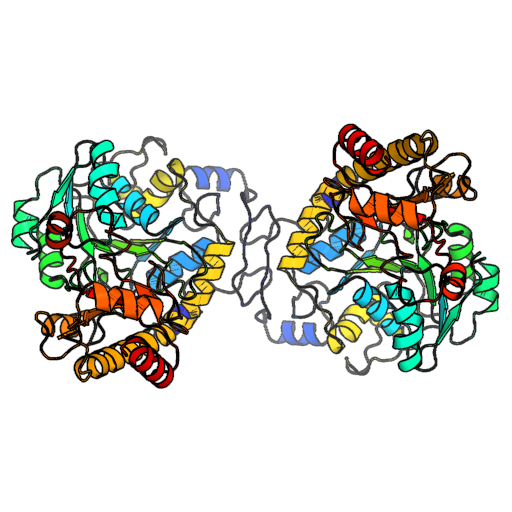5 287 LEU B O 1
ATOM 5470 N N . SER B 1 288 ? 72.884 81.068 110.295 1.00 25.02 288 SER B N 1
ATOM 5471 C CA . SER B 1 288 ? 72.766 81.141 108.873 1.00 26.43 288 SER B CA 1
ATOM 5472 C C . SER B 1 288 ? 72.728 79.788 108.258 1.00 27.15 288 SER B C 1
ATOM 5473 O O . SER B 1 288 ? 72.092 79.604 107.222 1.00 27.91 288 SER B O 1
ATOM 5476 N N . LEU B 1 289 ? 73.390 78.812 108.855 1.00 27.89 289 LEU B N 1
ATOM 5477 C CA . LEU B 1 289 ? 73.409 77.472 108.212 1.00 27.72 289 LEU B CA 1
ATOM 5478 C C . LEU B 1 289 ? 72.074 76.825 108.422 1.00 27.04 289 LEU B C 1
ATOM 5479 O O . LEU B 1 289 ? 71.559 76.111 107.568 1.00 27.78 289 LEU B O 1
ATOM 5484 N N . ARG B 1 290 ? 71.456 77.114 109.557 1.00 26.84 290 ARG B N 1
ATOM 5485 C CA . ARG B 1 290 ? 70.195 76.437 109.836 1.00 25.34 290 ARG B CA 1
ATOM 5486 C C . ARG B 1 290 ? 69.128 77.215 108.993 1.00 26.58 290 ARG B C 1
ATOM 5487 O O . ARG B 1 290 ? 68.298 76.625 108.279 1.00 25.04 290 ARG B O 1
ATOM 5495 N N . ALA B 1 291 ? 69.217 78.540 109.025 1.00 25.76 291 ALA B N 1
ATOM 5496 C CA . ALA B 1 291 ? 68.344 79.303 108.233 1.00 26.80 291 ALA B CA 1
ATOM 5497 C C . ALA B 1 291 ? 68.275 78.732 106.811 1.00 28.34 291 ALA B C 1
ATOM 5498 O O . ALA B 1 291 ? 67.151 78.409 106.316 1.00 30.12 291 ALA B O 1
ATOM 5500 N N . GLU B 1 292 ? 69.417 78.583 106.153 1.00 28.47 292 GLU B N 1
ATOM 5501 C CA . GLU B 1 292 ? 69.422 78.119 104.747 1.00 30.74 292 GLU B CA 1
ATOM 5502 C C . GLU B 1 292 ? 68.803 76.739 104.649 1.00 28.39 292 GLU B C 1
ATOM 5503 O O . GLU B 1 292 ? 67.905 76.503 103.812 1.00 30.03 292 GLU B O 1
ATOM 5509 N N . ARG B 1 293 ? 69.248 75.799 105.471 1.00 26.01 293 ARG B N 1
ATOM 5510 C CA . ARG B 1 293 ? 68.671 74.465 105.305 1.00 24.24 293 ARG B CA 1
ATOM 5511 C C . ARG B 1 293 ? 67.157 74.523 105.626 1.00 25.63 293 ARG B C 1
ATOM 5512 O O . ARG B 1 293 ? 66.404 73.733 105.097 1.00 27.10 293 ARG B O 1
ATOM 5520 N N . HIS B 1 294 ? 66.704 75.487 106.422 1.00 26.51 294 HIS B N 1
ATOM 5521 C CA . HIS B 1 294 ? 65.311 75.483 106.851 1.00 28.37 294 HIS B CA 1
ATOM 5522 C C . HIS B 1 294 ? 64.451 75.802 105.645 1.00 29.92 294 HIS B C 1
ATOM 5523 O O . HIS B 1 294 ? 63.532 75.086 105.327 1.00 28.84 294 HIS B O 1
ATOM 5530 N N . VAL B 1 295 ? 64.791 76.931 105.036 1.00 30.75 295 VAL B N 1
ATOM 5531 C CA . VAL B 1 295 ? 64.106 77.538 103.969 1.00 31.93 295 VAL B CA 1
ATOM 5532 C C . VAL B 1 295 ? 64.163 76.596 102.740 1.00 34.65 295 VAL B C 1
ATOM 5533 O O . VAL B 1 295 ? 63.152 76.387 102.091 1.00 35.87 295 VAL B O 1
ATOM 5537 N N . GLU B 1 296 ? 65.279 75.926 102.472 1.00 36.54 296 GLU B N 1
ATOM 5538 C CA . GLU B 1 296 ? 65.273 74.952 101.413 1.00 38.62 296 GLU B CA 1
ATOM 5539 C C . GLU B 1 296 ? 64.328 73.826 101.747 1.00 38.50 296 GLU B C 1
ATOM 5540 O O . GLU B 1 296 ? 63.598 73.387 100.875 1.00 39.85 296 GLU B O 1
ATOM 5546 N N . ASN B 1 297 ? 64.359 73.286 102.963 1.00 37.82 297 ASN B N 1
ATOM 5547 C CA . ASN B 1 297 ? 63.463 72.170 103.241 1.00 36.53 297 ASN B CA 1
ATOM 5548 C C . ASN B 1 297 ? 61.988 72.623 103.029 1.00 36.97 297 ASN B C 1
ATOM 5549 O O . ASN B 1 297 ? 61.158 71.864 102.522 1.00 36.40 297 ASN B O 1
ATOM 5554 N N . THR B 1 298 ? 61.696 73.871 103.389 1.00 36.50 298 THR B N 1
ATOM 5555 C CA . THR B 1 298 ? 60.359 74.380 103.395 1.00 37.54 298 THR B CA 1
ATOM 5556 C C . THR B 1 298 ? 59.824 74.469 101.932 1.00 38.64 298 THR B C 1
ATOM 5557 O O . THR B 1 298 ? 58.794 73.887 101.629 1.00 36.96 298 THR B O 1
ATOM 5561 N N . LEU B 1 299 ? 60.535 75.185 101.042 1.00 39.12 299 LEU B N 1
ATOM 5562 C CA . LEU B 1 299 ? 60.246 75.159 99.620 1.00 39.62 299 LEU B CA 1
ATOM 5563 C C . LEU B 1 299 ? 60.034 73.756 99.046 1.00 39.18 299 LEU B C 1
ATOM 5564 O O . LEU B 1 299 ? 59.013 73.475 98.388 1.00 37.98 299 LEU B O 1
ATOM 5569 N N . HIS B 1 300 ? 60.995 72.876 99.278 1.00 38.63 300 HIS B N 1
ATOM 5570 C CA . HIS B 1 300 ? 60.850 71.541 98.751 1.00 40.47 300 HIS B CA 1
ATOM 5571 C C . HIS B 1 300 ? 59.543 70.911 99.250 1.00 39.26 300 HIS B C 1
ATOM 5572 O O . HIS B 1 300 ? 58.810 70.356 98.454 1.00 39.84 300 HIS B O 1
ATOM 5579 N N . LEU B 1 301 ? 59.218 71.025 100.525 1.00 38.25 301 LEU B N 1
ATOM 5580 C CA . LEU B 1 301 ? 58.039 70.351 101.007 1.00 37.97 301 LEU B CA 1
ATOM 5581 C C . LEU B 1 301 ? 56.777 71.056 100.531 1.00 38.00 301 LEU B C 1
ATOM 5582 O O . LEU B 1 301 ? 55.797 70.389 100.263 1.00 37.65 301 LEU B O 1
ATOM 5587 N N . ALA B 1 302 ? 56.796 72.379 100.443 1.00 37.72 302 ALA B N 1
ATOM 5588 C CA . ALA B 1 302 ? 55.685 73.127 99.837 1.00 39.57 302 ALA B CA 1
ATOM 5589 C C . ALA B 1 302 ? 55.330 72.580 98.433 1.00 41.62 302 ALA B C 1
ATOM 5590 O O . ALA B 1 302 ? 54.165 72.161 98.242 1.00 43.80 302 ALA B O 1
ATOM 5592 N N . HIS B 1 303 ? 56.289 72.542 97.490 1.00 41.77 303 HIS B N 1
ATOM 5593 C CA . HIS B 1 303 ? 56.084 71.857 96.226 1.00 42.13 303 HIS B CA 1
ATOM 5594 C C . HIS B 1 303 ? 55.580 70.459 96.411 1.00 41.05 303 HIS B C 1
ATOM 5595 O O . HIS B 1 303 ? 54.547 70.095 95.882 1.00 41.87 303 HIS B O 1
ATOM 5602 N N . TRP B 1 304 ? 56.285 69.650 97.163 1.00 39.56 304 TRP B N 1
ATOM 5603 C CA . TRP B 1 304 ? 55.905 68.265 97.246 1.00 37.84 304 TRP B CA 1
ATOM 5604 C C . TRP B 1 304 ? 54.441 68.078 97.790 1.00 39.42 304 TRP B C 1
ATOM 5605 O O . TRP B 1 304 ? 53.696 67.167 97.389 1.00 40.68 304 TRP B O 1
ATOM 5616 N N . LEU B 1 305 ? 54.026 68.932 98.708 1.00 40.38 305 LEU B N 1
ATOM 5617 C CA . LEU B 1 305 ? 52.776 68.719 99.438 1.00 40.58 305 LEU B CA 1
ATOM 5618 C C . LEU B 1 305 ? 51.581 68.905 98.436 1.00 41.94 305 LEU B C 1
ATOM 5619 O O . LEU B 1 305 ? 50.594 68.125 98.467 1.00 40.89 305 LEU B O 1
ATOM 5624 N N . LEU B 1 306 ? 51.723 69.912 97.551 1.00 42.10 306 LEU B N 1
ATOM 5625 C CA . LEU B 1 306 ? 50.789 70.172 96.472 1.00 43.47 306 LEU B CA 1
ATOM 5626 C C . LEU B 1 306 ? 50.614 68.965 95.541 1.00 45.07 306 LEU B C 1
ATOM 5627 O O . LEU B 1 306 ? 49.494 68.582 95.227 1.00 46.83 306 LEU B O 1
ATOM 5632 N N . GLU B 1 307 ? 51.686 68.320 95.122 1.00 45.92 307 GLU B N 1
ATOM 5633 C CA . GLU B 1 307 ? 51.531 67.116 94.308 1.00 46.77 307 GLU B CA 1
ATOM 5634 C C . GLU B 1 307 ? 50.886 65.968 95.057 1.00 45.80 307 GLU B C 1
ATOM 5635 O O . GLU B 1 307 ? 50.843 64.844 94.574 1.00 45.70 307 GLU B O 1
ATOM 5641 N N . GLN B 1 308 ? 50.373 66.215 96.241 1.00 44.77 308 GLN B N 1
ATOM 5642 C CA . GLN B 1 308 ? 49.854 65.091 96.968 1.00 44.48 308 GLN B CA 1
ATOM 5643 C C . GLN B 1 308 ? 48.296 64.981 96.858 1.00 45.05 308 GLN B C 1
ATOM 5644 O O . GLN B 1 308 ? 47.540 65.931 97.153 1.00 45.03 308 GLN B O 1
ATOM 5650 N N . PRO B 1 309 ? 47.814 63.825 96.374 1.00 44.76 309 PRO B N 1
ATOM 5651 C CA . PRO B 1 309 ? 46.354 63.625 96.245 1.00 43.91 309 PRO B CA 1
ATOM 5652 C C . PRO B 1 309 ? 45.544 63.987 97.515 1.00 43.56 309 PRO B C 1
ATOM 5653 O O . PRO B 1 309 ? 44.371 64.366 97.367 1.00 44.58 309 PRO B O 1
ATOM 5657 N N . GLN B 1 310 ? 46.100 63.891 98.742 1.00 41.27 310 GLN B N 1
ATOM 5658 C CA . GLN B 1 310 ? 45.234 64.139 99.909 1.00 38.33 310 GLN B CA 1
ATOM 5659 C C . GLN B 1 310 ? 45.197 65.576 100.398 1.00 37.33 310 GLN B C 1
ATOM 5660 O O . GLN B 1 310 ? 44.389 65.962 101.246 1.00 34.76 310 GLN B O 1
ATOM 5666 N N . VAL B 1 311 ? 45.938 66.409 99.673 1.00 37.10 311 VAL B N 1
ATOM 5667 C CA . VAL B 1 311 ? 46.116 67.769 100.035 1.00 37.47 311 VAL B CA 1
ATOM 5668 C C . VAL B 1 311 ? 45.343 68.745 99.132 1.00 39.19 311 VAL B C 1
ATOM 5669 O O . VAL B 1 311 ? 45.590 68.834 97.923 1.00 39.87 311 VAL B O 1
ATOM 5673 N N . ALA B 1 312 ? 44.439 69.512 99.727 1.00 39.46 312 ALA B N 1
ATOM 5674 C CA . ALA B 1 312 ? 43.642 70.454 98.956 1.00 40.08 312 ALA B CA 1
ATOM 5675 C C . ALA B 1 312 ? 44.481 71.612 98.557 1.00 40.64 312 ALA B C 1
ATOM 5676 O O . ALA B 1 312 ? 44.377 72.066 97.468 1.00 42.20 312 ALA B O 1
ATOM 5678 N N . TRP B 1 313 ? 45.259 72.148 99.472 1.00 41.07 313 TRP B N 1
ATOM 5679 C CA . TRP B 1 313 ? 45.993 73.353 99.182 1.00 41.26 313 TRP B CA 1
ATOM 5680 C C . TRP B 1 313 ? 47.235 73.508 100.124 1.00 41.00 313 TRP B C 1
ATOM 5681 O O . TRP B 1 313 ? 47.291 72.898 101.242 1.00 40.89 313 TRP B O 1
ATOM 5692 N N . VAL B 1 314 ? 48.158 74.376 99.707 1.00 38.31 314 VAL B N 1
ATOM 5693 C CA . VAL B 1 314 ? 49.311 74.676 100.496 1.00 37.19 314 VAL B CA 1
ATOM 5694 C C . VAL B 1 314 ? 49.569 76.184 100.542 1.00 37.43 314 VAL B C 1
ATOM 5695 O O . VAL B 1 314 ? 49.627 76.874 99.495 1.00 34.60 314 VAL B O 1
ATOM 5699 N N . ASN B 1 315 ? 49.790 76.701 101.750 1.00 37.46 315 ASN B N 1
ATOM 5700 C CA . ASN B 1 315 ? 50.000 78.127 101.836 1.00 37.61 315 ASN B CA 1
ATOM 5701 C C . ASN B 1 315 ? 51.450 78.589 102.040 1.00 40.00 315 ASN B C 1
ATOM 5702 O O . ASN B 1 315 ? 51.709 79.484 102.742 1.00 44.61 315 ASN B O 1
ATOM 5707 N N . TYR B 1 316 ? 52.447 78.156 101.341 1.00 41.11 316 TYR B N 1
ATOM 5708 C CA . TYR B 1 316 ? 53.697 78.912 101.612 1.00 39.94 316 TYR B CA 1
ATOM 5709 C C . TYR B 1 316 ? 53.935 80.205 100.793 1.00 39.24 316 TYR B C 1
ATOM 5710 O O . TYR B 1 316 ? 53.940 80.134 99.606 1.00 40.79 316 TYR B O 1
ATOM 5719 N N . PRO B 1 317 ? 54.259 81.365 101.405 1.00 38.93 317 PRO B N 1
ATOM 5720 C CA . PRO B 1 317 ? 54.510 82.554 100.567 1.00 38.67 317 PRO B CA 1
ATOM 5721 C C . PRO B 1 317 ? 55.665 82.562 99.564 1.00 41.71 317 PRO B C 1
ATOM 5722 O O . PRO B 1 317 ? 55.859 83.541 98.837 1.00 42.04 317 PRO B O 1
ATOM 5726 N N . GLY B 1 318 ? 56.490 81.530 99.528 1.00 44.76 318 GLY B N 1
ATOM 5727 C CA . GLY B 1 318 ? 57.536 81.468 98.500 1.00 46.46 318 GLY B CA 1
ATOM 5728 C C . GLY B 1 318 ? 57.069 80.603 97.337 1.00 48.90 318 GLY B C 1
ATOM 5729 O O . GLY B 1 318 ? 57.840 80.343 96.418 1.00 48.29 318 GLY B O 1
ATOM 5730 N N . LEU B 1 319 ? 55.829 80.104 97.380 1.00 51.08 319 LEU B N 1
ATOM 5731 C CA . LEU B 1 319 ? 55.286 79.375 96.209 1.00 54.21 319 LEU B CA 1
ATOM 5732 C C . LEU B 1 319 ? 55.087 80.409 95.095 1.00 58.81 319 LEU B C 1
ATOM 5733 O O . LEU B 1 319 ? 54.719 81.561 95.403 1.00 59.88 319 LEU B O 1
ATOM 5738 N N . PRO B 1 320 ? 55.374 80.041 93.819 1.00 62.93 320 PRO B N 1
ATOM 5739 C CA . PRO B 1 320 ? 55.212 81.021 92.690 1.00 64.64 320 PRO B CA 1
ATOM 5740 C C . PRO B 1 320 ? 53.848 81.723 92.614 1.00 66.21 320 PRO B C 1
ATOM 5741 O O . PRO B 1 320 ? 53.816 82.964 92.517 1.00 66.33 320 PRO B O 1
ATOM 5745 N N . HIS B 1 321 ? 52.733 81.001 92.732 1.00 68.22 321 HIS B N 1
ATOM 5746 C CA . HIS B 1 321 ? 51.446 81.717 92.501 1.00 70.56 321 HIS B CA 1
ATOM 5747 C C . HIS B 1 321 ? 50.781 82.303 93.738 1.00 70.25 321 HIS B C 1
ATOM 5748 O O . HIS B 1 321 ? 49.579 82.542 93.752 1.00 71.97 321 HIS B O 1
ATOM 5755 N N . HIS B 1 322 ? 51.582 82.594 94.758 1.00 69.77 322 HIS B N 1
ATOM 5756 C CA . HIS B 1 322 ? 51.087 83.184 96.020 1.00 68.29 322 HIS B CA 1
ATOM 5757 C C . HIS B 1 322 ? 50.697 84.669 95.844 1.00 68.91 322 HIS B C 1
ATOM 5758 O O . HIS B 1 322 ? 51.384 85.421 95.128 1.00 68.14 322 HIS B O 1
ATOM 5765 N N . PRO B 1 323 ? 49.594 85.086 96.508 1.00 69.83 323 PRO B N 1
ATOM 5766 C CA . PRO B 1 323 ? 49.191 86.507 96.660 1.00 70.50 323 PRO B CA 1
ATOM 5767 C C . PRO B 1 323 ? 50.407 87.420 96.839 1.00 71.16 323 PRO B C 1
ATOM 5768 O O . PRO B 1 323 ? 50.656 88.308 96.021 1.00 71.37 323 PRO B O 1
ATOM 5772 N N . HIS B 1 324 ? 51.162 87.192 97.903 1.00 71.05 324 HIS B N 1
ATOM 5773 C CA . HIS B 1 324 ? 52.237 88.092 98.218 1.00 71.93 324 HIS B CA 1
ATOM 5774 C C . HIS B 1 324 ? 53.632 87.614 97.745 1.00 70.37 324 HIS B C 1
ATOM 5775 O O . HIS B 1 324 ? 54.631 87.876 98.399 1.00 70.32 324 HIS B O 1
ATOM 5782 N N . HIS B 1 325 ? 53.708 86.971 96.584 1.00 68.50 325 HIS B N 1
ATOM 5783 C CA . HIS B 1 325 ? 54.968 86.411 96.106 1.00 66.43 325 HIS B CA 1
ATOM 5784 C C . HIS B 1 325 ? 55.988 87.465 95.718 1.00 64.11 325 HIS B C 1
ATOM 5785 O O . HIS B 1 325 ? 57.196 87.262 95.840 1.00 63.72 325 HIS B O 1
ATOM 5792 N N . ASP B 1 326 ? 55.496 88.579 95.213 1.00 61.74 326 ASP B N 1
ATOM 5793 C CA . ASP B 1 326 ? 56.359 89.714 94.841 1.00 59.62 326 ASP B CA 1
ATOM 5794 C C . ASP B 1 326 ? 57.071 90.190 96.127 1.00 57.10 326 ASP B C 1
ATOM 5795 O O . ASP B 1 326 ? 58.209 90.657 96.095 1.00 55.94 326 ASP B O 1
ATOM 5800 N N . ARG B 1 327 ? 56.343 90.103 97.244 1.00 54.77 327 ARG B N 1
ATOM 5801 C CA . ARG B 1 327 ? 56.777 90.613 98.540 1.00 52.98 327 ARG B CA 1
ATOM 5802 C C . ARG B 1 327 ? 57.823 89.650 99.186 1.00 51.53 327 ARG B C 1
ATOM 5803 O O . ARG B 1 327 ? 58.812 90.071 99.765 1.00 49.63 327 ARG B O 1
ATOM 5811 N N . ALA B 1 328 ? 57.604 88.359 98.977 1.00 50.21 328 ALA B N 1
ATOM 5812 C CA . ALA B 1 328 ? 58.530 87.346 99.345 1.00 49.57 328 ALA B CA 1
ATOM 5813 C C . ALA B 1 328 ? 59.848 87.636 98.657 1.00 49.32 328 ALA B C 1
ATOM 5814 O O . ALA B 1 328 ? 60.928 87.430 99.232 1.00 51.43 328 ALA B O 1
ATOM 5816 N N . GLN B 1 329 ? 59.800 88.124 97.447 1.00 47.52 329 GLN B N 1
ATOM 5817 C CA . GLN B 1 329 ? 61.033 88.344 96.722 1.00 46.83 329 GLN B CA 1
ATOM 5818 C C . GLN B 1 329 ? 61.652 89.672 97.149 1.00 45.08 329 GLN B C 1
ATOM 5819 O O . GLN B 1 329 ? 62.840 89.826 97.267 1.00 45.36 329 GLN B O 1
ATOM 5825 N N . LYS B 1 330 ? 60.825 90.639 97.441 1.00 44.43 330 LYS B N 1
ATOM 5826 C CA . LYS B 1 330 ? 61.345 91.953 97.705 1.00 43.13 330 LYS B CA 1
ATOM 5827 C C . LYS B 1 330 ? 62.030 91.929 99.057 1.00 43.62 330 LYS B C 1
ATOM 5828 O O . LYS B 1 330 ? 63.047 92.574 99.224 1.00 44.72 330 LYS B O 1
ATOM 5834 N N . TYR B 1 331 ? 61.434 91.209 100.020 1.00 42.40 331 TYR B N 1
ATOM 5835 C CA . TYR B 1 331 ? 61.810 91.319 101.428 1.00 40.61 331 TYR B CA 1
ATOM 5836 C C . TYR B 1 331 ? 62.696 90.204 101.939 1.00 39.44 331 TYR B C 1
ATOM 5837 O O . TYR B 1 331 ? 63.482 90.443 102.816 1.00 39.68 331 TYR B O 1
ATOM 5846 N N . PHE B 1 332 ? 62.571 89.017 101.391 1.00 38.28 332 PHE B N 1
ATOM 5847 C CA . PHE B 1 332 ? 63.149 87.831 101.974 1.00 38.87 332 PHE B CA 1
ATOM 5848 C C . PHE B 1 332 ? 63.952 87.142 100.912 1.00 39.44 332 PHE B C 1
ATOM 5849 O O . PHE B 1 332 ? 64.215 85.950 101.037 1.00 38.80 332 PHE B O 1
ATOM 5857 N N . LYS B 1 333 ? 64.243 87.868 99.824 1.00 39.71 333 LYS B N 1
ATOM 5858 C CA . LYS B 1 333 ? 64.955 87.356 98.712 1.00 39.84 333 LYS B CA 1
ATOM 5859 C C . LYS B 1 333 ? 64.476 86.039 98.291 1.00 39.73 333 LYS B C 1
ATOM 5860 O O . LYS B 1 333 ? 65.304 85.206 98.015 1.00 40.32 333 LYS B O 1
ATOM 5866 N N . GLY B 1 334 ? 63.177 85.789 98.249 1.00 39.78 334 GLY B N 1
ATOM 5867 C CA . GLY B 1 334 ? 62.721 84.489 97.806 1.00 40.02 334 GLY B CA 1
ATOM 5868 C C . GLY B 1 334 ? 62.538 83.444 98.882 1.00 41.93 334 GLY B C 1
ATOM 5869 O O . GLY B 1 334 ? 61.999 82.361 98.600 1.00 43.27 334 GLY B O 1
ATOM 5870 N N . LYS B 1 335 ? 62.929 83.771 100.129 1.00 42.44 335 LYS B N 1
ATOM 5871 C CA . LYS B 1 335 ? 62.984 82.803 101.259 1.00 42.31 335 LYS B CA 1
ATOM 5872 C C . LYS B 1 335 ? 62.179 83.237 102.489 1.00 40.40 335 LYS B C 1
ATOM 5873 O O . LYS B 1 335 ? 62.753 83.531 103.540 1.00 39.36 335 LYS B O 1
ATOM 5879 N N . PRO B 1 336 ? 60.830 83.286 102.366 1.00 38.99 336 PRO B N 1
ATOM 5880 C CA . PRO B 1 336 ? 60.018 83.851 103.462 1.00 37.08 336 PRO B CA 1
ATOM 5881 C C . PRO B 1 336 ? 59.703 82.785 104.549 1.00 35.85 336 PRO B C 1
ATOM 5882 O O . PRO B 1 336 ? 58.552 82.282 104.645 1.00 34.18 336 PRO B O 1
ATOM 5886 N N . GLY B 1 337 ? 60.751 82.423 105.316 1.00 32.94 337 GLY B N 1
ATOM 5887 C CA . GLY B 1 337 ? 60.608 81.728 106.596 1.00 28.89 337 GLY B CA 1
ATOM 5888 C C . GLY B 1 337 ? 60.405 80.266 106.431 1.00 27.36 337 GLY B C 1
ATOM 5889 O O . GLY B 1 337 ? 60.567 79.729 105.366 1.00 26.17 337 GLY B O 1
ATOM 5890 N N . ALA B 1 338 ? 60.061 79.584 107.497 1.00 27.04 338 ALA B N 1
ATOM 5891 C CA . ALA B 1 338 ? 60.152 78.130 107.461 1.00 26.44 338 ALA B CA 1
ATOM 5892 C C . ALA B 1 338 ? 58.892 77.483 108.018 1.00 27.34 338 ALA B C 1
ATOM 5893 O O . ALA B 1 338 ? 58.908 76.298 108.456 1.00 26.10 338 ALA B O 1
ATOM 5895 N N . VAL B 1 339 ? 57.801 78.288 108.036 1.00 28.96 339 VAL B N 1
ATOM 5896 C CA . VAL B 1 339 ? 56.444 77.840 108.434 1.00 28.78 339 VAL B CA 1
ATOM 5897 C C . VAL B 1 339 ? 55.596 77.834 107.209 1.00 30.26 339 VAL B C 1
ATOM 5898 O O . VAL B 1 339 ? 55.519 78.842 106.462 1.00 31.20 339 VAL B O 1
ATOM 5902 N N . LEU B 1 340 ? 54.989 76.686 106.960 1.00 30.79 340 LEU B N 1
ATOM 5903 C CA . LEU B 1 340 ? 53.938 76.601 105.975 1.00 30.63 340 LEU B CA 1
ATOM 5904 C C . LEU B 1 340 ? 52.629 75.998 106.552 1.00 31.52 340 LEU B C 1
ATOM 5905 O O . LEU B 1 340 ? 52.583 75.393 107.623 1.00 30.92 340 LEU B O 1
ATOM 5910 N N . THR B 1 341 ? 51.567 76.095 105.74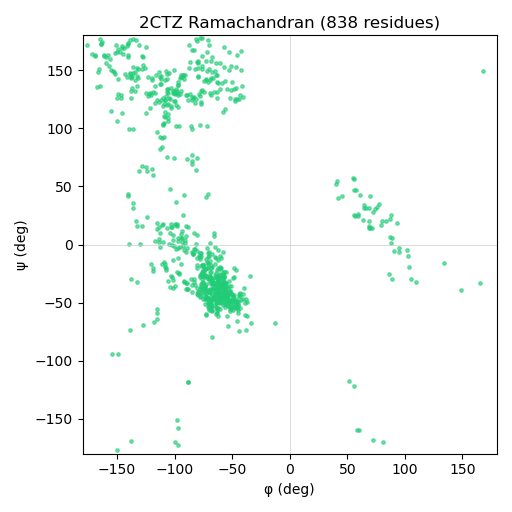8 1.00 34.47 341 THR B N 1
ATOM 5911 C CA . THR B 1 341 ? 50.261 75.648 106.167 1.00 34.47 341 THR B CA 1
ATOM 5912 C C . THR B 1 341 ? 49.670 74.856 105.061 1.00 34.94 341 THR B C 1
ATOM 5913 O O . THR B 1 341 ? 50.032 75.052 103.860 1.00 34.76 341 THR B O 1
ATOM 5917 N N . PHE B 1 342 ? 48.849 73.867 105.416 1.00 34.42 342 PHE B N 1
ATOM 5918 C CA . PHE B 1 342 ? 48.201 73.139 104.357 1.00 33.74 342 PHE B CA 1
ATOM 5919 C C . PHE B 1 342 ? 46.877 72.534 104.760 1.00 36.02 342 PHE B C 1
ATOM 5920 O O . PHE B 1 342 ? 46.658 72.151 105.900 1.00 36.34 342 PHE B O 1
ATOM 5928 N N . GLY B 1 343 ? 45.954 72.445 103.799 1.00 38.65 343 GLY B N 1
ATOM 5929 C CA . GLY B 1 343 ? 44.662 71.848 104.077 1.00 37.54 343 GLY B CA 1
ATOM 5930 C C . GLY B 1 343 ? 44.576 70.497 103.439 1.00 38.47 343 GLY B C 1
ATOM 5931 O O . GLY B 1 343 ? 45.092 70.291 102.340 1.00 38.14 343 GLY B O 1
ATOM 5932 N N . LEU B 1 344 ? 43.935 69.589 104.170 1.00 40.05 344 LEU B N 1
ATOM 5933 C CA . LEU B 1 344 ? 43.694 68.247 103.769 1.00 42.57 344 LEU B CA 1
ATOM 5934 C C . LEU B 1 344 ? 42.303 68.175 103.149 1.00 43.88 344 LEU B C 1
ATOM 5935 O O . LEU B 1 344 ? 41.362 68.764 103.670 1.00 43.27 344 LEU B O 1
ATOM 5940 N N . LYS B 1 345 ? 42.142 67.360 102.109 1.00 45.28 345 LYS B N 1
ATOM 5941 C CA . LYS B 1 345 ? 40.859 67.322 101.407 1.00 46.69 345 LYS B CA 1
ATOM 5942 C C . LYS B 1 345 ? 39.796 66.581 102.265 1.00 43.39 345 LYS B C 1
ATOM 5943 O O . LYS B 1 345 ? 38.594 66.876 102.166 1.00 43.55 345 LYS B O 1
ATOM 5949 N N . GLY B 1 346 ? 40.263 65.750 103.213 1.00 41.35 346 GLY B N 1
ATOM 5950 C CA . GLY B 1 346 ? 39.417 64.981 104.148 1.00 36.11 346 GLY B CA 1
ATOM 5951 C C . GLY B 1 346 ? 39.085 65.758 105.423 1.00 34.81 346 GLY B C 1
ATOM 5952 O O . GLY B 1 346 ? 38.616 65.148 106.437 1.00 32.41 346 GLY B O 1
ATOM 5953 N N . GLY B 1 347 ? 39.328 67.083 105.373 1.00 33.85 347 GLY B N 1
ATOM 5954 C CA . GLY B 1 347 ? 39.027 68.045 106.445 1.00 35.71 347 GLY B CA 1
ATOM 5955 C C . GLY B 1 347 ? 39.648 67.837 107.844 1.00 38.41 347 GLY B C 1
ATOM 5956 O O . GLY B 1 347 ? 40.686 67.076 108.026 1.00 38.63 347 GLY B O 1
ATOM 5957 N N . TYR B 1 348 ? 38.995 68.477 108.826 1.00 38.80 348 TYR B N 1
ATOM 5958 C CA . TYR B 1 348 ? 39.202 68.295 110.256 1.00 39.00 348 TYR B CA 1
ATOM 5959 C C . TYR B 1 348 ? 39.473 66.851 110.633 1.00 41.47 348 TYR B C 1
ATOM 5960 O O . TYR B 1 348 ? 40.414 66.577 111.398 1.00 42.68 348 TYR B O 1
ATOM 5969 N N . GLU B 1 349 ? 38.682 65.906 110.128 1.00 42.67 349 GLU B N 1
ATOM 5970 C CA . GLU B 1 349 ? 38.922 64.532 110.543 1.00 44.19 349 GLU B CA 1
ATOM 5971 C C . GLU B 1 349 ? 40.251 64.045 110.006 1.00 43.07 349 GLU B C 1
ATOM 5972 O O . GLU B 1 349 ? 40.991 63.338 110.727 1.00 43.88 349 GLU B O 1
ATOM 5978 N N . ALA B 1 350 ? 40.579 64.435 108.779 1.00 41.04 350 ALA B N 1
ATOM 5979 C CA . ALA B 1 350 ? 41.762 63.863 108.178 1.00 40.91 350 ALA B CA 1
ATOM 5980 C C . ALA B 1 350 ? 43.063 64.564 108.773 1.00 40.19 350 ALA B C 1
ATOM 5981 O O . ALA B 1 350 ? 44.127 63.964 108.819 1.00 38.74 350 ALA B O 1
ATOM 5983 N N . ALA B 1 351 ? 42.890 65.814 109.221 1.00 38.32 351 ALA B N 1
ATOM 5984 C CA . ALA B 1 351 ? 43.892 66.591 109.812 1.00 37.19 351 ALA B CA 1
ATOM 5985 C C . ALA B 1 351 ? 44.214 65.900 111.155 1.00 37.79 351 ALA B C 1
ATOM 5986 O O . ALA B 1 351 ? 45.371 65.546 111.395 1.00 37.91 351 ALA B O 1
ATOM 5988 N N . LYS B 1 352 ? 43.206 65.651 111.989 1.00 37.85 352 LYS B N 1
ATOM 5989 C CA . LYS B 1 352 ? 43.386 64.846 113.165 1.00 37.05 352 LYS B CA 1
ATOM 5990 C C . LYS B 1 352 ? 44.043 63.540 112.864 1.00 37.13 352 LYS B C 1
ATOM 5991 O O . LYS B 1 352 ? 44.845 63.123 113.623 1.00 41.21 352 LYS B O 1
ATOM 5997 N N . ARG B 1 353 ? 43.793 62.904 111.762 1.00 37.11 353 ARG B N 1
ATOM 5998 C CA . ARG B 1 353 ? 44.301 61.545 111.563 1.00 37.79 353 ARG B CA 1
ATOM 5999 C C . ARG B 1 353 ? 45.799 61.672 111.272 1.00 37.99 353 ARG B C 1
ATOM 6000 O O . ARG B 1 353 ? 46.661 60.952 111.872 1.00 39.34 353 ARG B O 1
ATOM 6008 N N . PHE B 1 354 ? 46.090 62.607 110.375 1.00 36.29 354 PHE B N 1
ATOM 6009 C CA . PHE B 1 354 ? 47.432 62.944 109.994 1.00 36.70 354 PHE B CA 1
ATOM 6010 C C . PHE B 1 354 ? 48.290 63.236 111.257 1.00 38.17 354 PHE B C 1
ATOM 6011 O O . PHE B 1 354 ? 49.314 62.558 111.426 1.00 36.93 354 PHE B O 1
ATOM 6019 N N . ILE B 1 355 ? 47.855 64.152 112.154 1.00 39.06 355 ILE B N 1
ATOM 6020 C CA . ILE B 1 355 ? 48.671 64.343 113.335 1.00 42.26 355 ILE B CA 1
ATOM 6021 C C . ILE B 1 355 ? 48.866 63.028 114.071 1.00 42.34 355 ILE B C 1
ATOM 6022 O O . ILE B 1 355 ? 49.989 62.727 114.411 1.00 44.14 355 ILE B O 1
ATOM 6027 N N . SER B 1 356 ? 47.850 62.165 114.159 1.00 41.52 356 SER B N 1
ATOM 6028 C CA . SER B 1 356 ? 47.980 60.976 115.007 1.00 39.81 356 SER B CA 1
ATOM 6029 C C . SER B 1 356 ? 48.939 59.975 114.333 1.00 39.57 356 SER B C 1
ATOM 6030 O O . SER B 1 356 ? 49.348 59.027 114.948 1.00 38.01 356 SER B O 1
ATOM 6033 N N . ARG B 1 357 ? 49.296 60.165 113.065 1.00 40.12 357 ARG B N 1
ATOM 6034 C CA . ARG B 1 357 ? 50.153 59.168 112.383 1.00 40.13 357 ARG B CA 1
ATOM 6035 C C . ARG B 1 357 ? 51.588 59.621 112.307 1.00 39.99 357 ARG B C 1
ATOM 6036 O O . ARG B 1 357 ? 52.447 58.987 111.657 1.00 39.48 357 ARG B O 1
ATOM 6044 N N . LEU B 1 358 ? 51.835 60.765 112.933 1.00 39.72 358 LEU B N 1
ATOM 6045 C CA . LEU B 1 358 ? 53.167 61.327 112.939 1.00 38.76 358 LEU B CA 1
ATOM 6046 C C . LEU B 1 358 ? 54.084 60.463 113.876 1.00 38.74 358 LEU B C 1
ATOM 6047 O O . LEU B 1 358 ? 53.648 59.849 114.866 1.00 38.29 358 LEU B O 1
ATOM 6052 N N . LYS B 1 359 ? 55.345 60.425 113.540 1.00 39.07 359 LYS B N 1
ATOM 6053 C CA . LYS B 1 359 ? 56.276 59.454 114.123 1.00 42.38 359 LYS B CA 1
ATOM 6054 C C . LYS B 1 359 ? 57.546 60.326 114.355 1.00 38.60 359 LYS B C 1
ATOM 6055 O O . LYS B 1 359 ? 57.780 60.795 115.452 1.00 37.57 359 LYS B O 1
ATOM 6061 N N . LEU B 1 360 ? 58.245 60.669 113.296 1.00 35.94 360 LEU B N 1
ATOM 6062 C CA . LEU B 1 360 ? 59.290 61.658 113.272 1.00 34.45 360 LEU B CA 1
ATOM 6063 C C . LEU B 1 360 ? 58.939 63.155 113.532 1.00 34.28 360 LEU B C 1
ATOM 6064 O O . LEU B 1 360 ? 59.591 63.839 114.338 1.00 32.94 360 LEU B O 1
ATOM 6069 N N . ILE B 1 361 ? 57.957 63.699 112.800 1.00 34.23 361 ILE B N 1
ATOM 6070 C CA . ILE B 1 361 ? 57.424 65.038 113.120 1.00 33.33 361 ILE B CA 1
ATOM 6071 C C . ILE B 1 361 ? 56.764 65.019 114.518 1.00 32.82 361 ILE B C 1
ATOM 6072 O O . ILE B 1 361 ? 56.197 64.017 114.961 1.00 33.20 361 ILE B O 1
ATOM 6077 N N . SER B 1 362 ? 56.987 66.077 115.269 1.00 32.51 362 SER B N 1
ATOM 6078 C CA . SER B 1 362 ? 56.508 66.150 116.652 1.00 32.13 362 SER B CA 1
ATOM 6079 C C . SER B 1 362 ? 55.201 66.920 116.646 1.00 31.27 362 SER B C 1
ATOM 6080 O O . SER B 1 362 ? 55.089 67.988 116.030 1.00 30.28 362 SER B O 1
ATOM 6083 N N . HIS B 1 363 ? 54.276 66.391 117.412 1.00 31.72 363 HIS B N 1
ATOM 6084 C CA . HIS B 1 363 ? 53.048 67.046 117.702 1.00 34.10 363 HIS B CA 1
ATOM 6085 C C . HIS B 1 363 ? 53.156 68.034 118.885 1.00 34.79 363 HIS B C 1
ATOM 6086 O O . HIS B 1 363 ? 53.131 67.620 120.078 1.00 35.00 363 HIS B O 1
ATOM 6093 N N . LEU B 1 364 ? 53.285 69.326 118.557 1.00 34.89 364 LEU B N 1
ATOM 6094 C CA . LEU B 1 364 ? 53.317 70.350 119.586 1.00 36.51 364 LEU B CA 1
ATOM 6095 C C . LEU B 1 364 ? 53.093 71.766 119.028 1.00 36.80 364 LEU B C 1
ATOM 6096 O O . LEU B 1 364 ? 53.040 71.936 117.807 1.00 37.36 364 LEU B O 1
ATOM 6101 N N . ALA B 1 365 ? 53.041 72.777 119.902 1.00 37.69 365 ALA B N 1
ATOM 6102 C CA . ALA B 1 365 ? 52.544 74.108 119.511 1.00 38.05 365 ALA B CA 1
ATOM 6103 C C . ALA B 1 365 ? 53.596 75.182 119.218 1.00 39.76 365 ALA B C 1
ATOM 6104 O O . ALA B 1 365 ? 53.258 76.327 118.872 1.00 42.63 365 ALA B O 1
ATOM 6106 N N . ASN B 1 366 ? 54.854 74.851 119.351 1.00 39.39 366 ASN B N 1
ATOM 6107 C CA . ASN B 1 366 ? 55.974 75.770 119.134 1.00 39.14 366 ASN B CA 1
ATOM 6108 C C . ASN B 1 366 ? 56.354 75.825 117.618 1.00 36.96 366 ASN B C 1
ATOM 6109 O O . ASN B 1 366 ? 55.911 74.992 116.822 1.00 37.64 366 ASN B O 1
ATOM 6114 N N . VAL B 1 367 ? 57.162 76.793 117.214 1.00 33.64 367 VAL B N 1
ATOM 6115 C CA . VAL B 1 367 ? 57.802 76.780 115.900 1.00 30.78 367 VAL B CA 1
ATOM 6116 C C . VAL B 1 367 ? 59.311 76.994 116.124 1.00 30.18 367 VAL B C 1
ATOM 6117 O O . VAL B 1 367 ? 59.706 77.446 117.167 1.00 28.42 367 VAL B O 1
ATOM 6121 N N . GLY B 1 368 ? 60.138 76.674 115.148 1.00 29.77 368 GLY B N 1
ATOM 6122 C CA . GLY B 1 368 ? 61.534 77.157 115.126 1.00 29.32 368 GLY B CA 1
ATOM 6123 C C . GLY B 1 368 ? 62.539 76.275 115.862 1.00 29.38 368 GLY B C 1
ATOM 6124 O O . GLY B 1 368 ? 63.517 76.785 116.377 1.00 31.38 368 GLY B O 1
ATOM 6125 N N . ASP B 1 369 ? 62.261 74.991 116.001 1.00 27.69 369 ASP B N 1
ATOM 6126 C CA . ASP B 1 369 ? 63.177 74.056 116.507 1.00 26.96 369 ASP B CA 1
ATOM 6127 C C . ASP B 1 369 ? 63.991 73.557 115.272 1.00 26.72 369 ASP B C 1
ATOM 6128 O O . ASP B 1 369 ? 63.666 73.839 114.137 1.00 27.81 369 ASP B O 1
ATOM 6133 N N . THR B 1 370 ? 65.035 72.790 115.500 1.00 25.63 370 THR B N 1
ATOM 6134 C CA . THR B 1 370 ? 65.747 72.097 114.449 1.00 23.63 370 THR B CA 1
ATOM 6135 C C . THR B 1 370 ? 64.875 70.998 113.905 1.00 25.44 370 THR B C 1
ATOM 6136 O O . THR B 1 370 ? 65.008 70.620 112.756 1.00 27.83 370 THR B O 1
ATOM 6140 N N . ARG B 1 371 ? 64.011 70.452 114.745 1.00 27.00 371 ARG B N 1
ATOM 6141 C CA . ARG B 1 371 ? 63.199 69.317 114.403 1.00 27.99 371 ARG B CA 1
ATOM 6142 C C . ARG B 1 371 ? 61.904 69.849 113.743 1.00 28.52 371 ARG B C 1
ATOM 6143 O O . ARG B 1 371 ? 61.413 70.992 114.073 1.00 28.60 371 ARG B O 1
ATOM 6151 N N . THR B 1 372 ? 61.335 69.021 112.874 1.00 26.58 372 THR B N 1
ATOM 6152 C CA . THR B 1 372 ? 60.123 69.393 112.210 1.00 28.22 372 THR B CA 1
ATOM 6153 C C . THR B 1 372 ? 58.903 69.250 113.155 1.00 27.95 372 THR B C 1
ATOM 6154 O O . THR B 1 372 ? 58.733 68.212 113.858 1.00 26.79 372 THR B O 1
ATOM 6158 N N . LEU B 1 373 ? 58.078 70.293 113.173 1.00 26.48 373 LEU B N 1
ATOM 6159 C CA . LEU B 1 373 ? 56.932 70.326 114.101 1.00 27.97 373 LEU B CA 1
ATOM 6160 C C . LEU B 1 373 ? 55.568 70.510 113.332 1.00 28.17 373 LEU B C 1
ATOM 6161 O O . LEU B 1 373 ? 55.481 71.332 112.359 1.00 27.33 373 LEU B O 1
ATOM 6166 N N . ALA B 1 374 ? 54.516 69.869 113.831 1.00 27.76 374 ALA B N 1
ATOM 6167 C CA . ALA B 1 374 ? 53.174 70.039 113.247 1.00 29.47 374 ALA B CA 1
ATOM 6168 C C . ALA B 1 374 ? 52.112 70.244 114.297 1.00 31.48 374 ALA B C 1
ATOM 6169 O O . ALA B 1 374 ? 52.124 69.608 115.398 1.00 32.23 374 ALA B O 1
ATOM 6171 N N . ILE B 1 375 ? 51.187 71.133 113.953 1.00 32.11 375 ILE B N 1
ATOM 6172 C CA . ILE B 1 375 ? 49.991 71.298 114.766 1.00 33.45 375 ILE B CA 1
ATOM 6173 C C . ILE B 1 375 ? 48.681 71.458 113.974 1.00 33.48 375 ILE B C 1
ATOM 6174 O O . ILE B 1 375 ? 48.638 72.048 112.853 1.00 35.38 375 ILE B O 1
ATOM 6179 N N . HIS B 1 376 ? 47.618 70.896 114.500 1.00 32.53 376 HIS B N 1
ATOM 6180 C CA . HIS B 1 376 ? 46.290 71.142 113.852 1.00 32.04 376 HIS B CA 1
ATOM 6181 C C . HIS B 1 376 ? 45.478 72.037 114.747 1.00 31.10 376 HIS B C 1
ATOM 6182 O O . HIS B 1 376 ? 44.892 71.585 115.717 1.00 30.86 376 HIS B O 1
ATOM 6189 N N . PRO B 1 377 ? 45.559 73.335 114.521 1.00 31.19 377 PRO B N 1
ATOM 6190 C CA . PRO B 1 377 ? 45.005 74.255 115.496 1.00 33.47 377 PRO B CA 1
ATOM 6191 C C . PRO B 1 377 ? 43.515 73.999 115.797 1.00 36.97 377 PRO B C 1
ATOM 6192 O O . PRO B 1 377 ? 43.101 74.054 116.986 1.00 37.95 377 PRO B O 1
ATOM 6196 N N . ALA B 1 378 ? 42.720 73.693 114.756 1.00 38.47 378 ALA B N 1
ATOM 6197 C CA . ALA B 1 378 ? 41.297 73.539 114.942 1.00 39.81 378 ALA B CA 1
ATOM 6198 C C . ALA B 1 378 ? 41.018 72.552 116.064 1.00 40.29 378 ALA B C 1
ATOM 6199 O O . ALA B 1 378 ? 40.098 72.770 116.848 1.00 42.10 378 ALA B O 1
ATOM 6201 N N . SER B 1 379 ? 41.817 71.513 116.217 1.00 40.25 379 SER B N 1
ATOM 6202 C CA . SER B 1 379 ? 41.486 70.519 117.269 1.00 40.89 379 SER B CA 1
ATOM 6203 C C . SER B 1 379 ? 42.248 70.713 118.560 1.00 40.55 379 SER B C 1
ATOM 6204 O O . SER B 1 379 ? 42.257 69.837 119.413 1.00 42.92 379 SER B O 1
ATOM 6207 N N . THR B 1 380 ? 42.830 71.871 118.777 1.00 41.02 380 THR B N 1
ATOM 6208 C CA . THR B 1 380 ? 43.919 71.916 119.761 1.00 41.17 380 THR B CA 1
ATOM 6209 C C . THR B 1 380 ? 44.105 73.311 120.402 1.00 42.45 380 THR B C 1
ATOM 6210 O O . THR B 1 380 ? 43.444 73.696 121.353 1.00 40.89 380 THR B O 1
ATOM 6214 N N . THR B 1 381 ? 45.007 74.063 119.822 1.00 44.75 381 THR B N 1
ATOM 6215 C CA . THR B 1 381 ? 45.185 75.483 120.051 1.00 47.96 381 THR B CA 1
ATOM 6216 C C . THR B 1 381 ? 43.916 76.264 120.217 1.00 48.85 381 THR B C 1
ATOM 6217 O O . THR B 1 381 ? 43.788 77.024 121.150 1.00 49.73 381 THR B O 1
ATOM 6221 N N . HIS B 1 382 ? 42.984 76.091 119.287 1.00 51.34 382 HIS B N 1
ATOM 6222 C CA . HIS B 1 382 ? 41.769 76.909 119.221 1.00 52.10 382 HIS B CA 1
ATOM 6223 C C . HIS B 1 382 ? 40.530 76.056 119.478 1.00 52.40 382 HIS B C 1
ATOM 6224 O O . HIS B 1 382 ? 39.431 76.460 119.137 1.00 51.75 382 HIS B O 1
ATOM 6231 N N . SER B 1 383 ? 40.694 74.880 120.080 1.00 52.76 383 SER B N 1
ATOM 6232 C CA . SER B 1 383 ? 39.536 74.012 120.273 1.00 54.20 383 SER B CA 1
ATOM 6233 C C . SER B 1 383 ? 38.484 74.547 121.258 1.00 54.36 383 SER B C 1
ATOM 6234 O O . SER B 1 383 ? 37.433 73.975 121.396 1.00 54.67 383 SER B O 1
ATOM 6237 N N . GLN B 1 384 ? 38.789 75.628 121.942 1.00 55.37 384 GLN B N 1
ATOM 6238 C CA . GLN B 1 384 ? 37.889 76.196 122.900 1.00 57.33 384 GLN B CA 1
ATOM 6239 C C . GLN B 1 384 ? 36.877 77.087 122.142 1.00 56.00 384 GLN B C 1
ATOM 6240 O O . GLN B 1 384 ? 35.771 77.284 122.596 1.00 56.32 384 GLN B O 1
ATOM 6246 N N . LEU B 1 385 ? 37.302 77.666 121.017 1.00 55.15 385 LEU B N 1
ATOM 6247 C CA . LEU B 1 385 ? 36.462 78.468 120.150 1.00 54.29 385 LEU B CA 1
ATOM 6248 C C . LEU B 1 385 ? 35.488 77.583 119.399 1.00 54.52 385 LEU B C 1
ATOM 6249 O O . LEU B 1 385 ? 35.826 76.457 119.002 1.00 54.28 385 LEU B O 1
ATOM 6254 N N . SER B 1 386 ? 34.270 78.099 119.219 1.00 54.22 386 SER B N 1
ATOM 6255 C CA . SER B 1 386 ? 33.302 77.505 118.292 1.00 53.56 386 SER B CA 1
ATOM 6256 C C . SER B 1 386 ? 33.852 77.612 116.853 1.00 54.41 386 SER B C 1
ATOM 6257 O O . SER B 1 386 ? 34.680 78.501 116.546 1.00 53.57 386 SER B O 1
ATOM 6260 N N . PRO B 1 387 ? 33.380 76.720 115.959 1.00 55.24 387 PRO B N 1
ATOM 6261 C CA . PRO B 1 387 ? 33.866 76.769 114.560 1.00 55.11 387 PRO B CA 1
ATOM 6262 C C . PRO B 1 387 ? 33.600 78.127 113.932 1.00 54.93 387 PRO B C 1
ATOM 6263 O O . PRO B 1 387 ? 34.319 78.585 113.061 1.00 54.13 387 PRO B O 1
ATOM 6267 N N . GLU B 1 388 ? 32.603 78.814 114.408 1.00 55.86 388 GLU B N 1
ATOM 6268 C CA . GLU B 1 388 ? 32.356 80.081 113.777 1.00 58.73 388 GLU B CA 1
ATOM 6269 C C . GLU B 1 388 ? 33.367 81.116 114.274 1.00 57.46 388 GLU B C 1
ATOM 6270 O O . GLU B 1 388 ? 33.943 81.853 113.472 1.00 57.22 388 GLU B O 1
ATOM 6276 N N . GLU B 1 389 ? 33.621 81.170 115.581 1.00 56.78 389 GLU B N 1
ATOM 6277 C CA . GLU B 1 389 ? 34.717 82.050 116.023 1.00 55.89 389 GLU B CA 1
ATOM 6278 C C . GLU B 1 389 ? 36.128 81.572 115.517 1.00 54.68 389 GLU B C 1
ATOM 6279 O O . GLU B 1 389 ? 36.941 82.409 115.076 1.00 54.60 389 GLU B O 1
ATOM 6285 N N . GLN B 1 390 ? 36.373 80.259 115.460 1.00 52.17 390 GLN B N 1
ATOM 6286 C CA . GLN B 1 390 ? 37.515 79.779 114.706 1.00 51.53 390 GLN B CA 1
ATOM 6287 C C . GLN B 1 390 ? 37.634 80.439 113.340 1.00 53.99 390 GLN B C 1
ATOM 6288 O O . GLN B 1 390 ? 38.617 81.141 113.101 1.00 54.73 390 GLN B O 1
ATOM 6294 N N . ALA B 1 391 ? 36.680 80.197 112.418 1.00 55.94 391 ALA B N 1
ATOM 6295 C CA . ALA B 1 391 ? 36.762 80.780 111.045 1.00 57.21 391 ALA B CA 1
ATOM 6296 C C . ALA B 1 391 ? 36.949 82.290 111.119 1.00 58.19 391 ALA B C 1
ATOM 6297 O O . ALA B 1 391 ? 37.774 82.841 110.399 1.00 59.35 391 ALA B O 1
ATOM 6299 N N . GLN B 1 392 ? 36.233 82.938 112.028 1.00 59.14 392 GLN B N 1
ATOM 6300 C CA . GLN B 1 392 ? 36.500 84.319 112.424 1.00 60.57 392 GLN B CA 1
ATOM 6301 C C . GLN B 1 392 ? 38.037 84.596 112.616 1.00 59.87 392 GLN B C 1
ATOM 6302 O O . GLN B 1 392 ? 38.586 85.507 111.995 1.00 59.97 392 GLN B O 1
ATOM 6308 N N . ALA B 1 393 ? 38.735 83.819 113.448 1.00 57.69 393 ALA B N 1
ATOM 6309 C CA . ALA B 1 393 ? 40.190 83.990 113.599 1.00 55.92 393 ALA B CA 1
ATOM 6310 C C . ALA B 1 393 ? 41.118 83.586 112.369 1.00 55.10 393 ALA B C 1
ATOM 6311 O O . ALA B 1 393 ? 42.360 83.706 112.434 1.00 55.47 393 ALA B O 1
ATOM 6313 N N . GLY B 1 394 ? 40.543 83.143 111.251 1.00 52.70 394 GLY B N 1
ATOM 6314 C CA . GLY B 1 394 ? 41.373 82.781 110.103 1.00 49.21 394 GLY B CA 1
ATOM 6315 C C . GLY B 1 394 ? 41.869 81.352 110.295 1.00 47.80 394 GLY B C 1
ATOM 6316 O O . GLY B 1 394 ? 42.837 80.931 109.673 1.00 47.08 394 GLY B O 1
ATOM 6317 N N . VAL B 1 395 ? 41.194 80.591 111.147 1.00 45.77 395 VAL B N 1
ATOM 6318 C CA . VAL B 1 395 ? 41.590 79.221 111.366 1.00 44.32 395 VAL B CA 1
ATOM 6319 C C . VAL B 1 395 ? 40.602 78.266 110.765 1.00 43.09 395 VAL B C 1
ATOM 6320 O O . VAL B 1 395 ? 39.487 78.032 111.252 1.00 43.11 395 VAL B O 1
ATOM 6324 N N . SER B 1 396 ? 41.066 77.633 109.729 1.00 42.50 396 SER B N 1
ATOM 6325 C CA . SER B 1 396 ? 40.163 76.906 108.914 1.00 42.62 396 SER B CA 1
ATOM 6326 C C . SER B 1 396 ? 40.217 75.433 109.350 1.00 41.92 396 SER B C 1
ATOM 6327 O O . SER B 1 396 ? 41.250 74.954 109.724 1.00 41.73 396 SER B O 1
ATOM 6330 N N . PRO B 1 397 ? 39.068 74.735 109.402 1.00 41.99 397 PRO B N 1
ATOM 6331 C CA . PRO B 1 397 ? 39.128 73.446 110.125 1.00 40.54 397 PRO B CA 1
ATOM 6332 C C . PRO B 1 397 ? 40.026 72.366 109.498 1.00 39.68 397 PRO B C 1
ATOM 6333 O O . PRO B 1 397 ? 40.358 71.351 110.169 1.00 39.53 397 PRO B O 1
ATOM 6337 N N . GLU B 1 398 ? 40.389 72.512 108.237 1.00 37.36 398 GLU B N 1
ATOM 6338 C CA . GLU B 1 398 ? 41.250 71.469 107.685 1.00 36.52 398 GLU B CA 1
ATOM 6339 C C . GLU B 1 398 ? 42.806 71.796 107.683 1.00 36.27 398 GLU B C 1
ATOM 6340 O O . GLU B 1 398 ? 43.597 71.016 107.137 1.00 35.87 398 GLU B O 1
ATOM 6346 N N . MET B 1 399 ? 43.213 72.936 108.281 1.00 36.89 399 MET B N 1
ATOM 6347 C CA . MET B 1 399 ? 44.580 73.476 108.202 1.00 37.98 399 MET B CA 1
ATOM 6348 C C . MET B 1 399 ? 45.485 72.804 109.234 1.00 37.90 399 MET B C 1
ATOM 6349 O O . MET B 1 399 ? 45.129 72.692 110.430 1.00 38.08 399 MET B O 1
ATOM 6354 N N . VAL B 1 400 ? 46.607 72.290 108.730 1.00 36.36 400 VAL B N 1
ATOM 6355 C CA . VAL B 1 400 ? 47.749 71.896 109.508 1.00 35.72 400 VAL B CA 1
ATOM 6356 C C . VAL B 1 400 ? 48.861 72.924 109.306 1.00 34.30 400 VAL B C 1
ATOM 6357 O O . VAL B 1 400 ? 49.069 73.388 108.161 1.00 33.60 400 VAL B O 1
ATOM 6361 N N . ARG B 1 401 ? 49.491 73.358 110.423 1.00 33.06 401 ARG B N 1
ATOM 6362 C CA . ARG B 1 401 ? 50.687 74.264 110.393 1.00 31.49 401 ARG B CA 1
ATOM 6363 C C . ARG B 1 401 ? 51.936 73.353 110.519 1.00 30.69 401 ARG B C 1
ATOM 6364 O O . ARG B 1 401 ? 52.022 72.452 111.397 1.00 28.89 401 ARG B O 1
ATOM 6372 N N . LEU B 1 402 ? 52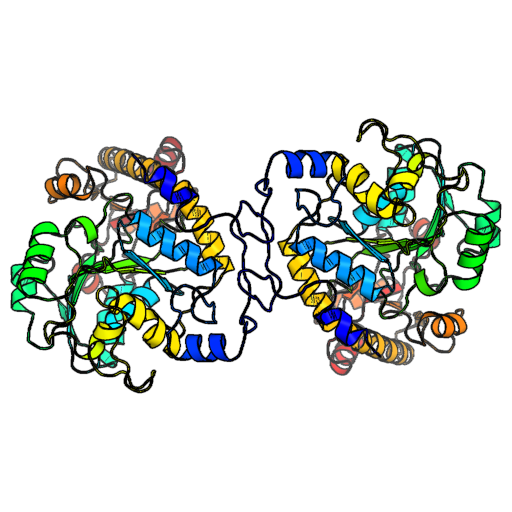.867 73.547 109.597 1.00 30.41 402 LEU B N 1
ATOM 6373 C CA . LEU B 1 402 ? 54.140 72.794 109.595 1.00 30.34 402 LEU B CA 1
ATOM 6374 C C . LEU B 1 402 ? 55.287 73.753 109.877 1.00 29.75 402 LEU B C 1
ATOM 6375 O O . LEU B 1 402 ? 55.425 74.798 109.204 1.00 29.89 402 LEU B O 1
ATOM 6380 N N . SER B 1 403 ? 56.071 73.487 110.922 1.00 28.66 403 SER B N 1
ATOM 6381 C CA . SER B 1 403 ? 57.267 74.321 111.117 1.00 28.37 403 SER B CA 1
ATOM 6382 C C . SER B 1 403 ? 58.448 73.407 110.694 1.00 27.81 403 SER B C 1
ATOM 6383 O O . SER B 1 403 ? 58.704 72.329 111.311 1.00 28.66 403 SER B O 1
ATOM 6386 N N . VAL B 1 404 ? 59.002 73.713 109.531 1.00 26.40 404 VAL B N 1
ATOM 6387 C CA . VAL B 1 404 ? 59.838 72.726 108.819 1.00 26.71 404 VAL B CA 1
ATOM 6388 C C . VAL B 1 404 ? 61.267 72.702 109.380 1.00 25.44 404 VAL B C 1
ATOM 6389 O O . VAL B 1 404 ? 61.924 73.756 109.487 1.00 22.42 404 VAL B O 1
ATOM 6393 N N . GLY B 1 405 ? 61.704 71.520 109.779 1.00 24.34 405 GLY B N 1
ATOM 6394 C CA . GLY B 1 405 ? 62.977 71.447 110.464 1.00 25.97 405 GLY B CA 1
ATOM 6395 C C . GLY B 1 405 ? 64.076 71.061 109.497 1.00 26.43 405 GLY B C 1
ATOM 6396 O O . GLY B 1 405 ? 63.988 71.305 108.264 1.00 24.71 405 GLY B O 1
ATOM 6397 N N . LEU B 1 406 ? 65.080 70.399 110.046 1.00 25.82 406 LEU B N 1
ATOM 6398 C CA . LEU B 1 406 ? 66.351 70.243 109.298 1.00 24.96 406 LEU B CA 1
ATOM 6399 C C . LEU B 1 406 ? 66.676 68.802 108.988 1.00 25.33 406 LEU B C 1
ATOM 6400 O O . LEU B 1 406 ? 67.767 68.516 108.484 1.00 24.76 406 LEU B O 1
ATOM 6405 N N . GLU B 1 407 ? 65.775 67.887 109.352 1.00 25.46 407 GLU B N 1
ATOM 6406 C CA . GLU B 1 407 ? 65.932 66.510 108.965 1.00 26.40 407 GLU B CA 1
ATOM 6407 C C . GLU B 1 407 ? 66.137 66.378 107.423 1.00 27.61 407 GLU B C 1
ATOM 6408 O O . GLU B 1 407 ? 65.852 67.299 106.636 1.00 26.42 407 GLU B O 1
ATOM 6414 N N . HIS B 1 408 ? 66.577 65.220 106.971 1.00 29.84 408 HIS B N 1
ATOM 6415 C CA . HIS B 1 408 ? 66.741 65.060 105.518 1.00 32.56 408 HIS B CA 1
ATOM 6416 C C . HIS B 1 408 ? 65.355 65.119 104.852 1.00 33.51 408 HIS B C 1
ATOM 6417 O O . HIS B 1 408 ? 64.391 64.429 105.303 1.00 33.87 408 HIS B O 1
ATOM 6424 N N . VAL B 1 409 ? 65.234 65.927 103.802 1.00 33.50 409 VAL B N 1
ATOM 6425 C CA . VAL B 1 409 ? 63.939 66.088 103.156 1.00 34.36 409 VAL B CA 1
ATOM 6426 C C . VAL B 1 409 ? 63.341 64.770 102.653 1.00 34.91 409 VAL B C 1
ATOM 6427 O O . VAL B 1 409 ? 62.160 64.587 102.682 1.00 35.69 409 VAL B O 1
ATOM 6431 N N . GLU B 1 410 ? 64.142 63.805 102.254 1.00 36.91 410 GLU B N 1
ATOM 6432 C CA . GLU B 1 410 ? 63.556 62.522 101.868 1.00 37.89 410 GLU B CA 1
ATOM 6433 C C . GLU B 1 410 ? 62.978 61.830 103.049 1.00 37.27 410 GLU B C 1
ATOM 6434 O O . GLU B 1 410 ? 62.139 60.955 102.887 1.00 38.41 410 GLU B O 1
ATOM 6440 N N . ASP B 1 411 ? 63.442 62.128 104.262 1.00 36.91 411 ASP B N 1
ATOM 6441 C CA . ASP B 1 411 ? 62.939 61.341 105.392 1.00 34.78 411 ASP B CA 1
ATOM 6442 C C . ASP B 1 411 ? 61.621 61.953 105.804 1.00 34.17 411 ASP B C 1
ATOM 6443 O O . ASP B 1 411 ? 60.703 61.237 106.296 1.00 34.34 411 ASP B O 1
ATOM 6448 N N . LEU B 1 412 ? 61.555 63.268 105.616 1.00 31.63 412 LEU B N 1
ATOM 6449 C CA . LEU B 1 412 ? 60.369 64.042 105.849 1.00 32.57 412 LEU B CA 1
ATOM 6450 C C . LEU B 1 412 ? 59.246 63.722 104.832 1.00 33.42 412 LEU B C 1
ATOM 6451 O O . LEU B 1 412 ? 58.106 63.472 105.236 1.00 31.31 412 LEU B O 1
ATOM 6456 N N . LYS B 1 413 ? 59.583 63.741 103.519 1.00 35.15 413 LYS B N 1
ATOM 6457 C CA . LYS B 1 413 ? 58.701 63.148 102.472 1.00 36.74 413 LYS B CA 1
ATOM 6458 C C . LYS B 1 413 ? 58.205 61.758 102.857 1.00 36.57 413 LYS B C 1
ATOM 6459 O O . LYS B 1 413 ? 56.997 61.536 102.835 1.00 38.25 413 LYS B O 1
ATOM 6465 N N . ALA B 1 414 ? 59.064 60.837 103.274 1.00 36.06 414 ALA B N 1
ATOM 6466 C CA . ALA B 1 414 ? 58.550 59.473 103.593 1.00 36.70 414 ALA B CA 1
ATOM 6467 C C . ALA B 1 414 ? 57.508 59.482 104.729 1.00 38.64 414 ALA B C 1
ATOM 6468 O O . ALA B 1 414 ? 56.430 58.839 104.626 1.00 41.10 414 ALA B O 1
ATOM 6470 N N . GLU B 1 415 ? 57.812 60.271 105.764 1.00 38.63 415 GLU B N 1
ATOM 6471 C CA . GLU B 1 415 ? 56.968 60.491 106.911 1.00 37.68 415 GLU B CA 1
ATOM 6472 C C . GLU B 1 415 ? 55.6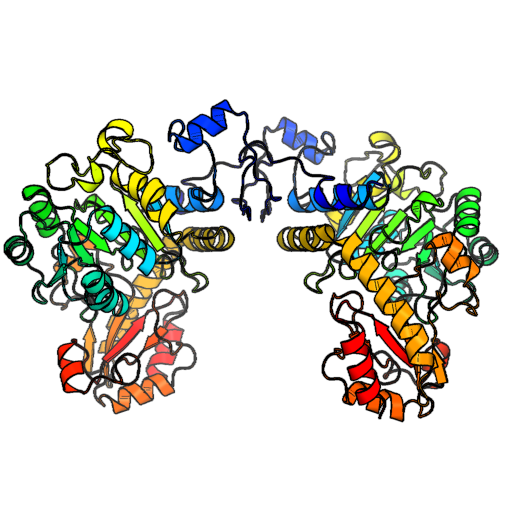22 61.138 106.586 1.00 36.98 415 GLU B C 1
ATOM 6473 O O . GLU B 1 415 ? 54.621 60.625 107.056 1.00 35.14 415 GLU B O 1
ATOM 6479 N N . LEU B 1 416 ? 55.630 62.288 105.911 1.00 36.37 416 LEU B N 1
ATOM 6480 C CA . LEU B 1 416 ? 54.407 62.914 105.445 1.00 37.55 416 LEU B CA 1
ATOM 6481 C C . LEU B 1 416 ? 53.536 61.944 104.593 1.00 39.99 416 LEU B C 1
ATOM 6482 O O . LEU B 1 416 ? 52.358 61.722 104.933 1.00 39.73 416 LEU B O 1
ATOM 6487 N N . LYS B 1 417 ? 54.117 61.329 103.546 1.00 42.51 417 LYS B N 1
ATOM 6488 C CA . LYS B 1 417 ? 53.428 60.263 102.791 1.00 44.51 417 LYS B CA 1
ATOM 6489 C C . LYS B 1 417 ? 52.734 59.223 103.694 1.00 45.92 417 LYS B C 1
ATOM 6490 O O . LYS B 1 417 ? 51.505 59.094 103.643 1.00 46.69 417 LYS B O 1
ATOM 6496 N N . GLU B 1 418 ? 53.472 58.541 104.567 1.00 47.65 418 GLU B N 1
ATOM 6497 C CA . GLU B 1 418 ? 52.874 57.663 105.551 1.00 48.83 418 GLU B CA 1
ATOM 6498 C C . GLU B 1 418 ? 51.795 58.345 106.344 1.00 49.46 418 GLU B C 1
ATOM 6499 O O . GLU B 1 418 ? 50.798 57.710 106.621 1.00 51.96 418 GLU B O 1
ATOM 6505 N N . ALA B 1 419 ? 51.959 59.595 106.778 1.00 48.56 419 ALA B N 1
ATOM 6506 C CA . ALA B 1 419 ? 51.005 60.143 107.758 1.00 48.01 419 ALA B CA 1
ATOM 6507 C C . ALA B 1 419 ? 49.699 60.529 107.042 1.00 48.42 419 ALA B C 1
ATOM 6508 O O . ALA B 1 419 ? 48.646 60.671 107.641 1.00 48.08 419 ALA B O 1
ATOM 6510 N N . LEU B 1 420 ? 49.799 60.665 105.735 1.00 48.67 420 LEU B N 1
ATOM 6511 C CA . LEU B 1 420 ? 48.753 61.230 104.957 1.00 49.12 420 LEU B CA 1
ATOM 6512 C C . LEU B 1 420 ? 47.863 60.099 104.397 1.00 51.10 420 LEU B C 1
ATOM 6513 O O . LEU B 1 420 ? 47.005 60.402 103.573 1.00 53.92 420 LEU B O 1
ATOM 6518 N N . ALA B 1 421 ? 48.052 58.834 104.836 1.00 51.27 421 ALA B N 1
ATOM 6519 C CA . ALA B 1 421 ? 47.445 57.595 104.244 1.00 50.16 421 ALA B CA 1
ATOM 6520 C C . ALA B 1 421 ? 46.497 56.812 105.170 1.00 49.99 421 ALA B C 1
ATOM 6521 O O . ALA B 1 421 ? 46.037 57.333 106.214 1.00 50.42 421 ALA B O 1
#